Protein 8R5W (pdb70)

InterPro domains:
  IPR000020 Anaphylatoxin/fibulin [PF01821] (435-470)
  IPR000020 Anaphylatoxin/fibulin [PF01821] (511-543)
  IPR000020 Anaphylatoxin/fibulin [PS01177] (511-543)
  IPR000020 Anaphylatoxin/fibulin [PS01178] (435-470)
  IPR000020 Anaphylatoxin/fibulin [PS01178] (478-509)
  IPR000020 Anaphylatoxin/fibulin [PS01178] (511-543)
  IPR000020 Anaphylatoxin/fibulin [SM00104] (435-470)
  IPR000020 Anaphylatoxin/fibulin [SM00104] (478-509)
  IPR000020 Anaphylatoxin/fibulin [SM00104] (511-543)
  IPR000020 Anaphylatoxin/fibulin [cd00017] (420-479)
  IPR000020 Anaphylatoxin/fibulin [cd00017] (505-553)
  IPR000152 EGF-type aspartate/asparagine hydroxylation site [PS00010] (610-621)
  IPR000152 EGF-type aspartate/asparagine hydroxylation site [PS00010] (912-923)
  IPR000152 EGF-type aspartate/asparagine hydroxylation site [PS00010] (954-965)
  IPR000152 EGF-type aspartate/asparagine hydroxylation site [PS00010] (993-1004)
  IPR000742 EGF-like domain [PS01186] (619-634)
  IPR000742 EGF-like domain [PS01186] (921-936)
  IPR000742 EGF-like domain [PS01186] (963-978)
  IPR000742 EGF-like domain [PS01186] (1002-1017)
  IPR000742 EGF-like domain [PS50026] (594-635)

Structure (mmCIF, N/CA/C/O backbone):
data_8R5W
#
_entry.id   8R5W
#
_cell.length_a   103.680
_cell.length_b   34.510
_cell.length_c   106.890
_cell.angle_alpha   90.00
_cell.angle_beta   94.00
_cell.angle_gamma   90.00
#
_symmetry.space_group_name_H-M   'P 1 21 1'
#
loop_
_entity.id
_entity.type
_entity.pdbx_description
1 polymer Fibulin-2
2 water water
#
loop_
_atom_site.group_PDB
_atom_site.id
_atom_site.type_symbol
_atom_site.label_atom_id
_atom_site.label_alt_id
_atom_site.label_comp_id
_atom_site.label_asym_id
_atom_site.label_entity_id
_atom_site.label_seq_id
_atom_site.pdbx_PDB_ins_code
_atom_site.Cartn_x
_atom_site.Cartn_y
_atom_site.Cartn_z
_atom_site.occupancy
_atom_site.B_iso_or_equiv
_atom_site.auth_seq_id
_atom_site.auth_comp_id
_atom_site.auth_asym_id
_atom_site.auth_atom_id
_atom_site.pdbx_PDB_model_num
ATOM 1 N N . MET A 1 1 ? 69.905 -1.543 48.560 1.00 58.80 419 MET A N 1
ATOM 2 C CA . MET A 1 1 ? 68.485 -1.484 48.996 1.00 57.92 419 MET A CA 1
ATOM 3 C C . MET A 1 1 ? 67.802 -2.810 48.667 1.00 52.76 419 MET A C 1
ATOM 4 O O . MET A 1 1 ? 67.963 -3.379 47.593 1.00 48.38 419 MET A O 1
ATOM 9 N N . HIS A 1 2 ? 66.993 -3.276 49.605 1.00 53.05 420 HIS A N 1
ATOM 10 C CA . HIS A 1 2 ? 66.092 -4.381 49.353 1.00 54.04 420 HIS A CA 1
ATOM 11 C C . HIS A 1 2 ? 65.083 -3.928 48.313 1.00 54.00 420 HIS A C 1
ATOM 12 O O . HIS A 1 2 ? 64.669 -2.774 48.337 1.00 51.35 420 HIS A O 1
ATOM 19 N N . HIS A 1 3 ? 64.770 -4.839 47.386 1.00 54.36 421 HIS A N 1
ATOM 20 C CA . HIS A 1 3 ? 63.749 -4.639 46.376 1.00 57.20 421 HIS A CA 1
ATOM 21 C C . HIS A 1 3 ? 62.931 -5.919 46.296 1.00 57.29 421 HIS A C 1
ATOM 22 O O . HIS A 1 3 ? 63.460 -6.999 46.538 1.00 54.67 421 HIS A O 1
ATOM 29 N N . HIS A 1 4 ? 61.643 -5.777 45.991 1.00 61.32 422 HIS A N 1
ATOM 30 C CA . HIS A 1 4 ? 60.787 -6.910 45.666 1.00 69.36 422 HIS A CA 1
ATOM 31 C C . HIS A 1 4 ? 60.949 -7.261 44.183 1.00 64.37 422 HIS A C 1
ATOM 32 O O . HIS A 1 4 ? 60.669 -6.434 43.326 1.00 66.46 422 HIS A O 1
ATOM 39 N N . HIS A 1 5 ? 61.422 -8.477 43.893 1.00 64.89 423 HIS A N 1
ATOM 40 C CA . HIS A 1 5 ? 61.543 -8.987 42.532 1.00 73.41 423 HIS A CA 1
ATOM 41 C C . HIS A 1 5 ? 60.334 -9.860 42.184 1.00 69.27 423 HIS A C 1
ATOM 42 O O . HIS A 1 5 ? 59.845 -10.589 43.041 1.00 65.07 423 HIS A O 1
ATOM 49 N N . HIS A 1 6 ? 59.875 -9.832 40.925 1.00 73.21 424 HIS A N 1
ATOM 50 C CA . HIS A 1 6 ? 58.987 -10.886 40.462 1.00 73.95 424 HIS A CA 1
ATOM 51 C C . HIS A 1 6 ? 59.529 -11.456 39.158 1.00 64.23 424 HIS A C 1
ATOM 52 O O . HIS A 1 6 ? 60.335 -10.823 38.489 1.00 59.93 424 HIS A O 1
ATOM 59 N N . HIS A 1 7 ? 59.139 -12.694 38.863 1.00 63.51 425 HIS A N 1
ATOM 60 C CA . HIS A 1 7 ? 59.683 -13.426 37.732 1.00 61.37 425 HIS A CA 1
ATOM 61 C C . HIS A 1 7 ? 58.515 -14.004 36.941 1.00 60.60 425 HIS A C 1
ATOM 62 O O . HIS A 1 7 ? 58.232 -15.203 36.967 1.00 66.94 425 HIS A O 1
ATOM 69 N N . MET A 1 8 ? 57.794 -13.103 36.287 1.00 56.10 426 MET A N 1
ATOM 70 C CA . MET A 1 8 ? 56.682 -13.494 35.437 1.00 54.47 426 MET A CA 1
ATOM 71 C C . MET A 1 8 ? 57.209 -13.545 34.004 1.00 43.17 426 MET A C 1
ATOM 72 O O . MET A 1 8 ? 57.948 -12.661 33.587 1.00 37.36 426 MET A O 1
ATOM 77 N N . SER A 1 9 ? 56.830 -14.578 33.250 1.00 42.22 427 SER A N 1
ATOM 78 C CA . SER A 1 9 ? 57.135 -14.634 31.821 1.00 42.10 427 SER A CA 1
ATOM 79 C C . SER A 1 9 ? 56.606 -13.393 31.094 1.00 42.06 427 SER A C 1
ATOM 80 O O . SER A 1 9 ? 55.710 -12.685 31.590 1.00 36.28 427 SER A O 1
ATOM 83 N N . THR A 1 10 ? 57.183 -13.135 29.909 1.00 42.70 428 THR A N 1
ATOM 84 C CA . THR A 1 10 ? 56.758 -12.026 29.076 1.00 40.02 428 THR A CA 1
ATOM 85 C C . THR A 1 10 ? 55.327 -12.251 28.592 1.00 41.53 428 THR A C 1
ATOM 86 O O . THR A 1 10 ? 54.540 -11.308 28.547 1.00 39.25 428 THR A O 1
ATOM 90 N N . LYS A 1 11 ? 55.003 -13.506 28.251 1.00 40.55 429 LYS A N 1
ATOM 91 C CA . LYS A 1 11 ? 53.678 -13.845 27.756 1.00 46.55 429 LYS A CA 1
ATOM 92 C C . LYS A 1 11 ? 52.627 -13.534 28.821 1.00 44.12 429 LYS A C 1
ATOM 93 O O . LYS A 1 11 ? 51.601 -12.926 28.526 1.00 45.24 429 LYS A O 1
ATOM 99 N N . ASP A 1 12 ? 52.886 -13.959 30.062 1.00 43.21 430 ASP A N 1
ATOM 100 C CA . ASP A 1 12 ? 51.934 -13.780 31.142 1.00 42.22 430 ASP A CA 1
ATOM 101 C C . ASP A 1 12 ? 51.800 -12.302 31.484 1.00 40.81 430 ASP A C 1
ATOM 102 O O . ASP A 1 12 ? 50.722 -11.837 31.855 1.00 37.90 430 ASP A O 1
ATOM 107 N N . LEU A 1 13 ? 52.914 -11.580 31.396 1.00 38.59 431 LEU A N 1
ATOM 108 C CA . LEU A 1 13 ? 52.902 -10.188 31.758 1.00 41.14 431 LEU A CA 1
ATOM 109 C C . LEU A 1 13 ? 52.060 -9.397 30.761 1.00 42.16 431 LEU A C 1
ATOM 110 O O . LEU A 1 13 ? 51.323 -8.491 31.161 1.00 45.78 431 LEU A O 1
ATOM 115 N N . ILE A 1 14 ? 52.142 -9.801 29.485 1.00 38.45 432 ILE A N 1
ATOM 116 C CA . ILE A 1 14 ? 51.366 -9.197 28.419 1.00 39.70 432 ILE A CA 1
ATOM 117 C C . ILE A 1 14 ? 49.885 -9.402 28.698 1.00 40.48 432 ILE A C 1
ATOM 118 O O . ILE A 1 14 ? 49.127 -8.427 28.663 1.00 39.21 432 ILE A O 1
ATOM 123 N N . GLU A 1 15 ? 49.513 -10.661 28.999 1.00 38.02 433 GLU A N 1
ATOM 124 C CA A GLU A 1 15 ? 48.133 -11.018 29.295 0.47 39.64 433 GLU A CA 1
ATOM 125 C CA B GLU A 1 15 ? 48.133 -11.010 29.295 0.53 39.83 433 GLU A CA 1
ATOM 126 C C . GLU A 1 15 ? 47.627 -10.172 30.466 1.00 41.43 433 GLU A C 1
ATOM 127 O O . GLU A 1 15 ? 46.547 -9.573 30.378 1.00 46.24 433 GLU A O 1
ATOM 138 N N . THR A 1 16 ? 48.430 -10.126 31.540 1.00 41.51 434 THR A N 1
ATOM 139 C CA . THR A 1 16 ? 48.045 -9.466 32.778 1.00 43.94 434 THR A CA 1
ATOM 140 C C . THR A 1 16 ? 47.818 -7.980 32.516 1.00 42.07 434 THR A C 1
ATOM 141 O O . THR A 1 16 ? 46.786 -7.430 32.895 1.00 44.66 434 THR A O 1
ATOM 145 N N . CYS A 1 17 ? 48.822 -7.339 31.911 1.00 39.47 435 CYS A N 1
ATOM 146 C CA . CYS A 1 17 ? 48.801 -5.903 31.723 1.00 41.21 435 CYS A CA 1
ATOM 147 C C . CYS A 1 17 ? 47.772 -5.528 30.665 1.00 39.68 435 CYS A C 1
ATOM 148 O O . CYS A 1 17 ? 47.163 -4.468 30.765 1.00 39.94 435 CYS A O 1
ATOM 151 N N . CYS A 1 18 ? 47.554 -6.408 29.694 1.00 40.15 436 CYS A N 1
ATOM 152 C CA . CYS A 1 18 ? 46.487 -6.213 28.726 1.00 45.59 436 CYS A CA 1
ATOM 153 C C . CYS A 1 18 ? 45.130 -6.158 29.432 1.00 43.35 436 CYS A C 1
ATOM 154 O O . CYS A 1 18 ? 44.350 -5.229 29.189 1.00 36.71 436 CYS A O 1
ATOM 157 N N . ALA A 1 19 ? 44.865 -7.128 30.326 1.00 41.57 437 ALA A N 1
ATOM 158 C CA . ALA A 1 19 ? 43.593 -7.154 31.017 1.00 44.44 437 ALA A CA 1
ATOM 159 C C . ALA A 1 19 ? 43.411 -5.899 31.877 1.00 42.81 437 ALA A C 1
ATOM 160 O O . ALA A 1 19 ? 42.317 -5.329 31.905 1.00 41.62 437 ALA A O 1
ATOM 162 N N . ALA A 1 20 ? 44.498 -5.464 32.533 1.00 42.58 438 ALA A N 1
ATOM 163 C CA . ALA A 1 20 ? 44.457 -4.239 33.321 1.00 42.47 438 ALA A CA 1
ATOM 164 C C . ALA A 1 20 ? 44.076 -3.038 32.455 1.00 40.78 438 ALA A C 1
ATOM 165 O O . ALA A 1 20 ? 43.266 -2.206 32.848 1.00 40.99 438 ALA A O 1
ATOM 167 N N . GLY A 1 21 ? 44.694 -2.935 31.271 1.00 39.08 439 GLY A N 1
ATOM 168 C CA . GLY A 1 21 ? 44.451 -1.819 30.367 1.00 38.24 439 GLY A CA 1
ATOM 169 C C . GLY A 1 21 ? 42.980 -1.781 29.938 1.00 40.25 439 GLY A C 1
ATOM 170 O O . GLY A 1 21 ? 42.326 -0.732 29.993 1.00 37.25 439 GLY A O 1
ATOM 171 N N . GLN A 1 22 ? 42.465 -2.940 29.501 1.00 42.72 440 GLN A N 1
ATOM 172 C CA . GLN A 1 22 ? 41.077 -3.032 29.095 1.00 42.73 440 GLN A CA 1
ATOM 173 C C . GLN A 1 22 ? 40.178 -2.588 30.244 1.00 46.51 440 GLN A C 1
ATOM 174 O O . GLN A 1 22 ? 39.240 -1.810 30.028 1.00 42.46 440 GLN A O 1
ATOM 180 N N . GLN A 1 23 ? 40.498 -3.082 31.454 1.00 43.40 441 GLN A N 1
ATOM 181 C CA . GLN A 1 23 ? 39.709 -2.786 32.627 1.00 47.64 441 GLN A CA 1
ATOM 182 C C . GLN A 1 23 ? 39.728 -1.290 32.900 1.00 45.98 441 GLN A C 1
ATOM 183 O O . GLN A 1 23 ? 38.680 -0.705 33.192 1.00 50.30 441 GLN A O 1
ATOM 189 N N . TRP A 1 24 ? 40.902 -0.672 32.764 1.00 44.14 442 TRP A N 1
ATOM 190 C CA . TRP A 1 24 ? 41.013 0.763 32.959 1.00 47.89 442 TRP A CA 1
ATOM 191 C C . TRP A 1 24 ? 40.125 1.505 31.951 1.00 45.98 442 TRP A C 1
ATOM 192 O O . TRP A 1 24 ? 39.475 2.481 32.302 1.00 41.84 442 TRP A O 1
ATOM 203 N N . ALA A 1 25 ? 40.117 1.044 30.687 1.00 45.76 443 ALA A N 1
ATOM 204 C CA . ALA A 1 25 ? 39.336 1.696 29.661 1.00 45.45 443 ALA A CA 1
ATOM 205 C C . ALA A 1 25 ? 37.847 1.633 30.001 1.00 52.71 443 ALA A C 1
ATOM 206 O O . ALA A 1 25 ? 37.143 2.633 29.830 1.00 52.14 443 ALA A O 1
ATOM 208 N N . ILE A 1 26 ? 37.387 0.461 30.462 1.00 53.36 444 ILE A N 1
ATOM 209 C CA . ILE A 1 26 ? 35.997 0.258 30.834 1.00 59.95 444 ILE A CA 1
ATOM 210 C C . ILE A 1 26 ? 35.636 1.168 32.009 1.00 59.35 444 ILE A C 1
ATOM 211 O O . ILE A 1 26 ? 34.593 1.815 31.987 1.00 58.27 444 ILE A O 1
ATOM 216 N N . ASP A 1 27 ? 36.519 1.248 33.007 1.00 65.13 445 ASP A N 1
ATOM 217 C CA . ASP A 1 27 ? 36.240 1.992 34.233 1.00 70.55 445 ASP A CA 1
ATOM 218 C C . ASP A 1 27 ? 36.203 3.497 33.944 1.00 70.33 445 ASP A C 1
ATOM 219 O O . ASP A 1 27 ? 35.272 4.188 34.326 1.00 62.96 445 ASP A O 1
ATOM 224 N N . ASN A 1 28 ? 37.254 4.003 33.301 1.00 71.08 446 ASN A N 1
ATOM 225 C CA . ASN A 1 28 ? 37.435 5.405 32.970 1.00 76.92 446 ASN A CA 1
ATOM 226 C C . ASN A 1 28 ? 37.558 5.481 31.451 1.00 94.42 446 ASN A C 1
ATOM 227 O O . ASN A 1 28 ? 37.974 4.511 30.835 1.00 107.65 446 ASN A O 1
ATOM 232 N N . ASP A 1 29 ? 37.243 6.605 30.827 1.00 98.32 447 ASP A N 1
ATOM 233 C CA . ASP A 1 29 ? 37.284 6.618 29.374 1.00 94.74 447 ASP A CA 1
ATOM 234 C C . ASP A 1 29 ? 38.649 7.067 28.865 1.00 85.39 447 ASP A C 1
ATOM 235 O O . ASP A 1 29 ? 38.765 7.231 27.657 1.00 103.65 447 ASP A O 1
ATOM 240 N N . GLU A 1 30 ? 39.662 7.275 29.728 1.00 80.23 448 GLU A N 1
ATOM 241 C CA . GLU A 1 30 ? 40.970 7.709 29.249 1.00 81.11 448 GLU A CA 1
ATOM 242 C C . GLU A 1 30 ? 41.884 6.476 29.184 1.00 67.41 448 GLU A C 1
ATOM 243 O O . GLU A 1 30 ? 41.612 5.493 29.855 1.00 61.46 448 GLU A O 1
ATOM 249 N N . CYS A 1 31 ? 43.059 6.645 28.564 1.00 64.78 449 CYS A N 1
ATOM 250 C CA . CYS A 1 31 ? 44.200 5.763 28.745 1.00 68.63 449 CYS A CA 1
ATOM 251 C C . CYS A 1 31 ? 45.441 6.533 29.192 1.00 86.26 449 CYS A C 1
ATOM 252 O O . CYS A 1 31 ? 46.565 6.344 28.703 1.00 91.53 449 CYS A O 1
ATOM 255 N N . GLN A 1 32 ? 45.243 7.367 30.208 1.00 100.81 450 GLN A N 1
ATOM 256 C CA . GLN A 1 32 ? 46.333 8.078 30.866 1.00 107.56 450 GLN A CA 1
ATOM 257 C C . GLN A 1 32 ? 47.094 7.120 31.784 1.00 108.93 450 GLN A C 1
ATOM 258 O O . GLN A 1 32 ? 48.304 7.253 31.925 1.00 100.40 450 GLN A O 1
ATOM 264 N N . GLU A 1 33 ? 46.349 6.194 32.406 1.00 106.93 451 GLU A N 1
ATOM 265 C CA . GLU A 1 33 ? 46.819 5.267 33.422 1.00 98.26 451 GLU A CA 1
ATOM 266 C C . GLU A 1 33 ? 48.095 5.822 34.070 1.00 97.69 451 GLU A C 1
ATOM 267 O O . GLU A 1 33 ? 48.577 5.138 34.986 1.00 82.29 451 GLU A O 1
ATOM 273 N N . GLN A 1 40 ? 55.741 -1.224 35.684 1.00 67.79 458 GLN A N 1
ATOM 274 C CA . GLN A 1 40 ? 56.965 -0.380 35.545 1.00 65.53 458 GLN A CA 1
ATOM 275 C C . GLN A 1 40 ? 57.796 -0.802 34.330 1.00 52.67 458 GLN A C 1
ATOM 276 O O . GLN A 1 40 ? 58.402 0.062 33.710 1.00 59.16 458 GLN A O 1
ATOM 282 N N . SER A 1 41 ? 57.750 -2.077 33.924 1.00 47.06 459 SER A N 1
ATOM 283 C CA . SER A 1 41 ? 58.426 -2.534 32.718 1.00 43.11 459 SER A CA 1
ATOM 284 C C . SER A 1 41 ? 57.716 -2.046 31.444 1.00 43.32 459 SER A C 1
ATOM 285 O O . SER A 1 41 ? 56.492 -1.793 31.436 1.00 38.73 459 SER A O 1
ATOM 288 N N . ASP A 1 42 ? 58.535 -1.900 30.392 1.00 37.98 460 ASP A N 1
ATOM 289 C CA . ASP A 1 42 ? 58.056 -1.474 29.090 1.00 41.04 460 ASP A CA 1
ATOM 290 C C . ASP A 1 42 ? 57.024 -2.456 28.553 1.00 39.57 460 ASP A C 1
ATOM 291 O O . ASP A 1 42 ? 56.019 -2.006 28.015 1.00 36.85 460 ASP A O 1
ATOM 296 N N . ILE A 1 43 ? 57.262 -3.759 28.721 1.00 37.35 461 ILE A N 1
ATOM 297 C CA . ILE A 1 43 ? 56.354 -4.801 28.266 1.00 36.94 461 ILE A CA 1
ATOM 298 C C . ILE A 1 43 ? 54.951 -4.535 28.819 1.00 37.94 461 ILE A C 1
ATOM 299 O O . ILE A 1 43 ? 53.963 -4.576 28.073 1.00 39.02 461 ILE A O 1
ATOM 304 N N . CYS A 1 44 ? 54.881 -4.284 30.138 1.00 37.49 462 CYS A N 1
ATOM 305 C CA . CYS A 1 44 ? 53.616 -4.095 30.820 1.00 39.93 462 CYS A CA 1
ATOM 306 C C . CYS A 1 44 ? 52.965 -2.797 30.340 1.00 37.56 462 CYS A C 1
ATOM 307 O O . CYS A 1 44 ? 51.772 -2.787 30.041 1.00 40.60 462 CYS A O 1
ATOM 310 N N . ARG A 1 45 ? 53.748 -1.713 30.256 1.00 37.11 463 ARG A N 1
ATOM 311 C CA . ARG A 1 45 ? 53.198 -0.424 29.875 1.00 46.28 463 ARG A CA 1
ATOM 312 C C . ARG A 1 45 ? 52.645 -0.468 28.451 1.00 44.46 463 ARG A C 1
ATOM 313 O O . ARG A 1 45 ? 51.581 0.106 28.198 1.00 39.62 463 ARG A O 1
ATOM 321 N N . ILE A 1 46 ? 53.354 -1.164 27.539 1.00 36.37 464 ILE A N 1
ATOM 322 C CA . ILE A 1 46 ? 52.934 -1.262 26.154 1.00 36.41 464 ILE A CA 1
ATOM 323 C C . ILE A 1 46 ? 51.607 -2.017 26.097 1.00 35.32 464 ILE A C 1
ATOM 324 O O . ILE A 1 46 ? 50.688 -1.556 25.449 1.00 34.78 464 ILE A O 1
ATOM 329 N N . ALA A 1 47 ? 51.526 -3.174 26.765 1.00 33.84 465 ALA A N 1
ATOM 330 C CA . ALA A 1 47 ? 50.339 -4.008 26.705 1.00 33.78 465 ALA A CA 1
ATOM 331 C C . ALA A 1 47 ? 49.125 -3.305 27.316 1.00 35.16 465 ALA A C 1
ATOM 332 O O . ALA A 1 47 ? 47.997 -3.415 26.810 1.00 33.70 465 ALA A O 1
ATOM 334 N N . GLN A 1 48 ? 49.363 -2.595 28.423 1.00 37.44 466 GLN A N 1
ATOM 335 C CA . GLN A 1 48 ? 48.299 -1.863 29.095 1.00 41.85 466 GLN A CA 1
ATOM 336 C C . GLN A 1 48 ? 47.710 -0.810 28.163 1.00 38.67 466 GLN A C 1
ATOM 337 O O . GLN A 1 48 ? 46.491 -0.755 27.947 1.00 37.30 466 GLN A O 1
ATOM 343 N N . ARG A 1 49 ? 48.600 0.031 27.620 1.00 38.28 467 ARG A N 1
ATOM 344 C CA . ARG A 1 49 ? 48.209 1.134 26.781 1.00 40.24 467 ARG A CA 1
ATOM 345 C C . ARG A 1 49 ? 47.501 0.595 25.548 1.00 41.85 467 ARG A C 1
ATOM 346 O O . ARG A 1 49 ? 46.453 1.129 25.163 1.00 36.60 467 ARG A O 1
ATOM 354 N N . GLN A 1 50 ? 48.072 -0.451 24.911 1.00 36.77 468 GLN A N 1
ATOM 355 C CA . GLN A 1 50 ? 47.531 -0.926 23.656 1.00 38.64 468 GLN A CA 1
ATOM 356 C C . GLN A 1 50 ? 46.122 -1.479 23.865 1.00 37.06 468 GLN A C 1
ATOM 357 O O . GLN A 1 50 ? 45.252 -1.238 23.023 1.00 35.56 468 GLN A O 1
ATOM 363 N N . CYS A 1 51 ? 45.911 -2.244 24.951 1.00 37.67 469 CYS A N 1
ATOM 364 C CA . CYS A 1 51 ? 44.605 -2.839 25.199 1.00 40.01 469 CYS A CA 1
ATOM 365 C C . CYS A 1 51 ? 43.587 -1.765 25.620 1.00 37.69 469 CYS A C 1
ATOM 366 O O . CYS A 1 51 ? 42.393 -1.848 25.293 1.00 40.31 469 CYS A O 1
ATOM 369 N N . CYS A 1 52 ? 44.081 -0.746 26.319 1.00 40.33 470 CYS A N 1
ATOM 370 C CA . CYS A 1 52 ? 43.244 0.369 26.730 1.00 42.39 470 CYS A CA 1
ATOM 371 C C . CYS A 1 52 ? 42.738 1.125 25.496 1.00 42.33 470 CYS A C 1
ATOM 372 O O . CYS A 1 52 ? 41.531 1.338 25.324 1.00 41.50 470 CYS A O 1
ATOM 375 N N . ILE A 1 53 ? 43.675 1.483 24.613 1.00 44.14 471 ILE A N 1
ATOM 376 C CA . ILE A 1 53 ? 43.355 2.259 23.424 1.00 44.88 471 ILE A CA 1
ATOM 377 C C . ILE A 1 53 ? 42.490 1.451 22.471 1.00 43.71 471 ILE A C 1
ATOM 378 O O . ILE A 1 53 ? 41.552 2.017 21.925 1.00 41.51 471 ILE A O 1
ATOM 383 N N . SER A 1 54 ? 42.786 0.159 22.258 1.00 37.63 472 SER A N 1
ATOM 384 C CA . SER A 1 54 ? 41.965 -0.657 21.354 1.00 37.62 472 SER A CA 1
ATOM 385 C C . SER A 1 54 ? 40.508 -0.665 21.796 1.00 38.48 472 SER A C 1
ATOM 386 O O . SER A 1 54 ? 39.627 -0.658 20.954 1.00 39.54 472 SER A O 1
ATOM 389 N N . TYR A 1 55 ? 40.265 -0.763 23.112 1.00 36.02 473 TYR A N 1
ATOM 390 C CA . TYR A 1 55 ? 38.920 -0.833 23.609 1.00 40.10 473 TYR A CA 1
ATOM 391 C C . TYR A 1 55 ? 38.168 0.464 23.283 1.00 42.08 473 TYR A C 1
ATOM 392 O O . TYR A 1 55 ? 37.043 0.430 22.787 1.00 35.42 473 TYR A O 1
ATOM 401 N N . LEU A 1 56 ? 38.795 1.602 23.588 1.00 42.02 474 LEU A N 1
ATOM 402 C CA . LEU A 1 56 ? 38.206 2.906 23.312 1.00 42.07 474 LEU A CA 1
ATOM 403 C C . LEU A 1 56 ? 38.043 3.110 21.801 1.00 42.40 474 LEU A C 1
ATOM 404 O O . LEU A 1 56 ? 37.067 3.713 21.362 1.00 38.57 474 LEU A O 1
ATOM 409 N N . LYS A 1 57 ? 38.992 2.619 20.995 1.00 35.99 475 LYS A N 1
ATOM 410 C CA . LYS A 1 57 ? 38.910 2.754 19.555 1.00 40.18 475 LYS A CA 1
ATOM 411 C C . LYS A 1 57 ? 37.723 1.966 19.013 1.00 41.63 475 LYS A C 1
ATOM 412 O O . LYS A 1 57 ? 36.959 2.487 18.191 1.00 42.16 475 LYS A O 1
ATOM 418 N N . GLU A 1 58 ? 37.559 0.718 19.451 1.00 43.52 476 GLU A N 1
ATOM 419 C CA A GLU A 1 58 ? 36.502 -0.124 18.905 0.60 48.44 476 GLU A CA 1
ATOM 420 C CA B GLU A 1 58 ? 36.501 -0.121 18.909 0.40 46.16 476 GLU A CA 1
ATOM 421 C C . GLU A 1 58 ? 35.141 0.448 19.322 1.00 45.92 476 GLU A C 1
ATOM 422 O O . GLU A 1 58 ? 34.220 0.486 18.519 1.00 46.45 476 GLU A O 1
ATOM 433 N N . LYS A 1 59 ? 35.051 0.924 20.562 1.00 42.08 477 LYS A N 1
ATOM 434 C CA . LYS A 1 59 ? 33.830 1.510 21.083 1.00 47.47 477 LYS A CA 1
ATOM 435 C C . LYS A 1 59 ? 33.434 2.767 20.307 1.00 41.30 477 LYS A C 1
ATOM 436 O O . LYS A 1 59 ? 32.290 2.900 19.883 1.00 41.63 477 LYS A O 1
ATOM 442 N N . SER A 1 60 ? 34.372 3.692 20.145 1.00 37.13 478 SER A N 1
ATOM 443 C CA . SER A 1 60 ? 34.116 4.929 19.412 1.00 39.44 478 SER A CA 1
ATOM 444 C C . SER A 1 60 ? 33.795 4.632 17.948 1.00 38.80 478 SER A C 1
ATOM 445 O O . SER A 1 60 ? 32.907 5.249 17.375 1.00 36.56 478 SER A O 1
ATOM 448 N N . CYS A 1 61 ? 34.481 3.642 17.364 1.00 37.12 479 CYS A N 1
ATOM 449 C CA . CYS A 1 61 ? 34.181 3.222 16.002 1.00 38.26 479 CYS A CA 1
ATOM 450 C C . CYS A 1 61 ? 32.732 2.753 15.879 1.00 40.59 479 CYS A C 1
ATOM 451 O O . CYS A 1 61 ? 32.057 3.164 14.945 1.00 39.43 479 CYS A O 1
ATOM 454 N N . VAL A 1 62 ? 32.264 1.877 16.775 1.00 40.46 480 VAL A N 1
ATOM 455 C CA . VAL A 1 62 ? 30.914 1.335 16.695 1.00 41.90 480 VAL A CA 1
ATOM 456 C C . VAL A 1 62 ? 29.907 2.472 16.880 1.00 45.91 480 VAL A C 1
ATOM 457 O O . VAL A 1 62 ? 28.874 2.480 16.232 1.00 48.06 480 VAL A O 1
ATOM 461 N N . ALA A 1 63 ? 30.191 3.433 17.773 1.00 44.30 481 ALA A N 1
ATOM 462 C CA . ALA A 1 63 ? 29.347 4.615 17.946 1.00 42.13 481 ALA A CA 1
ATOM 463 C C . ALA A 1 63 ? 29.289 5.402 16.635 1.00 41.73 481 ALA A C 1
ATOM 464 O O . ALA A 1 63 ? 28.221 5.810 16.196 1.00 43.91 481 ALA A O 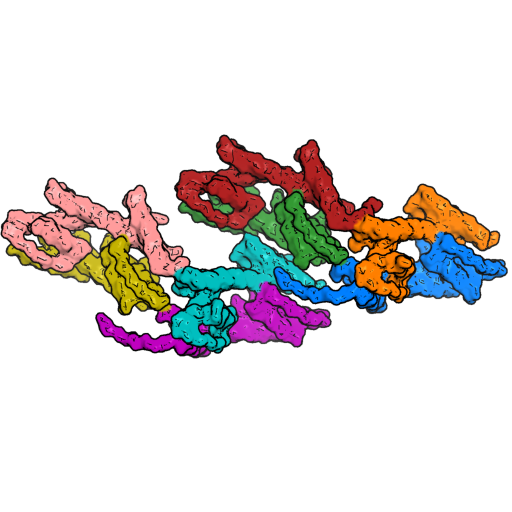1
ATOM 466 N N . GLY A 1 64 ? 30.442 5.571 15.997 1.00 36.83 482 GLY A N 1
ATOM 467 C CA . GLY A 1 64 ? 30.535 6.227 14.706 1.00 40.82 482 GLY A CA 1
ATOM 468 C C . GLY A 1 64 ? 29.661 5.573 13.625 1.00 39.52 482 GLY A C 1
ATOM 469 O O . GLY A 1 64 ? 28.948 6.260 12.903 1.00 37.86 482 GLY A O 1
ATOM 470 N N . VAL A 1 65 ? 29.717 4.248 13.520 1.00 37.19 483 VAL A N 1
ATOM 471 C CA . VAL A 1 65 ? 28.922 3.499 12.561 1.00 40.53 483 VAL A CA 1
ATOM 472 C C . VAL A 1 65 ? 27.432 3.751 12.816 1.00 41.72 483 VAL A C 1
ATOM 473 O O . VAL A 1 65 ? 26.657 4.006 11.881 1.00 43.76 483 VAL A O 1
ATOM 477 N N . MET A 1 66 ? 27.032 3.701 14.091 1.00 42.73 484 MET A N 1
ATOM 478 C CA . MET A 1 66 ? 25.632 3.870 14.447 1.00 45.02 484 MET A CA 1
ATOM 479 C C . MET A 1 66 ? 25.212 5.291 14.110 1.00 51.36 484 MET A C 1
ATOM 480 O O . MET A 1 66 ? 24.138 5.494 13.590 1.00 53.79 484 MET A O 1
ATOM 485 N N . GLY A 1 67 ? 26.083 6.262 14.390 1.00 51.33 485 GLY A N 1
ATOM 486 C CA . GLY A 1 67 ? 25.906 7.663 14.033 1.00 50.90 485 GLY A CA 1
ATOM 487 C C . GLY A 1 67 ? 25.572 7.844 12.555 1.00 49.12 485 GLY A C 1
ATOM 488 O O . GLY A 1 67 ? 24.624 8.520 12.224 1.00 47.54 485 GLY A O 1
ATOM 489 N N . ALA A 1 68 ? 26.344 7.212 11.673 1.00 48.15 486 ALA A N 1
ATOM 490 C CA . ALA A 1 68 ? 26.116 7.333 10.246 1.00 47.62 486 ALA A CA 1
ATOM 491 C C . ALA A 1 68 ? 24.748 6.752 9.881 1.00 48.27 486 ALA A C 1
ATOM 492 O O . ALA A 1 68 ? 24.009 7.361 9.122 1.00 48.19 486 ALA A O 1
ATOM 494 N N . LYS A 1 69 ? 24.403 5.601 10.455 1.00 51.80 487 LYS A N 1
ATOM 495 C CA . LYS A 1 69 ? 23.154 4.937 10.113 1.00 54.18 487 LYS A CA 1
ATOM 496 C C . LYS A 1 69 ? 21.953 5.752 10.609 1.00 58.87 487 LYS A C 1
ATOM 497 O O . LYS A 1 69 ? 20.871 5.622 10.072 1.00 66.38 487 LYS A O 1
ATOM 503 N N . GLU A 1 70 ? 22.150 6.557 11.655 1.00 60.23 488 GLU A N 1
ATOM 504 C CA . GLU A 1 70 ? 21.109 7.346 12.295 1.00 62.98 488 GLU A CA 1
ATOM 505 C C . GLU A 1 70 ? 20.997 8.721 11.646 1.00 67.36 488 GLU A C 1
ATOM 506 O O . GLU A 1 70 ? 20.083 9.461 11.997 1.00 66.51 488 GLU A O 1
ATOM 512 N N . GLY A 1 71 ? 21.895 9.055 10.691 1.00 68.11 489 GLY A N 1
ATOM 513 C CA . GLY A 1 71 ? 21.854 10.351 10.025 1.00 70.68 489 GLY A CA 1
ATOM 514 C C . GLY A 1 71 ? 22.616 11.471 10.760 1.00 66.64 489 GLY A C 1
ATOM 515 O O . GLY A 1 71 ? 22.486 12.637 10.432 1.00 69.66 489 GLY A O 1
ATOM 516 N N . GLU A 1 72 ? 23.445 11.107 11.725 1.00 69.54 490 GLU A N 1
ATOM 517 C CA . GLU A 1 72 ? 24.195 12.065 12.525 1.00 65.10 490 GLU A CA 1
ATOM 518 C C . GLU A 1 72 ? 25.388 12.566 11.716 1.00 65.09 490 GLU A C 1
ATOM 519 O O . GLU A 1 72 ? 25.873 11.887 10.814 1.00 64.01 490 GLU A O 1
ATOM 525 N N . THR A 1 73 ? 25.797 13.801 12.017 1.00 69.24 491 THR A N 1
ATOM 526 C CA . THR A 1 73 ? 26.963 14.432 11.431 1.00 72.42 491 THR A CA 1
ATOM 527 C C . THR A 1 73 ? 28.229 13.820 12.027 1.00 70.87 491 THR A C 1
ATOM 528 O O . THR A 1 73 ? 28.303 13.613 13.247 1.00 75.20 491 THR A O 1
ATOM 532 N N . CYS A 1 74 ? 29.209 13.555 11.170 1.00 62.87 492 CYS A N 1
ATOM 533 C CA . CYS A 1 74 ? 30.409 12.854 11.598 1.00 56.40 492 CYS A CA 1
ATOM 534 C C . CYS A 1 74 ? 31.408 13.806 12.262 1.00 58.29 492 CYS A C 1
ATOM 535 O O . CYS A 1 74 ? 32.258 13.352 13.020 1.00 54.67 492 CYS A O 1
ATOM 538 N N . GLY A 1 75 ? 31.279 15.122 12.019 1.00 63.65 493 GLY A N 1
ATOM 539 C CA . GLY A 1 75 ? 32.327 16.081 12.364 1.00 66.01 493 GLY A CA 1
ATOM 540 C C . GLY A 1 75 ? 33.071 16.622 11.137 1.00 69.74 493 GLY A C 1
ATOM 541 O O . GLY A 1 75 ? 32.971 16.062 10.057 1.00 77.61 493 GLY A O 1
ATOM 542 N N . ALA A 1 76 ? 33.905 17.648 11.329 1.00 79.75 494 ALA A N 1
ATOM 543 C CA . ALA A 1 76 ? 34.554 18.335 10.219 1.00 78.84 494 ALA A CA 1
ATOM 544 C C . ALA A 1 76 ? 36.067 18.124 10.236 1.00 78.48 494 ALA A C 1
ATOM 545 O O . ALA A 1 76 ? 36.590 17.570 11.188 1.00 81.21 494 ALA A O 1
ATOM 547 N N . GLU A 1 77 ? 36.739 18.544 9.153 1.00 81.11 495 GLU A N 1
ATOM 548 C CA . GLU A 1 77 ? 38.179 18.784 9.081 1.00 84.81 495 GLU A CA 1
ATOM 549 C C . GLU A 1 77 ? 38.958 17.656 9.787 1.00 91.25 495 GLU A C 1
ATOM 550 O O . GLU A 1 77 ? 40.211 17.773 9.838 1.00 93.41 495 GLU A O 1
ATOM 556 N N . VAL A 1 84 ? 42.458 9.454 19.904 1.00 84.91 502 VAL A N 1
ATOM 557 C CA . VAL A 1 84 ? 42.031 8.048 20.204 1.00 88.20 502 VAL A CA 1
ATOM 558 C C . VAL A 1 84 ? 40.750 7.705 19.421 1.00 81.77 502 VAL A C 1
ATOM 559 O O . VAL A 1 84 ? 40.596 6.624 18.843 1.00 87.89 502 VAL A O 1
ATOM 563 N N . SER A 1 85 ? 39.812 8.646 19.408 1.00 71.82 503 SER A N 1
ATOM 564 C CA . SER A 1 85 ? 38.447 8.358 18.982 1.00 62.39 503 SER A CA 1
ATOM 565 C C . SER A 1 85 ? 38.371 8.072 17.484 1.00 54.34 503 SER A C 1
ATOM 566 O O . SER A 1 85 ? 38.845 8.866 16.686 1.00 48.17 503 SER A O 1
ATOM 569 N N . LEU A 1 86 ? 37.723 6.962 17.091 1.00 55.20 504 LEU A N 1
ATOM 570 C CA . LEU A 1 86 ? 37.448 6.704 15.685 1.00 44.22 504 LEU A CA 1
ATOM 571 C C . LEU A 1 86 ? 36.014 7.070 15.321 1.00 42.70 504 LEU A C 1
ATOM 572 O O . LEU A 1 86 ? 35.447 6.515 14.375 1.00 38.95 504 LEU A O 1
ATOM 577 N N . TYR A 1 87 ? 35.373 7.923 16.118 1.00 37.48 505 TYR A N 1
ATOM 578 C CA . TYR A 1 87 ? 33.987 8.239 15.862 1.00 39.09 505 TYR A CA 1
ATOM 579 C C . TYR A 1 87 ? 33.874 8.785 14.428 1.00 42.65 505 TYR A C 1
ATOM 580 O O . TYR A 1 87 ? 33.096 8.250 13.622 1.00 47.60 505 TYR A O 1
ATOM 589 N N . LYS A 1 88 ? 34.665 9.825 14.139 1.00 39.16 506 LYS A N 1
ATOM 590 C CA . LYS A 1 88 ? 34.593 10.526 12.874 1.00 42.48 506 LYS A CA 1
ATOM 591 C C . LYS A 1 88 ? 34.960 9.612 11.704 1.00 41.08 506 LYS A C 1
ATOM 592 O O . LYS A 1 88 ? 34.260 9.536 10.687 1.00 41.32 506 LYS A O 1
ATOM 598 N N . GLN A 1 89 ? 36.078 8.908 11.866 1.00 40.84 507 GLN A N 1
ATOM 599 C CA . GLN A 1 89 ? 36.584 8.024 10.840 1.00 40.80 507 GLN A CA 1
ATOM 600 C C . GLN A 1 89 ? 35.526 6.988 10.487 1.00 39.79 507 GLN A C 1
ATOM 601 O O . GLN A 1 89 ? 35.230 6.795 9.319 1.00 40.88 507 GLN A O 1
ATOM 607 N N . CYS A 1 90 ? 34.962 6.314 11.494 1.00 39.40 508 CYS A N 1
ATOM 608 C CA . CYS A 1 90 ? 34.044 5.228 11.237 1.00 39.41 508 CYS A CA 1
ATOM 609 C C . CYS A 1 90 ? 32.709 5.761 10.714 1.00 40.01 508 CYS A C 1
ATOM 610 O O . CYS A 1 90 ? 32.093 5.142 9.862 1.00 36.96 508 CYS A O 1
ATOM 613 N N . CYS A 1 91 ? 32.306 6.942 11.168 1.00 39.88 509 CYS A N 1
ATOM 614 C CA . CYS A 1 91 ? 31.117 7.580 10.631 1.00 40.39 509 CYS A CA 1
ATOM 615 C C . CYS A 1 91 ? 31.301 7.905 9.137 1.00 42.72 509 CYS A C 1
ATOM 616 O O . CYS A 1 91 ? 30.451 7.559 8.300 1.00 42.18 509 CYS A O 1
ATOM 619 N N . ASP A 1 92 ? 32.434 8.526 8.793 1.00 41.14 510 ASP A N 1
ATOM 620 C CA . ASP A 1 92 ? 32.740 8.855 7.406 1.00 43.04 510 ASP A CA 1
ATOM 621 C C . ASP A 1 92 ? 32.799 7.584 6.536 1.00 41.96 510 ASP A C 1
ATOM 622 O O . ASP A 1 92 ? 32.256 7.551 5.441 1.00 42.90 510 ASP A O 1
ATOM 627 N N . CYS A 1 93 ? 33.515 6.559 7.004 1.00 40.09 511 CYS A N 1
ATOM 628 C CA . CYS A 1 93 ? 33.727 5.350 6.225 1.00 39.14 511 CYS A CA 1
ATOM 629 C C . CYS A 1 93 ? 32.427 4.570 6.054 1.00 40.24 511 CYS A C 1
ATOM 630 O O . CYS A 1 93 ? 32.194 3.960 5.023 1.00 42.83 511 CYS A O 1
ATOM 633 N N . CYS A 1 94 ? 31.599 4.554 7.096 1.00 40.71 512 CYS A N 1
ATOM 634 C CA . CYS A 1 94 ? 30.281 3.968 6.976 1.00 44.33 512 CYS A CA 1
ATOM 635 C C . CYS A 1 94 ? 29.510 4.716 5.899 1.00 45.21 512 CYS A C 1
ATOM 636 O O . CYS A 1 94 ? 28.903 4.085 5.040 1.00 47.49 512 CYS A O 1
ATOM 639 N N . GLY A 1 95 ? 29.578 6.058 5.938 1.00 46.16 513 GLY A N 1
ATOM 640 C CA . GLY A 1 95 ? 28.887 6.915 4.985 1.00 46.28 513 GLY A CA 1
ATOM 641 C C . GLY A 1 95 ? 29.258 6.598 3.531 1.00 50.82 513 GLY A C 1
ATOM 642 O O . GLY A 1 95 ? 28.409 6.640 2.651 1.00 48.54 513 GLY A O 1
ATOM 643 N N . LEU A 1 96 ? 30.522 6.239 3.288 1.00 48.34 514 LEU A N 1
ATOM 644 C CA . LEU A 1 96 ? 30.951 5.817 1.964 1.00 51.95 514 LEU A CA 1
ATOM 645 C C . LEU A 1 96 ? 30.125 4.613 1.507 1.00 52.84 514 LEU A C 1
ATOM 646 O O . LEU A 1 96 ? 29.667 4.577 0.380 1.00 51.06 514 LEU A O 1
ATOM 651 N N . GLY A 1 97 ? 30.030 3.597 2.363 1.00 47.96 515 GLY A N 1
ATOM 652 C CA . GLY A 1 97 ? 29.306 2.362 2.057 1.00 48.23 515 GLY A CA 1
ATOM 653 C C . GLY A 1 97 ? 27.828 2.625 1.829 1.00 50.63 515 GLY A C 1
ATOM 654 O O . GLY A 1 97 ? 27.220 2.050 0.925 1.00 50.18 515 GLY A O 1
ATOM 655 N N . LEU A 1 98 ? 27.253 3.502 2.654 1.00 55.64 516 LEU A N 1
ATOM 656 C CA . LEU A 1 98 ? 25.835 3.828 2.558 1.00 52.82 516 LEU A CA 1
ATOM 657 C C . LEU A 1 98 ? 25.558 4.472 1.191 1.00 52.51 516 LEU A C 1
ATOM 658 O O . LEU A 1 98 ? 24.558 4.164 0.554 1.00 52.38 516 LEU A O 1
ATOM 663 N N . ARG A 1 99 ? 26.441 5.375 0.758 1.00 57.39 517 ARG A N 1
ATOM 664 C CA . ARG A 1 99 ? 26.231 6.144 -0.458 1.00 63.93 517 ARG A CA 1
ATOM 665 C C . ARG A 1 99 ? 26.343 5.234 -1.674 1.00 67.10 517 ARG A C 1
ATOM 666 O O . ARG A 1 99 ? 25.581 5.404 -2.608 1.00 72.80 517 ARG A O 1
ATOM 674 N N . VAL A 1 100 ? 27.255 4.255 -1.638 1.00 64.86 518 VAL A N 1
ATOM 675 C CA . VAL A 1 100 ? 27.411 3.277 -2.705 1.00 63.44 518 VAL A CA 1
ATOM 676 C C . VAL A 1 100 ? 26.148 2.421 -2.790 1.00 67.51 518 VAL A C 1
ATOM 677 O O . VAL A 1 100 ? 25.629 2.178 -3.884 1.00 77.39 518 VAL A O 1
ATOM 681 N N . ARG A 1 101 ? 25.666 1.960 -1.628 1.00 64.34 519 ARG A N 1
ATOM 682 C CA . ARG A 1 101 ? 24.468 1.138 -1.561 1.00 66.94 519 ARG A CA 1
ATOM 683 C C . ARG A 1 101 ? 23.275 1.933 -2.093 1.00 71.47 519 ARG A C 1
ATOM 684 O O . ARG A 1 101 ? 22.458 1.397 -2.822 1.00 71.98 519 ARG A O 1
ATOM 692 N N . ALA A 1 102 ? 23.190 3.211 -1.707 1.00 76.41 520 ALA A N 1
ATOM 693 C CA . ALA A 1 102 ? 22.092 4.082 -2.095 1.00 82.60 520 ALA A CA 1
ATOM 694 C C . ALA A 1 102 ? 22.044 4.264 -3.613 1.00 87.43 520 ALA A C 1
ATOM 695 O O . ALA A 1 102 ? 20.973 4.518 -4.160 1.00 92.29 520 ALA A O 1
ATOM 697 N N . GLU A 1 103 ? 23.192 4.119 -4.289 1.00 89.10 521 GLU A N 1
ATOM 698 C CA . GLU A 1 103 ? 23.253 4.249 -5.734 1.00 92.20 521 GLU A CA 1
ATOM 699 C C . GLU A 1 103 ? 22.907 2.938 -6.434 1.00 98.66 521 GLU A C 1
ATOM 700 O O . GLU A 1 103 ? 22.925 2.883 -7.662 1.00 107.49 521 GLU A O 1
ATOM 706 N N . GLY A 1 104 ? 22.577 1.891 -5.665 1.00 94.17 522 GLY A N 1
ATOM 707 C CA . GLY A 1 104 ? 22.195 0.609 -6.232 1.00 93.24 522 GLY A CA 1
ATOM 708 C C . GLY A 1 104 ? 23.404 -0.200 -6.708 1.00 92.31 522 GLY A C 1
ATOM 709 O O . GLY A 1 104 ? 23.243 -1.191 -7.414 1.00 92.09 522 GLY A O 1
ATOM 710 N N . GLN A 1 105 ? 24.607 0.200 -6.282 1.00 91.52 523 GLN A N 1
ATOM 711 C CA . GLN A 1 105 ? 25.823 -0.456 -6.734 1.00 91.24 523 GLN A CA 1
ATOM 712 C C . GLN A 1 105 ? 26.284 -1.451 -5.673 1.00 83.69 523 GLN A C 1
ATOM 713 O O . GLN A 1 105 ? 25.957 -1.326 -4.484 1.00 89.74 523 GLN A O 1
ATOM 719 N N . SER A 1 106 ? 27.028 -2.455 -6.159 1.00 71.93 524 SER A N 1
ATOM 720 C CA . SER A 1 106 ? 27.557 -3.514 -5.331 1.00 71.32 524 SER A CA 1
ATOM 721 C C . SER A 1 106 ? 28.839 -3.037 -4.657 1.00 69.10 524 SER A C 1
ATOM 722 O O . SER A 1 106 ? 29.576 -2.185 -5.165 1.00 59.00 524 SER A O 1
ATOM 725 N N . CYS A 1 107 ? 29.081 -3.590 -3.470 1.00 71.65 525 CYS A N 1
ATOM 726 C CA . CYS A 1 107 ? 30.193 -3.166 -2.648 1.00 67.71 525 CYS A CA 1
ATOM 727 C C . CYS A 1 107 ? 31.456 -3.889 -3.078 1.00 66.89 525 CYS A C 1
ATOM 728 O O . CYS A 1 107 ? 31.406 -5.072 -3.399 1.00 67.37 525 CYS A O 1
ATOM 731 N N . GLU A 1 108 ? 32.563 -3.139 -3.154 1.00 67.55 526 GLU A N 1
ATOM 732 C CA . GLU A 1 108 ? 33.838 -3.689 -3.549 1.00 68.26 526 GLU A CA 1
ATOM 733 C C . GLU A 1 108 ? 34.823 -3.312 -2.448 1.00 66.95 526 GLU A C 1
ATOM 734 O O . GLU A 1 108 ? 34.934 -2.143 -2.035 1.00 69.36 526 GLU A O 1
ATOM 740 N N . SER A 1 109 ? 35.516 -4.333 -1.938 1.00 62.64 527 SER A N 1
ATOM 741 C CA . SER A 1 109 ? 36.594 -4.144 -0.987 1.00 65.80 527 SER A CA 1
ATOM 742 C C . SER A 1 109 ? 37.631 -3.192 -1.575 1.00 63.08 527 SER A C 1
ATOM 743 O O . SER A 1 109 ? 38.039 -3.354 -2.724 1.00 67.91 527 SER A O 1
ATOM 746 N N . ASN A 1 110 ? 38.036 -2.189 -0.781 1.00 56.92 528 ASN A N 1
ATOM 747 C CA . ASN A 1 110 ? 39.110 -1.291 -1.173 1.00 55.84 528 ASN A CA 1
ATOM 748 C C . ASN A 1 110 ? 40.108 -1.210 -0.021 1.00 48.71 528 ASN A C 1
ATOM 749 O O . ASN A 1 110 ? 40.020 -0.329 0.834 1.00 48.53 528 ASN A O 1
ATOM 754 N N . PRO A 1 111 ? 41.081 -2.139 0.033 1.00 51.90 529 PRO A N 1
ATOM 755 C CA . PRO A 1 111 ? 42.094 -2.158 1.086 1.00 51.43 529 PRO A CA 1
ATOM 756 C C . PRO A 1 111 ? 42.875 -0.859 1.259 1.00 47.79 529 PRO A C 1
ATOM 757 O O . PRO A 1 111 ? 43.436 -0.613 2.319 1.00 53.37 529 PRO A O 1
ATOM 761 N N . ASN A 1 112 ? 42.932 -0.022 0.222 1.00 49.35 530 ASN A N 1
ATOM 762 C CA . ASN A 1 112 ? 43.659 1.229 0.329 1.00 48.81 530 ASN A CA 1
ATOM 763 C C . ASN A 1 112 ? 43.026 2.150 1.370 1.00 47.28 530 ASN A C 1
ATOM 764 O O . ASN A 1 112 ? 43.699 3.030 1.891 1.00 44.48 530 ASN A O 1
ATOM 769 N N . LEU A 1 113 ? 41.726 1.964 1.654 1.00 44.64 531 LEU A N 1
ATOM 770 C CA . LEU A 1 113 ? 41.035 2.736 2.679 1.00 45.51 531 LEU A CA 1
ATOM 771 C C . LEU A 1 113 ? 41.591 2.422 4.068 1.00 42.06 531 LEU A C 1
ATOM 772 O O . LEU A 1 113 ? 41.375 3.209 4.980 1.00 39.29 531 LEU A O 1
ATOM 777 N N . GLY A 1 114 ? 42.254 1.269 4.224 1.00 42.26 532 GLY A N 1
ATOM 778 C CA . GLY A 1 114 ? 42.889 0.903 5.483 1.00 42.16 532 GLY A CA 1
ATOM 779 C C . GLY A 1 114 ? 41.916 0.273 6.478 1.00 42.81 532 GLY A C 1
ATOM 780 O O . GLY A 1 114 ? 40.788 -0.045 6.109 1.00 38.61 532 GLY A O 1
ATOM 781 N N . TYR A 1 115 ? 42.381 0.089 7.718 1.00 42.74 533 TYR A N 1
ATOM 782 C CA . TYR A 1 115 ? 41.613 -0.513 8.795 1.00 42.04 533 TYR A CA 1
ATOM 783 C C . TYR A 1 115 ? 41.334 0.550 9.863 1.00 39.58 533 TYR A C 1
ATOM 784 O O . TYR A 1 115 ? 42.253 1.268 10.265 1.00 39.16 533 TYR A O 1
ATOM 793 N N . PRO A 1 116 ? 40.093 0.674 10.376 1.00 36.10 534 PRO A N 1
ATOM 794 C CA . PRO A 1 116 ? 38.976 -0.195 9.996 1.00 40.16 534 PRO A CA 1
ATOM 795 C C . PRO A 1 116 ? 38.052 0.296 8.883 1.00 38.86 534 PRO A C 1
ATOM 796 O O . PRO A 1 116 ? 36.981 -0.259 8.655 1.00 42.52 534 PRO A O 1
ATOM 800 N N . CYS A 1 117 ? 38.500 1.317 8.147 1.00 41.03 535 CYS A N 1
ATOM 801 C CA . CYS A 1 117 ? 37.657 2.035 7.205 1.00 39.47 535 CYS A CA 1
ATOM 802 C C . CYS A 1 117 ? 37.070 1.078 6.172 1.00 41.72 535 CYS A C 1
ATOM 803 O O . CYS A 1 117 ? 35.878 1.101 5.933 1.00 35.61 535 CYS A O 1
ATOM 806 N N . ASN A 1 118 ? 37.902 0.224 5.575 1.00 42.50 536 ASN A N 1
ATOM 807 C CA . ASN A 1 118 ? 37.461 -0.679 4.527 1.00 45.58 536 ASN A CA 1
ATOM 808 C C . ASN A 1 118 ? 36.374 -1.604 5.057 1.00 47.19 536 ASN A C 1
ATOM 809 O O . ASN A 1 118 ? 35.287 -1.708 4.458 1.00 45.17 536 ASN A O 1
ATOM 814 N N . HIS A 1 119 ? 36.677 -2.276 6.172 1.00 45.45 537 HIS A N 1
ATOM 815 C CA . HIS A 1 119 ? 35.734 -3.182 6.801 1.00 48.57 537 HIS A CA 1
ATOM 816 C C . HIS A 1 119 ? 34.429 -2.449 7.118 1.00 48.12 537 HIS A C 1
ATOM 817 O O . HIS A 1 119 ? 33.345 -2.985 6.934 1.00 47.73 537 HIS A O 1
ATOM 824 N N . VAL A 1 120 ? 34.528 -1.216 7.624 1.00 44.23 538 VAL A N 1
ATOM 825 C CA . VAL A 1 120 ? 33.332 -0.497 8.028 1.00 45.65 538 VAL A CA 1
ATOM 826 C C . VAL A 1 120 ? 32.535 -0.092 6.791 1.00 45.41 538 VAL A C 1
ATOM 827 O O . VAL A 1 120 ? 31.325 -0.171 6.779 1.00 44.85 538 VAL A O 1
ATOM 831 N N . MET A 1 121 ? 33.223 0.350 5.751 1.00 43.16 539 MET A N 1
ATOM 832 C CA . MET A 1 121 ? 32.543 0.720 4.524 1.00 49.08 539 MET A CA 1
ATOM 833 C C . MET A 1 121 ? 31.769 -0.488 3.966 1.00 47.94 539 MET A C 1
ATOM 834 O O . MET A 1 121 ? 30.614 -0.352 3.592 1.00 42.50 539 MET A O 1
ATOM 839 N N . LEU A 1 122 ? 32.402 -1.665 3.907 1.00 45.88 540 LEU A N 1
ATOM 840 C CA . LEU A 1 122 ? 31.758 -2.863 3.382 1.00 47.32 540 LEU A CA 1
ATOM 841 C C . LEU A 1 122 ? 30.530 -3.218 4.210 1.00 49.95 540 LEU A C 1
ATOM 842 O O . LEU A 1 122 ? 29.471 -3.491 3.661 1.00 50.17 540 LEU A O 1
ATOM 847 N N . SER A 1 123 ? 30.703 -3.264 5.529 1.00 53.86 541 SER A N 1
ATOM 848 C CA . SER A 1 123 ? 29.622 -3.619 6.429 1.00 55.19 541 SER A CA 1
ATOM 849 C C . SER A 1 123 ? 28.427 -2.704 6.216 1.00 53.36 541 SER A C 1
ATOM 850 O O . SER A 1 123 ? 27.303 -3.175 6.132 1.00 63.38 541 SER A O 1
ATOM 853 N N . CYS A 1 124 ? 28.667 -1.397 6.103 1.00 51.75 542 CYS A N 1
ATOM 854 C CA . CYS A 1 124 ? 27.585 -0.446 5.906 1.00 56.18 542 CYS A CA 1
ATOM 855 C C . CYS A 1 124 ? 26.981 -0.533 4.510 1.00 58.74 542 CYS A C 1
ATOM 856 O O . CYS A 1 124 ? 25.822 -0.160 4.318 1.00 55.78 542 CYS A O 1
ATOM 859 N N . CYS A 1 125 ? 27.765 -1.029 3.551 1.00 58.72 543 CYS A N 1
ATOM 860 C CA . CYS A 1 125 ? 27.309 -1.147 2.181 1.00 62.40 543 CYS A CA 1
ATOM 861 C C . CYS A 1 125 ? 26.406 -2.377 2.009 1.00 63.96 543 CYS A C 1
ATOM 862 O O . CYS A 1 125 ? 25.484 -2.351 1.191 1.00 58.21 543 CYS A O 1
ATOM 865 N N . GLU A 1 126 ? 26.697 -3.451 2.749 1.00 65.81 544 GLU A N 1
ATOM 866 C CA . GLU A 1 126 ? 26.038 -4.725 2.548 1.00 72.64 544 GLU A CA 1
ATOM 867 C C . GLU A 1 126 ? 24.899 -4.884 3.541 1.00 76.20 544 GLU A C 1
ATOM 868 O O . GLU A 1 126 ? 24.175 -5.863 3.478 1.00 73.65 544 GLU A O 1
ATOM 874 N N . GLY A 1 127 ? 24.818 -3.982 4.524 1.00 77.93 545 GLY A N 1
ATOM 875 C CA . GLY A 1 127 ? 24.115 -4.291 5.757 1.00 81.49 545 GLY A CA 1
ATOM 876 C C . GLY A 1 127 ? 23.115 -3.215 6.118 1.00 85.30 545 GLY A C 1
ATOM 877 O O . GLY A 1 127 ? 21.913 -3.500 5.947 1.00 83.49 545 GLY A O 1
ATOM 878 N N . SER B 1 9 ? 30.261 7.635 -11.227 1.00 63.94 427 SER B N 1
ATOM 879 C CA . SER B 1 9 ? 29.684 6.827 -10.125 1.00 66.94 427 SER B CA 1
ATOM 880 C C . SER B 1 9 ? 30.413 7.121 -8.807 1.00 63.98 427 SER B C 1
ATOM 881 O O . SER B 1 9 ? 31.535 7.653 -8.787 1.00 56.89 427 SER B O 1
ATOM 884 N N . THR B 1 10 ? 29.741 6.772 -7.706 1.00 61.85 428 THR B N 1
ATOM 885 C CA . THR B 1 10 ? 30.297 6.952 -6.377 1.00 60.51 428 THR B CA 1
ATOM 886 C C . THR B 1 10 ? 31.509 6.040 -6.193 1.00 61.04 428 THR B C 1
ATOM 887 O O . THR B 1 10 ? 32.504 6.437 -5.590 1.00 55.48 428 THR B O 1
ATOM 891 N N . LYS B 1 11 ? 31.418 4.810 -6.714 1.00 65.02 429 LYS B N 1
ATOM 892 C CA . LYS B 1 11 ? 32.513 3.856 -6.590 1.00 67.55 429 LYS B CA 1
ATOM 893 C C . LYS B 1 11 ? 33.765 4.389 -7.284 1.00 65.54 429 LYS B C 1
ATOM 894 O O . LYS B 1 11 ? 34.843 4.327 -6.739 1.00 61.34 429 LYS B O 1
ATOM 900 N N . ASP B 1 12 ? 33.614 4.911 -8.501 1.00 69.55 430 ASP B N 1
ATOM 901 C CA . ASP B 1 12 ? 34.745 5.413 -9.270 1.00 65.36 430 ASP B CA 1
ATOM 902 C C . ASP B 1 12 ? 35.315 6.669 -8.620 1.00 59.29 430 ASP B C 1
ATOM 903 O O . ASP B 1 12 ? 36.527 6.893 -8.658 1.00 55.80 430 ASP B O 1
ATOM 908 N N . LEU B 1 13 ? 34.444 7.486 -8.026 1.00 53.61 431 LEU B N 1
ATOM 909 C CA . LEU B 1 13 ? 34.891 8.713 -7.392 1.00 50.38 431 LEU B CA 1
ATOM 910 C C . LEU B 1 13 ? 35.755 8.365 -6.177 1.00 49.59 431 LEU B C 1
ATOM 911 O O . LEU B 1 13 ? 36.764 9.028 -5.912 1.00 58.75 431 LEU B O 1
ATOM 916 N N . ILE B 1 14 ? 35.355 7.311 -5.451 1.00 46.37 432 ILE B N 1
ATOM 917 C CA . ILE B 1 14 ? 36.076 6.852 -4.280 1.00 46.43 432 ILE B CA 1
ATOM 918 C C . ILE B 1 14 ? 37.465 6.393 -4.716 1.00 46.13 432 ILE B C 1
ATOM 919 O O . ILE B 1 14 ? 38.447 6.788 -4.098 1.00 46.23 432 ILE B O 1
ATOM 924 N N . GLU B 1 15 ? 37.519 5.574 -5.781 1.00 44.61 433 GLU B N 1
ATOM 925 C CA A GLU B 1 15 ? 38.774 5.063 -6.305 0.48 44.18 433 GLU B CA 1
ATOM 926 C CA B GLU B 1 15 ? 38.776 5.061 -6.301 0.52 44.21 433 GLU B CA 1
ATOM 927 C C . GLU B 1 15 ? 39.669 6.228 -6.715 1.00 45.93 433 GLU B C 1
ATOM 928 O O . GLU B 1 15 ? 40.837 6.260 -6.348 1.00 41.38 433 GLU B O 1
ATOM 939 N N . THR B 1 16 ? 39.098 7.206 -7.441 1.00 43.33 434 THR B N 1
ATOM 940 C CA . THR B 1 16 ? 39.845 8.353 -7.933 1.00 46.76 434 THR B CA 1
ATOM 941 C C . THR B 1 16 ? 40.458 9.142 -6.772 1.00 43.19 434 THR B C 1
ATOM 942 O O . THR B 1 16 ? 41.663 9.418 -6.780 1.00 38.30 434 THR B O 1
ATOM 946 N N . CYS B 1 17 ? 39.600 9.506 -5.807 1.00 41.01 435 CYS B N 1
ATOM 947 C CA . CYS B 1 17 ? 40.027 10.333 -4.702 1.00 44.16 435 CYS B CA 1
ATOM 948 C C . CYS B 1 17 ? 40.972 9.567 -3.765 1.00 39.63 435 CYS B C 1
ATOM 949 O O . CYS B 1 17 ? 41.893 10.131 -3.187 1.00 39.61 435 CYS B O 1
ATOM 952 N N . CYS B 1 18 ? 40.733 8.264 -3.640 1.00 40.11 436 CYS B N 1
ATOM 953 C CA . CYS B 1 18 ? 41.638 7.396 -2.922 1.00 38.79 436 CYS B CA 1
ATOM 954 C C . CYS B 1 18 ? 43.042 7.423 -3.532 1.00 36.77 436 CYS B C 1
ATOM 955 O O . CYS B 1 18 ? 44.028 7.577 -2.814 1.00 37.28 436 CYS B O 1
ATOM 958 N N . ALA B 1 19 ? 43.146 7.283 -4.853 1.00 37.12 437 ALA B N 1
ATOM 959 C CA . ALA B 1 19 ? 44.446 7.275 -5.509 1.00 37.28 437 ALA B CA 1
ATOM 960 C C . ALA B 1 19 ? 45.130 8.626 -5.341 1.00 38.93 437 ALA B C 1
ATOM 961 O O . ALA B 1 19 ? 46.336 8.682 -5.130 1.00 38.76 437 ALA B O 1
ATOM 963 N N . ALA B 1 20 ? 44.370 9.724 -5.402 1.00 38.36 438 ALA B N 1
ATOM 964 C CA . ALA B 1 20 ? 44.935 11.041 -5.142 1.00 38.78 438 ALA B CA 1
ATOM 965 C C . ALA B 1 20 ? 45.547 11.107 -3.734 1.00 40.38 438 ALA B C 1
ATOM 966 O O . ALA B 1 20 ? 46.650 11.635 -3.536 1.00 37.17 438 ALA B O 1
ATOM 968 N N . GLY B 1 21 ? 44.802 10.591 -2.744 1.00 41.17 439 GLY B N 1
ATOM 969 C CA . GLY B 1 21 ? 45.266 10.589 -1.367 1.00 43.82 439 GLY B CA 1
ATOM 970 C C . GLY B 1 21 ? 46.587 9.807 -1.211 1.00 44.38 439 GLY B C 1
ATOM 971 O O . GLY B 1 21 ? 47.554 10.289 -0.612 1.00 44.74 439 GLY B O 1
ATOM 972 N N . GLN B 1 22 ? 46.614 8.594 -1.759 1.00 41.20 440 GLN B N 1
ATOM 973 C CA . GLN B 1 22 ? 47.824 7.782 -1.754 1.00 43.98 440 GLN B CA 1
ATOM 974 C C . GLN B 1 22 ? 48.981 8.541 -2.385 1.00 42.82 440 GLN B C 1
ATOM 975 O O . GLN B 1 22 ? 50.074 8.563 -1.852 1.00 48.80 440 GLN B O 1
ATOM 981 N N . GLN B 1 23 ? 48.719 9.180 -3.517 1.00 50.29 441 GLN B N 1
ATOM 982 C CA . GLN B 1 23 ? 49.745 9.896 -4.260 1.00 51.53 441 GLN B CA 1
ATOM 983 C C . GLN B 1 23 ? 50.255 11.055 -3.406 1.00 47.74 441 GLN B C 1
ATOM 984 O O . GLN B 1 23 ? 51.465 11.270 -3.327 1.00 50.42 441 GLN B O 1
ATOM 990 N N . TRP B 1 24 ? 49.347 11.745 -2.716 1.00 46.19 442 TRP B N 1
ATOM 991 C CA . TRP B 1 24 ? 49.772 12.816 -1.831 1.00 49.49 442 TRP B CA 1
ATOM 992 C C . TRP B 1 24 ? 50.664 12.275 -0.704 1.00 53.86 442 TRP B C 1
ATOM 993 O O . TRP B 1 24 ? 51.651 12.894 -0.320 1.00 54.52 442 TRP B O 1
ATOM 1004 N N . ALA B 1 25 ? 50.310 11.107 -0.160 1.00 49.20 443 ALA B N 1
ATOM 1005 C CA . ALA B 1 25 ? 51.090 10.503 0.903 1.00 47.10 443 ALA B CA 1
ATOM 1006 C C . ALA B 1 25 ? 52.500 10.177 0.419 1.00 50.18 443 ALA B C 1
ATOM 1007 O O . ALA B 1 25 ? 53.455 10.409 1.143 1.00 54.45 443 ALA B O 1
ATOM 1009 N N . ILE B 1 26 ? 52.619 9.627 -0.790 1.00 48.75 444 ILE B N 1
ATOM 1010 C CA . ILE B 1 26 ? 53.905 9.280 -1.375 1.00 52.49 444 ILE B CA 1
ATOM 1011 C C . ILE B 1 26 ? 54.732 10.556 -1.593 1.00 61.91 444 ILE B C 1
ATOM 1012 O O . ILE B 1 26 ? 55.914 10.587 -1.273 1.00 56.57 444 ILE B O 1
ATOM 1017 N N . ASP B 1 27 ? 54.095 11.618 -2.096 1.00 67.41 445 ASP B N 1
ATOM 1018 C CA . ASP B 1 27 ? 54.790 12.853 -2.443 1.00 75.62 445 ASP B CA 1
ATOM 1019 C C . ASP B 1 27 ? 55.287 13.561 -1.176 1.00 78.31 445 ASP B C 1
ATOM 1020 O O . ASP B 1 27 ? 56.451 13.931 -1.082 1.00 75.95 445 ASP B O 1
ATOM 1025 N N . ASN B 1 28 ? 54.382 13.766 -0.220 1.00 78.42 446 ASN B N 1
ATOM 1026 C CA . ASN B 1 28 ? 54.660 14.415 1.046 1.00 79.51 446 ASN B CA 1
ATOM 1027 C C . ASN B 1 28 ? 54.337 13.410 2.136 1.00 85.87 446 ASN B C 1
ATOM 1028 O O . ASN B 1 28 ? 53.480 12.559 1.953 1.00 89.49 446 ASN B O 1
ATOM 1033 N N . ASP B 1 29 ? 54.990 13.496 3.284 1.00 91.08 447 ASP B N 1
ATOM 1034 C CA . ASP B 1 29 ? 54.819 12.476 4.291 1.00 85.45 447 ASP B CA 1
ATOM 1035 C C . ASP B 1 29 ? 53.731 12.926 5.271 1.00 72.82 447 ASP B C 1
ATOM 1036 O O . ASP B 1 29 ? 53.887 12.714 6.485 1.00 74.80 447 ASP B O 1
ATOM 1041 N N . GLU B 1 30 ? 52.642 13.524 4.773 1.00 69.13 448 GLU B N 1
ATOM 1042 C CA . GLU B 1 30 ? 51.602 14.025 5.667 1.00 65.14 448 GLU B CA 1
ATOM 1043 C C . GLU B 1 30 ? 50.257 14.070 4.948 1.00 63.06 448 GLU B C 1
ATOM 1044 O O . GLU B 1 30 ? 50.216 13.986 3.735 1.00 73.00 448 GLU B O 1
ATOM 1050 N N . CYS B 1 31 ? 49.183 14.103 5.731 1.00 65.21 449 CYS B N 1
ATOM 1051 C CA . CYS B 1 31 ? 47.824 14.172 5.223 1.00 67.10 449 CYS B CA 1
ATOM 1052 C C . CYS B 1 31 ? 47.064 15.305 5.921 1.00 79.58 449 CYS B C 1
ATOM 1053 O O . CYS B 1 31 ? 45.832 15.290 5.903 1.00 91.00 449 CYS B O 1
ATOM 1056 N N . GLN B 1 32 ? 47.768 16.213 6.623 1.00 95.45 450 GLN B N 1
ATOM 1057 C CA . GLN B 1 32 ? 47.100 17.182 7.478 1.00 108.92 450 GLN B CA 1
ATOM 1058 C C . GLN B 1 32 ? 46.545 18.322 6.629 1.00 105.74 450 GLN B C 1
ATOM 1059 O O . GLN B 1 32 ? 45.498 18.877 6.937 1.00 107.38 450 GLN B O 1
ATOM 1065 N N . GLU B 1 33 ? 47.298 18.692 5.587 1.00 109.28 451 GLU B N 1
ATOM 1066 C CA . GLU B 1 33 ? 46.883 19.640 4.558 1.00 110.80 451 GLU B CA 1
ATOM 1067 C C . GLU B 1 33 ? 46.705 18.857 3.264 1.00 101.25 451 GLU B C 1
ATOM 1068 O O . GLU B 1 33 ? 47.525 18.900 2.338 1.00 95.39 451 GLU B O 1
ATOM 1074 N N . ILE B 1 34 ? 45.603 18.109 3.234 1.00 96.14 452 ILE B N 1
ATOM 1075 C CA . ILE B 1 34 ? 45.200 17.367 2.053 1.00 95.77 452 ILE B CA 1
ATOM 1076 C C . ILE B 1 34 ? 44.303 18.289 1.221 1.00 98.13 452 ILE B C 1
ATOM 1077 O O . ILE B 1 34 ? 43.245 18.715 1.693 1.00 87.46 452 ILE B O 1
ATOM 1082 N N . PRO B 1 35 ? 44.762 18.759 0.030 1.00 101.66 453 PRO B N 1
ATOM 1083 C CA . PRO B 1 35 ? 44.004 19.736 -0.756 1.00 95.59 453 PRO B CA 1
ATOM 1084 C C . PRO B 1 35 ? 43.142 19.105 -1.833 1.00 95.82 453 PRO B C 1
ATOM 1085 O O . PRO B 1 35 ? 42.006 19.593 -1.974 1.00 100.25 453 PRO B O 1
ATOM 1089 N N . GLN B 1 40 ? 34.555 20.401 -3.901 1.00 80.89 458 GLN B N 1
ATOM 1090 C CA . GLN B 1 40 ? 34.998 19.015 -3.589 1.00 83.02 458 GLN B CA 1
ATOM 1091 C C . GLN B 1 40 ? 33.948 18.335 -2.700 1.00 89.24 458 GLN B C 1
ATOM 1092 O O . GLN B 1 40 ? 33.487 18.864 -1.685 1.00 92.53 458 GLN B O 1
ATOM 1098 N N . SER B 1 41 ? 33.549 17.123 -3.095 1.00 88.68 459 SER B N 1
ATOM 1099 C CA . SER B 1 41 ? 32.495 16.401 -2.387 1.00 89.14 459 SER B CA 1
ATOM 1100 C C . SER B 1 41 ? 33.024 15.741 -1.113 1.00 89.31 459 SER B C 1
ATOM 1101 O O . SER B 1 41 ? 34.211 15.496 -0.987 1.00 91.19 459 SER B O 1
ATOM 1104 N N . ASP B 1 42 ? 32.123 15.491 -0.158 1.00 89.79 460 ASP B N 1
ATOM 1105 C CA . ASP B 1 42 ? 32.415 14.799 1.089 1.00 85.20 460 ASP B CA 1
ATOM 1106 C C . ASP B 1 42 ? 33.019 13.421 0.798 1.00 77.44 460 ASP B C 1
ATOM 1107 O O . ASP B 1 42 ? 34.013 13.032 1.420 1.00 83.45 460 ASP B O 1
ATOM 1112 N N . ILE B 1 43 ? 32.397 12.704 -0.151 1.00 69.46 461 ILE B N 1
ATOM 1113 C CA . ILE B 1 43 ? 32.826 11.370 -0.533 1.00 74.01 461 ILE B CA 1
ATOM 1114 C C . ILE B 1 43 ? 34.298 11.395 -0.930 1.00 72.89 461 ILE B C 1
ATOM 1115 O O . ILE B 1 43 ? 35.070 10.551 -0.497 1.00 73.67 461 ILE B O 1
ATOM 1120 N N . CYS B 1 44 ? 34.656 12.366 -1.775 1.00 71.17 462 CYS B N 1
ATOM 1121 C CA . CYS B 1 44 ? 36.005 12.518 -2.270 1.00 68.58 462 CYS B CA 1
ATOM 1122 C C . CYS B 1 44 ? 36.969 12.865 -1.138 1.00 61.23 462 CYS B C 1
ATOM 1123 O O . CYS B 1 44 ? 38.040 12.279 -1.045 1.00 55.67 462 CYS B O 1
ATOM 1126 N N . ARG B 1 45 ? 36.592 13.820 -0.290 1.00 62.94 463 ARG B N 1
ATOM 1127 C CA . ARG B 1 45 ? 37.481 14.270 0.776 1.00 68.92 463 ARG B CA 1
ATOM 1128 C C . ARG B 1 45 ? 37.753 13.131 1.767 1.00 55.42 463 ARG B C 1
ATOM 1129 O O . ARG B 1 45 ? 38.886 12.970 2.234 1.00 56.64 463 ARG B O 1
ATOM 1137 N N . ILE B 1 46 ? 36.714 12.335 2.059 1.00 56.36 464 ILE B N 1
ATOM 1138 C CA . ILE B 1 46 ? 36.848 11.222 2.989 1.00 54.35 464 ILE B CA 1
ATOM 1139 C C . ILE B 1 46 ? 37.816 10.195 2.396 1.00 53.85 464 ILE B C 1
ATOM 1140 O O . ILE B 1 46 ? 38.721 9.753 3.088 1.00 57.17 464 ILE B O 1
ATOM 1145 N N . ALA B 1 47 ? 37.605 9.812 1.126 1.00 47.98 465 ALA B N 1
ATOM 1146 C CA . ALA B 1 47 ? 38.426 8.802 0.483 1.00 48.51 465 ALA B CA 1
ATOM 1147 C C . ALA B 1 47 ? 39.886 9.251 0.367 1.00 46.37 465 ALA B C 1
ATOM 1148 O O . ALA B 1 47 ? 40.795 8.450 0.546 1.00 51.65 465 ALA B O 1
ATOM 1150 N N . GLN B 1 48 ? 40.097 10.528 0.056 1.00 43.27 466 GLN B N 1
ATOM 1151 C CA . GLN B 1 48 ? 41.436 11.080 -0.068 1.00 45.21 466 GLN B CA 1
ATOM 1152 C C . GLN B 1 48 ? 42.183 10.945 1.261 1.00 46.56 466 GLN B C 1
ATOM 1153 O O . GLN B 1 48 ? 43.297 10.397 1.323 1.00 43.76 466 GLN B O 1
ATOM 1159 N N . ARG B 1 49 ? 41.549 11.471 2.316 1.00 47.36 467 ARG B N 1
ATOM 1160 C CA A ARG B 1 49 ? 42.148 11.496 3.635 0.57 49.78 467 ARG B CA 1
ATOM 1161 C CA B ARG B 1 49 ? 42.153 11.495 3.632 0.43 48.05 467 ARG B CA 1
ATOM 1162 C C . ARG B 1 49 ? 42.427 10.068 4.107 1.00 44.13 467 ARG B C 1
ATOM 1163 O O . ARG B 1 49 ? 43.506 9.779 4.611 1.00 42.45 467 ARG B O 1
ATOM 1178 N N . GLN B 1 50 ? 41.434 9.181 3.944 1.00 42.20 468 GLN B N 1
ATOM 1179 C CA . GLN B 1 50 ? 41.553 7.842 4.480 1.00 47.23 468 GLN B CA 1
ATOM 1180 C C . GLN B 1 50 ? 42.676 7.082 3.776 1.00 47.52 468 GLN B C 1
ATOM 1181 O O . GLN B 1 50 ? 43.402 6.334 4.422 1.00 43.53 468 GLN B O 1
ATOM 1187 N N . CYS B 1 51 ? 42.790 7.226 2.450 1.00 48.16 469 CYS B N 1
ATOM 1188 C CA . CYS B 1 51 ? 43.813 6.503 1.708 1.00 44.00 469 CYS B CA 1
ATOM 1189 C C . CYS B 1 51 ? 45.190 7.115 1.964 1.00 43.66 469 CYS B C 1
ATOM 1190 O O . CYS B 1 51 ? 46.193 6.400 1.959 1.00 36.36 469 CYS B O 1
ATOM 1193 N N . CYS B 1 52 ? 45.232 8.426 2.219 1.00 44.28 470 CYS B N 1
ATOM 1194 C CA . CYS B 1 52 ? 46.472 9.090 2.571 1.00 45.27 470 CYS B CA 1
ATOM 1195 C C . CYS B 1 52 ? 46.983 8.534 3.899 1.00 46.56 470 CYS B C 1
ATOM 1196 O O . CYS B 1 52 ? 48.138 8.119 3.993 1.00 39.02 470 CYS B O 1
ATOM 1199 N N . ILE B 1 53 ? 46.096 8.513 4.907 1.00 42.51 471 ILE B N 1
ATOM 1200 C CA . ILE B 1 53 ? 46.436 8.072 6.249 1.00 44.12 471 ILE B CA 1
ATOM 1201 C C . ILE B 1 53 ? 46.842 6.603 6.241 1.00 42.42 471 ILE B C 1
ATOM 1202 O O . ILE B 1 53 ? 47.838 6.251 6.873 1.00 43.92 471 ILE B O 1
ATOM 1207 N N . SER B 1 54 ? 46.065 5.746 5.560 1.00 38.52 472 SER B N 1
ATOM 1208 C CA . SER B 1 54 ? 46.367 4.323 5.524 1.00 41.34 472 SER B CA 1
ATOM 1209 C C . SER B 1 54 ? 47.764 4.072 4.977 1.00 44.26 472 SER B C 1
ATOM 1210 O O . SER B 1 54 ? 48.451 3.197 5.472 1.00 47.31 472 SER B O 1
ATOM 1213 N N . TYR B 1 55 ? 48.147 4.798 3.922 1.00 39.64 473 TYR B N 1
ATOM 1214 C CA . TYR B 1 55 ? 49.430 4.594 3.282 1.00 40.15 473 TYR B CA 1
ATOM 1215 C C . TYR B 1 55 ? 50.546 4.923 4.275 1.00 38.36 473 TYR B C 1
ATOM 1216 O O . TYR B 1 55 ? 51.484 4.158 4.417 1.00 34.73 473 TYR B O 1
ATOM 1225 N N . LEU B 1 56 ? 50.456 6.084 4.929 1.00 39.59 474 LEU B N 1
ATOM 1226 C CA . LEU B 1 56 ? 51.448 6.501 5.903 1.00 40.04 474 LEU B CA 1
ATOM 1227 C C . LEU B 1 56 ? 51.459 5.568 7.101 1.00 37.61 474 LEU B C 1
ATOM 1228 O O . LEU B 1 56 ? 52.536 5.293 7.631 1.00 39.46 474 LEU B O 1
ATOM 1233 N N . LYS B 1 57 ? 50.298 5.074 7.515 1.00 34.67 475 LYS B N 1
ATOM 1234 C CA . LYS B 1 57 ? 50.232 4.163 8.653 1.00 38.63 475 LYS B CA 1
ATOM 1235 C C . LYS B 1 57 ? 50.933 2.852 8.311 1.00 41.13 475 LYS B C 1
ATOM 1236 O O . LYS B 1 57 ? 51.731 2.371 9.112 1.00 47.80 475 LYS B O 1
ATOM 1242 N N . GLU B 1 58 ? 50.646 2.285 7.133 1.00 40.31 476 GLU B N 1
ATOM 1243 C CA . GLU B 1 58 ? 51.193 0.987 6.779 1.00 37.11 476 GLU B CA 1
ATOM 1244 C C . GLU B 1 58 ? 52.705 1.109 6.621 1.00 38.53 476 GLU B C 1
ATOM 1245 O O . GLU B 1 58 ? 53.446 0.247 7.071 1.00 35.89 476 GLU B O 1
ATOM 1251 N N . LYS B 1 59 ? 53.155 2.216 6.027 1.00 40.73 477 LYS B N 1
ATOM 1252 C CA . LYS B 1 59 ? 54.558 2.445 5.760 1.00 42.68 477 LYS B CA 1
ATOM 1253 C C . LYS B 1 59 ? 55.319 2.579 7.075 1.00 40.44 477 LYS B C 1
ATOM 1254 O O . LYS B 1 59 ? 56.342 1.923 7.256 1.00 43.39 477 LYS B O 1
ATOM 1260 N N . SER B 1 60 ? 54.835 3.448 7.968 1.00 35.71 478 SER B N 1
ATOM 1261 C CA . SER B 1 60 ? 55.476 3.656 9.250 1.00 38.64 478 SER B CA 1
ATOM 1262 C C . SER B 1 60 ? 55.443 2.370 10.071 1.00 37.05 478 SER B C 1
ATOM 1263 O O . SER B 1 60 ? 56.440 2.042 10.728 1.00 32.83 478 SER B O 1
ATOM 1266 N N . CYS B 1 61 ? 54.332 1.628 10.012 1.00 32.31 479 CYS B N 1
ATOM 1267 C CA . CYS B 1 61 ? 54.258 0.342 10.691 1.00 34.95 479 CYS B CA 1
ATOM 1268 C C . CYS B 1 61 ? 55.354 -0.610 10.229 1.00 34.50 479 CYS B C 1
ATOM 1269 O O . CYS B 1 61 ? 56.028 -1.185 11.080 1.00 38.53 479 CYS B O 1
ATOM 1272 N N . VAL B 1 62 ? 55.522 -0.777 8.910 1.00 35.08 480 VAL B N 1
ATOM 1273 C CA . VAL B 1 62 ? 56.504 -1.723 8.373 1.00 36.64 480 VAL B CA 1
ATOM 1274 C C . VAL B 1 62 ? 57.921 -1.278 8.760 1.00 36.86 480 VAL B C 1
ATOM 1275 O O . VAL B 1 62 ? 58.765 -2.111 9.078 1.00 35.77 480 VAL B O 1
ATOM 1279 N N . ALA B 1 63 ? 58.182 0.040 8.746 1.00 34.47 481 ALA B N 1
ATOM 1280 C CA . ALA B 1 63 ? 59.469 0.568 9.174 1.00 36.91 481 ALA B CA 1
ATOM 1281 C C . ALA B 1 63 ? 59.698 0.237 10.647 1.00 39.72 481 ALA B C 1
ATOM 1282 O O . ALA B 1 63 ? 60.789 -0.186 11.041 1.00 43.92 481 ALA B O 1
ATOM 1284 N N . GLY B 1 64 ? 58.639 0.417 11.455 1.00 39.74 482 GLY B N 1
ATOM 1285 C CA . GLY B 1 64 ? 58.670 0.102 12.883 1.00 37.99 482 GLY B CA 1
ATOM 1286 C C . GLY B 1 64 ? 59.061 -1.340 13.148 1.00 35.83 482 GLY B C 1
ATOM 1287 O O . GLY B 1 64 ? 59.913 -1.596 14.008 1.00 36.07 482 GLY B O 1
ATOM 1288 N N . VAL B 1 65 ? 58.411 -2.267 12.429 1.00 34.06 483 VAL B N 1
ATOM 1289 C CA . VAL B 1 65 ? 58.678 -3.688 12.569 1.00 36.82 483 VAL B CA 1
ATOM 1290 C C . VAL B 1 65 ? 60.146 -3.970 12.261 1.00 38.01 483 VAL B C 1
ATOM 1291 O O . VAL B 1 65 ? 60.796 -4.694 12.999 1.00 39.54 483 VAL B O 1
ATOM 1295 N N . MET B 1 66 ? 60.661 -3.390 11.183 1.00 38.74 484 MET B N 1
ATOM 1296 C CA . MET B 1 66 ? 62.035 -3.632 10.775 1.00 42.91 484 MET B CA 1
ATOM 1297 C C . MET B 1 66 ? 62.990 -3.099 11.842 1.00 43.64 484 MET B C 1
ATOM 1298 O O . MET B 1 66 ? 63.965 -3.770 12.179 1.00 43.00 484 MET B O 1
ATOM 1303 N N . GLY B 1 67 ? 62.677 -1.909 12.370 1.00 43.71 485 GLY B N 1
ATOM 1304 C CA . GLY B 1 67 ? 63.418 -1.320 13.474 1.00 43.69 485 GLY B CA 1
ATOM 1305 C C . GLY B 1 67 ? 63.566 -2.270 14.671 1.00 38.00 485 GLY B C 1
ATOM 1306 O O . GLY B 1 67 ? 64.659 -2.476 15.216 1.00 40.03 485 GLY B O 1
ATOM 1307 N N . ALA B 1 68 ? 62.450 -2.856 15.096 1.00 34.92 486 ALA B N 1
ATOM 1308 C CA . ALA B 1 68 ? 62.471 -3.775 16.221 1.00 34.60 486 ALA B CA 1
ATOM 1309 C C . ALA B 1 68 ? 63.343 -4.983 15.896 1.00 38.39 486 ALA B C 1
ATOM 1310 O O . ALA B 1 68 ? 64.098 -5.426 16.731 1.00 44.91 486 ALA B O 1
ATOM 1312 N N . LYS B 1 69 ? 63.227 -5.534 14.686 1.00 40.64 487 LYS B N 1
ATOM 1313 C CA . LYS B 1 69 ? 63.966 -6.740 14.338 1.00 40.37 487 LYS B CA 1
ATOM 1314 C C . LYS B 1 69 ? 65.467 -6.459 14.259 1.00 41.60 487 LYS B C 1
ATOM 1315 O O . LYS B 1 69 ? 66.251 -7.364 14.369 1.00 44.76 487 LYS B O 1
ATOM 1321 N N . GLU B 1 70 ? 65.845 -5.203 14.002 1.00 47.20 488 GLU B N 1
ATOM 1322 C CA . GLU B 1 70 ? 67.229 -4.765 13.894 1.00 50.75 488 GLU B CA 1
ATOM 1323 C C . GLU B 1 70 ? 67.779 -4.321 15.266 1.00 50.01 488 GLU B C 1
ATOM 1324 O O . GLU B 1 70 ? 68.865 -3.787 15.373 1.00 61.66 488 GLU B O 1
ATOM 1330 N N . GLY B 1 71 ? 66.995 -4.430 16.312 1.00 47.25 489 GLY B N 1
ATOM 1331 C CA . GLY B 1 71 ? 67.478 -4.271 17.672 1.00 49.20 489 GLY B CA 1
ATOM 1332 C C . GLY B 1 71 ? 67.126 -2.918 18.260 1.00 49.76 489 GLY B C 1
ATOM 1333 O O . GLY B 1 71 ? 67.600 -2.621 19.361 1.00 49.61 489 GLY B O 1
ATOM 1334 N N . GLU B 1 72 ? 66.252 -2.122 17.631 1.00 50.63 490 GLU B N 1
ATOM 1335 C CA . GLU B 1 72 ? 65.776 -0.894 18.266 1.00 46.33 490 GLU B CA 1
ATOM 1336 C C . GLU B 1 72 ? 64.755 -1.214 19.348 1.00 44.79 490 GLU B C 1
ATOM 1337 O O . GLU B 1 72 ? 64.097 -2.226 19.288 1.00 46.38 490 GLU B O 1
ATOM 1343 N N . THR B 1 73 ? 64.717 -0.386 20.409 1.00 47.75 491 THR B N 1
ATOM 1344 C CA . THR B 1 73 ? 63.967 -0.630 21.637 1.00 47.19 491 THR B CA 1
ATOM 1345 C C . THR B 1 73 ? 63.097 0.609 21.798 1.00 49.18 491 THR B C 1
ATOM 1346 O O . THR B 1 73 ? 63.608 1.643 22.214 1.00 50.91 491 THR B O 1
ATOM 1350 N N . CYS B 1 74 ? 61.843 0.548 21.343 1.00 46.35 492 CYS B N 1
ATOM 1351 C CA . CYS B 1 74 ? 61.060 1.757 21.146 1.00 48.89 492 CYS B CA 1
ATOM 1352 C C . CYS B 1 74 ? 60.386 2.220 22.438 1.00 53.19 492 CYS B C 1
ATOM 1353 O O . CYS B 1 74 ? 59.916 3.350 22.491 1.00 49.26 492 CYS B O 1
ATOM 1356 N N . GLY B 1 75 ? 60.353 1.394 23.487 1.00 53.76 493 GLY B N 1
ATOM 1357 C CA . GLY B 1 75 ? 59.509 1.671 24.648 1.00 62.85 493 GLY B CA 1
ATOM 1358 C C . GLY B 1 75 ? 60.087 2.690 25.633 1.00 63.11 493 GLY B C 1
ATOM 1359 O O . GLY B 1 75 ? 60.752 3.652 25.174 1.00 62.32 493 GLY B O 1
ATOM 1360 N N . CYS B 1 82 ? 49.200 12.690 18.183 1.00 76.96 500 CYS B N 1
ATOM 1361 C CA . CYS B 1 82 ? 48.709 13.805 17.328 1.00 83.45 500 CYS B CA 1
ATOM 1362 C C . CYS B 1 82 ? 49.374 13.743 15.942 1.00 85.63 500 CYS B C 1
ATOM 1363 O O . CYS B 1 82 ? 49.356 14.734 15.215 1.00 91.82 500 CYS B O 1
ATOM 1366 N N . GLY B 1 83 ? 49.957 12.590 15.567 1.00 75.82 501 GLY B N 1
ATOM 1367 C CA . GLY B 1 83 ? 50.277 12.285 14.174 1.00 72.05 501 GLY B CA 1
ATOM 1368 C C . GLY B 1 83 ? 49.489 11.069 13.684 1.00 62.23 501 GLY B C 1
ATOM 1369 O O . GLY B 1 83 ? 48.507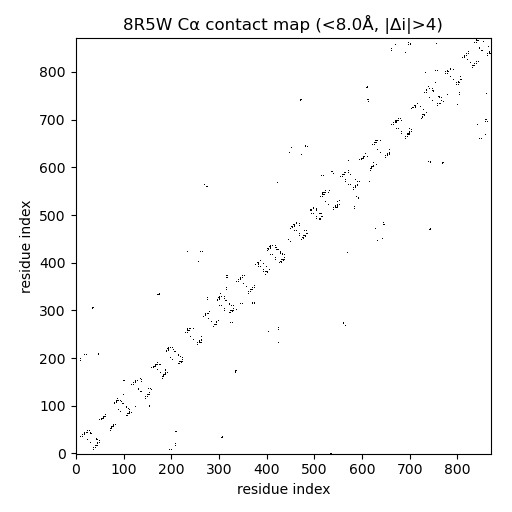 10.685 14.328 1.00 71.53 501 GLY B O 1
ATOM 1370 N N . VAL B 1 84 ? 49.973 10.412 12.609 1.00 55.60 502 VAL B N 1
ATOM 1371 C CA . VAL B 1 84 ? 49.442 9.107 12.229 1.00 54.12 502 VAL B CA 1
ATOM 1372 C C . VAL B 1 84 ? 50.520 8.026 12.179 1.00 49.83 502 VAL B C 1
ATOM 1373 O O . VAL B 1 84 ? 50.203 6.900 11.828 1.00 56.63 502 VAL B O 1
ATOM 1377 N N . SER B 1 85 ? 51.760 8.322 12.590 1.00 39.94 503 SER B N 1
ATOM 1378 C CA . SER B 1 85 ? 52.832 7.345 12.502 1.00 42.00 503 SER B CA 1
ATOM 1379 C C . SER B 1 85 ? 52.594 6.148 13.426 1.00 35.49 503 SER B C 1
ATOM 1380 O O . SER B 1 85 ? 52.358 6.337 14.601 1.00 36.59 503 SER B O 1
ATOM 1383 N N . LEU B 1 86 ? 52.693 4.916 12.898 1.00 33.84 504 LEU B N 1
ATOM 1384 C CA . LEU B 1 86 ? 52.668 3.725 13.721 1.00 33.40 504 LEU B CA 1
ATOM 1385 C C . LEU B 1 86 ? 54.068 3.181 13.945 1.00 32.66 504 LEU B C 1
ATOM 1386 O O . LEU B 1 86 ? 54.220 1.989 14.208 1.00 33.83 504 LEU B O 1
ATOM 1391 N N . TYR B 1 87 ? 55.089 4.008 13.800 1.00 31.67 505 TYR B N 1
ATOM 1392 C CA . TYR B 1 87 ? 56.449 3.509 13.906 1.00 33.10 505 TYR B CA 1
ATOM 1393 C C . TYR B 1 87 ? 56.620 2.883 15.279 1.00 31.84 505 TYR B C 1
ATOM 1394 O O . TYR B 1 87 ? 56.966 1.710 15.412 1.00 29.54 505 TYR B O 1
ATOM 1403 N N . LYS B 1 88 ? 56.348 3.694 16.302 1.00 34.75 506 LYS B N 1
ATOM 1404 C CA . LYS B 1 88 ? 56.553 3.319 17.690 1.00 39.29 506 LYS B CA 1
ATOM 1405 C C . LYS B 1 88 ? 55.638 2.158 18.074 1.00 33.67 506 LYS B C 1
ATOM 1406 O O . LYS B 1 88 ? 56.080 1.196 18.679 1.00 32.10 506 LYS B O 1
ATOM 1412 N N . GLN B 1 89 ? 54.366 2.259 17.730 1.00 34.35 507 GLN B N 1
ATOM 1413 C CA . GLN B 1 89 ? 53.403 1.221 18.053 1.00 34.92 507 GLN B CA 1
ATOM 1414 C C . GLN B 1 89 ? 53.847 -0.128 17.484 1.00 33.60 507 GLN B C 1
ATOM 1415 O O . GLN B 1 89 ? 53.889 -1.107 18.211 1.00 32.98 507 GLN B O 1
ATOM 1421 N N . CYS B 1 90 ? 54.193 -0.164 16.194 1.00 32.05 508 CYS B N 1
ATOM 1422 C CA . CYS B 1 90 ? 54.541 -1.420 15.547 1.00 34.86 508 CYS B CA 1
ATOM 1423 C C . CYS B 1 90 ? 55.909 -1.918 16.039 1.00 33.44 508 CYS B C 1
ATOM 1424 O O . CYS B 1 90 ? 56.094 -3.110 16.216 1.00 31.18 508 CYS B O 1
ATOM 1427 N N . CYS B 1 91 ? 56.838 -1.003 16.328 1.00 34.84 509 CYS B N 1
ATOM 1428 C CA . CYS B 1 91 ? 58.106 -1.374 16.939 1.00 35.98 509 CYS B CA 1
ATOM 1429 C C . CYS B 1 91 ? 57.875 -2.023 18.315 1.00 38.95 509 CYS B C 1
ATOM 1430 O O . CYS B 1 91 ? 58.386 -3.112 18.595 1.00 36.15 509 CYS B O 1
ATOM 1433 N N . ASP B 1 92 ? 57.062 -1.386 19.169 1.00 35.92 510 ASP B N 1
ATOM 1434 C CA . ASP B 1 92 ? 56.779 -1.907 20.501 1.00 35.46 510 ASP B CA 1
ATOM 1435 C C . ASP B 1 92 ? 56.076 -3.261 20.422 1.00 33.94 510 ASP B C 1
ATOM 1436 O O . ASP B 1 92 ? 56.422 -4.181 21.151 1.00 33.10 510 ASP B O 1
ATOM 1441 N N . CYS B 1 93 ? 55.064 -3.378 19.557 1.00 37.41 511 CYS B N 1
ATOM 1442 C CA . CYS B 1 93 ? 54.271 -4.601 19.457 1.00 37.70 511 CYS B CA 1
ATOM 1443 C C . CYS B 1 93 ? 55.124 -5.745 18.893 1.00 34.97 511 CYS B C 1
ATOM 1444 O O . CYS B 1 93 ? 54.984 -6.888 19.297 1.00 29.17 511 CYS B O 1
ATOM 1447 N N . CYS B 1 94 ? 55.964 -5.439 17.914 1.00 35.96 512 CYS B N 1
ATOM 1448 C CA . CYS B 1 94 ? 56.905 -6.421 17.414 1.00 38.38 512 CYS B CA 1
ATOM 1449 C C . CYS B 1 94 ? 57.809 -6.867 18.567 1.00 39.45 512 CYS B C 1
ATOM 1450 O O . CYS B 1 94 ? 58.030 -8.049 18.738 1.00 37.14 512 CYS B O 1
ATOM 1453 N N . GLY B 1 95 ? 58.290 -5.906 19.364 1.00 41.21 513 GLY B N 1
ATOM 1454 C CA . GLY B 1 95 ? 59.177 -6.167 20.498 1.00 42.09 513 GLY B CA 1
ATOM 1455 C C . GLY B 1 95 ? 58.572 -7.148 21.506 1.00 38.30 513 GLY B C 1
ATOM 1456 O O . GLY B 1 95 ? 59.272 -7.989 22.052 1.00 35.53 513 GLY B O 1
ATOM 1457 N N . LEU B 1 96 ? 57.252 -7.067 21.704 1.00 39.06 514 LEU B N 1
ATOM 1458 C CA . LEU B 1 96 ? 56.554 -8.023 22.552 1.00 39.16 514 LEU B CA 1
ATOM 1459 C C . LEU B 1 96 ? 56.766 -9.437 22.027 1.00 39.06 514 LEU B C 1
ATOM 1460 O O . LEU B 1 96 ? 57.081 -10.330 22.801 1.00 37.48 514 LEU B O 1
ATOM 1465 N N . GLY B 1 97 ? 56.506 -9.629 20.731 1.00 38.94 515 GLY B N 1
ATOM 1466 C CA . GLY B 1 97 ? 56.606 -10.928 20.089 1.00 39.18 515 GLY B CA 1
ATOM 1467 C C . GLY B 1 97 ? 58.033 -11.461 20.135 1.00 41.37 515 GLY B C 1
ATOM 1468 O O . GLY B 1 97 ? 58.242 -12.647 20.371 1.00 41.08 515 GLY B O 1
ATOM 1469 N N . LEU B 1 98 ? 59.010 -10.573 19.911 1.00 39.62 516 LEU B N 1
ATOM 1470 C CA . LEU B 1 98 ? 60.406 -10.963 19.917 1.00 39.26 516 LEU B CA 1
ATOM 1471 C C . LEU B 1 98 ? 60.801 -11.486 21.285 1.00 41.76 516 LEU B C 1
ATOM 1472 O O . LEU B 1 98 ? 61.515 -12.477 21.378 1.00 43.80 516 LEU B O 1
ATOM 1477 N N . ARG B 1 99 ? 60.347 -10.801 22.343 1.00 48.10 517 ARG B N 1
ATOM 1478 C CA . ARG B 1 99 ? 60.765 -11.122 23.702 1.00 47.80 517 ARG B CA 1
ATOM 1479 C C . ARG B 1 99 ? 60.175 -12.471 24.111 1.00 47.67 517 ARG B C 1
ATOM 1480 O O . ARG B 1 99 ? 60.848 -13.243 24.773 1.00 46.38 517 ARG B O 1
ATOM 1488 N N . VAL B 1 100 ? 58.935 -12.751 23.685 1.00 44.95 518 VAL B N 1
ATOM 1489 C CA . VAL B 1 100 ? 58.275 -14.021 23.955 1.00 48.16 518 VAL B CA 1
ATOM 1490 C C . VAL B 1 100 ? 59.034 -15.143 23.236 1.00 51.18 518 VAL B C 1
ATOM 1491 O O . VAL B 1 100 ? 59.282 -16.197 23.812 1.00 47.55 518 VAL B O 1
ATOM 1495 N N . ARG B 1 101 ? 59.368 -14.911 21.962 1.00 48.63 519 ARG B N 1
ATOM 1496 C CA . ARG B 1 101 ? 60.085 -15.886 21.168 1.00 57.69 519 ARG B CA 1
ATOM 1497 C C . ARG B 1 101 ? 61.462 -16.146 21.780 1.00 61.85 519 ARG B C 1
ATOM 1498 O O . ARG B 1 101 ? 61.897 -17.289 21.858 1.00 66.81 519 ARG B O 1
ATOM 1506 N N . ALA B 1 102 ? 62.120 -15.082 22.249 1.00 58.02 520 ALA B N 1
ATOM 1507 C CA . ALA B 1 102 ? 63.444 -15.174 22.852 1.00 56.98 520 ALA B CA 1
ATOM 1508 C C . ALA B 1 102 ? 63.418 -16.027 24.119 1.00 53.86 520 ALA B C 1
ATOM 1509 O O . ALA B 1 102 ? 64.429 -16.605 24.480 1.00 59.75 520 ALA B O 1
ATOM 1511 N N . GLU B 1 103 ? 62.265 -16.115 24.782 1.00 55.09 521 GLU B N 1
ATOM 1512 C CA . GLU B 1 103 ? 62.115 -16.923 25.986 1.00 57.63 521 GLU B CA 1
ATOM 1513 C C . GLU B 1 103 ? 61.793 -18.378 25.649 1.00 58.72 521 GLU B C 1
ATOM 1514 O O . GLU B 1 103 ? 61.611 -19.189 26.553 1.00 66.18 521 GLU B O 1
ATOM 1520 N N . GLY B 1 104 ? 61.719 -18.715 24.357 1.00 61.10 522 GLY B N 1
ATOM 1521 C CA . GLY B 1 104 ? 61.459 -20.083 23.933 1.00 62.06 522 GLY B CA 1
ATOM 1522 C C . GLY B 1 104 ? 59.971 -20.435 24.012 1.00 71.01 522 GLY B C 1
ATOM 1523 O O . GLY B 1 104 ? 59.616 -21.605 23.898 1.00 80.70 522 GLY B O 1
ATOM 1524 N N . GLN B 1 105 ? 59.098 -19.434 24.200 1.00 71.69 523 GLN B N 1
ATOM 1525 C CA . GLN B 1 105 ? 57.684 -19.690 24.397 1.00 69.54 523 GLN B CA 1
ATOM 1526 C C . GLN B 1 105 ? 56.924 -19.482 23.091 1.00 67.02 523 GLN B C 1
ATOM 1527 O O . GLN B 1 105 ? 57.370 -18.765 22.208 1.00 65.35 523 GLN B O 1
ATOM 1533 N N . SER B 1 106 ? 55.766 -20.138 23.013 1.00 70.87 524 SER B N 1
ATOM 1534 C CA . SER B 1 106 ? 54.888 -20.072 21.862 1.00 72.10 524 SER B CA 1
ATOM 1535 C C . SER B 1 106 ? 54.018 -18.822 21.946 1.00 70.48 524 SER B C 1
ATOM 1536 O O . SER B 1 106 ? 53.694 -18.319 23.013 1.00 68.39 524 SER B O 1
ATOM 1539 N N . CYS B 1 107 ? 53.649 -18.318 20.782 1.00 73.10 525 CYS B N 1
ATOM 1540 C CA . CYS B 1 107 ? 52.910 -17.080 20.670 1.00 80.63 525 CYS B CA 1
ATOM 1541 C C . CYS B 1 107 ? 51.420 -17.339 20.834 1.00 85.78 525 CYS B C 1
ATOM 1542 O O . CYS B 1 107 ? 50.928 -18.362 20.345 1.00 102.63 525 CYS B O 1
ATOM 1545 N N . GLU B 1 108 ? 50.726 -16.441 21.546 1.00 77.51 526 GLU B N 1
ATOM 1546 C CA . GLU B 1 108 ? 49.281 -16.537 21.676 1.00 76.69 526 GLU B CA 1
ATOM 1547 C C . GLU B 1 108 ? 48.642 -15.254 21.152 1.00 70.80 526 GLU B C 1
ATOM 1548 O O . GLU B 1 108 ? 49.018 -14.170 21.553 1.00 72.42 526 GLU B O 1
ATOM 1554 N N . SER B 1 109 ? 47.697 -15.399 20.225 1.00 66.00 527 SER B N 1
ATOM 1555 C CA . SER B 1 109 ? 46.904 -14.287 19.724 1.00 60.60 527 SER B CA 1
ATOM 1556 C C . SER B 1 109 ? 46.206 -13.594 20.890 1.00 60.46 527 SER B C 1
ATOM 1557 O O . SER B 1 109 ? 45.606 -14.263 21.724 1.00 57.02 527 SER B O 1
ATOM 1560 N N . ASN B 1 110 ? 46.316 -12.256 20.952 1.00 55.32 528 ASN B N 1
ATOM 1561 C CA . ASN B 1 110 ? 45.562 -11.476 21.922 1.00 53.21 528 ASN B CA 1
ATOM 1562 C C . ASN B 1 110 ? 44.880 -10.329 21.181 1.00 53.36 528 ASN B C 1
ATOM 1563 O O . ASN B 1 110 ? 45.427 -9.229 21.070 1.00 44.73 528 ASN B O 1
ATOM 1568 N N . PRO B 1 111 ? 43.657 -10.560 20.647 1.00 50.90 529 PRO B N 1
ATOM 1569 C CA . PRO B 1 111 ? 42.932 -9.523 19.912 1.00 47.67 529 PRO B CA 1
ATOM 1570 C C . PRO B 1 111 ? 42.702 -8.217 20.678 1.00 42.99 529 PRO B C 1
ATOM 1571 O O . PRO B 1 111 ? 42.466 -7.178 20.092 1.00 42.57 529 PRO B O 1
ATOM 1575 N N . ASN B 1 112 ? 42.747 -8.265 22.000 1.00 43.85 530 ASN B N 1
ATOM 1576 C CA . ASN B 1 112 ? 42.554 -7.062 22.793 1.00 49.37 530 ASN B CA 1
ATOM 1577 C C . ASN B 1 112 ? 43.669 -6.039 22.539 1.00 44.55 530 ASN B C 1
ATOM 1578 O O . ASN B 1 112 ? 43.460 -4.859 22.793 1.00 44.69 530 ASN B O 1
ATOM 1583 N N . LEU B 1 113 ? 44.832 -6.488 22.056 1.00 36.46 531 LEU B N 1
ATOM 1584 C CA . LEU B 1 113 ? 45.924 -5.593 21.688 1.00 38.66 531 LEU B CA 1
ATOM 1585 C C . LEU B 1 113 ? 45.537 -4.693 20.519 1.00 39.36 531 LEU B C 1
ATOM 1586 O O . LEU B 1 113 ? 46.202 -3.697 20.267 1.00 37.43 531 LEU B O 1
ATOM 1591 N N . GLY B 1 114 ? 44.519 -5.109 19.752 1.00 42.96 532 GLY B N 1
ATOM 1592 C CA . GLY B 1 114 ? 44.014 -4.326 18.642 1.00 43.03 532 GLY B CA 1
ATOM 1593 C C . GLY B 1 114 ? 44.800 -4.626 17.366 1.00 45.52 532 GLY B C 1
ATOM 1594 O O . GLY B 1 114 ? 45.666 -5.504 17.341 1.00 41.53 532 GLY B O 1
ATOM 1595 N N . TYR B 1 115 ? 44.461 -3.877 16.313 1.00 46.20 533 TYR B N 1
ATOM 1596 C CA . TYR B 1 115 ? 45.095 -3.983 15.007 1.00 48.26 533 TYR B CA 1
ATOM 1597 C C . TYR B 1 115 ? 45.847 -2.690 14.734 1.00 49.02 533 TYR B C 1
ATOM 1598 O O . TYR B 1 115 ? 45.279 -1.607 14.902 1.00 54.81 533 TYR B O 1
ATOM 1607 N N . PRO B 1 116 ? 47.114 -2.727 14.274 1.00 44.67 534 PRO B N 1
ATOM 1608 C CA . PRO B 1 116 ? 47.805 -3.967 13.932 1.00 40.51 534 PRO B CA 1
ATOM 1609 C C . PRO B 1 116 ? 48.675 -4.605 15.003 1.00 42.76 534 PRO B C 1
ATOM 1610 O O . PRO B 1 116 ? 49.391 -5.546 14.678 1.00 43.83 534 PRO B O 1
ATOM 1614 N N . CYS B 1 117 ? 48.548 -4.170 16.265 1.00 40.44 535 CYS B N 1
ATOM 1615 C CA . CYS B 1 117 ? 49.473 -4.606 17.313 1.00 39.92 535 CYS B CA 1
ATOM 1616 C C . CYS B 1 117 ? 49.497 -6.140 17.414 1.00 35.67 535 CYS B C 1
ATOM 1617 O O . CYS B 1 117 ? 50.560 -6.742 17.408 1.00 35.49 535 CYS B O 1
ATOM 1620 N N . ASN B 1 118 ? 48.327 -6.758 17.487 1.00 34.58 536 ASN B N 1
ATOM 1621 C CA . ASN B 1 118 ? 48.233 -8.201 17.669 1.00 43.45 536 ASN B CA 1
ATOM 1622 C C . ASN B 1 118 ? 48.921 -8.931 16.508 1.00 44.37 536 ASN B C 1
ATOM 1623 O O . ASN B 1 118 ? 49.786 -9.783 16.725 1.00 38.16 536 ASN B O 1
ATOM 1628 N N . HIS B 1 119 ? 48.517 -8.572 15.286 1.00 41.48 537 HIS B N 1
ATOM 1629 C CA . HIS B 1 119 ? 49.075 -9.159 14.085 1.00 45.81 537 HIS B CA 1
ATOM 1630 C C . HIS B 1 119 ? 50.595 -8.983 14.067 1.00 46.20 537 HIS B C 1
ATOM 1631 O O . HIS B 1 119 ? 51.336 -9.884 13.695 1.00 46.40 537 HIS B O 1
ATOM 1638 N N . VAL B 1 120 ? 51.072 -7.800 14.450 1.00 43.17 538 VAL B N 1
ATOM 1639 C CA . VAL B 1 120 ? 52.495 -7.519 14.380 1.00 40.51 538 VAL B CA 1
ATOM 1640 C C . VAL B 1 120 ? 53.227 -8.328 15.443 1.00 38.74 538 VAL B C 1
ATOM 1641 O O . VAL B 1 120 ? 54.300 -8.869 15.181 1.00 34.96 538 VAL B O 1
ATOM 1645 N N . MET B 1 121 ? 52.649 -8.401 16.642 1.00 40.35 539 MET B N 1
ATOM 1646 C CA . MET B 1 121 ? 53.262 -9.184 17.693 1.00 42.63 539 MET B CA 1
ATOM 1647 C C . MET B 1 121 ? 53.418 -10.640 17.252 1.00 39.64 539 MET B C 1
ATOM 1648 O O . MET B 1 121 ? 54.481 -11.220 17.438 1.00 35.62 539 MET B O 1
ATOM 1653 N N . LEU B 1 122 ? 52.358 -11.225 16.687 1.00 38.54 540 LEU B N 1
ATOM 1654 C CA . LEU B 1 122 ? 52.379 -12.621 16.274 1.00 44.96 540 LEU B CA 1
ATOM 1655 C C . LEU B 1 122 ? 53.433 -12.840 15.203 1.00 44.47 540 LEU B C 1
ATOM 1656 O O . LEU B 1 122 ? 54.198 -13.789 15.280 1.00 48.05 540 LEU B O 1
ATOM 1661 N N . SER B 1 123 ? 53.427 -11.983 14.180 1.00 43.49 541 SER B N 1
ATOM 1662 C CA . SER B 1 123 ? 54.357 -12.104 13.080 1.00 46.41 541 SER B CA 1
ATOM 1663 C C . SER B 1 123 ? 55.796 -12.101 13.601 1.00 49.52 541 SER B C 1
ATOM 1664 O O . SER B 1 123 ? 56.602 -12.945 13.196 1.00 43.30 541 SER B O 1
ATOM 1667 N N . CYS B 1 124 ? 56.112 -11.184 14.523 1.00 44.92 542 CYS B N 1
ATOM 1668 C CA . CYS B 1 124 ? 57.462 -11.098 15.064 1.00 44.48 542 CYS B CA 1
ATOM 1669 C C . CYS B 1 124 ? 57.781 -12.258 15.998 1.00 46.57 542 CYS B C 1
ATOM 1670 O O . CYS B 1 124 ? 58.947 -12.589 16.192 1.00 44.91 542 CYS B O 1
ATOM 1673 N N . CYS B 1 125 ? 56.742 -12.865 16.579 1.00 44.99 543 CYS B N 1
ATOM 1674 C CA . CYS B 1 125 ? 56.928 -13.974 17.486 1.00 50.68 543 CYS B CA 1
ATOM 1675 C C . CYS B 1 125 ? 57.205 -15.280 16.726 1.00 55.50 543 CYS B C 1
ATOM 1676 O O . CYS B 1 125 ? 57.913 -16.142 17.227 1.00 63.02 543 CYS B O 1
ATOM 1679 N N . GLU B 1 126 ? 56.623 -15.436 15.540 1.00 60.63 544 GLU B N 1
ATOM 1680 C CA . GLU B 1 126 ? 56.620 -16.717 14.839 1.00 72.28 544 GLU B CA 1
ATOM 1681 C C . GLU B 1 126 ? 57.795 -16.784 13.873 1.00 74.86 544 GLU B C 1
ATOM 1682 O O . GLU B 1 126 ? 58.215 -15.760 13.361 1.00 72.64 544 GLU B O 1
ATOM 1688 N N . GLY B 1 127 ? 58.323 -17.986 13.641 1.00 84.98 545 GLY B N 1
ATOM 1689 C CA . GLY B 1 127 ? 59.513 -18.143 12.816 1.00 92.34 545 GLY B CA 1
ATOM 1690 C C . GLY B 1 127 ? 59.735 -19.589 12.412 1.00 103.82 545 GLY B C 1
ATOM 1691 O O . GLY B 1 127 ? 58.911 -20.079 11.614 1.00 122.61 545 GLY B O 1
ATOM 1692 N N . SER C 1 9 ? 94.786 22.441 65.162 1.00 77.22 427 SER C N 1
ATOM 1693 C CA . SER C 1 9 ? 95.356 21.646 64.043 1.00 86.00 427 SER C CA 1
ATOM 1694 C C . SER C 1 9 ? 94.654 22.001 62.729 1.00 94.08 427 SER C C 1
ATOM 1695 O O . SER C 1 9 ? 93.548 22.560 62.703 1.00 100.91 427 SER C O 1
ATOM 1698 N N . THR C 1 10 ? 95.331 21.674 61.622 1.00 94.43 428 THR C N 1
ATOM 1699 C CA . THR C 1 10 ? 94.787 21.916 60.296 1.00 88.25 428 THR C CA 1
ATOM 1700 C C . THR C 1 10 ? 93.576 21.014 60.060 1.00 84.27 428 THR C C 1
ATOM 1701 O O . THR C 1 10 ? 92.602 21.441 59.447 1.00 76.48 428 THR C O 1
ATOM 1705 N N . LYS C 1 11 ? 93.631 19.779 60.554 1.00 81.72 429 LYS C N 1
ATOM 1706 C CA . LYS C 1 11 ? 92.525 18.843 60.400 1.00 84.23 429 LYS C CA 1
ATOM 1707 C C . LYS C 1 11 ? 91.267 19.394 61.074 1.00 87.03 429 LYS C C 1
ATOM 1708 O O . LYS C 1 11 ? 90.188 19.371 60.501 1.00 79.11 429 LYS C O 1
ATOM 1714 N N . ASP C 1 12 ? 91.404 19.886 62.307 1.00 86.59 430 ASP C N 1
ATOM 1715 C CA . ASP C 1 12 ? 90.269 20.393 63.064 1.00 84.27 430 ASP C CA 1
ATOM 1716 C C . ASP C 1 12 ? 89.749 21.686 62.433 1.00 76.26 430 ASP C C 1
ATOM 1717 O O . ASP C 1 12 ? 88.554 21.966 62.466 1.00 66.83 430 ASP C O 1
ATOM 1722 N N . LEU C 1 13 ? 90.657 22.490 61.878 1.00 66.66 431 LEU C N 1
ATOM 1723 C CA . LEU C 1 13 ? 90.265 23.747 61.266 1.00 59.95 431 LEU C CA 1
ATOM 1724 C C . LEU C 1 13 ? 89.403 23.456 60.033 1.00 58.52 431 LEU C C 1
ATOM 1725 O O . LEU C 1 13 ? 88.425 24.154 59.753 1.00 56.69 431 LEU C O 1
ATOM 1730 N N . ILE C 1 14 ? 89.786 22.409 59.292 1.00 60.19 432 ILE C N 1
ATOM 1731 C CA . ILE C 1 14 ? 89.065 21.998 58.097 1.00 56.79 432 ILE C CA 1
ATOM 1732 C C . ILE C 1 14 ? 87.667 21.561 58.503 1.00 53.02 432 ILE C C 1
ATOM 1733 O O . ILE C 1 14 ? 86.718 21.998 57.875 1.00 47.63 432 ILE C O 1
ATOM 1738 N N . GLU C 1 15 ? 87.560 20.722 59.541 1.00 58.89 433 GLU C N 1
ATOM 1739 C CA . GLU C 1 15 ? 86.283 20.251 60.053 1.00 55.19 433 GLU C CA 1
ATOM 1740 C C . GLU C 1 15 ? 85.417 21.445 60.456 1.00 52.92 433 GLU C C 1
ATOM 1741 O O . GLU C 1 15 ? 84.243 21.512 60.074 1.00 48.63 433 GLU C O 1
ATOM 1747 N N . THR C 1 16 ? 86.000 22.391 61.199 1.00 45.05 434 THR C N 1
ATOM 1748 C CA . THR C 1 16 ? 85.285 23.555 61.695 1.00 50.67 434 THR C CA 1
ATOM 1749 C C . THR C 1 16 ? 84.736 24.381 60.529 1.00 49.38 434 THR C C 1
ATOM 1750 O O . THR C 1 16 ? 83.565 24.735 60.500 1.00 52.45 434 THR C O 1
ATOM 1754 N N . CYS C 1 17 ? 85.614 24.725 59.593 1.00 50.81 435 CYS C N 1
ATOM 1755 C CA . CYS C 1 17 ? 85.252 25.597 58.485 1.00 52.24 435 CYS C CA 1
ATOM 1756 C C . CYS C 1 17 ? 84.332 24.874 57.500 1.00 46.57 435 CYS C C 1
ATOM 1757 O O . CYS C 1 17 ? 83.455 25.474 56.892 1.00 41.81 435 CYS C O 1
ATOM 1760 N N . CYS C 1 18 ? 84.515 23.562 57.383 1.00 39.72 436 CYS C N 1
ATOM 1761 C CA . CYS C 1 18 ? 83.591 22.745 56.631 1.00 41.21 436 CYS C CA 1
ATOM 1762 C C . CYS C 1 18 ? 82.164 22.830 57.211 1.00 42.69 436 CYS C C 1
ATOM 1763 O O . CYS C 1 18 ? 81.207 23.028 56.476 1.00 38.57 436 CYS C O 1
ATOM 1766 N N . ALA C 1 19 ? 82.021 22.696 58.532 1.00 39.21 437 ALA C N 1
ATOM 1767 C CA . ALA C 1 19 ? 80.712 22.767 59.163 1.00 37.65 437 ALA C CA 1
ATOM 1768 C C . ALA C 1 19 ? 80.102 24.152 58.981 1.00 39.78 437 ALA C C 1
ATOM 1769 O O . ALA C 1 19 ? 78.903 24.283 58.754 1.00 35.84 437 ALA C O 1
ATOM 1771 N N . ALA C 1 20 ? 80.926 25.206 59.054 1.00 39.35 438 ALA C N 1
ATOM 1772 C CA . ALA C 1 20 ? 80.446 26.550 58.778 1.00 39.97 438 ALA C CA 1
ATOM 1773 C C . ALA C 1 20 ? 79.875 26.648 57.355 1.00 39.12 438 ALA C C 1
ATOM 1774 O O . ALA C 1 20 ? 78.829 27.249 57.120 1.00 41.10 438 ALA C O 1
ATOM 1776 N N . GLY C 1 21 ? 80.594 26.077 56.385 1.00 36.51 439 GLY C N 1
ATOM 1777 C CA . GLY C 1 21 ? 80.161 26.102 55.003 1.00 31.98 439 GLY C CA 1
ATOM 1778 C C . GLY C 1 21 ? 78.823 25.390 54.807 1.00 34.15 439 GLY C C 1
ATOM 1779 O O . GLY C 1 21 ? 77.918 25.919 54.169 1.00 29.33 439 GLY C O 1
ATOM 1780 N N . GLN C 1 22 ? 78.700 24.188 55.370 1.00 34.54 440 GLN C N 1
ATOM 1781 C CA . GLN C 1 22 ? 77.448 23.450 55.339 1.00 39.10 440 GLN C CA 1
ATOM 1782 C C . GLN C 1 22 ? 76.320 24.298 55.921 1.00 38.48 440 GLN C C 1
ATOM 1783 O O . GLN C 1 22 ? 75.238 24.398 55.336 1.00 45.44 440 GLN C O 1
ATOM 1789 N N . GLN C 1 23 ? 76.602 24.932 57.061 1.00 38.48 441 GLN C N 1
ATOM 1790 C CA . GLN C 1 23 ? 75.616 25.747 57.739 1.00 42.18 441 GLN C CA 1
ATOM 1791 C C . GLN C 1 23 ? 75.215 26.926 56.852 1.00 42.51 441 GLN C C 1
ATOM 1792 O O . GLN C 1 23 ? 74.039 27.247 56.736 1.00 44.77 441 GLN C O 1
ATOM 1798 N N . TRP C 1 24 ? 76.188 27.538 56.184 1.00 39.56 442 TRP C N 1
ATOM 1799 C CA . TRP C 1 24 ? 75.875 28.621 55.276 1.00 43.11 442 TRP C CA 1
ATOM 1800 C C . TRP C 1 24 ? 74.984 28.143 54.118 1.00 45.36 442 TRP C C 1
ATOM 1801 O O . TRP C 1 24 ? 74.072 28.842 53.675 1.00 39.37 442 TRP C O 1
ATOM 1812 N N . ALA C 1 25 ? 75.245 26.926 53.620 1.00 39.16 443 ALA C N 1
ATOM 1813 C CA . ALA C 1 25 ? 74.454 26.369 52.540 1.00 39.51 443 ALA C CA 1
ATOM 1814 C C . ALA C 1 25 ? 73.006 26.194 52.981 1.00 38.29 443 ALA C C 1
ATOM 1815 O O . ALA C 1 25 ? 72.102 26.505 52.217 1.00 40.89 443 ALA C O 1
ATOM 1817 N N . ILE C 1 26 ? 72.806 25.679 54.195 1.00 40.56 444 ILE C N 1
ATOM 1818 C CA . ILE C 1 26 ? 71.475 25.482 54.755 1.00 42.66 444 ILE C CA 1
ATOM 1819 C C . ILE C 1 26 ? 70.771 26.835 54.917 1.00 46.72 444 ILE C C 1
ATOM 1820 O O . ILE C 1 26 ? 69.609 26.977 54.548 1.00 47.37 444 ILE C O 1
ATOM 1825 N N . ASP C 1 27 ? 71.493 27.842 55.422 1.00 48.83 445 ASP C N 1
ATOM 1826 C CA . ASP C 1 27 ? 70.915 29.141 55.728 1.00 54.41 445 ASP C CA 1
ATOM 1827 C C . ASP C 1 27 ? 70.507 29.873 54.441 1.00 54.39 445 ASP C C 1
ATOM 1828 O O . ASP C 1 27 ? 69.384 30.376 54.400 1.00 55.97 445 ASP C O 1
ATOM 1833 N N . ASN C 1 28 ? 71.431 29.965 53.464 1.00 52.62 446 ASN C N 1
ATOM 1834 C CA . ASN C 1 28 ? 71.180 30.754 52.269 1.00 58.41 446 ASN C CA 1
ATOM 1835 C C . ASN C 1 28 ? 70.965 30.075 50.921 1.00 59.58 446 ASN C C 1
ATOM 1836 O O . ASN C 1 28 ? 70.658 30.770 49.943 1.00 50.61 446 ASN C O 1
ATOM 1841 N N . ASP C 1 29 ? 71.268 28.786 50.766 1.00 59.87 447 ASP C N 1
ATOM 1842 C CA . ASP C 1 29 ? 71.063 28.135 49.485 1.00 54.48 447 ASP C CA 1
ATOM 1843 C C . ASP C 1 29 ? 72.027 28.660 48.412 1.00 53.03 447 ASP C C 1
ATOM 1844 O O . ASP C 1 29 ? 71.788 28.465 47.243 1.00 52.40 447 ASP C O 1
ATOM 1849 N N . GLU C 1 30 ? 73.141 29.271 48.821 1.00 52.45 448 GLU C N 1
ATOM 1850 C CA . GLU C 1 30 ? 74.158 29.755 47.904 1.00 54.61 448 GLU C CA 1
ATOM 1851 C C . GLU C 1 30 ? 75.485 29.841 48.648 1.00 49.86 448 GLU C C 1
ATOM 1852 O O . GLU C 1 30 ? 75.504 29.776 49.875 1.00 45.88 448 GLU C O 1
ATOM 1858 N N . CYS C 1 31 ? 76.597 29.950 47.912 1.00 51.29 449 CYS C N 1
ATOM 1859 C CA . CYS C 1 31 ? 77.928 29.973 48.510 1.00 57.89 449 CYS C CA 1
ATOM 1860 C C . CYS C 1 31 ? 78.725 31.198 48.057 1.00 59.03 449 CYS C C 1
ATOM 1861 O O . CYS C 1 31 ? 79.917 31.193 48.262 1.00 60.82 449 CYS C O 1
ATOM 1864 N N . GLN C 1 32 ? 78.066 32.191 47.446 1.00 71.54 450 GLN C N 1
ATOM 1865 C CA . GLN C 1 32 ? 78.747 33.215 46.678 1.00 81.32 450 GLN C CA 1
ATOM 1866 C C . GLN C 1 32 ? 79.313 34.263 47.628 1.00 83.49 450 GLN C C 1
ATOM 1867 O O . GLN C 1 32 ? 80.390 34.805 47.339 1.00 96.27 450 GLN C O 1
ATOM 1873 N N . GLU C 1 33 ? 78.556 34.574 48.704 1.00 87.42 451 GLU C N 1
ATOM 1874 C CA . GLU C 1 33 ? 78.966 35.585 49.668 1.00 90.64 451 GLU C CA 1
ATOM 1875 C C . GLU C 1 33 ? 79.255 34.922 51.003 1.00 88.89 451 GLU C C 1
ATOM 1876 O O . GLU C 1 33 ? 78.591 35.201 51.997 1.00 101.91 451 GLU C O 1
ATOM 1882 N N . ILE C 1 34 ? 80.275 34.064 51.011 1.00 81.81 452 ILE C N 1
ATOM 1883 C CA . ILE C 1 34 ? 80.591 33.293 52.196 1.00 97.04 452 ILE C CA 1
ATOM 1884 C C . ILE C 1 34 ? 81.614 34.059 53.038 1.00 105.11 452 ILE C C 1
ATOM 1885 O O . ILE C 1 34 ? 82.679 34.418 52.540 1.00 102.47 452 ILE C O 1
ATOM 1890 N N . PRO C 1 35 ? 81.259 34.277 54.314 1.00 104.52 453 PRO C N 1
ATOM 1891 C CA . PRO C 1 35 ? 82.220 34.595 55.362 1.00 97.40 453 PRO C CA 1
ATOM 1892 C C . PRO C 1 35 ? 81.699 34.117 56.729 1.00 90.75 453 PRO C C 1
ATOM 1893 O O . PRO C 1 35 ? 82.481 33.500 57.515 1.00 68.40 453 PRO C O 1
ATOM 1895 N N . SER C 1 41 ? 91.941 32.477 57.163 1.00 65.61 459 SER C N 1
ATOM 1896 C CA . SER C 1 41 ? 92.999 31.690 56.484 1.00 68.71 459 SER C CA 1
ATOM 1897 C C . SER C 1 41 ? 92.446 31.032 55.219 1.00 69.41 459 SER C C 1
ATOM 1898 O O . SER C 1 41 ? 91.238 30.801 55.085 1.00 64.06 459 SER C O 1
ATOM 1901 N N . ASP C 1 42 ? 93.363 30.783 54.274 1.00 64.70 460 ASP C N 1
ATOM 1902 C CA . ASP C 1 42 ? 93.061 30.132 53.013 1.00 64.99 460 ASP C CA 1
ATOM 1903 C C . ASP C 1 42 ? 92.446 28.756 53.263 1.00 56.89 460 ASP C C 1
ATOM 1904 O O . ASP C 1 42 ? 91.468 28.392 52.615 1.00 55.45 460 ASP C O 1
ATOM 1909 N N . ILE C 1 43 ? 93.028 28.014 54.209 1.00 53.44 461 ILE C N 1
ATOM 1910 C CA . ILE C 1 43 ? 92.587 26.669 54.543 1.00 55.63 461 ILE C CA 1
ATOM 1911 C C . ILE C 1 43 ? 91.101 26.696 54.910 1.00 54.36 461 ILE C C 1
ATOM 1912 O O . ILE C 1 43 ? 90.325 25.875 54.433 1.00 53.06 461 ILE C O 1
ATOM 1917 N N . CYS C 1 44 ? 90.735 27.646 55.766 1.00 52.35 462 CYS C N 1
ATOM 1918 C CA . CYS C 1 44 ? 89.374 27.805 56.231 1.00 50.51 462 CYS C CA 1
ATOM 1919 C C . CYS C 1 44 ? 88.446 28.200 55.088 1.00 52.55 462 CYS C C 1
ATOM 1920 O O . CYS C 1 44 ? 87.374 27.617 54.940 1.00 53.19 462 CYS C O 1
ATOM 1923 N N . ARG C 1 45 ? 88.857 29.176 54.281 1.00 52.23 463 ARG C N 1
ATOM 1924 C CA . ARG C 1 45 ? 88.006 29.660 53.203 1.00 54.77 463 ARG C CA 1
ATOM 1925 C C . ARG C 1 45 ? 87.757 28.558 52.166 1.00 46.66 463 ARG C C 1
ATOM 1926 O O . ARG C 1 45 ? 86.649 28.420 51.646 1.00 45.26 463 ARG C O 1
ATOM 1934 N N . ILE C 1 46 ? 88.789 27.756 51.885 1.00 41.81 464 ILE C N 1
ATOM 1935 C CA . ILE C 1 46 ? 88.668 26.669 50.924 1.00 44.16 464 ILE C CA 1
ATOM 1936 C C . ILE C 1 46 ? 87.680 25.632 51.447 1.00 40.87 464 ILE C C 1
ATOM 1937 O O . ILE C 1 46 ? 86.791 25.227 50.715 1.00 39.65 464 ILE C O 1
ATOM 1942 N N . ALA C 1 47 ? 87.849 25.214 52.702 1.00 43.35 465 ALA C N 1
ATOM 1943 C CA . ALA C 1 47 ? 86.992 24.189 53.299 1.00 40.04 465 ALA C CA 1
ATOM 1944 C C . ALA C 1 47 ? 85.543 24.661 53.383 1.00 39.35 465 ALA C C 1
ATOM 1945 O O . ALA C 1 47 ? 84.631 23.873 53.162 1.00 38.29 465 ALA C O 1
ATOM 1947 N N . GLN C 1 48 ? 85.344 25.934 53.732 1.00 37.63 466 GLN C N 1
ATOM 1948 C CA . GLN C 1 48 ? 84.019 26.512 53.831 1.00 41.34 466 GLN C CA 1
ATOM 1949 C C . GLN C 1 48 ? 83.309 26.425 52.478 1.00 41.56 466 GLN C C 1
ATOM 1950 O O . GLN C 1 48 ? 82.192 25.905 52.377 1.00 34.38 466 GLN C O 1
ATOM 1956 N N . ARG C 1 49 ? 83.976 26.958 51.445 1.00 40.53 467 ARG C N 1
ATOM 1957 C CA . ARG C 1 4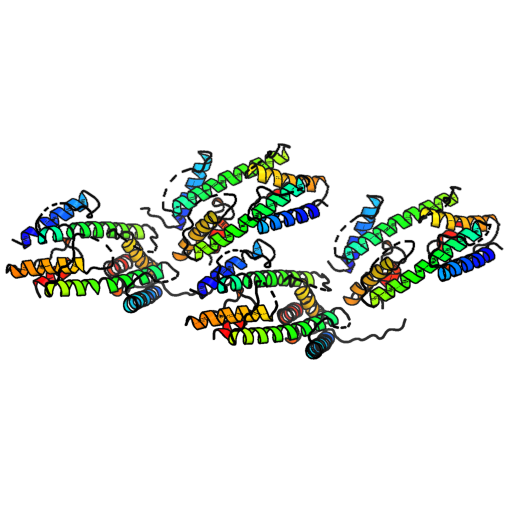9 ? 83.407 27.032 50.117 1.00 42.93 467 ARG C CA 1
ATOM 1958 C C . ARG C 1 49 ? 83.114 25.618 49.606 1.00 38.82 467 ARG C C 1
ATOM 1959 O O . ARG C 1 49 ? 82.043 25.340 49.053 1.00 34.51 467 ARG C O 1
ATOM 1967 N N . GLN C 1 50 ? 84.084 24.717 49.781 1.00 37.87 468 GLN C N 1
ATOM 1968 C CA . GLN C 1 50 ? 83.962 23.393 49.188 1.00 36.82 468 GLN C CA 1
ATOM 1969 C C . GLN C 1 50 ? 82.825 22.626 49.857 1.00 37.38 468 GLN C C 1
ATOM 1970 O O . GLN C 1 50 ? 82.102 21.922 49.173 1.00 36.27 468 GLN C O 1
ATOM 1976 N N . CYS C 1 51 ? 82.683 22.736 51.187 1.00 37.65 469 CYS C N 1
ATOM 1977 C CA . CYS C 1 51 ? 81.620 22.036 51.892 1.00 37.18 469 CYS C CA 1
ATOM 1978 C C . CYS C 1 51 ? 80.269 22.700 51.621 1.00 35.70 469 CYS C C 1
ATOM 1979 O O . CYS C 1 51 ? 79.267 22.039 51.626 1.00 41.00 469 CYS C O 1
ATOM 1982 N N . CYS C 1 52 ? 80.246 24.004 51.378 1.00 34.20 470 CYS C N 1
ATOM 1983 C CA . CYS C 1 52 ? 79.032 24.713 51.007 1.00 33.68 470 CYS C CA 1
ATOM 1984 C C . CYS C 1 52 ? 78.532 24.195 49.665 1.00 37.86 470 CYS C C 1
ATOM 1985 O O . CYS C 1 52 ? 77.374 23.803 49.554 1.00 41.64 470 CYS C O 1
ATOM 1988 N N . ILE C 1 53 ? 79.433 24.145 48.674 1.00 37.99 471 ILE C N 1
ATOM 1989 C CA . ILE C 1 53 ? 79.088 23.709 47.332 1.00 40.75 471 ILE C CA 1
ATOM 1990 C C . ILE C 1 53 ? 78.663 22.233 47.336 1.00 38.58 471 ILE C C 1
ATOM 1991 O O . ILE C 1 53 ? 77.666 21.873 46.704 1.00 36.85 471 ILE C O 1
ATOM 1996 N N . SER C 1 54 ? 79.438 21.372 48.022 1.00 37.61 472 SER C N 1
ATOM 1997 C CA . SER C 1 54 ? 79.126 19.948 48.068 1.00 42.89 472 SER C CA 1
ATOM 1998 C C . SER C 1 54 ? 77.724 19.707 48.632 1.00 43.90 472 SER C C 1
ATOM 1999 O O . SER C 1 54 ? 77.044 18.823 48.165 1.00 40.30 472 SER C O 1
ATOM 2002 N N . TYR C 1 55 ? 77.332 20.468 49.663 1.00 39.71 473 TYR C N 1
ATOM 2003 C CA . TYR C 1 55 ? 76.044 20.292 50.301 1.00 39.33 473 TYR C CA 1
ATOM 2004 C C . TYR C 1 55 ? 74.946 20.604 49.294 1.00 37.73 473 TYR C C 1
ATOM 2005 O O . TYR C 1 55 ? 74.008 19.832 49.171 1.00 40.81 473 TYR C O 1
ATOM 2014 N N . LEU C 1 56 ? 75.047 21.745 48.606 1.00 38.57 474 LEU C N 1
ATOM 2015 C CA . LEU C 1 56 ? 74.057 22.150 47.627 1.00 37.97 474 LEU C CA 1
ATOM 2016 C C . LEU C 1 56 ? 74.034 21.165 46.456 1.00 40.65 474 LEU C C 1
ATOM 2017 O O . LEU C 1 56 ? 72.959 20.865 45.926 1.00 33.69 474 LEU C O 1
ATOM 2022 N N . LYS C 1 57 ? 75.213 20.656 46.057 1.00 40.40 475 LYS C N 1
ATOM 2023 C CA . LYS C 1 57 ? 75.273 19.709 44.958 1.00 43.77 475 LYS C CA 1
ATOM 2024 C C . LYS C 1 57 ? 74.558 18.406 45.339 1.00 44.11 475 LYS C C 1
ATOM 2025 O O . LYS C 1 57 ? 73.762 17.873 44.562 1.00 40.16 475 LYS C O 1
ATOM 2031 N N . GLU C 1 58 ? 74.836 17.882 46.536 1.00 42.74 476 GLU C N 1
ATOM 2032 C CA . GLU C 1 58 ? 74.286 16.590 46.902 1.00 51.43 476 GLU C CA 1
ATOM 2033 C C . GLU C 1 58 ? 72.778 16.709 47.108 1.00 45.86 476 GLU C C 1
ATOM 2034 O O . GLU C 1 58 ? 72.036 15.832 46.686 1.00 39.21 476 GLU C O 1
ATOM 2040 N N . LYS C 1 59 ? 72.341 17.834 47.655 1.00 44.35 477 LYS C N 1
ATOM 2041 C CA . LYS C 1 59 ? 70.924 18.095 47.887 1.00 49.46 477 LYS C CA 1
ATOM 2042 C C . LYS C 1 59 ? 70.159 18.163 46.567 1.00 46.45 477 LYS C C 1
ATOM 2043 O O . LYS C 1 59 ? 69.129 17.495 46.408 1.00 37.84 477 LYS C O 1
ATOM 2049 N N . SER C 1 60 ? 70.667 18.986 45.633 1.00 37.62 478 SER C N 1
ATOM 2050 C CA . SER C 1 60 ? 70.024 19.136 44.344 1.00 39.69 478 SER C CA 1
ATOM 2051 C C . SER C 1 60 ? 70.056 17.807 43.575 1.00 37.48 478 SER C C 1
ATOM 2052 O O . SER C 1 60 ? 69.073 17.449 42.921 1.00 36.22 478 SER C O 1
ATOM 2055 N N . CYS C 1 61 ? 71.158 17.067 43.681 1.00 32.79 479 CYS C N 1
ATOM 2056 C CA . CYS C 1 61 ? 71.248 15.757 43.048 1.00 37.51 479 CYS C CA 1
ATOM 2057 C C . CYS C 1 61 ? 70.156 14.812 43.552 1.00 40.25 479 CYS C C 1
ATOM 2058 O O . CYS C 1 61 ? 69.501 14.183 42.720 1.00 39.86 479 CYS C O 1
ATOM 2061 N N . VAL C 1 62 ? 69.975 14.713 44.884 1.00 38.70 480 VAL C N 1
ATOM 2062 C CA . VAL C 1 62 ? 68.980 13.804 45.458 1.00 40.02 480 VAL C CA 1
ATOM 2063 C C . VAL C 1 62 ? 67.574 14.220 45.008 1.00 36.73 480 VAL C C 1
ATOM 2064 O O . VAL C 1 62 ? 66.741 13.358 44.706 1.00 35.87 480 VAL C O 1
ATOM 2068 N N . ALA C 1 63 ? 67.314 15.538 44.949 1.00 34.39 481 ALA C N 1
ATOM 2069 C CA . ALA C 1 63 ? 66.034 16.039 44.478 1.00 34.53 481 ALA C CA 1
ATOM 2070 C C . ALA C 1 63 ? 65.833 15.629 43.013 1.00 37.27 481 ALA C C 1
ATOM 2071 O O . ALA C 1 63 ? 64.757 15.194 42.612 1.00 41.96 481 ALA C O 1
ATOM 2073 N N . GLY C 1 64 ? 66.896 15.776 42.208 1.00 33.99 482 GLY C N 1
ATOM 2074 C CA . GLY C 1 64 ? 66.880 15.390 40.803 1.00 31.04 482 GLY C CA 1
ATOM 2075 C C . GLY C 1 64 ? 66.513 13.913 40.606 1.00 31.33 482 GLY C C 1
ATOM 2076 O O . GLY C 1 64 ? 65.694 13.589 39.754 1.00 35.65 482 GLY C O 1
ATOM 2077 N N . VAL C 1 65 ? 67.129 13.024 41.390 1.00 30.30 483 VAL C N 1
ATOM 2078 C CA . VAL C 1 65 ? 66.860 11.598 41.315 1.00 31.78 483 VAL C CA 1
ATOM 2079 C C . VAL C 1 65 ? 65.371 11.334 41.606 1.00 33.64 483 VAL C C 1
ATOM 2080 O O . VAL C 1 65 ? 64.706 10.560 40.904 1.00 30.00 483 VAL C O 1
ATOM 2084 N N . MET C 1 66 ? 64.843 11.987 42.637 1.00 35.39 484 MET C N 1
ATOM 2085 C CA . MET C 1 66 ? 63.461 11.791 43.030 1.00 39.83 484 MET C CA 1
ATOM 2086 C C . MET C 1 66 ? 62.538 12.281 41.919 1.00 40.87 484 MET C C 1
ATOM 2087 O O . MET C 1 66 ? 61.570 11.603 41.588 1.00 43.06 484 MET C O 1
ATOM 2092 N N . GLY C 1 67 ? 62.887 13.433 41.328 1.00 40.01 485 GLY C N 1
ATOM 2093 C CA . GLY C 1 67 ? 62.180 13.986 40.189 1.00 40.55 485 GLY C CA 1
ATOM 2094 C C . GLY C 1 67 ? 62.049 12.999 39.039 1.00 42.45 485 GLY C C 1
ATOM 2095 O O . GLY C 1 67 ? 60.951 12.819 38.507 1.00 40.24 485 GLY C O 1
ATOM 2096 N N . ALA C 1 68 ? 63.149 12.335 38.682 1.00 35.93 486 ALA C N 1
ATOM 2097 C CA . ALA C 1 68 ? 63.122 11.380 37.592 1.00 35.72 486 ALA C CA 1
ATOM 2098 C C . ALA C 1 68 ? 62.190 10.229 37.932 1.00 39.51 486 ALA C C 1
ATOM 2099 O O . ALA C 1 68 ? 61.422 9.801 37.091 1.00 45.70 486 ALA C O 1
ATOM 2101 N N . LYS C 1 69 ? 62.266 9.731 39.168 1.00 39.96 487 LYS C N 1
ATOM 2102 C CA . LYS C 1 69 ? 61.472 8.568 39.546 1.00 42.37 487 LYS C CA 1
ATOM 2103 C C . LYS C 1 69 ? 59.984 8.907 39.580 1.00 41.32 487 LYS C C 1
ATOM 2104 O O . LYS C 1 69 ? 59.171 8.017 39.453 1.00 44.87 487 LYS C O 1
ATOM 2110 N N . GLU C 1 70 ? 59.657 10.184 39.783 1.00 44.12 488 GLU C N 1
ATOM 2111 C CA . GLU C 1 70 ? 58.287 10.666 39.897 1.00 52.06 488 GLU C CA 1
ATOM 2112 C C . GLU C 1 70 ? 57.734 11.061 38.522 1.00 55.35 488 GLU C C 1
ATOM 2113 O O . GLU C 1 70 ? 56.577 11.445 38.429 1.00 60.25 488 GLU C O 1
ATOM 2119 N N . GLY C 1 71 ? 58.546 10.968 37.462 1.00 58.15 489 GLY C N 1
ATOM 2120 C CA . GLY C 1 71 ? 58.092 11.250 36.107 1.00 59.50 489 GLY C CA 1
ATOM 2121 C C . GLY C 1 71 ? 58.228 12.727 35.710 1.00 64.42 489 GLY C C 1
ATOM 2122 O O . GLY C 1 71 ? 57.581 13.173 34.765 1.00 72.07 489 GLY C O 1
ATOM 2123 N N . GLU C 1 72 ? 59.037 13.495 36.444 1.00 61.52 490 GLU C N 1
ATOM 2124 C CA . GLU C 1 72 ? 59.200 14.912 36.160 1.00 66.04 490 GLU C CA 1
ATOM 2125 C C . GLU C 1 72 ? 60.093 15.086 34.935 1.00 64.33 490 GLU C C 1
ATOM 2126 O O . GLU C 1 72 ? 60.935 14.237 34.661 1.00 68.73 490 GLU C O 1
ATOM 2132 N N . THR C 1 73 ? 59.883 16.169 34.182 1.00 74.59 491 THR C N 1
ATOM 2133 C CA . THR C 1 73 ? 60.800 16.553 33.117 1.00 80.96 491 THR C CA 1
ATOM 2134 C C . THR C 1 73 ? 62.011 17.224 33.758 1.00 75.04 491 THR C C 1
ATOM 2135 O O . THR C 1 73 ? 61.862 18.043 34.666 1.00 78.51 491 THR C O 1
ATOM 2139 N N . CYS C 1 74 ? 63.206 16.863 33.293 1.00 64.96 492 CYS C N 1
ATOM 2140 C CA . CYS C 1 74 ? 64.428 17.279 33.957 1.00 60.21 492 CYS C CA 1
ATOM 2141 C C . CYS C 1 74 ? 64.848 18.682 33.497 1.00 68.00 492 CYS C C 1
ATOM 2142 O O . CYS C 1 74 ? 65.641 19.335 34.186 1.00 63.81 492 CYS C O 1
ATOM 2145 N N . GLY C 1 75 ? 64.307 19.162 32.359 1.00 71.48 493 GLY C N 1
ATOM 2146 C CA . GLY C 1 75 ? 64.752 20.404 31.757 1.00 79.88 493 GLY C CA 1
ATOM 2147 C C . GLY C 1 75 ? 65.282 20.139 30.363 1.00 82.87 493 GLY C C 1
ATOM 2148 O O . GLY C 1 75 ? 65.261 21.088 29.552 1.00 84.34 493 GLY C O 1
ATOM 2149 N N . GLY C 1 83 ? 75.934 29.079 39.499 1.00 84.09 501 GLY C N 1
ATOM 2150 C CA . GLY C 1 83 ? 75.087 28.072 40.166 1.00 81.23 501 GLY C CA 1
ATOM 2151 C C . GLY C 1 83 ? 75.815 26.733 40.283 1.00 79.86 501 GLY C C 1
ATOM 2152 O O . GLY C 1 83 ? 76.833 26.520 39.629 1.00 75.30 501 GLY C O 1
ATOM 2153 N N . VAL C 1 84 ? 75.306 25.854 41.151 1.00 72.44 502 VAL C N 1
ATOM 2154 C CA . VAL C 1 84 ? 75.938 24.572 41.423 1.00 72.63 502 VAL C CA 1
ATOM 2155 C C . VAL C 1 84 ? 74.948 23.413 41.288 1.00 73.44 502 VAL C C 1
ATOM 2156 O O . VAL C 1 84 ? 75.317 22.284 41.610 1.00 81.56 502 VAL C O 1
ATOM 2160 N N . SER C 1 85 ? 73.716 23.656 40.820 1.00 50.84 503 SER C N 1
ATOM 2161 C CA . SER C 1 85 ? 72.655 22.677 40.963 1.00 45.16 503 SER C CA 1
ATOM 2162 C C . SER C 1 85 ? 72.898 21.453 40.085 1.00 40.38 503 SER C C 1
ATOM 2163 O O . SER C 1 85 ? 73.117 21.594 38.899 1.00 44.07 503 SER C O 1
ATOM 2166 N N . LEU C 1 86 ? 72.810 20.242 40.661 1.00 35.86 504 LEU C N 1
ATOM 2167 C CA . LEU C 1 86 ? 72.843 19.019 39.888 1.00 34.60 504 LEU C CA 1
ATOM 2168 C C . LEU C 1 86 ? 71.448 18.461 39.682 1.00 37.58 504 LEU C C 1
ATOM 2169 O O . LEU C 1 86 ? 71.301 17.263 39.464 1.00 34.30 504 LEU C O 1
ATOM 2174 N N . TYR C 1 87 ? 70.417 19.288 39.792 1.00 36.70 505 TYR C N 1
ATOM 2175 C CA . TYR C 1 87 ? 69.065 18.781 39.683 1.00 40.52 505 TYR C CA 1
ATOM 2176 C C . TYR C 1 87 ? 68.922 18.112 38.324 1.00 37.83 505 TYR C C 1
ATOM 2177 O O . TYR C 1 87 ? 68.568 16.934 38.231 1.00 35.01 505 TYR C O 1
ATOM 2186 N N . LYS C 1 88 ? 69.208 18.887 37.270 1.00 37.45 506 LYS C N 1
ATOM 2187 C CA . LYS C 1 88 ? 68.987 18.453 35.898 1.00 40.71 506 LYS C CA 1
ATOM 2188 C C . LYS C 1 88 ? 69.909 17.282 35.568 1.00 40.33 506 LYS C C 1
ATOM 2189 O O . LYS C 1 88 ? 69.466 16.282 34.991 1.00 37.88 506 LYS C O 1
ATOM 2195 N N . GLN C 1 89 ? 71.193 17.404 35.934 1.00 39.39 507 GLN C N 1
ATOM 2196 C CA . GLN C 1 89 ? 72.156 16.352 35.657 1.00 37.83 507 GLN C CA 1
ATOM 2197 C C . GLN C 1 89 ? 71.700 15.035 36.264 1.00 36.21 507 GLN C C 1
ATOM 2198 O O . GLN C 1 89 ? 71.661 14.023 35.577 1.00 39.67 507 GLN C O 1
ATOM 2204 N N . CYS C 1 90 ? 71.348 15.044 37.555 1.00 36.09 508 CYS C N 1
ATOM 2205 C CA . CYS C 1 90 ? 70.997 13.826 38.254 1.00 34.64 508 CYS C CA 1
ATOM 2206 C C . CYS C 1 90 ? 69.653 13.294 37.758 1.00 33.35 508 CYS C C 1
ATOM 2207 O O . CYS C 1 90 ? 69.478 12.085 37.652 1.00 32.09 508 CYS C O 1
ATOM 2210 N N . CYS C 1 91 ? 68.725 14.186 37.414 1.00 31.84 509 CYS C N 1
ATOM 2211 C CA . CYS C 1 91 ? 67.458 13.773 36.824 1.00 33.73 509 CYS C CA 1
ATOM 2212 C C . CYS C 1 91 ? 67.692 13.061 35.483 1.00 36.32 509 CYS C C 1
ATOM 2213 O O . CYS C 1 91 ? 67.200 11.943 35.271 1.00 32.29 509 CYS C O 1
ATOM 2216 N N . ASP C 1 92 ? 68.495 13.672 34.600 1.00 36.74 510 ASP C N 1
ATOM 2217 C CA . ASP C 1 92 ? 68.819 13.081 33.309 1.00 38.33 510 ASP C CA 1
ATOM 2218 C C . ASP C 1 92 ? 69.492 11.720 33.468 1.00 37.66 510 ASP C C 1
ATOM 2219 O O . ASP C 1 92 ? 69.107 10.763 32.787 1.00 37.36 510 ASP C O 1
ATOM 2224 N N . CYS C 1 93 ? 70.507 11.654 34.349 1.00 34.69 511 CYS C N 1
ATOM 2225 C CA . CYS C 1 93 ? 71.298 10.445 34.491 1.00 33.02 511 CYS C CA 1
ATOM 2226 C C . CYS C 1 93 ? 70.464 9.328 35.116 1.00 36.33 511 CYS C C 1
ATOM 2227 O O . CYS C 1 93 ? 70.616 8.164 34.765 1.00 40.25 511 CYS C O 1
ATOM 2230 N N . CYS C 1 94 ? 69.614 9.678 36.084 1.00 35.59 512 CYS C N 1
ATOM 2231 C CA . CYS C 1 94 ? 68.694 8.712 36.641 1.00 36.36 512 CYS C CA 1
ATOM 2232 C C . CYS C 1 94 ? 67.798 8.185 35.525 1.00 33.58 512 CYS C C 1
ATOM 2233 O O . CYS C 1 94 ? 67.629 6.976 35.406 1.00 38.83 512 CYS C O 1
ATOM 2236 N N . GLY C 1 95 ? 67.286 9.096 34.696 1.00 36.06 513 GLY C N 1
ATOM 2237 C CA . GLY C 1 95 ? 66.378 8.749 33.607 1.00 37.80 513 GLY C CA 1
ATOM 2238 C C . GLY C 1 95 ? 66.990 7.739 32.628 1.00 40.69 513 GLY C C 1
ATOM 2239 O O . GLY C 1 95 ? 66.286 6.845 32.158 1.00 34.52 513 GLY C O 1
ATOM 2240 N N . LEU C 1 96 ? 68.314 7.850 32.390 1.00 39.43 514 LEU C N 1
ATOM 2241 C CA . LEU C 1 96 ? 69.006 6.886 31.556 1.00 41.18 514 LEU C CA 1
ATOM 2242 C C . LEU C 1 96 ? 68.839 5.481 32.136 1.00 42.32 514 LEU C C 1
ATOM 2243 O O . LEU C 1 96 ? 68.499 4.534 31.393 1.00 38.40 514 LEU C O 1
ATOM 2248 N N . GLY C 1 97 ? 69.145 5.355 33.439 1.00 40.00 515 GLY C N 1
ATOM 2249 C CA . GLY C 1 97 ? 69.103 4.081 34.134 1.00 39.43 515 GLY C CA 1
ATOM 2250 C C . GLY C 1 97 ? 67.685 3.509 34.143 1.00 39.53 515 GLY C C 1
ATOM 2251 O O . GLY C 1 97 ? 67.495 2.314 33.950 1.00 46.29 515 GLY C O 1
ATOM 2252 N N . LEU C 1 98 ? 66.695 4.377 34.386 1.00 38.89 516 LEU C N 1
ATOM 2253 C CA . LEU C 1 98 ? 65.307 3.948 34.464 1.00 39.78 516 LEU C CA 1
ATOM 2254 C C . LEU C 1 98 ? 64.867 3.364 33.131 1.00 41.64 516 LEU C C 1
ATOM 2255 O O . LEU C 1 98 ? 64.176 2.339 33.125 1.00 38.86 516 LEU C O 1
ATOM 2260 N N . ARG C 1 99 ? 65.263 4.022 32.022 1.00 44.66 517 ARG C N 1
ATOM 2261 C CA . ARG C 1 99 ? 64.776 3.638 30.706 1.00 46.16 517 ARG C CA 1
ATOM 2262 C C . ARG C 1 99 ? 65.346 2.273 30.324 1.00 46.61 517 ARG C C 1
ATOM 2263 O O . ARG C 1 99 ? 64.631 1.450 29.752 1.00 45.05 517 ARG C O 1
ATOM 2271 N N . VAL C 1 100 ? 66.620 2.043 30.687 1.00 40.66 518 VAL C N 1
ATOM 2272 C CA . VAL C 1 100 ? 67.289 0.786 30.412 1.00 38.95 518 VAL C CA 1
ATOM 2273 C C . VAL C 1 100 ? 66.622 -0.320 31.232 1.00 39.34 518 VAL C C 1
ATOM 2274 O O . VAL C 1 100 ? 66.374 -1.412 30.720 1.00 36.87 518 VAL C O 1
ATOM 2278 N N . ARG C 1 101 ? 66.370 -0.045 32.513 1.00 38.07 519 ARG C N 1
ATOM 2279 C CA . ARG C 1 101 ? 65.745 -1.001 33.410 1.00 39.75 519 ARG C CA 1
ATOM 2280 C C . ARG C 1 101 ? 64.344 -1.338 32.903 1.00 39.24 519 ARG C C 1
ATOM 2281 O O . ARG C 1 101 ? 63.952 -2.498 32.909 1.00 44.47 519 ARG C O 1
ATOM 2289 N N . ALA C 1 102 ? 63.617 -0.322 32.436 1.00 36.77 520 ALA C N 1
ATOM 2290 C CA . ALA C 1 102 ? 62.254 -0.490 31.943 1.00 41.86 520 ALA C CA 1
ATOM 2291 C C . ALA C 1 102 ? 62.221 -1.409 30.719 1.00 41.80 520 ALA C C 1
ATOM 2292 O O . ALA C 1 102 ? 61.215 -2.042 30.468 1.00 42.98 520 ALA C O 1
ATOM 2294 N N . GLU C 1 103 ? 63.329 -1.480 29.973 1.00 43.33 521 GLU C N 1
ATOM 2295 C CA . GLU C 1 103 ? 63.427 -2.337 28.798 1.00 45.35 521 GLU C CA 1
ATOM 2296 C C . GLU C 1 103 ? 63.822 -3.767 29.183 1.00 45.57 521 GLU C C 1
ATOM 2297 O O . GLU C 1 103 ? 63.963 -4.608 28.316 1.00 51.30 521 GLU C O 1
ATOM 2303 N N . GLY C 1 104 ? 64.008 -4.038 30.473 1.00 46.62 522 GLY C N 1
ATOM 2304 C CA . GLY C 1 104 ? 64.360 -5.368 30.939 1.00 51.27 522 GLY C CA 1
ATOM 2305 C C . GLY C 1 104 ? 65.852 -5.669 30.770 1.00 56.20 522 GLY C C 1
ATOM 2306 O O . GLY C 1 104 ? 66.263 -6.818 30.897 1.00 60.45 522 GLY C O 1
ATOM 2307 N N . GLN C 1 105 ? 66.668 -4.646 30.486 1.00 57.78 523 GLN C N 1
ATOM 2308 C CA . GLN C 1 105 ? 68.088 -4.855 30.222 1.00 63.30 523 GLN C CA 1
ATOM 2309 C C . GLN C 1 105 ? 68.906 -4.538 31.471 1.00 59.19 523 GLN C C 1
ATOM 2310 O O . GLN C 1 105 ? 68.462 -3.814 32.338 1.00 59.61 523 GLN C O 1
ATOM 2316 N N . SER C 1 106 ? 70.121 -5.054 31.565 1.00 61.47 524 SER C N 1
ATOM 2317 C CA . SER C 1 106 ? 71.027 -4.694 32.654 1.00 59.50 524 SER C CA 1
ATOM 2318 C C . SER C 1 106 ? 71.792 -3.432 32.260 1.00 58.33 524 SER C C 1
ATOM 2319 O O . SER C 1 106 ? 72.109 -3.251 31.090 1.00 57.18 524 SER C O 1
ATOM 2322 N N . CYS C 1 107 ? 72.116 -2.592 33.234 1.00 57.94 525 CYS C N 1
ATOM 2323 C CA . CYS C 1 107 ? 72.966 -1.456 32.949 1.00 62.78 525 CYS C CA 1
ATOM 2324 C C . CYS C 1 107 ? 74.419 -1.875 33.091 1.00 67.67 525 CYS C C 1
ATOM 2325 O O . CYS C 1 107 ? 74.761 -2.727 33.904 1.00 66.06 525 CYS C O 1
ATOM 2328 N N . GLU C 1 108 ? 75.270 -1.150 32.365 1.00 68.20 526 GLU C N 1
ATOM 2329 C CA . GLU C 1 108 ? 76.715 -1.277 32.495 1.00 69.83 526 GLU C CA 1
ATOM 2330 C C . GLU C 1 108 ? 77.320 0.068 32.919 1.00 58.52 526 GLU C C 1
ATOM 2331 O O . GLU C 1 108 ? 76.938 1.120 32.437 1.00 62.29 526 GLU C O 1
ATOM 2337 N N . SER C 1 109 ? 78.221 0.000 33.890 1.00 55.57 527 SER C N 1
ATOM 2338 C CA . SER C 1 109 ? 78.998 1.133 34.356 1.00 56.37 527 SER C CA 1
ATOM 2339 C C . SER C 1 109 ? 79.689 1.821 33.183 1.00 59.03 527 SER C C 1
ATOM 2340 O O . SER C 1 109 ? 80.323 1.162 32.360 1.00 62.78 527 SER C O 1
ATOM 2343 N N . ASN C 1 110 ? 79.526 3.145 33.100 1.00 52.46 528 ASN C N 1
ATOM 2344 C CA . ASN C 1 110 ? 80.215 3.939 32.102 1.00 52.13 528 ASN C CA 1
ATOM 2345 C C . ASN C 1 110 ? 80.862 5.126 32.807 1.00 53.78 528 ASN C C 1
ATOM 2346 O O . ASN C 1 110 ? 80.276 6.190 32.906 1.00 46.92 528 ASN C O 1
ATOM 2351 N N . PRO C 1 111 ? 82.102 4.966 33.322 1.00 56.97 529 PRO C N 1
ATOM 2352 C CA . PRO C 1 111 ? 82.801 6.059 34.006 1.00 54.01 529 PRO C CA 1
ATOM 2353 C C . PRO C 1 111 ? 82.967 7.341 33.186 1.00 46.70 529 PRO C C 1
ATOM 2354 O O . PRO C 1 111 ? 83.139 8.407 33.753 1.00 46.96 529 PRO C O 1
ATOM 2358 N N . ASN C 1 112 ? 82.890 7.257 31.868 1.00 47.77 530 ASN C N 1
ATOM 2359 C CA . ASN C 1 112 ? 82.977 8.457 31.045 1.00 51.39 530 ASN C CA 1
ATOM 2360 C C . ASN C 1 112 ? 81.821 9.427 31.323 1.00 48.95 530 ASN C C 1
ATOM 2361 O O . ASN C 1 112 ? 81.963 10.616 31.070 1.00 44.69 530 ASN C O 1
ATOM 2366 N N . LEU C 1 113 ? 80.682 8.915 31.826 1.00 48.32 531 LEU C N 1
ATOM 2367 C CA . LEU C 1 113 ? 79.551 9.755 32.200 1.00 48.26 531 LEU C CA 1
ATOM 2368 C C . LEU C 1 113 ? 79.917 10.687 33.360 1.00 54.11 531 LEU C C 1
ATOM 2369 O O . LEU C 1 113 ? 79.216 11.667 33.597 1.00 52.01 531 LEU C O 1
ATOM 2374 N N . GLY C 1 114 ? 80.971 10.342 34.113 1.00 50.41 532 GLY C N 1
ATOM 2375 C CA . GLY C 1 114 ? 81.461 11.199 35.171 1.00 48.16 532 GLY C CA 1
ATOM 2376 C C . GLY C 1 114 ? 80.743 10.902 36.483 1.00 47.15 532 GLY C C 1
ATOM 2377 O O . GLY C 1 114 ? 79.943 9.970 36.578 1.00 45.13 532 GLY C O 1
ATOM 2378 N N . TYR C 1 115 ? 81.064 11.720 37.491 1.00 47.41 533 TYR C N 1
ATOM 2379 C CA . TYR C 1 115 ? 80.489 11.642 38.821 1.00 46.89 533 TYR C CA 1
ATOM 2380 C C . TYR C 1 115 ? 79.650 12.894 39.056 1.00 47.78 533 TYR C C 1
ATOM 2381 O O . TYR C 1 115 ? 80.113 14.003 38.795 1.00 48.71 533 TYR C O 1
ATOM 2390 N N . PRO C 1 116 ? 78.408 12.783 39.579 1.00 45.38 534 PRO C N 1
ATOM 2391 C CA . PRO C 1 116 ? 77.831 11.506 40.002 1.00 45.97 534 PRO C CA 1
ATOM 2392 C C . PRO C 1 116 ? 76.966 10.767 38.977 1.00 42.42 534 PRO C C 1
ATOM 2393 O O . PRO C 1 116 ? 76.293 9.810 39.342 1.00 42.72 534 PRO C O 1
ATOM 2397 N N . CYS C 1 117 ? 77.015 11.177 37.708 1.00 42.20 535 CYS C N 1
ATOM 2398 C CA . CYS C 1 117 ? 76.089 10.697 36.694 1.00 43.20 535 CYS C CA 1
ATOM 2399 C C . CYS C 1 117 ? 76.136 9.165 36.608 1.00 43.13 535 CYS C C 1
ATOM 2400 O O . CYS C 1 117 ? 75.092 8.520 36.627 1.00 36.80 535 CYS C O 1
ATOM 2403 N N . ASN C 1 118 ? 77.335 8.587 36.527 1.00 37.18 536 ASN C N 1
ATOM 2404 C CA . ASN C 1 118 ? 77.476 7.153 36.370 1.00 39.73 536 ASN C CA 1
ATOM 2405 C C . ASN C 1 118 ? 76.812 6.408 37.532 1.00 41.81 536 ASN C C 1
ATOM 2406 O O . ASN C 1 118 ? 75.970 5.520 37.337 1.00 38.00 536 ASN C O 1
ATOM 2411 N N . HIS C 1 119 ? 77.215 6.798 38.742 1.00 40.52 537 HIS C N 1
ATOM 2412 C CA . HIS C 1 119 ? 76.685 6.216 39.959 1.00 44.38 537 HIS C CA 1
ATOM 2413 C C . HIS C 1 119 ? 75.162 6.373 40.000 1.00 42.08 537 HIS C C 1
ATOM 2414 O O . HIS C 1 119 ? 74.458 5.475 40.415 1.00 46.38 537 HIS C O 1
ATOM 2421 N N . VAL C 1 120 ? 74.650 7.525 39.593 1.00 35.91 538 VAL C N 1
ATOM 2422 C CA . VAL C 1 120 ? 73.222 7.781 39.679 1.00 38.86 538 VAL C CA 1
ATOM 2423 C C . VAL C 1 120 ? 72.494 6.930 38.644 1.00 36.03 538 VAL C C 1
ATOM 2424 O O . VAL C 1 120 ? 71.443 6.373 38.939 1.00 37.12 538 VAL C O 1
ATOM 2428 N N . MET C 1 121 ? 73.055 6.827 37.443 1.00 38.88 539 MET C N 1
ATOM 2429 C CA . MET C 1 121 ? 72.458 5.995 36.422 1.00 36.77 539 MET C CA 1
ATOM 2430 C C . MET C 1 121 ? 72.345 4.556 36.918 1.00 39.60 539 MET C C 1
ATOM 2431 O O . MET C 1 121 ? 71.299 3.943 36.775 1.00 37.19 539 MET C O 1
ATOM 2436 N N . LEU C 1 122 ? 73.414 4.023 37.487 1.00 40.91 540 LEU C N 1
ATOM 2437 C CA . LEU C 1 122 ? 73.446 2.635 37.938 1.00 47.11 540 LEU C CA 1
ATOM 2438 C C . LEU C 1 122 ? 72.418 2.428 39.048 1.00 46.87 540 LEU C C 1
ATOM 2439 O O . LEU C 1 122 ? 71.680 1.464 39.026 1.00 44.55 540 LEU C O 1
ATOM 2444 N N . SER C 1 123 ? 72.413 3.307 40.037 1.00 47.24 541 SER C N 1
ATOM 2445 C CA . SER C 1 123 ? 71.487 3.210 41.148 1.00 48.39 541 SER C CA 1
ATOM 2446 C C . SER C 1 123 ? 70.041 3.171 40.642 1.00 46.66 541 SER C C 1
ATOM 2447 O O . SER C 1 123 ? 69.249 2.354 41.092 1.00 50.11 541 SER C O 1
ATOM 2450 N N . CYS C 1 124 ? 69.697 4.043 39.696 1.00 41.75 542 CYS C N 1
ATOM 2451 C CA . CYS C 1 124 ? 68.344 4.078 39.148 1.00 39.00 542 CYS C CA 1
ATOM 2452 C C . CYS C 1 124 ? 68.053 2.872 38.256 1.00 41.09 542 CYS C C 1
ATOM 2453 O O . CYS C 1 124 ? 66.905 2.493 38.076 1.00 46.13 542 CYS C O 1
ATOM 2456 N N . CYS C 1 125 ? 69.096 2.263 37.711 1.00 40.80 543 CYS C N 1
ATOM 2457 C CA . CYS C 1 125 ? 68.948 1.119 36.837 1.00 45.24 543 CYS C CA 1
ATOM 2458 C C . CYS C 1 125 ? 68.754 -0.164 37.635 1.00 52.27 543 CYS C C 1
ATOM 2459 O O . CYS C 1 125 ? 68.122 -1.083 37.176 1.00 64.64 543 CYS C O 1
ATOM 2462 N N . GLU C 1 126 ? 69.317 -0.249 38.836 1.00 56.51 544 GLU C N 1
ATOM 2463 C CA . GLU C 1 126 ? 69.333 -1.466 39.633 1.00 74.46 544 GLU C CA 1
ATOM 2464 C C . GLU C 1 126 ? 68.380 -1.185 40.777 1.00 71.18 544 GLU C C 1
ATOM 2465 O O . GLU C 1 126 ? 68.845 -0.907 41.884 1.00 80.54 544 GLU C O 1
ATOM 2471 N N . GLY C 1 127 ? 67.065 -1.194 40.544 1.00 67.73 545 GLY C N 1
ATOM 2472 C CA . GLY C 1 127 ? 66.192 -0.351 41.355 1.00 72.01 545 GLY C CA 1
ATOM 2473 C C . GLY C 1 127 ? 66.679 1.096 41.276 1.00 67.93 545 GLY C C 1
ATOM 2474 O O . GLY C 1 127 ? 66.140 1.987 41.984 1.00 75.49 545 GLY C O 1
ATOM 2475 N N . HIS D 1 5 ? 64.764 7.557 12.317 1.00 81.68 423 HIS D N 1
ATOM 2476 C CA . HIS D 1 5 ? 65.005 6.938 13.651 1.00 76.75 423 HIS D CA 1
ATOM 2477 C C . HIS D 1 5 ? 66.445 6.435 13.728 1.00 77.77 423 HIS D C 1
ATOM 2478 O O . HIS D 1 5 ? 67.319 6.775 12.940 1.00 75.57 423 HIS D O 1
ATOM 2485 N N . HIS D 1 6 ? 66.693 5.583 14.706 1.00 82.31 424 HIS D N 1
ATOM 2486 C CA . HIS D 1 6 ? 67.956 4.878 14.814 1.00 88.64 424 HIS D CA 1
ATOM 2487 C C . HIS D 1 6 ? 67.623 3.411 15.057 1.00 89.43 424 HIS D C 1
ATOM 2488 O O . HIS D 1 6 ? 66.497 3.073 15.430 1.00 99.63 424 HIS D O 1
ATOM 2495 N N . HIS D 1 7 ? 68.593 2.525 14.820 1.00 86.05 425 HIS D N 1
ATOM 2496 C CA . HIS D 1 7 ? 68.327 1.097 14.896 1.00 83.83 425 HIS D CA 1
ATOM 2497 C C . HIS D 1 7 ? 69.261 0.494 15.936 1.00 83.30 425 HIS D C 1
ATOM 2498 O O . HIS D 1 7 ? 70.190 -0.238 15.614 1.00 92.87 425 HIS D O 1
ATOM 2505 N N . MET D 1 8 ? 68.984 0.838 17.193 1.00 76.44 426 MET D N 1
ATOM 2506 C CA . MET D 1 8 ? 69.954 0.620 18.252 1.00 76.71 426 MET D CA 1
ATOM 2507 C C . MET D 1 8 ? 69.207 0.668 19.587 1.00 70.37 426 MET D C 1
ATOM 2508 O O . MET D 1 8 ? 68.344 1.521 19.797 1.00 72.51 426 MET D O 1
ATOM 2513 N N . SER D 1 9 ? 69.496 -0.293 20.470 1.00 60.99 427 SER D N 1
ATOM 2514 C CA . SER D 1 9 ? 68.968 -0.277 21.832 1.00 56.53 427 SER D CA 1
ATOM 2515 C C . SER D 1 9 ? 69.295 1.040 22.543 1.00 52.16 427 SER D C 1
ATOM 2516 O O . SER D 1 9 ? 70.145 1.787 22.101 1.00 50.02 427 SER D O 1
ATOM 2519 N N . THR D 1 10 ? 68.614 1.324 23.651 1.00 48.58 428 THR D N 1
ATOM 2520 C CA . THR D 1 10 ? 68.881 2.507 24.455 1.00 47.65 428 THR D CA 1
ATOM 2521 C C . THR D 1 10 ? 70.281 2.420 25.081 1.00 45.59 428 THR D C 1
ATOM 2522 O O . THR D 1 10 ? 70.995 3.432 25.158 1.00 38.90 428 THR D O 1
ATOM 2526 N N . LYS D 1 11 ? 70.674 1.220 25.512 1.00 42.51 429 LYS D N 1
ATOM 2527 C CA . LYS D 1 11 ? 71.985 1.039 26.124 1.00 49.68 429 LYS D CA 1
ATOM 2528 C C . LYS D 1 11 ? 73.088 1.362 25.111 1.00 48.71 429 LYS D C 1
ATOM 2529 O O . LYS D 1 11 ? 74.040 2.071 25.423 1.00 48.90 429 LYS D O 1
ATOM 2535 N N . ASP D 1 12 ? 72.954 0.844 23.889 1.00 52.84 430 ASP D N 1
ATOM 2536 C CA . ASP D 1 12 ? 73.947 1.055 22.847 1.00 49.45 430 ASP D CA 1
ATOM 2537 C C . ASP D 1 12 ? 73.962 2.516 22.422 1.00 45.06 430 ASP D C 1
ATOM 2538 O O . ASP D 1 12 ? 74.998 3.056 22.069 1.00 45.55 430 ASP D O 1
ATOM 2543 N N . LEU D 1 13 ? 72.798 3.155 22.415 1.00 43.30 431 LEU D N 1
ATOM 2544 C CA . LEU D 1 13 ? 72.707 4.533 21.989 1.00 46.49 431 LEU D CA 1
ATOM 2545 C C . LEU D 1 13 ? 73.444 5.412 22.991 1.00 48.25 431 LEU D C 1
ATOM 2546 O O . LEU D 1 13 ? 74.109 6.357 22.595 1.00 46.34 431 LEU D O 1
ATOM 2551 N N . ILE D 1 14 ? 73.338 5.071 24.280 1.00 47.77 432 ILE D N 1
ATOM 2552 C CA . ILE D 1 14 ? 74.010 5.803 25.336 1.00 48.25 432 ILE D CA 1
ATOM 2553 C C . ILE D 1 14 ? 75.518 5.689 25.147 1.00 49.19 432 ILE D C 1
ATOM 2554 O O . ILE D 1 14 ? 76.197 6.714 25.177 1.00 44.96 432 ILE D O 1
ATOM 2559 N N . GLU D 1 15 ? 75.995 4.454 24.923 1.00 51.12 433 GLU D N 1
ATOM 2560 C CA . GLU D 1 15 ? 77.407 4.194 24.685 1.00 50.22 433 GLU D CA 1
ATOM 2561 C C . GLU D 1 15 ? 77.896 5.021 23.491 1.00 44.49 433 GLU D C 1
ATOM 2562 O O . GLU D 1 15 ? 78.914 5.714 23.570 1.00 50.04 433 GLU D O 1
ATOM 2568 N N . THR D 1 16 ? 77.136 4.969 22.392 1.00 44.85 434 THR D N 1
ATOM 2569 C CA . THR D 1 16 ? 77.497 5.613 21.140 1.00 46.90 434 THR D CA 1
ATOM 2570 C C . THR D 1 16 ? 77.583 7.116 21.352 1.00 44.24 434 THR D C 1
ATOM 2571 O O . THR D 1 16 ? 78.565 7.730 20.981 1.00 42.08 434 THR D O 1
ATOM 2575 N N . CYS D 1 17 ? 76.526 7.698 21.909 1.00 43.14 435 CYS D N 1
ATOM 2576 C CA . CYS D 1 17 ? 76.430 9.143 22.067 1.00 47.43 435 CYS D CA 1
ATOM 2577 C C . CYS D 1 17 ? 77.413 9.633 23.119 1.00 46.74 435 CYS D C 1
ATOM 2578 O O . CYS D 1 17 ? 77.951 10.728 22.993 1.00 48.83 435 CYS D O 1
ATOM 2581 N N . CYS D 1 18 ? 77.670 8.807 24.133 1.00 49.01 436 CYS D N 1
ATOM 2582 C CA . CYS D 1 18 ? 78.716 9.103 25.090 1.00 49.74 436 CYS D CA 1
ATOM 2583 C C . CYS D 1 18 ? 80.079 9.245 24.393 1.00 49.94 436 CYS D C 1
ATOM 2584 O O . CYS D 1 18 ? 80.794 10.238 24.610 1.00 47.96 436 CYS D O 1
ATOM 2587 N N . ALA D 1 19 ? 80.427 8.267 23.545 1.00 47.26 437 ALA D N 1
ATOM 2588 C CA . ALA D 1 19 ? 81.713 8.311 22.872 1.00 45.97 437 ALA D CA 1
ATOM 2589 C C . ALA D 1 19 ? 81.801 9.534 21.950 1.00 44.15 437 ALA D C 1
ATOM 2590 O O . ALA D 1 19 ? 82.835 10.185 21.866 1.00 46.50 437 ALA D O 1
ATOM 2592 N N . ALA D 1 20 ? 80.703 9.859 21.270 1.00 48.71 438 ALA D N 1
ATOM 2593 C CA . ALA D 1 20 ? 80.648 11.043 20.418 1.00 48.24 438 ALA D CA 1
ATOM 2594 C C . ALA D 1 20 ? 80.917 12.300 21.229 1.00 52.00 438 ALA D C 1
ATOM 2595 O O . ALA D 1 20 ? 81.658 13.177 20.794 1.00 59.32 438 ALA D O 1
ATOM 2597 N N . GLY D 1 21 ? 80.289 12.411 22.412 1.00 51.66 439 GLY D N 1
ATOM 2598 C CA . GLY D 1 21 ? 80.469 13.581 23.260 1.00 49.50 439 GLY D CA 1
ATOM 2599 C C . GLY D 1 21 ? 81.919 13.733 23.688 1.00 47.65 439 GLY D C 1
ATOM 2600 O O . GLY D 1 21 ? 82.480 14.831 23.596 1.00 49.68 439 GLY D O 1
ATOM 2601 N N . GLN D 1 22 ? 82.517 12.634 24.169 1.00 46.29 440 GLN D N 1
ATOM 2602 C CA . GLN D 1 22 ? 83.920 12.664 24.554 1.00 51.89 440 GLN D CA 1
ATOM 2603 C C . GLN D 1 22 ? 84.771 13.142 23.380 1.00 51.36 440 GLN D C 1
ATOM 2604 O O . GLN D 1 22 ? 85.650 13.995 23.544 1.00 51.62 440 GLN D O 1
ATOM 2610 N N . GLN D 1 23 ? 84.480 12.587 22.194 1.00 52.66 441 GLN D N 1
ATOM 2611 C CA . GLN D 1 23 ? 85.242 12.900 21.006 1.00 58.31 441 GLN D CA 1
ATOM 2612 C C . GLN D 1 23 ? 85.083 14.380 20.676 1.00 57.15 441 GLN D C 1
ATOM 2613 O O . GLN D 1 23 ? 86.058 15.039 20.349 1.00 54.28 441 GLN D O 1
ATOM 2619 N N . TRP D 1 24 ? 83.863 14.918 20.805 1.00 61.80 442 TRP D N 1
ATOM 2620 C CA . TRP D 1 24 ? 83.649 16.332 20.571 1.00 68.50 442 TRP D CA 1
ATOM 2621 C C . TRP D 1 24 ? 84.471 17.172 21.552 1.00 73.73 442 TRP D C 1
ATOM 2622 O O . TRP D 1 24 ? 85.022 18.198 21.166 1.00 79.09 442 TRP D O 1
ATOM 2633 N N . ALA D 1 25 ? 84.546 16.746 22.821 1.00 70.21 443 ALA D N 1
ATOM 2634 C CA . ALA D 1 25 ? 85.308 17.483 23.814 1.00 62.30 443 ALA D CA 1
ATOM 2635 C C . ALA D 1 25 ? 86.782 17.533 23.425 1.00 60.25 443 ALA D C 1
ATOM 2636 O O . ALA D 1 25 ? 87.415 18.572 23.561 1.00 59.55 443 ALA D O 1
ATOM 2638 N N . ILE D 1 26 ? 87.322 16.391 22.985 1.00 65.48 444 ILE D N 1
ATOM 2639 C CA . ILE D 1 26 ? 88.719 16.294 22.581 1.00 68.53 444 ILE D CA 1
ATOM 2640 C C . ILE D 1 26 ? 88.968 17.188 21.359 1.00 63.73 444 ILE D C 1
ATOM 2641 O O . ILE D 1 26 ? 89.953 17.913 21.310 1.00 63.44 444 ILE D O 1
ATOM 2646 N N . ASP D 1 27 ? 88.051 17.162 20.390 1.00 67.48 445 ASP D N 1
ATOM 2647 C CA . ASP D 1 27 ? 88.212 17.880 19.130 1.00 80.46 445 ASP D CA 1
ATOM 2648 C C . ASP D 1 27 ? 88.145 19.390 19.359 1.00 86.90 445 ASP D C 1
ATOM 2649 O O . ASP D 1 27 ? 89.006 20.134 18.916 1.00 95.63 445 ASP D O 1
ATOM 2654 N N . ASN D 1 28 ? 87.089 19.836 20.040 1.00 83.13 446 ASN D N 1
ATOM 2655 C CA . ASN D 1 28 ? 86.832 21.232 20.353 1.00 88.46 446 ASN D CA 1
ATOM 2656 C C . ASN D 1 28 ? 86.805 21.337 21.868 1.00 90.00 446 ASN D C 1
ATOM 2657 O O . ASN D 1 28 ? 86.450 20.365 22.521 1.00 105.22 446 ASN D O 1
ATOM 2662 N N . ASP D 1 29 ? 87.131 22.496 22.420 1.00 91.06 447 ASP D N 1
ATOM 2663 C CA . ASP D 1 29 ? 87.303 22.525 23.878 1.00 86.23 447 ASP D CA 1
ATOM 2664 C C . ASP D 1 29 ? 86.000 22.996 24.529 1.00 79.80 447 ASP D C 1
ATOM 2665 O O . ASP D 1 29 ? 85.996 23.810 25.448 1.00 83.91 447 ASP D O 1
ATOM 2670 N N . GLU D 1 30 ? 84.866 22.504 24.030 1.00 75.81 448 GLU D N 1
ATOM 2671 C CA . GLU D 1 30 ? 83.548 22.991 24.415 1.00 82.88 448 GLU D CA 1
ATOM 2672 C C . GLU D 1 30 ? 82.520 21.889 24.169 1.00 79.19 448 GLU D C 1
ATOM 2673 O O . GLU D 1 30 ? 82.810 20.903 23.492 1.00 73.53 448 GLU D O 1
ATOM 2679 N N . CYS D 1 31 ? 81.326 22.081 24.735 1.00 79.47 449 CYS D N 1
ATOM 2680 C CA . CYS D 1 31 ? 80.269 21.078 24.705 1.00 86.15 449 CYS D CA 1
ATOM 2681 C C . CYS D 1 31 ? 78.953 21.626 24.158 1.00 102.15 449 CYS D C 1
ATOM 2682 O O . CYS D 1 31 ? 77.874 21.364 24.695 1.00 108.39 449 CYS D O 1
ATOM 2685 N N . GLN D 1 32 ? 79.057 22.293 23.006 1.00 105.92 450 GLN D N 1
ATOM 2686 C CA . GLN D 1 32 ? 77.906 22.802 22.271 1.00 106.39 450 GLN D CA 1
ATOM 2687 C C . GLN D 1 32 ? 77.150 21.634 21.609 1.00 96.92 450 GLN D C 1
ATOM 2688 O O . GLN D 1 32 ? 75.905 21.716 21.535 1.00 89.92 450 GLN D O 1
ATOM 2694 N N . SER D 1 41 ? 66.480 10.341 21.203 1.00 78.95 459 SER D N 1
ATOM 2695 C CA . SER D 1 41 ? 67.136 11.584 20.714 1.00 81.00 459 SER D CA 1
ATOM 2696 C C . SER D 1 41 ? 67.530 12.505 21.867 1.00 77.59 459 SER D C 1
ATOM 2697 O O . SER D 1 41 ? 68.691 12.896 21.939 1.00 66.22 459 SER D O 1
ATOM 2700 N N . ASP D 1 42 ? 66.625 12.738 22.827 1.00 78.05 460 ASP D N 1
ATOM 2701 C CA . ASP D 1 42 ? 66.978 13.306 24.128 1.00 74.08 460 ASP D CA 1
ATOM 2702 C C . ASP D 1 42 ? 68.023 12.418 24.818 1.00 62.55 460 ASP D C 1
ATOM 2703 O O . ASP D 1 42 ? 68.980 12.927 25.395 1.00 58.12 460 ASP D O 1
ATOM 2708 N N . ILE D 1 43 ? 67.829 11.098 24.744 1.00 55.18 461 ILE D N 1
ATOM 2709 C CA . ILE D 1 43 ? 68.733 10.131 25.348 1.00 57.43 461 ILE D CA 1
ATOM 2710 C C . ILE D 1 43 ? 70.157 10.369 24.845 1.00 55.38 461 ILE D C 1
ATOM 2711 O O . ILE D 1 43 ? 71.112 10.387 25.615 1.00 52.07 461 ILE D O 1
ATOM 2716 N N . CYS D 1 44 ? 70.289 10.516 23.529 1.00 65.58 462 CYS D N 1
ATOM 2717 C CA . CYS D 1 44 ? 71.559 10.729 22.867 1.00 58.26 462 CYS D CA 1
ATOM 2718 C C . CYS D 1 44 ? 72.155 12.069 23.284 1.00 58.28 462 CYS D C 1
ATOM 2719 O O . CYS D 1 44 ? 73.334 12.133 23.609 1.00 51.84 462 CYS D O 1
ATOM 2722 N N . ARG D 1 45 ? 71.354 13.135 23.267 1.00 61.89 463 ARG D N 1
ATOM 2723 C CA . ARG D 1 45 ? 71.857 14.459 23.597 1.00 67.85 463 ARG D CA 1
ATOM 2724 C C . ARG D 1 45 ? 72.325 14.508 25.053 1.00 66.47 463 ARG D C 1
ATOM 2725 O O . ARG D 1 45 ? 73.321 15.147 25.346 1.00 61.85 463 ARG D O 1
ATOM 2733 N N . ILE D 1 46 ? 71.611 13.843 25.962 1.00 56.22 464 ILE D N 1
ATOM 2734 C CA . ILE D 1 46 ? 71.992 13.813 27.370 1.00 57.75 464 ILE D CA 1
ATOM 2735 C C . ILE D 1 46 ? 73.344 13.111 27.517 1.00 49.01 464 ILE D C 1
ATOM 2736 O O . ILE D 1 46 ? 74.232 13.639 28.173 1.00 51.29 464 ILE D O 1
ATOM 2741 N N . ALA D 1 47 ? 73.480 11.923 26.913 1.00 47.23 465 ALA D N 1
ATOM 2742 C CA . ALA D 1 47 ? 74.705 11.140 27.038 1.00 48.08 465 ALA D CA 1
ATOM 2743 C C . ALA D 1 47 ? 75.907 11.880 26.426 1.00 50.84 465 ALA D C 1
ATOM 2744 O O . ALA D 1 47 ? 77.019 11.838 26.956 1.00 54.52 465 ALA D O 1
ATOM 2746 N N . GLN D 1 48 ? 75.664 12.536 25.285 1.00 50.56 466 GLN D N 1
ATOM 2747 C CA . GLN D 1 48 ? 76.690 13.302 24.603 1.00 53.53 466 GLN D CA 1
ATOM 2748 C C . GLN D 1 48 ? 77.211 14.410 25.508 1.00 47.00 466 GLN D C 1
ATOM 2749 O O . GLN D 1 48 ? 78.399 14.545 25.730 1.00 44.59 466 GLN D O 1
ATOM 2755 N N . ARG D 1 49 ? 76.292 15.230 26.005 1.00 50.19 467 ARG D N 1
ATOM 2756 C CA . ARG D 1 49 ? 76.624 16.388 26.814 1.00 49.66 467 ARG D CA 1
ATOM 2757 C C . ARG D 1 49 ? 77.328 15.926 28.083 1.00 49.35 467 ARG D C 1
ATOM 2758 O O . ARG D 1 49 ? 78.343 16.507 28.463 1.00 47.77 467 ARG D O 1
ATOM 2766 N N . GLN D 1 50 ? 76.796 14.883 28.743 1.00 47.45 468 GLN D N 1
ATOM 2767 C CA . GLN D 1 50 ? 77.364 14.445 30.007 1.00 44.15 468 GLN D CA 1
ATOM 2768 C C . GLN D 1 50 ? 78.805 13.957 29.831 1.00 42.21 468 GLN D C 1
ATOM 2769 O O . GLN D 1 50 ? 79.666 14.249 30.655 1.00 42.54 468 GLN D O 1
ATOM 2775 N N . CYS D 1 51 ? 79.053 13.177 28.771 1.00 42.95 469 CYS D N 1
ATOM 2776 C CA . CYS D 1 51 ? 80.390 12.638 28.532 1.00 42.69 469 CYS D CA 1
ATOM 2777 C C . CYS D 1 51 ? 81.347 13.735 28.054 1.00 39.55 469 CYS D C 1
ATOM 2778 O O . CYS D 1 51 ? 82.540 13.712 28.342 1.00 42.51 469 CYS D O 1
ATOM 2781 N N . CYS D 1 52 ? 80.807 14.719 27.341 1.00 44.61 470 CYS D N 1
ATOM 2782 C CA . CYS D 1 52 ? 81.580 15.868 26.890 1.00 46.19 470 CYS D CA 1
ATOM 2783 C C . CYS D 1 52 ? 82.064 16.666 28.099 1.00 45.86 470 CYS D C 1
ATOM 2784 O O . CYS D 1 52 ? 83.244 16.942 28.240 1.00 44.80 470 CYS D O 1
ATOM 2787 N N . ILE D 1 53 ? 81.129 16.989 28.994 1.00 50.56 471 ILE D N 1
ATOM 2788 C CA . ILE D 1 53 ? 81.404 17.800 30.171 1.00 51.98 471 ILE D CA 1
ATOM 2789 C C . ILE D 1 53 ? 82.350 17.059 31.109 1.00 47.38 471 ILE D C 1
ATOM 2790 O O . ILE D 1 53 ? 83.273 17.677 31.636 1.00 46.72 471 ILE D O 1
ATOM 2795 N N . SER D 1 54 ? 82.111 15.761 31.353 1.00 45.14 472 SER D N 1
ATOM 2796 C CA . SER D 1 54 ? 82.981 14.994 32.238 1.00 48.61 472 SER D CA 1
ATOM 2797 C C . SER D 1 54 ? 84.429 15.036 31.769 1.00 46.89 472 SER D C 1
ATOM 2798 O O . SER D 1 54 ? 85.323 15.114 32.594 1.00 48.21 472 SER D O 1
ATOM 2801 N N . TYR D 1 55 ? 84.649 14.915 30.457 1.00 49.50 473 TYR D N 1
ATOM 2802 C CA . TYR D 1 55 ? 85.994 14.912 29.915 1.00 51.87 473 TYR D CA 1
ATOM 2803 C C . TYR D 1 55 ? 86.684 16.247 30.216 1.00 43.75 473 TYR D C 1
ATOM 2804 O O . TYR D 1 55 ? 87.821 16.270 30.671 1.00 43.77 473 TYR D O 1
ATOM 2813 N N . LEU D 1 56 ? 85.999 17.355 29.915 1.00 42.64 474 LEU D N 1
ATOM 2814 C CA . LEU D 1 56 ? 86.540 18.688 30.141 1.00 47.71 474 LEU D CA 1
ATOM 2815 C C . LEU D 1 56 ? 86.755 18.931 31.647 1.00 49.71 474 LEU D C 1
ATOM 2816 O O . LEU D 1 56 ? 87.720 19.564 32.050 1.00 48.14 474 LEU D O 1
ATOM 2821 N N . LYS D 1 57 ? 85.846 18.412 32.481 1.00 46.97 475 LYS D N 1
ATOM 2822 C CA . LYS D 1 57 ? 85.964 18.584 33.923 1.00 47.58 475 LYS D CA 1
ATOM 2823 C C . LYS D 1 57 ? 87.186 17.839 34.450 1.00 46.45 475 LYS D C 1
ATOM 2824 O O . LYS D 1 57 ? 87.946 18.378 35.264 1.00 49.98 475 LYS D O 1
ATOM 2830 N N . GLU D 1 58 ? 87.368 16.594 34.022 1.00 46.16 476 GLU D N 1
ATOM 2831 C CA . GLU D 1 58 ? 88.464 15.782 34.543 1.00 55.31 476 GLU D CA 1
ATOM 2832 C C . GLU D 1 58 ? 89.794 16.394 34.094 1.00 49.23 476 GLU D C 1
ATOM 2833 O O . GLU D 1 58 ? 90.736 16.459 34.869 1.00 45.26 476 GLU D O 1
ATOM 2839 N N . LYS D 1 59 ? 89.840 16.879 32.851 1.00 52.37 477 LYS D N 1
ATOM 2840 C CA . LYS D 1 59 ? 91.033 17.491 32.294 1.00 55.53 477 LYS D CA 1
ATOM 2841 C C . LYS D 1 59 ? 91.411 18.764 33.061 1.00 51.23 477 LYS D C 1
ATOM 2842 O O . LYS D 1 59 ? 92.557 18.918 33.454 1.00 46.96 477 LYS D O 1
ATOM 2848 N N . SER D 1 60 ? 90.448 19.672 33.253 1.00 46.26 478 SER D N 1
ATOM 2849 C CA . SER D 1 60 ? 90.675 20.901 34.000 1.00 41.66 478 SER D CA 1
ATOM 2850 C C . SER D 1 60 ? 91.090 20.591 35.450 1.00 45.88 478 SER D C 1
ATOM 2851 O O . SER D 1 60 ? 91.991 21.231 36.006 1.00 47.08 478 SER D O 1
ATOM 2854 N N . CYS D 1 61 ? 90.454 19.569 36.052 1.00 41.97 479 CYS D N 1
ATOM 2855 C CA . CYS D 1 61 ? 90.819 19.163 37.398 1.00 42.91 479 CYS D CA 1
ATOM 2856 C C . CYS D 1 61 ? 92.284 18.727 37.464 1.00 45.00 479 CYS D C 1
ATOM 2857 O O . CYS D 1 61 ? 93.003 19.155 38.365 1.00 51.47 479 CYS D O 1
ATOM 2860 N N . VAL D 1 62 ? 92.721 17.858 36.550 1.00 46.60 480 VAL D N 1
ATOM 2861 C CA . VAL D 1 62 ? 94.085 17.345 36.559 1.00 48.48 480 VAL D CA 1
ATOM 2862 C C . VAL D 1 62 ? 95.075 18.490 36.336 1.00 43.91 480 VAL D C 1
ATOM 2863 O O . VAL D 1 62 ? 96.134 18.506 36.941 1.00 44.79 480 VAL D O 1
ATOM 2867 N N . ALA D 1 63 ? 94.734 19.449 35.468 1.00 45.85 481 ALA D N 1
ATOM 2868 C CA . ALA D 1 63 ? 95.561 20.634 35.250 1.00 43.29 481 ALA D CA 1
ATOM 2869 C C . ALA D 1 63 ? 95.673 21.423 36.552 1.00 43.27 481 ALA D C 1
ATOM 2870 O O . ALA D 1 63 ? 96.773 21.838 36.937 1.00 43.53 481 ALA D O 1
ATOM 2872 N N . GLY D 1 64 ? 94.534 21.577 37.248 1.00 39.36 482 GLY D N 1
ATOM 2873 C CA . GLY D 1 64 ? 94.494 22.253 38.533 1.00 36.81 482 GLY D CA 1
ATOM 2874 C C . GLY D 1 64 ? 95.440 21.623 39.556 1.00 38.82 482 GLY D C 1
ATOM 2875 O O . GLY D 1 64 ? 96.175 22.330 40.242 1.00 37.75 482 GLY D O 1
ATOM 2876 N N . VAL D 1 65 ? 95.389 20.291 39.684 1.00 43.21 483 VAL D N 1
ATOM 2877 C CA . VAL D 1 65 ? 96.234 19.560 40.615 1.00 45.30 483 VAL D CA 1
ATOM 2878 C C . VAL D 1 65 ? 97.708 19.827 40.295 1.00 51.84 483 VAL D C 1
ATOM 2879 O O . VAL D 1 65 ? 98.516 20.089 41.185 1.00 50.78 483 VAL D O 1
ATOM 2883 N N . MET D 1 66 ? 98.057 19.769 39.008 1.00 59.94 484 MET D N 1
ATOM 2884 C CA . MET D 1 66 ? 99.447 19.941 38.594 1.00 62.66 484 MET D CA 1
ATOM 2885 C C . MET D 1 66 ? 99.885 21.362 38.899 1.00 58.88 484 MET D C 1
ATOM 2886 O O . MET D 1 66 ? 100.981 21.556 39.392 1.00 51.62 484 MET D O 1
ATOM 2891 N N . GLY D 1 67 ? 98.993 22.328 38.642 1.00 57.68 485 GLY D N 1
ATOM 2892 C CA . GLY D 1 67 ? 99.191 23.733 38.984 1.00 54.84 485 GLY D CA 1
ATOM 2893 C C . GLY D 1 67 ? 99.587 23.917 40.445 1.00 55.87 485 GLY D C 1
ATOM 2894 O O . GLY D 1 67 ? 100.572 24.582 40.744 1.00 50.00 485 GLY D O 1
ATOM 2895 N N . ALA D 1 68 ? 98.826 23.297 41.353 1.00 52.36 486 ALA D N 1
ATOM 2896 C CA . ALA D 1 68 ? 99.103 23.431 42.774 1.00 54.53 486 ALA D CA 1
ATOM 2897 C C . ALA D 1 68 ? 100.479 22.854 43.101 1.00 56.20 486 ALA D C 1
ATOM 2898 O O . ALA D 1 68 ? 101.238 23.470 43.840 1.00 58.71 486 ALA D O 1
ATOM 2900 N N . LYS D 1 69 ? 100.797 21.689 42.536 1.00 59.17 487 LYS D N 1
ATOM 2901 C CA . LYS D 1 69 ? 102.052 21.023 42.861 1.00 66.35 487 LYS D CA 1
ATOM 2902 C C . LYS D 1 69 ? 103.249 21.814 42.328 1.00 66.77 487 LYS D C 1
ATOM 2903 O O . LYS D 1 69 ? 104.336 21.679 42.859 1.00 66.89 487 LYS D O 1
ATOM 2909 N N . GLU D 1 70 ? 103.035 22.616 41.277 1.00 70.35 488 GLU D N 1
ATOM 2910 C CA . GLU D 1 70 ? 104.073 23.397 40.619 1.00 72.22 488 GLU D CA 1
ATOM 2911 C C . GLU D 1 70 ? 104.204 24.778 41.258 1.00 75.00 488 GLU D C 1
ATOM 2912 O O . GLU D 1 70 ? 105.083 25.537 40.857 1.00 91.11 488 GLU D O 1
ATOM 2918 N N . GLY D 1 71 ? 103.352 25.113 42.243 1.00 73.67 489 GLY D N 1
ATOM 2919 C CA . GLY D 1 71 ? 103.427 26.400 42.925 1.00 75.23 489 GLY D CA 1
ATOM 2920 C C . GLY D 1 71 ? 102.592 27.515 42.270 1.00 74.19 489 GLY D C 1
ATOM 2921 O O . GLY D 1 71 ? 102.681 28.676 42.635 1.00 71.21 489 GLY D O 1
ATOM 2922 N N . GLU D 1 72 ? 101.768 27.165 41.274 1.00 72.47 490 GLU D N 1
ATOM 2923 C CA . GLU D 1 72 ? 100.996 28.128 40.519 1.00 74.29 490 GLU D CA 1
ATOM 2924 C C . GLU D 1 72 ? 99.786 28.572 41.333 1.00 67.19 490 GLU D C 1
ATOM 2925 O O . GLU D 1 72 ? 99.325 27.852 42.202 1.00 64.51 490 GLU D O 1
ATOM 2931 N N . THR D 1 73 ? 99.326 29.774 41.024 1.00 65.12 491 THR D N 1
ATOM 2932 C CA . THR D 1 73 ? 98.152 30.380 41.631 1.00 65.93 491 THR D CA 1
ATOM 2933 C C . THR D 1 73 ? 96.883 29.709 41.104 1.00 62.30 491 THR D C 1
ATOM 2934 O O . THR D 1 73 ? 96.744 29.460 39.905 1.00 57.77 491 THR D O 1
ATOM 2938 N N . CYS D 1 74 ? 95.950 29.456 42.020 1.00 61.61 492 CYS D N 1
ATOM 2939 C CA . CYS D 1 74 ? 94.685 28.830 41.673 1.00 59.56 492 CYS D CA 1
ATOM 2940 C C . CYS D 1 74 ? 93.706 29.828 41.049 1.00 63.27 492 CYS D C 1
ATOM 2941 O O . CYS D 1 74 ? 92.760 29.402 40.384 1.00 62.58 492 CYS D O 1
ATOM 2944 N N . GLY D 1 75 ? 93.961 31.141 41.223 1.00 59.51 493 GLY D N 1
ATOM 2945 C CA . GLY D 1 75 ? 93.060 32.192 40.775 1.00 65.83 493 GLY D CA 1
ATOM 2946 C C . GLY D 1 75 ? 92.413 32.922 41.952 1.00 74.18 493 GLY D C 1
ATOM 2947 O O . GLY D 1 75 ? 92.490 32.459 43.086 1.00 87.45 493 GLY D O 1
ATOM 2948 N N . ALA D 1 76 ? 91.716 34.034 41.665 1.00 87.77 494 ALA D N 1
ATOM 2949 C CA . ALA D 1 76 ? 91.112 34.872 42.695 1.00 85.56 494 ALA D CA 1
ATOM 2950 C C . ALA D 1 76 ? 91.775 34.602 44.050 1.00 84.41 494 ALA D C 1
ATOM 2951 O O . ALA D 1 76 ? 91.311 35.186 45.048 1.00 86.28 494 ALA D O 1
ATOM 2953 N N . SER D 1 85 ? 84.823 26.780 38.772 1.00 55.93 503 SER D N 1
ATOM 2954 C CA . SER D 1 85 ? 85.958 26.293 37.940 1.00 55.91 503 SER D CA 1
ATOM 2955 C C . SER D 1 85 ? 86.542 25.020 38.545 1.00 46.36 503 SER D C 1
ATOM 2956 O O . SER D 1 85 ? 86.872 25.013 39.731 1.00 47.70 503 SER D O 1
ATOM 2959 N N . LEU D 1 86 ? 86.728 23.975 37.733 1.00 44.62 504 LEU D N 1
ATOM 2960 C CA . LEU D 1 86 ? 87.372 22.770 38.236 1.00 41.55 504 LEU D CA 1
ATOM 2961 C C . LEU D 1 86 ? 88.895 22.923 38.268 1.00 41.19 504 LEU D C 1
ATOM 2962 O O . LEU D 1 86 ? 89.530 22.367 39.153 1.00 48.84 504 LEU D O 1
ATOM 2967 N N . TYR D 1 87 ? 89.452 23.820 37.449 1.00 39.02 505 TYR D N 1
ATOM 2968 C CA . TYR D 1 87 ? 90.862 24.130 37.612 1.00 39.43 505 TYR D CA 1
ATOM 2969 C C . TYR D 1 87 ? 91.064 24.659 39.030 1.00 40.66 505 TYR D C 1
ATOM 2970 O O . TYR D 1 87 ? 91.890 24.136 39.784 1.00 38.25 505 TYR D O 1
ATOM 2979 N N . LYS D 1 88 ? 90.282 25.693 39.382 1.00 41.56 506 LYS D N 1
ATOM 2980 C CA . LYS D 1 88 ? 90.466 26.388 40.644 1.00 43.17 506 LYS D CA 1
ATOM 2981 C C . LYS D 1 88 ? 90.123 25.465 41.812 1.00 41.05 506 LYS D C 1
ATOM 2982 O O . LYS D 1 88 ? 90.854 25.387 42.790 1.00 38.51 506 LYS D O 1
ATOM 2988 N N . GLN D 1 89 ? 89.002 24.757 41.703 1.00 38.91 507 GLN D N 1
ATOM 2989 C CA . GLN D 1 89 ? 88.573 23.848 42.744 1.00 39.31 507 GLN D CA 1
ATOM 2990 C C . GLN D 1 89 ? 89.658 22.812 43.039 1.00 37.14 507 GLN D C 1
ATOM 2991 O O . GLN D 1 89 ? 90.023 22.620 44.184 1.00 36.65 507 GLN D O 1
ATOM 2997 N N . CYS D 1 90 ? 90.172 22.153 42.006 1.00 36.57 508 CYS D N 1
ATOM 2998 C CA . CYS D 1 90 ? 91.141 21.090 42.201 1.00 38.17 508 CYS D CA 1
ATOM 2999 C C . CYS D 1 90 ? 92.491 21.655 42.658 1.00 40.01 508 CYS D C 1
ATOM 3000 O O . CYS D 1 90 ? 93.173 21.049 43.482 1.00 42.84 508 CYS D O 1
ATOM 3003 N N . CYS D 1 91 ? 92.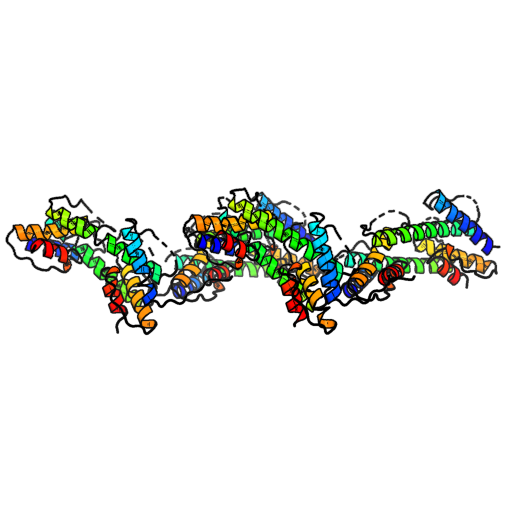849 22.843 42.170 1.00 36.89 509 CYS D N 1
ATOM 3004 C CA . CYS D 1 91 ? 94.046 23.522 42.647 1.00 38.79 509 CYS D CA 1
ATOM 3005 C C . CYS D 1 91 ? 93.934 23.837 44.150 1.00 40.90 509 CYS D C 1
ATOM 3006 O O . CYS D 1 91 ? 94.832 23.525 44.942 1.00 39.11 509 CYS D O 1
ATOM 3009 N N . ASP D 1 92 ? 92.805 24.427 44.560 1.00 39.90 510 ASP D N 1
ATOM 3010 C CA . ASP D 1 92 ? 92.574 24.766 45.960 1.00 41.48 510 ASP D CA 1
ATOM 3011 C C . ASP D 1 92 ? 92.569 23.513 46.836 1.00 39.78 510 ASP D C 1
ATOM 3012 O O . ASP D 1 92 ? 93.164 23.518 47.903 1.00 39.26 510 ASP D O 1
ATOM 3017 N N . CYS D 1 93 ? 91.865 22.460 46.408 1.00 37.77 511 CYS D N 1
ATOM 3018 C CA . CYS D 1 93 ? 91.732 21.252 47.203 1.00 38.77 511 CYS D CA 1
ATOM 3019 C C . CYS D 1 93 ? 93.075 20.532 47.316 1.00 39.11 511 CYS D C 1
ATOM 3020 O O . CYS D 1 93 ? 93.385 19.952 48.344 1.00 39.31 511 CYS D O 1
ATOM 3023 N N . CYS D 1 94 ? 93.845 20.512 46.236 1.00 44.03 512 CYS D N 1
ATOM 3024 C CA . CYS D 1 94 ? 95.197 19.979 46.298 1.00 47.53 512 CYS D CA 1
ATOM 3025 C C . CYS D 1 94 ? 95.990 20.779 47.331 1.00 50.90 512 CYS D C 1
ATOM 3026 O O . CYS D 1 94 ? 96.654 20.188 48.172 1.00 59.45 512 CYS D O 1
ATOM 3029 N N . GLY D 1 95 ? 95.866 22.113 47.287 1.00 49.45 513 GLY D N 1
ATOM 3030 C CA . GLY D 1 95 ? 96.569 23.001 48.195 1.00 48.38 513 GLY D CA 1
ATOM 3031 C C . GLY D 1 95 ? 96.266 22.708 49.666 1.00 54.89 513 GLY D C 1
ATOM 3032 O O . GLY D 1 95 ? 97.139 22.815 50.513 1.00 54.31 513 GLY D O 1
ATOM 3033 N N . LEU D 1 96 ? 95.035 22.305 49.977 1.00 55.15 514 LEU D N 1
ATOM 3034 C CA . LEU D 1 96 ? 94.682 21.897 51.329 1.00 59.05 514 LEU D CA 1
ATOM 3035 C C . LEU D 1 96 ? 95.569 20.734 51.760 1.00 60.82 514 LEU D C 1
ATOM 3036 O O . LEU D 1 96 ? 96.081 20.746 52.861 1.00 63.18 514 LEU D O 1
ATOM 3041 N N . GLY D 1 97 ? 95.658 19.705 50.913 1.00 57.17 515 GLY D N 1
ATOM 3042 C CA . GLY D 1 97 ? 96.428 18.512 51.196 1.00 63.44 515 GLY D CA 1
ATOM 3043 C C . GLY D 1 97 ? 97.913 18.832 51.352 1.00 63.22 515 GLY D C 1
ATOM 3044 O O . GLY D 1 97 ? 98.568 18.297 52.242 1.00 63.36 515 GLY D O 1
ATOM 3045 N N . LEU D 1 98 ? 98.421 19.720 50.493 1.00 62.79 516 LEU D N 1
ATOM 3046 C CA . LEU D 1 98 ? 99.821 20.104 50.520 1.00 63.44 516 LEU D CA 1
ATOM 3047 C C . LEU D 1 98 ? 100.144 20.768 51.861 1.00 70.75 516 LEU D C 1
ATOM 3048 O O . LEU D 1 98 ? 101.184 20.483 52.454 1.00 82.76 516 LEU D O 1
ATOM 3053 N N . ARG D 1 99 ? 99.253 21.652 52.322 1.00 78.76 517 ARG D N 1
ATOM 3054 C CA . ARG D 1 99 ? 99.503 22.461 53.505 1.00 83.79 517 ARG D CA 1
ATOM 3055 C C . ARG D 1 99 ? 99.494 21.562 54.740 1.00 84.08 517 ARG D C 1
ATOM 3056 O O . ARG D 1 99 ? 100.313 21.765 55.632 1.00 103.69 517 ARG D O 1
ATOM 3064 N N . VAL D 1 100 ? 98.599 20.566 54.765 1.00 80.88 518 VAL D N 1
ATOM 3065 C CA . VAL D 1 100 ? 98.515 19.610 55.861 1.00 80.04 518 VAL D CA 1
ATOM 3066 C C . VAL D 1 100 ? 99.791 18.777 55.900 1.00 82.07 518 VAL D C 1
ATOM 3067 O O . VAL D 1 100 ? 100.358 18.569 56.974 1.00 91.54 518 VAL D O 1
ATOM 3071 N N . ARG D 1 101 ? 100.217 18.295 54.726 1.00 83.67 519 ARG D N 1
ATOM 3072 C CA . ARG D 1 101 ? 101.414 17.478 54.616 1.00 89.12 519 ARG D CA 1
ATOM 3073 C C . ARG D 1 101 ? 102.629 18.290 55.058 1.00 88.72 519 ARG D C 1
ATOM 3074 O O . ARG D 1 101 ? 103.481 17.770 55.776 1.00 85.47 519 ARG D O 1
ATOM 3082 N N . ALA D 1 102 ? 102.677 19.570 54.650 1.00 85.14 520 ALA D N 1
ATOM 3083 C CA . ALA D 1 102 ? 103.787 20.454 54.963 1.00 84.92 520 ALA D CA 1
ATOM 3084 C C . ALA D 1 102 ? 103.923 20.645 56.470 1.00 88.57 520 ALA D C 1
ATOM 3085 O O . ALA D 1 102 ? 105.013 20.919 56.962 1.00 98.18 520 ALA D O 1
ATOM 3087 N N . GLU D 1 103 ? 102.809 20.520 57.205 1.00 92.58 521 GLU D N 1
ATOM 3088 C CA . GLU D 1 103 ? 102.808 20.696 58.653 1.00 94.52 521 GLU D CA 1
ATOM 3089 C C . GLU D 1 103 ? 103.178 19.399 59.369 1.00 93.73 521 GLU D C 1
ATOM 3090 O O . GLU D 1 103 ? 103.196 19.374 60.595 1.00 91.83 521 GLU D O 1
ATOM 3096 N N . GLY D 1 104 ? 103.460 18.332 58.614 1.00 94.59 522 GLY D N 1
ATOM 3097 C CA . GLY D 1 104 ? 103.865 17.061 59.195 1.00 97.71 522 GLY D CA 1
ATOM 3098 C C . GLY D 1 104 ? 102.686 16.264 59.753 1.00 92.29 522 GLY D C 1
ATOM 3099 O O . GLY D 1 104 ? 102.878 15.297 60.483 1.00 85.88 522 GLY D O 1
ATOM 3100 N N . GLN D 1 105 ? 101.464 16.646 59.371 1.00 94.04 523 GLN D N 1
ATOM 3101 C CA . GLN D 1 105 ? 100.267 15.995 59.883 1.00 89.11 523 GLN D CA 1
ATOM 3102 C C . GLN D 1 105 ? 99.763 14.972 58.868 1.00 86.62 523 GLN D C 1
ATOM 3103 O O . GLN D 1 105 ? 100.051 15.070 57.670 1.00 92.85 523 GLN D O 1
ATOM 3109 N N . SER D 1 106 ? 99.018 13.991 59.388 1.00 87.13 524 SER D N 1
ATOM 3110 C CA . SER D 1 106 ? 98.479 12.910 58.592 1.00 90.64 524 SER D CA 1
ATOM 3111 C C . SER D 1 106 ? 97.178 13.354 57.940 1.00 91.57 524 SER D C 1
ATOM 3112 O O . SER D 1 106 ? 96.437 14.189 58.462 1.00 82.15 524 SER D O 1
ATOM 3115 N N . CYS D 1 107 ? 96.908 12.777 56.773 1.00 92.06 525 CYS D N 1
ATOM 3116 C CA . CYS D 1 107 ? 95.733 13.140 56.004 1.00 94.69 525 CYS D CA 1
ATOM 3117 C C . CYS D 1 107 ? 94.535 12.340 56.496 1.00 90.96 525 CYS D C 1
ATOM 3118 O O . CYS D 1 107 ? 94.691 11.157 56.789 1.00 93.46 525 CYS D O 1
ATOM 3121 N N . GLU D 1 108 ? 93.377 13.002 56.606 1.00 88.62 526 GLU D N 1
ATOM 3122 C CA . GLU D 1 108 ? 92.149 12.323 56.983 1.00 89.09 526 GLU D CA 1
ATOM 3123 C C . GLU D 1 108 ? 91.111 12.634 55.910 1.00 79.08 526 GLU D C 1
ATOM 3124 O O . GLU D 1 108 ? 90.913 13.793 55.544 1.00 72.04 526 GLU D O 1
ATOM 3130 N N . SER D 1 109 ? 90.471 11.578 55.393 1.00 72.52 527 SER D N 1
ATOM 3131 C CA . SER D 1 109 ? 89.362 11.713 54.469 1.00 72.67 527 SER D CA 1
ATOM 3132 C C . SER D 1 109 ? 88.275 12.590 55.084 1.00 66.20 527 SER D C 1
ATOM 3133 O O . SER D 1 109 ? 87.899 12.393 56.235 1.00 63.98 527 SER D O 1
ATOM 3136 N N . ASN D 1 110 ? 87.802 13.578 54.317 1.00 56.96 528 ASN D N 1
ATOM 3137 C CA . ASN D 1 110 ? 86.688 14.411 54.736 1.00 56.78 528 ASN D CA 1
ATOM 3138 C C . ASN D 1 110 ? 85.669 14.457 53.595 1.00 54.83 528 ASN D C 1
ATOM 3139 O O . ASN D 1 110 ? 85.701 15.350 52.748 1.00 51.57 528 ASN D O 1
ATOM 3144 N N . PRO D 1 111 ? 84.741 13.482 53.544 1.00 54.83 529 PRO D N 1
ATOM 3145 C CA . PRO D 1 111 ? 83.717 13.429 52.502 1.00 56.14 529 PRO D CA 1
ATOM 3146 C C . PRO D 1 111 ? 82.862 14.687 52.361 1.00 50.73 529 PRO D C 1
ATOM 3147 O O . PRO D 1 111 ? 82.282 14.928 51.311 1.00 54.78 529 PRO D O 1
ATOM 3151 N N . ASN D 1 112 ? 82.779 15.502 53.409 1.00 49.89 530 ASN D N 1
ATOM 3152 C CA . ASN D 1 112 ? 82.006 16.727 53.333 1.00 50.97 530 ASN D CA 1
ATOM 3153 C C . ASN D 1 112 ? 82.577 17.692 52.291 1.00 48.76 530 ASN D C 1
ATOM 3154 O O . ASN D 1 112 ? 81.839 18.539 51.781 1.00 48.80 530 ASN D O 1
ATOM 3159 N N . LEU D 1 113 ? 83.877 17.574 51.991 1.00 49.02 531 LEU D N 1
ATOM 3160 C CA . LEU D 1 113 ? 84.519 18.394 50.967 1.00 47.82 531 LEU D CA 1
ATOM 3161 C C . LEU D 1 113 ? 83.951 18.085 49.578 1.00 45.67 531 LEU D C 1
ATOM 3162 O O . LEU D 1 113 ? 84.140 18.874 48.659 1.00 42.12 531 LEU D O 1
ATOM 3167 N N . GLY D 1 114 ? 83.348 16.903 49.422 1.00 47.23 532 GLY D N 1
ATOM 3168 C CA . GLY D 1 114 ? 82.705 16.534 48.175 1.00 50.45 532 GLY D CA 1
ATOM 3169 C C . GLY D 1 114 ? 83.692 15.903 47.200 1.00 47.25 532 GLY D C 1
ATOM 3170 O O . GLY D 1 114 ? 84.836 15.632 47.547 1.00 45.83 532 GLY D O 1
ATOM 3171 N N . TYR D 1 115 ? 83.20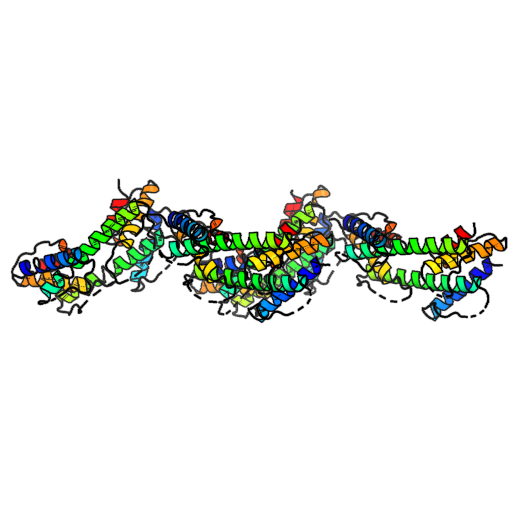5 15.690 45.979 1.00 48.18 533 TYR D N 1
ATOM 3172 C CA . TYR D 1 115 ? 83.966 15.114 44.886 1.00 50.30 533 TYR D CA 1
ATOM 3173 C C . TYR D 1 115 ? 84.146 16.173 43.808 1.00 47.30 533 TYR D C 1
ATOM 3174 O O . TYR D 1 115 ? 83.180 16.829 43.426 1.00 44.01 533 TYR D O 1
ATOM 3183 N N . PRO D 1 116 ? 85.366 16.365 43.249 1.00 44.21 534 PRO D N 1
ATOM 3184 C CA . PRO D 1 116 ? 86.541 15.561 43.590 1.00 43.83 534 PRO D CA 1
ATOM 3185 C C . PRO D 1 116 ? 87.473 16.090 44.680 1.00 40.94 534 PRO D C 1
ATOM 3186 O O . PRO D 1 116 ? 88.564 15.559 44.878 1.00 43.54 534 PRO D O 1
ATOM 3190 N N . CYS D 1 117 ? 87.005 17.100 45.429 1.00 41.50 535 CYS D N 1
ATOM 3191 C CA . CYS D 1 117 ? 87.846 17.825 46.355 1.00 42.56 535 CYS D CA 1
ATOM 3192 C C . CYS D 1 117 ? 88.513 16.888 47.354 1.00 42.45 535 CYS D C 1
ATOM 3193 O O . CYS D 1 117 ? 89.717 16.950 47.546 1.00 39.12 535 CYS D O 1
ATOM 3196 N N . ASN D 1 118 ? 87.729 16.007 47.976 1.00 47.35 536 ASN D N 1
ATOM 3197 C CA . ASN D 1 118 ? 88.247 15.121 49.007 1.00 51.10 536 ASN D CA 1
ATOM 3198 C C . ASN D 1 118 ? 89.360 14.235 48.443 1.00 52.00 536 ASN D C 1
ATOM 3199 O O . ASN D 1 118 ? 90.465 14.183 48.998 1.00 48.92 536 ASN D O 1
ATOM 3204 N N . HIS D 1 119 ? 89.047 13.553 47.331 1.00 48.83 537 HIS D N 1
ATOM 3205 C CA . HIS D 1 119 ? 90.001 12.677 46.676 1.00 51.96 537 HIS D CA 1
ATOM 3206 C C . HIS D 1 119 ? 91.266 13.452 46.314 1.00 54.28 537 HIS D C 1
ATOM 3207 O O . HIS D 1 119 ? 92.386 12.947 46.463 1.00 59.22 537 HIS D O 1
ATOM 3214 N N . VAL D 1 120 ? 91.096 14.684 45.822 1.00 46.77 538 VAL D N 1
ATOM 3215 C CA . VAL D 1 120 ? 92.243 15.441 45.368 1.00 45.98 538 VAL D CA 1
ATOM 3216 C C . VAL D 1 120 ? 93.085 15.870 46.566 1.00 47.66 538 VAL D C 1
ATOM 3217 O O . VAL D 1 120 ? 94.318 15.832 46.519 1.00 50.67 538 VAL D O 1
ATOM 3221 N N . MET D 1 121 ? 92.411 16.301 47.633 1.00 48.23 539 MET D N 1
ATOM 3222 C CA . MET D 1 121 ? 93.123 16.704 48.830 1.00 48.43 539 MET D CA 1
ATOM 3223 C C . MET D 1 121 ? 93.967 15.534 49.352 1.00 49.73 539 MET D C 1
ATOM 3224 O O . MET D 1 121 ? 95.131 15.728 49.679 1.00 47.00 539 MET D O 1
ATOM 3229 N N . LEU D 1 122 ? 93.379 14.337 49.443 1.00 49.40 540 LEU D N 1
ATOM 3230 C CA . LEU D 1 122 ? 94.077 13.177 49.971 1.00 54.90 540 LEU D CA 1
ATOM 3231 C C . LEU D 1 122 ? 95.294 12.850 49.108 1.00 60.10 540 LEU D C 1
ATOM 3232 O O . LEU D 1 122 ? 96.381 12.624 49.639 1.00 62.41 540 LEU D O 1
ATOM 3237 N N . SER D 1 123 ? 95.080 12.784 47.784 1.00 55.78 541 SER D N 1
ATOM 3238 C CA . SER D 1 123 ? 96.153 12.457 46.870 1.00 59.84 541 SER D CA 1
ATOM 3239 C C . SER D 1 123 ? 97.334 13.416 47.048 1.00 64.01 541 SER D C 1
ATOM 3240 O O . SER D 1 123 ? 98.484 12.974 47.137 1.00 67.72 541 SER D O 1
ATOM 3243 N N . CYS D 1 124 ? 97.045 14.722 47.145 1.00 58.97 542 CYS D N 1
ATOM 3244 C CA . CYS D 1 124 ? 98.104 15.703 47.301 1.00 61.22 542 CYS D CA 1
ATOM 3245 C C . CYS D 1 124 ? 98.737 15.664 48.690 1.00 70.71 542 CYS D C 1
ATOM 3246 O O . CYS D 1 124 ? 99.873 16.100 48.867 1.00 77.04 542 CYS D O 1
ATOM 3249 N N . CYS D 1 125 ? 97.994 15.156 49.673 1.00 70.50 543 CYS D N 1
ATOM 3250 C CA . CYS D 1 125 ? 98.487 15.076 51.032 1.00 76.78 543 CYS D CA 1
ATOM 3251 C C . CYS D 1 125 ? 99.430 13.887 51.218 1.00 81.11 543 CYS D C 1
ATOM 3252 O O . CYS D 1 125 ? 100.350 13.960 52.030 1.00 74.46 543 CYS D O 1
ATOM 3255 N N . GLU D 1 126 ? 99.198 12.797 50.479 1.00 85.63 544 GLU D N 1
ATOM 3256 C CA . GLU D 1 126 ? 99.900 11.545 50.720 1.00 91.25 544 GLU D CA 1
ATOM 3257 C C . GLU D 1 126 ? 101.181 11.473 49.871 1.00 86.69 544 GLU D C 1
ATOM 3258 O O . GLU D 1 126 ? 101.167 12.023 48.761 1.00 85.18 544 GLU D O 1
ATOM 3264 N N . MET E 1 1 ? 92.561 -2.698 101.606 1.00 64.33 419 MET E N 1
ATOM 3265 C CA . MET E 1 1 ? 91.153 -2.583 102.073 1.00 61.10 419 MET E CA 1
ATOM 3266 C C . MET E 1 1 ? 90.364 -3.834 101.716 1.00 52.07 419 MET E C 1
ATOM 3267 O O . MET E 1 1 ? 90.438 -4.322 100.595 1.00 49.42 419 MET E O 1
ATOM 3272 N N . HIS E 1 2 ? 89.569 -4.304 102.674 1.00 51.55 420 HIS E N 1
ATOM 3273 C CA . HIS E 1 2 ? 88.615 -5.359 102.399 1.00 51.84 420 HIS E CA 1
ATOM 3274 C C . HIS E 1 2 ? 87.590 -4.814 101.417 1.00 53.49 420 HIS E C 1
ATOM 3275 O O . HIS E 1 2 ? 87.232 -3.637 101.498 1.00 50.43 420 HIS E O 1
ATOM 3282 N N . HIS E 1 3 ? 87.187 -5.682 100.479 1.00 53.56 421 HIS E N 1
ATOM 3283 C CA . HIS E 1 3 ? 86.075 -5.438 99.581 1.00 56.85 421 HIS E CA 1
ATOM 3284 C C . HIS E 1 3 ? 85.215 -6.693 99.545 1.00 61.94 421 HIS E C 1
ATOM 3285 O O . HIS E 1 3 ? 85.703 -7.780 99.833 1.00 64.04 421 HIS E O 1
ATOM 3292 N N . HIS E 1 4 ? 83.939 -6.533 99.185 1.00 68.46 422 HIS E N 1
ATOM 3293 C CA . HIS E 1 4 ? 83.073 -7.665 98.907 1.00 72.13 422 HIS E CA 1
ATOM 3294 C C . HIS E 1 4 ? 83.259 -8.100 97.455 1.00 71.82 422 HIS E C 1
ATOM 3295 O O . HIS E 1 4 ? 83.022 -7.310 96.548 1.00 74.22 422 HIS E O 1
ATOM 3302 N N . HIS E 1 5 ? 83.728 -9.344 97.256 1.00 71.25 423 HIS E N 1
ATOM 3303 C CA . HIS E 1 5 ? 83.887 -9.924 95.929 1.00 75.61 423 HIS E CA 1
ATOM 3304 C C . HIS E 1 5 ? 82.689 -10.804 95.598 1.00 75.43 423 HIS E C 1
ATOM 3305 O O . HIS E 1 5 ? 82.166 -11.499 96.461 1.00 65.87 423 HIS E O 1
ATOM 3312 N N . HIS E 1 6 ? 82.250 -10.785 94.337 1.00 86.57 424 HIS E N 1
ATOM 3313 C CA . HIS E 1 6 ? 81.296 -11.787 93.898 1.00 86.62 424 HIS E CA 1
ATOM 3314 C C . HIS E 1 6 ? 81.835 -12.483 92.659 1.00 75.47 424 HIS E C 1
ATOM 3315 O O . HIS E 1 6 ? 82.695 -11.959 91.961 1.00 68.85 424 HIS E O 1
ATOM 3322 N N . HIS E 1 7 ? 81.361 -13.712 92.466 1.00 73.31 425 HIS E N 1
ATOM 3323 C CA . HIS E 1 7 ? 81.880 -14.576 91.428 1.00 72.06 425 HIS E CA 1
ATOM 3324 C C . HIS E 1 7 ? 80.700 -15.096 90.613 1.00 69.71 425 HIS E C 1
ATOM 3325 O O . HIS E 1 7 ? 80.596 -16.291 90.315 1.00 64.29 425 HIS E O 1
ATOM 3332 N N . MET E 1 8 ? 79.804 -14.169 90.266 1.00 59.11 426 MET E N 1
ATOM 3333 C CA . MET E 1 8 ? 78.630 -14.492 89.474 1.00 58.95 426 MET E CA 1
ATOM 3334 C C . MET E 1 8 ? 79.087 -14.596 88.020 1.00 48.22 426 MET E C 1
ATOM 3335 O O . MET E 1 8 ? 79.888 -13.779 87.558 1.00 45.99 426 MET E O 1
ATOM 3340 N N . SER E 1 9 ? 78.597 -15.610 87.301 1.00 45.97 427 SER E N 1
ATOM 3341 C CA . SER E 1 9 ? 78.887 -15.724 85.872 1.00 46.98 427 SER E CA 1
ATOM 3342 C C . SER E 1 9 ? 78.423 -14.471 85.132 1.00 45.92 427 SER E C 1
ATOM 3343 O O . SER E 1 9 ? 77.589 -13.701 85.641 1.00 48.01 427 SER E O 1
ATOM 3346 N N . THR E 1 10 ? 78.983 -14.261 83.930 1.00 45.18 428 THR E N 1
ATOM 3347 C CA . THR E 1 10 ? 78.597 -13.143 83.091 1.00 47.97 428 THR E CA 1
ATOM 3348 C C . THR E 1 10 ? 77.143 -13.303 82.637 1.00 45.66 428 THR E C 1
ATOM 3349 O O . THR E 1 10 ? 76.413 -12.311 82.588 1.00 42.92 428 THR E O 1
ATOM 3353 N N . LYS E 1 11 ? 76.740 -14.546 82.334 1.00 43.15 429 LYS E N 1
ATOM 3354 C CA . LYS E 1 11 ? 75.383 -14.801 81.878 1.00 50.43 429 LYS E CA 1
ATOM 3355 C C . LYS E 1 11 ? 74.378 -14.391 82.968 1.00 49.81 429 LYS E C 1
ATOM 3356 O O . LYS E 1 11 ? 73.397 -13.691 82.685 1.00 47.41 429 LYS E O 1
ATOM 3362 N N . ASP E 1 12 ? 74.644 -14.815 84.218 1.00 45.51 430 ASP E N 1
ATOM 3363 C CA . ASP E 1 12 ? 73.744 -14.554 85.312 1.00 45.05 430 ASP E CA 1
ATOM 3364 C C . ASP E 1 12 ? 73.719 -13.054 85.627 1.00 45.01 430 ASP E C 1
ATOM 3365 O O . ASP E 1 12 ? 72.684 -12.514 86.019 1.00 43.23 430 ASP E O 1
ATOM 3370 N N . LEU E 1 13 ? 74.874 -12.407 85.492 1.00 39.99 431 LEU E N 1
ATOM 3371 C CA . LEU E 1 13 ? 74.971 -11.004 85.818 1.00 44.78 431 LEU E CA 1
ATOM 3372 C C . LEU E 1 13 ? 74.131 -10.186 84.840 1.00 43.98 431 LEU E C 1
ATOM 3373 O O . LEU E 1 13 ? 73.464 -9.225 85.250 1.00 46.26 431 LEU E O 1
ATOM 3378 N N . ILE E 1 14 ? 74.157 -10.609 83.568 1.00 39.74 432 ILE E N 1
ATOM 3379 C CA . ILE E 1 14 ? 73.396 -9.951 82.523 1.00 39.72 432 ILE E CA 1
ATOM 3380 C C . ILE E 1 14 ? 71.902 -10.067 82.841 1.00 41.28 432 ILE E C 1
ATOM 3381 O O . ILE E 1 14 ? 71.204 -9.048 82.823 1.00 33.90 432 ILE E O 1
ATOM 3386 N N . GLU E 1 15 ? 71.463 -11.304 83.166 1.00 39.63 433 GLU E N 1
ATOM 3387 C CA . GLU E 1 15 ? 70.078 -11.563 83.512 1.00 50.31 433 GLU E CA 1
ATOM 3388 C C . GLU E 1 15 ? 69.656 -10.678 84.690 1.00 48.24 433 GLU E C 1
ATOM 3389 O O . GLU E 1 15 ? 68.605 -10.020 84.629 1.00 49.60 433 GLU E O 1
ATOM 3395 N N . THR E 1 16 ? 70.499 -10.655 85.742 1.00 44.47 434 THR E N 1
ATOM 3396 C CA . THR E 1 16 ? 70.194 -9.947 86.970 1.00 44.14 434 THR E CA 1
ATOM 3397 C C . THR E 1 16 ? 70.043 -8.459 86.684 1.00 41.61 434 THR E C 1
ATOM 3398 O O . THR E 1 16 ? 69.037 -7.862 87.084 1.00 40.59 434 THR E O 1
ATOM 3402 N N . CYS E 1 17 ? 71.061 -7.884 86.028 1.00 36.87 435 CYS E N 1
ATOM 3403 C CA . CYS E 1 17 ? 71.109 -6.452 85.792 1.00 37.28 435 CYS E CA 1
ATOM 3404 C C . CYS E 1 17 ? 70.046 -6.049 84.779 1.00 38.35 435 CYS E C 1
ATOM 3405 O O . CYS E 1 17 ? 69.490 -4.951 84.868 1.00 40.63 435 CYS E O 1
ATOM 3408 N N . CYS E 1 18 ? 69.748 -6.937 83.839 1.00 38.28 436 CYS E N 1
ATOM 3409 C CA . CYS E 1 18 ? 68.651 -6.714 82.912 1.00 43.47 436 CYS E CA 1
ATOM 3410 C C . CYS E 1 18 ? 67.325 -6.565 83.663 1.00 40.92 436 CYS E C 1
ATOM 3411 O O . CYS E 1 18 ? 66.579 -5.606 83.431 1.00 40.19 436 CYS E O 1
ATOM 3414 N N . ALA E 1 19 ? 67.044 -7.495 84.580 1.00 43.20 437 ALA E N 1
ATOM 3415 C CA . ALA E 1 19 ? 65.794 -7.444 85.328 1.00 41.46 437 ALA E CA 1
ATOM 3416 C C . ALA E 1 19 ? 65.714 -6.169 86.175 1.00 43.95 437 ALA E C 1
ATOM 3417 O O . ALA E 1 19 ? 64.652 -5.528 86.249 1.00 44.66 437 ALA E O 1
ATOM 3419 N N . ALA E 1 20 ? 66.856 -5.775 86.773 1.00 42.34 438 ALA E N 1
ATOM 3420 C CA . ALA E 1 20 ? 66.911 -4.538 87.528 1.00 39.89 438 ALA E CA 1
ATOM 3421 C C . ALA E 1 20 ? 66.552 -3.337 86.658 1.00 41.88 438 ALA E C 1
ATOM 3422 O O . ALA E 1 20 ? 65.797 -2.459 87.075 1.00 46.16 438 ALA E O 1
ATOM 3424 N N . GLY E 1 21 ? 67.125 -3.290 85.446 1.00 41.20 439 GLY E N 1
ATOM 3425 C CA . GLY E 1 21 ? 66.899 -2.189 84.523 1.00 43.05 439 GLY E CA 1
ATOM 3426 C C . GLY E 1 21 ? 65.424 -2.079 84.155 1.00 42.47 439 GLY E C 1
ATOM 3427 O O . GLY E 1 21 ? 64.832 -0.992 84.199 1.00 44.56 439 GLY E O 1
ATOM 3428 N N . GLN E 1 22 ? 64.835 -3.216 83.777 1.00 49.31 440 GLN E N 1
ATOM 3429 C CA . GLN E 1 22 ? 63.418 -3.248 83.434 1.00 48.50 440 GLN E CA 1
ATOM 3430 C C . GLN E 1 22 ? 62.595 -2.717 84.607 1.00 52.67 440 GLN E C 1
ATOM 3431 O O . GLN E 1 22 ? 61.691 -1.896 84.430 1.00 57.23 440 GLN E O 1
ATOM 3437 N N . GLN E 1 23 ? 62.940 -3.196 85.805 1.00 57.95 441 GLN E N 1
ATOM 3438 C CA . GLN E 1 23 ? 62.204 -2.825 86.999 1.00 65.15 441 GLN E CA 1
ATOM 3439 C C . GLN E 1 23 ? 62.344 -1.328 87.249 1.00 66.41 441 GLN E C 1
ATOM 3440 O O . GLN E 1 23 ? 61.361 -0.665 87.572 1.00 72.01 441 GLN E O 1
ATOM 3446 N N . TRP E 1 24 ? 63.542 -0.787 87.042 1.00 65.65 442 TRP E N 1
ATOM 3447 C CA . TRP E 1 24 ? 63.743 0.648 87.174 1.00 71.53 442 TRP E CA 1
ATOM 3448 C C . TRP E 1 24 ? 62.857 1.420 86.186 1.00 70.14 442 TRP E C 1
ATOM 3449 O O . TRP E 1 24 ? 62.279 2.452 86.537 1.00 69.16 442 TRP E O 1
ATOM 3460 N N . ALA E 1 25 ? 62.758 0.920 84.947 1.00 62.65 443 ALA E N 1
ATOM 3461 C CA . ALA E 1 25 ? 61.951 1.581 83.941 1.00 64.90 443 ALA E CA 1
ATOM 3462 C C . ALA E 1 25 ? 60.485 1.617 84.365 1.00 71.44 443 ALA E C 1
ATOM 3463 O O . ALA E 1 25 ? 59.821 2.635 84.187 1.00 67.63 443 ALA E O 1
ATOM 3465 N N . ILE E 1 26 ? 59.988 0.492 84.892 1.00 73.85 444 ILE E N 1
ATOM 3466 C CA . ILE E 1 26 ? 58.609 0.384 85.339 1.00 78.27 444 ILE E CA 1
ATOM 3467 C C . ILE E 1 26 ? 58.365 1.342 86.507 1.00 85.87 444 ILE E C 1
ATOM 3468 O O . ILE E 1 26 ? 57.360 2.044 86.524 1.00 92.45 444 ILE E O 1
ATOM 3473 N N . ASP E 1 27 ? 59.307 1.399 87.456 1.00 92.47 445 ASP E N 1
ATOM 3474 C CA . ASP E 1 27 ? 59.145 2.193 88.669 1.00 92.84 445 ASP E CA 1
ATOM 3475 C C . ASP E 1 27 ? 59.167 3.687 88.339 1.00 95.66 445 ASP E C 1
ATOM 3476 O O . ASP E 1 27 ? 58.280 4.434 88.738 1.00 113.42 445 ASP E O 1
ATOM 3481 N N . ASN E 1 28 ? 60.204 4.116 87.616 1.00 97.00 446 ASN E N 1
ATOM 3482 C CA . ASN E 1 28 ? 60.408 5.497 87.212 1.00 108.56 446 ASN E CA 1
ATOM 3483 C C . ASN E 1 28 ? 60.440 5.511 85.690 1.00 116.54 446 ASN E C 1
ATOM 3484 O O . ASN E 1 28 ? 60.791 4.500 85.094 1.00 139.48 446 ASN E O 1
ATOM 3489 N N . ASP E 1 29 ? 60.111 6.621 85.045 1.00 108.42 447 ASP E N 1
ATOM 3490 C CA . ASP E 1 29 ? 60.034 6.566 83.597 1.00 92.96 447 ASP E CA 1
ATOM 3491 C C . ASP E 1 29 ? 61.376 6.899 82.958 1.00 89.68 447 ASP E C 1
ATOM 3492 O O . ASP E 1 29 ? 61.404 7.007 81.744 1.00 99.51 447 ASP E O 1
ATOM 3497 N N . GLU E 1 30 ? 62.461 7.108 83.737 1.00 92.75 448 GLU E N 1
ATOM 3498 C CA . GLU E 1 30 ? 63.744 7.439 83.154 1.00 94.59 448 GLU E CA 1
ATOM 3499 C C . GLU E 1 30 ? 64.626 6.183 83.149 1.00 83.62 448 GLU E C 1
ATOM 3500 O O . GLU E 1 30 ? 64.403 5.259 83.919 1.00 78.77 448 GLU E O 1
ATOM 3506 N N . CYS E 1 31 ? 65.752 6.290 82.428 1.00 81.84 449 CYS E N 1
ATOM 3507 C CA . CYS E 1 31 ? 66.903 5.419 82.603 1.00 85.15 449 CYS E CA 1
ATOM 3508 C C . CYS E 1 31 ? 68.159 6.244 82.895 1.00 103.76 449 CYS E C 1
ATOM 3509 O O . CYS E 1 31 ? 69.255 6.002 82.379 1.00 114.25 449 CYS E O 1
ATOM 3512 N N . GLN E 1 32 ? 68.028 7.139 83.883 1.00 115.28 450 GLN E N 1
ATOM 3513 C CA . GLN E 1 32 ? 69.158 7.800 84.526 1.00 115.38 450 GLN E CA 1
ATOM 3514 C C . GLN E 1 32 ? 69.898 6.816 85.431 1.00 112.35 450 GLN E C 1
ATOM 3515 O O . GLN E 1 32 ? 71.117 6.882 85.535 1.00 114.45 450 GLN E O 1
ATOM 3521 N N . GLU E 1 33 ? 69.131 5.911 86.074 1.00 111.73 451 GLU E N 1
ATOM 3522 C CA . GLU E 1 33 ? 69.615 4.810 86.894 1.00 111.32 451 GLU E CA 1
ATOM 3523 C C . GLU E 1 33 ? 71.056 5.076 87.353 1.00 105.04 451 GLU E C 1
ATOM 3524 O O . GLU E 1 33 ? 71.404 4.488 88.386 1.00 94.06 451 GLU E O 1
ATOM 3530 N N . SER E 1 41 ? 80.323 -2.868 87.368 1.00 48.70 459 SER E N 1
ATOM 3531 C CA . SER E 1 41 ? 80.933 -3.468 86.155 1.00 50.77 459 SER E CA 1
ATOM 3532 C C . SER E 1 41 ? 80.166 -2.997 84.919 1.00 49.55 459 SER E C 1
ATOM 3533 O O . SER E 1 41 ? 78.955 -2.705 84.966 1.00 49.03 459 SER E O 1
ATOM 3536 N N . ASP E 1 42 ? 80.928 -2.924 83.819 1.00 50.84 460 ASP E N 1
ATOM 3537 C CA . ASP E 1 42 ? 80.397 -2.516 82.524 1.00 52.40 460 ASP E CA 1
ATOM 3538 C C . ASP E 1 42 ? 79.301 -3.477 82.092 1.00 49.18 460 ASP E C 1
ATOM 3539 O O . ASP E 1 42 ? 78.293 -3.015 81.588 1.00 48.97 460 ASP E O 1
ATOM 3544 N N . ILE E 1 43 ? 79.496 -4.778 82.297 1.00 41.63 461 ILE E N 1
ATOM 3545 C CA . ILE E 1 43 ? 78.534 -5.799 81.937 1.00 42.87 461 ILE E CA 1
ATOM 3546 C C . ILE E 1 43 ? 77.165 -5.470 82.533 1.00 46.35 461 ILE E C 1
ATOM 3547 O O . ILE E 1 43 ? 76.146 -5.480 81.816 1.00 43.42 461 ILE E O 1
ATOM 3552 N N . CYS E 1 44 ? 77.168 -5.175 83.842 1.00 44.90 462 CYS E N 1
ATOM 3553 C CA . CYS E 1 44 ? 75.949 -4.897 84.566 1.00 48.61 462 CYS E CA 1
ATOM 3554 C C . CYS E 1 44 ? 75.336 -3.587 84.075 1.00 47.60 462 CYS E C 1
ATOM 3555 O O . CYS E 1 44 ? 74.125 -3.533 83.822 1.00 48.52 462 CYS E O 1
ATOM 3558 N N . ARG E 1 45 ? 76.167 -2.544 83.924 1.00 41.39 463 ARG E N 1
ATOM 3559 C CA . ARG E 1 45 ? 75.646 -1.242 83.538 1.00 47.46 463 ARG E CA 1
ATOM 3560 C C . ARG E 1 45 ? 75.023 -1.310 82.138 1.00 47.02 463 ARG E C 1
ATOM 3561 O O . ARG E 1 45 ? 73.988 -0.698 81.906 1.00 48.01 463 ARG E O 1
ATOM 3569 N N . ILE E 1 46 ? 75.652 -2.059 81.218 1.00 42.69 464 ILE E N 1
ATOM 3570 C CA . ILE E 1 46 ? 75.159 -2.170 79.853 1.00 44.59 464 ILE E CA 1
ATOM 3571 C C . ILE E 1 46 ? 73.804 -2.870 79.870 1.00 40.81 464 ILE E C 1
ATOM 3572 O O . ILE E 1 46 ? 72.871 -2.371 79.263 1.00 35.88 464 ILE E O 1
ATOM 3577 N N . ALA E 1 47 ? 73.711 -4.014 80.570 1.00 37.99 465 ALA E N 1
ATOM 3578 C CA . ALA E 1 47 ? 72.481 -4.784 80.601 1.00 38.12 465 ALA E CA 1
ATOM 3579 C C . ALA E 1 47 ? 71.333 -4.003 81.249 1.00 42.52 465 ALA E C 1
ATOM 3580 O O . ALA E 1 47 ? 70.189 -4.070 80.784 1.00 41.64 465 ALA E O 1
ATOM 3582 N N . GLN E 1 48 ? 71.656 -3.279 82.330 1.00 40.26 466 GLN E N 1
ATOM 3583 C CA . GLN E 1 48 ? 70.666 -2.483 83.028 1.00 46.37 466 GLN E CA 1
ATOM 3584 C C . GLN E 1 48 ? 70.082 -1.424 82.106 1.00 45.59 466 GLN E C 1
ATOM 3585 O O . GLN E 1 48 ? 68.866 -1.314 81.947 1.00 41.96 466 GLN E O 1
ATOM 3591 N N . ARG E 1 49 ? 70.980 -0.643 81.503 1.00 43.46 467 ARG E N 1
ATOM 3592 C CA . ARG E 1 49 ? 70.593 0.470 80.658 1.00 45.83 467 ARG E CA 1
ATOM 3593 C C . ARG E 1 49 ? 69.818 -0.062 79.462 1.00 48.86 467 ARG E C 1
ATOM 3594 O O . ARG E 1 49 ? 68.791 0.501 79.117 1.00 44.21 467 ARG E O 1
ATOM 3602 N N . GLN E 1 50 ? 70.305 -1.138 78.823 1.00 44.46 468 GLN E N 1
ATOM 3603 C CA . GLN E 1 50 ? 69.678 -1.619 77.605 1.00 42.95 468 GLN E CA 1
ATOM 3604 C C . GLN E 1 50 ? 68.267 -2.125 77.898 1.00 41.15 468 GLN E C 1
ATOM 3605 O O . GLN E 1 50 ? 67.375 -1.886 77.095 1.00 36.47 468 GLN E O 1
ATOM 3611 N N . CYS E 1 51 ? 68.070 -2.843 79.010 1.00 40.94 469 CYS E N 1
ATOM 3612 C CA . CYS E 1 51 ? 66.758 -3.375 79.349 1.00 41.74 469 CYS E CA 1
ATOM 3613 C C . CYS E 1 51 ? 65.816 -2.251 79.795 1.00 44.00 469 CYS E C 1
ATOM 3614 O O . CYS E 1 51 ? 64.595 -2.289 79.530 1.00 45.49 469 CYS E O 1
ATOM 3617 N N . CYS E 1 52 ? 66.396 -1.228 80.433 1.00 44.81 470 CYS E N 1
ATOM 3618 C CA . CYS E 1 52 ? 65.635 -0.061 80.847 1.00 49.84 470 CYS E CA 1
ATOM 3619 C C . CYS E 1 52 ? 65.094 0.667 79.614 1.00 46.34 470 CYS E C 1
ATOM 3620 O O . CYS E 1 52 ? 63.904 0.936 79.494 1.00 43.10 470 CYS E O 1
ATOM 3623 N N . ILE E 1 53 ? 65.998 0.952 78.681 1.00 47.18 471 ILE E N 1
ATOM 3624 C CA . ILE E 1 53 ? 65.705 1.698 77.468 1.00 53.45 471 ILE E CA 1
ATOM 3625 C C . ILE E 1 53 ? 64.746 0.906 76.594 1.00 51.96 471 ILE E C 1
ATOM 3626 O O . ILE E 1 53 ? 63.829 1.506 76.075 1.00 47.85 471 ILE E O 1
ATOM 3631 N N . SER E 1 54 ? 64.954 -0.401 76.401 1.00 49.12 472 SER E N 1
ATOM 3632 C CA . SER E 1 54 ? 64.050 -1.204 75.578 1.00 47.68 472 SER E CA 1
ATOM 3633 C C . SER E 1 54 ? 62.618 -1.112 76.078 1.00 45.91 472 SER E C 1
ATOM 3634 O O . SER E 1 54 ? 61.709 -1.051 75.265 1.00 40.04 472 SER E O 1
ATOM 3637 N N . TYR E 1 55 ? 62.427 -1.163 77.403 1.00 45.83 473 TYR E N 1
ATOM 3638 C CA . TYR E 1 55 ? 61.088 -1.121 77.955 1.00 47.28 473 TYR E CA 1
ATOM 3639 C C . TYR E 1 55 ? 60.418 0.212 77.609 1.00 45.73 473 TYR E C 1
ATOM 3640 O O . TYR E 1 55 ? 59.275 0.252 77.170 1.00 45.02 473 TYR E O 1
ATOM 3649 N N . LEU E 1 56 ? 61.135 1.314 77.842 1.00 47.30 474 LEU E N 1
ATOM 3650 C CA . LEU E 1 56 ? 60.615 2.648 77.557 1.00 47.60 474 LEU E CA 1
ATOM 3651 C C . LEU E 1 56 ? 60.409 2.838 76.056 1.00 44.69 474 LEU E C 1
ATOM 3652 O O . LEU E 1 56 ? 59.462 3.481 75.642 1.00 41.09 474 LEU E O 1
ATOM 3657 N N . LYS E 1 57 ? 61.289 2.268 75.230 1.00 46.74 475 LYS E N 1
ATOM 3658 C CA . LYS E 1 57 ? 61.158 2.376 73.781 1.00 47.21 475 LYS E CA 1
ATOM 3659 C C . LYS E 1 57 ? 59.919 1.638 73.314 1.00 48.62 475 LYS E C 1
ATOM 3660 O O . LYS E 1 57 ? 59.178 2.170 72.500 1.00 53.83 475 LYS E O 1
ATOM 3666 N N . GLU E 1 58 ? 59.687 0.413 73.802 1.00 48.92 476 GLU E N 1
ATOM 3667 C CA . GLU E 1 58 ? 58.565 -0.376 73.325 1.00 49.18 476 GLU E CA 1
ATOM 3668 C C . GLU E 1 58 ? 57.263 0.301 73.760 1.00 48.88 476 GLU E C 1
ATOM 3669 O O . GLU E 1 58 ? 56.314 0.375 72.989 1.00 48.67 476 GLU E O 1
ATOM 3675 N N . LYS E 1 59 ? 57.244 0.837 74.979 1.00 48.76 477 LYS E N 1
ATOM 3676 C CA . LYS E 1 59 ? 56.077 1.502 75.522 1.00 48.92 477 LYS E CA 1
ATOM 3677 C C . LYS E 1 59 ? 55.744 2.761 74.714 1.00 44.98 477 LYS E C 1
ATOM 3678 O O . LYS E 1 59 ? 54.598 2.949 74.325 1.00 42.93 477 LYS E O 1
ATOM 3684 N N . SER E 1 60 ? 56.734 3.620 74.485 1.00 40.78 478 SER E N 1
ATOM 3685 C CA . SER E 1 60 ? 56.553 4.829 73.701 1.00 44.99 478 SER E CA 1
ATOM 3686 C C . SER E 1 60 ? 56.139 4.490 72.268 1.00 44.76 478 SER E C 1
ATOM 3687 O O . SER E 1 60 ? 55.272 5.150 71.692 1.00 39.48 478 SER E O 1
ATOM 3690 N N . CYS E 1 61 ? 56.728 3.432 71.698 1.00 43.75 479 CYS E N 1
ATOM 3691 C CA . CYS E 1 61 ? 56.362 2.990 70.367 1.00 42.97 479 CYS E CA 1
ATOM 3692 C C . CYS E 1 61 ? 54.881 2.617 70.301 1.00 41.72 479 CYS E C 1
ATOM 3693 O O . CYS E 1 61 ? 54.194 3.055 69.379 1.00 37.35 479 CYS E O 1
ATOM 3696 N N . VAL E 1 62 ? 54.402 1.801 71.243 1.00 44.58 480 VAL E N 1
ATOM 3697 C CA . VAL E 1 62 ? 53.009 1.360 71.251 1.00 44.64 480 VAL E CA 1
ATOM 3698 C C . VAL E 1 62 ? 52.079 2.560 71.440 1.00 46.98 480 VAL E C 1
ATOM 3699 O O . VAL E 1 62 ? 51.013 2.618 70.855 1.00 47.53 480 VAL E O 1
ATOM 3703 N N . ALA E 1 63 ? 52.469 3.531 72.272 1.00 46.79 481 ALA E N 1
ATOM 3704 C CA . ALA E 1 63 ? 51.703 4.762 72.456 1.00 48.12 481 ALA E CA 1
ATOM 3705 C C . ALA E 1 63 ? 51.630 5.522 71.136 1.00 46.40 481 ALA E C 1
ATOM 3706 O O . ALA E 1 63 ? 50.564 5.992 70.736 1.00 43.31 481 ALA E O 1
ATOM 3708 N N . GLY E 1 64 ? 52.768 5.592 70.440 1.00 44.65 482 GLY E N 1
ATOM 3709 C CA . GLY E 1 64 ? 52.840 6.223 69.133 1.00 42.82 482 GLY E CA 1
ATOM 3710 C C . GLY E 1 64 ? 51.874 5.599 68.128 1.00 41.15 482 GLY E C 1
ATOM 3711 O O . GLY E 1 64 ? 51.175 6.311 67.408 1.00 42.27 482 GLY E O 1
ATOM 3712 N N . VAL E 1 65 ? 51.852 4.264 68.052 1.00 38.91 483 VAL E N 1
ATOM 3713 C CA . VAL E 1 65 ? 50.961 3.544 67.148 1.00 38.37 483 VAL E CA 1
ATOM 3714 C C . VAL E 1 65 ? 49.500 3.906 67.462 1.00 41.83 483 VAL E C 1
ATOM 3715 O O . VAL E 1 65 ? 48.713 4.165 66.574 1.00 40.86 483 VAL E O 1
ATOM 3719 N N . MET E 1 66 ? 49.146 3.933 68.751 1.00 44.87 484 MET E N 1
ATOM 3720 C CA . MET E 1 66 ? 47.780 4.209 69.157 1.00 47.32 484 MET E CA 1
ATOM 3721 C C . MET E 1 66 ? 47.425 5.638 68.777 1.00 47.46 484 MET E C 1
ATOM 3722 O O . MET E 1 66 ? 46.328 5.876 68.278 1.00 49.52 484 MET E O 1
ATOM 3727 N N . GLY E 1 67 ? 48.379 6.559 68.984 1.00 45.22 485 GLY E N 1
ATOM 3728 C CA . GLY E 1 67 ? 48.260 7.958 68.582 1.00 48.25 485 GLY E CA 1
ATOM 3729 C C . GLY E 1 67 ? 47.859 8.098 67.109 1.00 52.93 485 GLY E C 1
ATOM 3730 O O . GLY E 1 67 ? 46.895 8.797 66.774 1.00 49.78 485 GLY E O 1
ATOM 3731 N N . ALA E 1 68 ? 48.588 7.389 66.235 1.00 48.99 486 ALA E N 1
ATOM 3732 C CA . ALA E 1 68 ? 48.322 7.461 64.815 1.00 47.41 486 ALA E CA 1
ATOM 3733 C C . ALA E 1 68 ? 46.925 6.938 64.520 1.00 51.25 486 ALA E C 1
ATOM 3734 O O . ALA E 1 68 ? 46.213 7.542 63.723 1.00 51.99 486 ALA E O 1
ATOM 3736 N N . LYS E 1 69 ? 46.539 5.817 65.138 1.00 53.68 487 LYS E N 1
ATOM 3737 C CA . LYS E 1 69 ? 45.256 5.199 64.829 1.00 62.92 487 LYS E CA 1
ATOM 3738 C C . LYS E 1 69 ? 44.101 6.082 65.298 1.00 67.52 487 LYS E C 1
ATOM 3739 O O . LYS E 1 69 ? 43.008 5.978 64.747 1.00 78.52 487 LYS E O 1
ATOM 3745 N N . GLU E 1 70 ? 44.352 6.931 66.304 1.00 70.84 488 GLU E N 1
ATOM 3746 C CA . GLU E 1 70 ? 43.341 7.801 66.880 1.00 72.10 488 GLU E CA 1
ATOM 3747 C C . GLU E 1 70 ? 43.272 9.140 66.146 1.00 72.52 488 GLU E C 1
ATOM 3748 O O . GLU E 1 70 ? 42.375 9.926 66.414 1.00 76.35 488 GLU E O 1
ATOM 3754 N N . GLY E 1 71 ? 44.176 9.383 65.185 1.00 69.51 489 GLY E N 1
ATOM 3755 C CA . GLY E 1 71 ? 44.190 10.632 64.432 1.00 64.10 489 GLY E CA 1
ATOM 3756 C C . GLY E 1 71 ? 44.999 11.750 65.108 1.00 62.57 489 GLY E C 1
ATOM 3757 O O . GLY E 1 71 ? 44.905 12.911 64.735 1.00 66.76 489 GLY E O 1
ATOM 3758 N N . GLU E 1 72 ? 45.816 11.403 66.114 1.00 61.66 490 GLU E N 1
ATOM 3759 C CA . GLU E 1 72 ? 46.648 12.374 66.799 1.00 64.14 490 GLU E CA 1
ATOM 3760 C C . GLU E 1 72 ? 47.837 12.744 65.921 1.00 62.02 490 GLU E C 1
ATOM 3761 O O . GLU E 1 72 ? 48.261 11.961 65.082 1.00 64.77 490 GLU E O 1
ATOM 3767 N N . THR E 1 73 ? 48.334 13.961 66.139 1.00 69.19 491 THR E N 1
ATOM 3768 C CA . THR E 1 73 ? 49.537 14.463 65.502 1.00 72.90 491 THR E CA 1
ATOM 3769 C C . THR E 1 73 ? 50.760 13.796 66.125 1.00 69.27 491 THR E C 1
ATOM 3770 O O . THR E 1 73 ? 50.850 13.652 67.348 1.00 68.50 491 THR E O 1
ATOM 3774 N N . CYS E 1 74 ? 51.706 13.432 65.261 1.00 67.72 492 CYS E N 1
ATOM 3775 C CA . CYS E 1 74 ? 52.907 12.744 65.698 1.00 63.80 492 CYS E CA 1
ATOM 3776 C C . CYS E 1 74 ? 53.942 13.717 66.267 1.00 64.35 492 CYS E C 1
ATOM 3777 O O . CYS E 1 74 ? 54.843 13.291 66.980 1.00 67.65 492 CYS E O 1
ATOM 3780 N N . GLY E 1 75 ? 53.788 15.024 66.023 1.00 71.60 493 GLY E N 1
ATOM 3781 C CA . GLY E 1 75 ? 54.826 16.009 66.290 1.00 76.50 493 GLY E CA 1
ATOM 3782 C C . GLY E 1 75 ? 55.341 16.621 64.985 1.00 85.42 493 GLY E C 1
ATOM 3783 O O . GLY E 1 75 ? 54.953 16.193 63.898 1.00 95.79 493 GLY E O 1
ATOM 3784 N N . ALA E 1 76 ? 56.244 17.606 65.089 1.00 90.20 494 ALA E N 1
ATOM 3785 C CA . ALA E 1 76 ? 56.739 18.321 63.920 1.00 88.44 494 ALA E CA 1
ATOM 3786 C C . ALA E 1 76 ? 58.208 17.987 63.655 1.00 91.81 494 ALA E C 1
ATOM 3787 O O . ALA E 1 76 ? 58.887 17.442 64.515 1.00 91.81 494 ALA E O 1
ATOM 3789 N N . GLU E 1 77 ? 58.695 18.311 62.449 1.00 93.09 495 GLU E N 1
ATOM 3790 C CA . GLU E 1 77 ? 60.117 18.224 62.126 1.00 95.71 495 GLU E CA 1
ATOM 3791 C C . GLU E 1 77 ? 60.895 17.391 63.179 1.00 96.44 495 GLU E C 1
ATOM 3792 O O . GLU E 1 77 ? 62.062 17.745 63.538 1.00 93.40 495 GLU E O 1
ATOM 3798 N N . SER E 1 85 ? 62.649 10.320 68.897 1.00 63.54 503 SER E N 1
ATOM 3799 C CA . SER E 1 85 ? 61.497 9.902 69.739 1.00 65.32 503 SER E CA 1
ATOM 3800 C C . SER E 1 85 ? 60.860 8.642 69.147 1.00 56.96 503 SER E C 1
ATOM 3801 O O . SER E 1 85 ? 60.545 8.622 67.949 1.00 49.48 503 SER E O 1
ATOM 3804 N N . LEU E 1 86 ? 60.620 7.622 69.989 1.00 49.65 504 LEU E N 1
ATOM 3805 C CA . LEU E 1 86 ? 59.924 6.446 69.495 1.00 50.13 504 LEU E CA 1
ATOM 3806 C C . LEU E 1 86 ? 58.408 6.666 69.451 1.00 49.55 504 LEU E C 1
ATOM 3807 O O . LEU E 1 86 ? 57.750 6.122 68.570 1.00 47.29 504 LEU E O 1
ATOM 3812 N N . TYR E 1 87 ? 57.891 7.612 70.232 1.00 48.54 505 TYR E N 1
ATOM 3813 C CA . TYR E 1 87 ? 56.499 7.989 70.055 1.00 49.53 505 TYR E CA 1
ATOM 3814 C C . TYR E 1 87 ? 56.333 8.491 68.618 1.00 46.27 505 TYR E C 1
ATOM 3815 O O . TYR E 1 87 ? 55.490 7.992 67.878 1.00 38.48 505 TYR E O 1
ATOM 3824 N N . LYS E 1 88 ? 57.170 9.468 68.237 1.00 46.55 506 LYS E N 1
ATOM 3825 C CA . LYS E 1 88 ? 57.030 10.137 66.954 1.00 46.23 506 LYS E CA 1
ATOM 3826 C C . LYS E 1 88 ? 57.337 9.163 65.818 1.00 45.25 506 LYS E C 1
ATOM 3827 O O . LYS E 1 88 ? 56.603 9.088 64.836 1.00 45.70 506 LYS E O 1
ATOM 3833 N N . GLN E 1 89 ? 58.423 8.413 65.962 1.00 41.28 507 GLN E N 1
ATOM 3834 C CA . GLN E 1 89 ? 58.821 7.452 64.948 1.00 39.62 507 GLN E CA 1
ATOM 3835 C C . GLN E 1 89 ? 57.694 6.460 64.675 1.00 39.47 507 GLN E C 1
ATOM 3836 O O . GLN E 1 89 ? 57.330 6.222 63.528 1.00 36.67 507 GLN E O 1
ATOM 3842 N N . CYS E 1 90 ? 57.143 5.862 65.727 1.00 40.00 508 CYS E N 1
ATOM 3843 C CA . CYS E 1 90 ? 56.146 4.823 65.555 1.00 40.68 508 CYS E CA 1
ATOM 3844 C C . CYS E 1 90 ? 54.826 5.422 65.093 1.00 42.96 508 CYS E C 1
ATOM 3845 O O . CYS E 1 90 ? 54.132 4.807 64.291 1.00 39.90 508 CYS E O 1
ATOM 3848 N N . CYS E 1 91 ? 54.519 6.641 65.519 1.00 44.14 509 CYS E N 1
ATOM 3849 C CA . CYS E 1 91 ? 53.351 7.360 65.012 1.00 46.84 509 CYS E CA 1
ATOM 3850 C C . CYS E 1 91 ? 53.484 7.599 63.507 1.00 44.46 509 CYS E C 1
ATOM 3851 O O . CYS E 1 91 ? 52.582 7.282 62.739 1.00 46.52 509 CYS E O 1
ATOM 3854 N N . ASP E 1 92 ? 54.631 8.119 63.074 1.00 42.76 510 ASP E N 1
ATOM 3855 C CA . ASP E 1 92 ? 54.891 8.378 61.663 1.00 43.31 510 ASP E CA 1
ATOM 3856 C C . ASP E 1 92 ? 54.838 7.080 60.841 1.00 44.75 510 ASP E C 1
ATOM 3857 O O . ASP E 1 92 ? 54.223 7.059 59.783 1.00 42.63 510 ASP E O 1
ATOM 3862 N N . CYS E 1 93 ? 55.500 6.021 61.311 1.00 39.73 511 CYS E N 1
ATOM 3863 C CA . CYS E 1 93 ? 55.584 4.773 60.568 1.00 40.86 511 CYS E CA 1
ATOM 3864 C C . CYS E 1 93 ? 54.215 4.096 60.484 1.00 42.56 511 CYS E C 1
ATOM 3865 O O . CYS E 1 93 ? 53.863 3.488 59.478 1.00 39.99 511 CYS E O 1
ATOM 3868 N N . CYS E 1 94 ? 53.457 4.157 61.577 1.00 43.20 512 CYS E N 1
ATOM 3869 C CA . CYS E 1 94 ? 52.094 3.676 61.564 1.00 46.11 512 CYS E CA 1
ATOM 3870 C C . CYS E 1 94 ? 51.309 4.455 60.525 1.00 45.01 512 CYS E C 1
ATOM 3871 O O . CYS E 1 94 ? 50.599 3.858 59.735 1.00 44.50 512 CYS E O 1
ATOM 3874 N N . GLY E 1 95 ? 51.478 5.776 60.515 1.00 48.46 513 GLY E N 1
ATOM 3875 C CA . GLY E 1 95 ? 50.780 6.673 59.601 1.00 49.84 513 GLY E CA 1
ATOM 3876 C C . GLY E 1 95 ? 51.039 6.326 58.143 1.00 48.09 513 GLY E C 1
ATOM 3877 O O . GLY E 1 95 ? 50.133 6.442 57.337 1.00 44.69 513 GLY E O 1
ATOM 3878 N N . LEU E 1 96 ? 52.247 5.853 57.809 1.00 50.37 514 LEU E N 1
ATOM 3879 C CA . LEU E 1 96 ? 52.529 5.383 56.464 1.00 52.05 514 LEU E CA 1
ATOM 3880 C C . LEU E 1 96 ? 51.570 4.252 56.099 1.00 50.73 514 LEU E C 1
ATOM 3881 O O . LEU E 1 96 ? 50.995 4.267 55.017 1.00 52.62 514 LEU E O 1
ATOM 3886 N N . GLY E 1 97 ? 51.469 3.253 56.979 1.00 52.81 515 GLY E N 1
ATOM 3887 C CA . GLY E 1 97 ? 50.627 2.084 56.758 1.00 55.36 515 GLY E CA 1
ATOM 3888 C C . GLY E 1 97 ? 49.152 2.477 56.656 1.00 59.25 515 GLY E C 1
ATOM 3889 O O . GLY E 1 97 ? 48.423 1.950 55.831 1.00 61.76 515 GLY E O 1
ATOM 3890 N N . LEU E 1 98 ? 48.721 3.404 57.505 1.00 59.39 516 LEU E N 1
ATOM 3891 C CA . LEU E 1 98 ? 47.338 3.843 57.522 1.00 64.92 516 LEU E CA 1
ATOM 3892 C C . LEU E 1 98 ? 46.985 4.504 56.199 1.00 70.21 516 LEU E C 1
ATOM 3893 O O . LEU E 1 98 ? 45.901 4.272 55.677 1.00 68.75 516 LEU E O 1
ATOM 3898 N N . ARG E 1 99 ? 47.898 5.327 55.670 1.00 74.56 517 ARG E N 1
ATOM 3899 C CA . ARG E 1 99 ? 47.630 6.109 54.470 1.00 74.14 517 ARG E CA 1
ATOM 3900 C C . ARG E 1 99 ? 47.535 5.182 53.270 1.00 72.56 517 ARG E C 1
ATOM 3901 O O . ARG E 1 99 ? 46.683 5.400 52.423 1.00 81.70 517 ARG E O 1
ATOM 3909 N N . VAL E 1 100 ? 48.376 4.141 53.237 1.00 72.20 518 VAL E N 1
ATOM 3910 C CA . VAL E 1 100 ? 48.350 3.141 52.177 1.00 77.20 518 VAL E CA 1
ATOM 3911 C C . VAL E 1 100 ? 47.020 2.385 52.233 1.00 85.54 518 VAL E C 1
ATOM 3912 O O . VAL E 1 100 ? 46.377 2.168 51.209 1.00 91.86 518 VAL E O 1
ATOM 3916 N N . ARG E 1 101 ? 46.628 1.966 53.441 1.00 82.16 519 ARG E N 1
ATOM 3917 C CA . ARG E 1 101 ? 45.393 1.232 53.640 1.00 88.08 519 ARG E CA 1
ATOM 3918 C C . ARG E 1 101 ? 44.203 2.099 53.236 1.00 88.07 519 ARG E C 1
ATOM 3919 O O . ARG E 1 101 ? 43.284 1.614 52.598 1.00 97.35 519 ARG E O 1
ATOM 3927 N N . ALA E 1 102 ? 44.248 3.387 53.595 1.00 88.28 520 ALA E N 1
ATOM 3928 C CA . ALA E 1 102 ? 43.178 4.332 53.304 1.00 92.93 520 ALA E CA 1
ATOM 3929 C C . ALA E 1 102 ? 42.987 4.492 51.796 1.00 106.43 520 ALA E C 1
ATOM 3930 O O . ALA E 1 102 ? 41.886 4.813 51.354 1.00 106.30 520 ALA E O 1
ATOM 3932 N N . GLU E 1 103 ? 44.049 4.258 51.011 1.00 109.89 521 GLU E N 1
ATOM 3933 C CA . GLU E 1 103 ? 43.977 4.370 49.562 1.00 104.41 521 GLU E CA 1
ATOM 3934 C C . GLU E 1 103 ? 43.468 3.076 48.928 1.00 100.50 521 GLU E C 1
ATOM 3935 O O . GLU E 1 103 ? 43.362 3.006 47.707 1.00 107.21 521 GLU E O 1
ATOM 3941 N N . GLY E 1 104 ? 43.155 2.061 49.745 1.00 98.44 522 GLY E N 1
ATOM 3942 C CA . GLY E 1 104 ? 42.643 0.797 49.239 1.00 101.52 522 GLY E CA 1
ATOM 3943 C C . GLY E 1 104 ? 43.745 -0.091 48.656 1.00 100.63 522 GLY E C 1
ATOM 3944 O O . GLY E 1 104 ? 43.459 -1.071 47.975 1.00 97.66 522 GLY E O 1
ATOM 3945 N N . GLN E 1 105 ? 45.011 0.237 48.952 1.00 98.79 523 GLN E N 1
ATOM 3946 C CA . GLN E 1 105 ? 46.138 -0.498 48.403 1.00 96.43 523 GLN E CA 1
ATOM 3947 C C . GLN E 1 105 ? 46.638 -1.514 49.425 1.00 89.75 523 GLN E C 1
ATOM 3948 O O . GLN E 1 105 ? 46.427 -1.359 50.631 1.00 86.46 523 GLN E O 1
ATOM 3954 N N . SER E 1 106 ? 47.302 -2.547 48.901 1.00 88.44 524 SER E N 1
ATOM 3955 C CA . SER E 1 106 ? 47.837 -3.626 49.699 1.00 91.64 524 SER E CA 1
ATOM 3956 C C . SER E 1 106 ? 49.189 -3.222 50.266 1.00 88.71 524 SER E C 1
ATOM 3957 O O . SER E 1 106 ? 49.936 -2.450 49.666 1.00 87.37 524 SER E O 1
ATOM 3960 N N . CYS E 1 107 ? 49.498 -3.772 51.437 1.00 88.67 525 CYS E N 1
ATOM 3961 C CA . CYS E 1 107 ? 50.723 -3.431 52.130 1.00 82.33 525 CYS E CA 1
ATOM 3962 C C . CYS E 1 107 ? 51.860 -4.288 51.607 1.00 76.73 525 CYS E C 1
ATOM 3963 O O . CYS E 1 107 ? 51.656 -5.472 51.341 1.00 75.75 525 CYS E O 1
ATOM 3966 N N . GLU E 1 108 ? 53.032 -3.659 51.415 1.00 75.24 526 GLU E N 1
ATOM 3967 C CA . GLU E 1 108 ? 54.230 -4.382 51.043 1.00 77.16 526 GLU E CA 1
ATOM 3968 C C . GLU E 1 108 ? 55.293 -4.090 52.103 1.00 68.87 526 GLU E C 1
ATOM 3969 O O . GLU E 1 108 ? 55.547 -2.940 52.455 1.00 68.56 526 GLU E O 1
ATOM 3975 N N . SER E 1 109 ? 55.905 -5.157 52.615 1.00 65.97 527 SER E N 1
ATOM 3976 C CA . SER E 1 109 ? 57.054 -5.060 53.499 1.00 60.56 527 SER E CA 1
ATOM 3977 C C . SER E 1 109 ? 58.148 -4.237 52.828 1.00 61.32 527 SER E C 1
ATOM 3978 O O . SER E 1 109 ? 58.468 -4.467 51.659 1.00 66.57 527 SER E O 1
ATOM 3981 N N . ASN E 1 110 ? 58.711 -3.281 53.570 1.00 56.82 528 ASN E N 1
ATOM 3982 C CA . ASN E 1 110 ? 59.858 -2.527 53.095 1.00 51.28 528 ASN E CA 1
ATOM 3983 C C . ASN E 1 110 ? 60.928 -2.522 54.186 1.00 51.73 528 ASN E C 1
ATOM 3984 O O . ASN E 1 110 ? 60.994 -1.608 55.011 1.00 50.50 528 ASN E O 1
ATOM 3989 N N . PRO E 1 111 ? 61.797 -3.555 54.210 1.00 51.42 529 PRO E N 1
ATOM 3990 C CA . PRO E 1 111 ? 62.857 -3.659 55.211 1.00 50.78 529 PRO E CA 1
ATOM 3991 C C . PRO E 1 111 ? 63.793 -2.453 55.297 1.00 51.24 529 PRO E C 1
ATOM 3992 O O . PRO E 1 111 ? 64.444 -2.241 56.316 1.00 53.72 529 PRO E O 1
ATOM 3996 N N . ASN E 1 112 ? 63.873 -1.657 54.228 1.00 49.51 530 ASN E N 1
ATOM 3997 C CA . ASN E 1 112 ? 64.755 -0.501 54.245 1.00 51.05 530 ASN E CA 1
ATOM 3998 C C . ASN E 1 112 ? 64.305 0.518 55.294 1.00 49.80 530 ASN E C 1
ATOM 3999 O O . ASN E 1 112 ? 65.102 1.337 55.732 1.00 43.67 530 ASN E O 1
ATOM 4004 N N . LEU E 1 113 ? 63.013 0.489 55.667 1.00 47.19 531 LEU E N 1
ATOM 4005 C CA . LEU E 1 113 ? 62.472 1.381 56.684 1.00 45.21 531 LEU E CA 1
ATOM 4006 C C . LEU E 1 113 ? 63.082 1.061 58.049 1.00 46.25 531 LEU E C 1
ATOM 4007 O O . LEU E 1 113 ? 63.011 1.902 58.953 1.00 50.43 531 LEU E O 1
ATOM 4012 N N . GLY E 1 114 ? 63.603 -0.158 58.213 1.00 44.21 532 GLY E N 1
ATOM 4013 C CA . GLY E 1 114 ? 64.296 -0.538 59.434 1.00 44.86 532 GLY E CA 1
ATOM 4014 C C . GLY E 1 114 ? 63.336 -1.036 60.503 1.00 47.05 532 GLY E C 1
ATOM 4015 O O . GLY E 1 114 ? 62.159 -1.259 60.215 1.00 45.36 532 GLY E O 1
ATOM 4016 N N . TYR E 1 115 ? 63.870 -1.185 61.723 1.00 53.44 533 TYR E N 1
ATOM 4017 C CA . TYR E 1 115 ? 63.117 -1.671 62.870 1.00 56.16 533 TYR E CA 1
ATOM 4018 C C . TYR E 1 115 ? 62.996 -0.553 63.898 1.00 54.60 533 TYR E C 1
ATOM 4019 O O . TYR E 1 115 ? 63.993 0.078 64.212 1.00 56.94 533 TYR E O 1
ATOM 4028 N N . PRO E 1 116 ? 61.804 -0.287 64.475 1.00 54.14 534 PRO E N 1
ATOM 4029 C CA . PRO E 1 116 ? 60.591 -1.063 64.207 1.00 52.31 534 PRO E CA 1
ATOM 4030 C C . PRO E 1 116 ? 59.653 -0.551 63.121 1.00 46.85 534 PRO E C 1
ATOM 4031 O O . PRO E 1 116 ? 58.526 -1.029 62.983 1.00 56.08 534 PRO E O 1
ATOM 4035 N N . CYS E 1 117 ? 60.144 0.395 62.312 1.00 42.28 535 CYS E N 1
ATOM 4036 C CA . CYS E 1 117 ? 59.311 1.149 61.397 1.00 43.31 535 CYS E CA 1
ATOM 4037 C C . CYS E 1 117 ? 58.564 0.216 60.452 1.00 45.33 535 CYS E C 1
ATOM 4038 O O . CYS E 1 117 ? 57.360 0.333 60.300 1.00 42.00 535 CYS E O 1
ATOM 4041 N N . ASN E 1 118 ? 59.284 -0.722 59.829 1.00 52.41 536 ASN E N 1
ATOM 4042 C CA . ASN E 1 118 ? 58.684 -1.624 58.858 1.00 51.25 536 ASN E CA 1
ATOM 4043 C C . ASN E 1 118 ? 57.547 -2.426 59.494 1.00 50.69 536 ASN E C 1
ATOM 4044 O O . ASN E 1 118 ? 56.413 -2.456 58.971 1.00 47.83 536 ASN E O 1
ATOM 4049 N N . HIS E 1 119 ? 57.873 -3.080 60.609 1.00 49.64 537 HIS E N 1
ATOM 4050 C CA . HIS E 1 119 ? 56.896 -3.877 61.332 1.00 56.91 537 HIS E CA 1
ATOM 4051 C C . HIS E 1 119 ? 55.677 -3.040 61.705 1.00 51.47 537 HIS E C 1
ATOM 4052 O O . HIS E 1 119 ? 54.530 -3.491 61.600 1.00 50.36 537 HIS E O 1
ATOM 4059 N N . VAL E 1 120 ? 55.924 -1.807 62.148 1.00 48.00 538 VAL E N 1
ATOM 4060 C CA . VAL E 1 120 ? 54.833 -0.962 62.596 1.00 44.38 538 VAL E CA 1
ATOM 4061 C C . VAL E 1 120 ? 53.981 -0.533 61.410 1.00 43.76 538 VAL E C 1
ATOM 4062 O O . VAL E 1 120 ? 52.752 -0.519 61.490 1.00 43.69 538 VAL E O 1
ATOM 4066 N N . MET E 1 121 ? 54.636 -0.186 60.308 1.00 44.20 539 MET E N 1
ATOM 4067 C CA . MET E 1 121 ? 53.912 0.211 59.117 1.00 44.30 539 MET E CA 1
ATOM 4068 C C . MET E 1 121 ? 52.985 -0.927 58.663 1.00 45.24 539 MET E C 1
ATOM 4069 O O . MET E 1 121 ? 51.817 -0.686 58.361 1.00 38.90 539 MET E O 1
ATOM 4074 N N . LEU E 1 122 ? 53.506 -2.157 58.604 1.00 48.70 540 LEU E N 1
ATOM 4075 C CA . LEU E 1 122 ? 52.726 -3.292 58.146 1.00 54.28 540 LEU E CA 1
ATOM 4076 C C . LEU E 1 122 ? 51.534 -3.533 59.053 1.00 59.13 540 LEU E C 1
ATOM 4077 O O . LEU E 1 122 ? 50.420 -3.722 58.570 1.00 56.05 540 LEU E O 1
ATOM 4082 N N . SER E 1 123 ? 51.794 -3.563 60.364 1.00 61.54 541 SER E N 1
ATOM 4083 C CA . SER E 1 123 ? 50.748 -3.828 61.333 1.00 61.22 541 SER E CA 1
ATOM 4084 C C . SER E 1 123 ? 49.616 -2.815 61.169 1.00 59.80 541 SER E C 1
ATOM 4085 O O . SER E 1 123 ? 48.445 -3.201 61.147 1.00 62.18 541 SER E O 1
ATOM 4088 N N . CYS E 1 124 ? 49.963 -1.526 61.016 1.00 54.27 542 CYS E N 1
ATOM 4089 C CA . CYS E 1 124 ? 48.952 -0.497 60.868 1.00 56.39 542 CYS E CA 1
ATOM 4090 C C . CYS E 1 124 ? 48.255 -0.550 59.517 1.00 60.36 542 CYS E C 1
ATOM 4091 O O . CYS E 1 124 ? 47.119 -0.092 59.400 1.00 54.39 542 CYS E O 1
ATOM 4094 N N . CYS E 1 125 ? 48.933 -1.116 58.513 1.00 65.50 543 CYS E N 1
ATOM 4095 C CA . CYS E 1 125 ? 48.371 -1.221 57.185 1.00 65.40 543 CYS E CA 1
ATOM 4096 C C . CYS E 1 125 ? 47.364 -2.376 57.093 1.00 69.45 543 CYS E C 1
ATOM 4097 O O . CYS E 1 125 ? 46.386 -2.278 56.340 1.00 73.95 543 CYS E O 1
ATOM 4100 N N . GLU E 1 126 ? 47.647 -3.481 57.797 1.00 71.63 544 GLU E N 1
ATOM 4101 C CA . GLU E 1 126 ? 46.925 -4.727 57.587 1.00 77.20 544 GLU E CA 1
ATOM 4102 C C . GLU E 1 126 ? 45.840 -4.860 58.667 1.00 79.71 544 GLU E C 1
ATOM 4103 O O . GLU E 1 126 ? 45.006 -3.929 58.737 1.00 85.95 544 GLU E O 1
ATOM 4109 N N . SER F 1 9 ? 51.994 6.122 42.764 1.00 66.92 427 SER F N 1
ATOM 4110 C CA . SER F 1 9 ? 51.397 5.366 43.890 1.00 69.00 427 SER F CA 1
ATOM 4111 C C . SER F 1 9 ? 52.141 5.668 45.195 1.00 73.61 427 SER F C 1
ATOM 4112 O O . SER F 1 9 ? 53.270 6.165 45.199 1.00 63.88 427 SER F O 1
ATOM 4115 N N . THR F 1 10 ? 51.470 5.370 46.314 1.00 75.34 428 THR F N 1
ATOM 4116 C CA . THR F 1 10 ? 52.041 5.550 47.637 1.00 75.01 428 THR F CA 1
ATOM 4117 C C . THR F 1 10 ? 53.225 4.601 47.831 1.00 69.65 428 THR F C 1
ATOM 4118 O O . THR F 1 10 ? 54.232 4.981 48.424 1.00 66.99 428 THR F O 1
ATOM 4122 N N . LYS F 1 11 ? 53.102 3.367 47.328 1.00 70.39 429 LYS F N 1
ATOM 4123 C CA . LYS F 1 11 ? 54.161 2.380 47.468 1.00 71.09 429 LYS F CA 1
ATOM 4124 C C . LYS F 1 11 ? 55.428 2.867 46.755 1.00 73.52 429 LYS F C 1
ATOM 4125 O O . LYS F 1 11 ? 56.511 2.792 47.313 1.00 65.57 429 LYS F O 1
ATOM 4131 N N . ASP F 1 12 ? 55.278 3.369 45.525 1.00 68.50 430 ASP F N 1
ATOM 4132 C CA . ASP F 1 12 ? 56.414 3.825 44.741 1.00 65.54 430 ASP F CA 1
ATOM 4133 C C . ASP F 1 12 ? 57.019 5.078 45.365 1.00 56.64 430 ASP F C 1
ATOM 4134 O O . ASP F 1 12 ? 58.223 5.287 45.301 1.00 52.21 430 ASP F O 1
ATOM 4139 N N . LEU F 1 13 ? 56.176 5.926 45.944 1.00 55.38 431 LEU F N 1
ATOM 4140 C CA . LEU F 1 13 ? 56.646 7.165 46.539 1.00 56.65 431 LEU F CA 1
ATOM 4141 C C . LEU F 1 13 ? 57.521 6.839 47.745 1.00 56.97 431 LEU F C 1
ATOM 4142 O O . LEU F 1 13 ? 58.547 7.482 47.974 1.00 56.15 431 LEU F O 1
ATOM 4147 N N . ILE F 1 14 ? 57.111 5.814 48.497 1.00 54.21 432 ILE F N 1
ATOM 4148 C CA . ILE F 1 14 ? 57.841 5.370 49.669 1.00 51.79 432 ILE F CA 1
ATOM 4149 C C . ILE F 1 14 ? 59.201 4.859 49.234 1.00 51.05 432 ILE F C 1
ATOM 4150 O O . ILE F 1 14 ? 60.195 5.249 49.832 1.00 45.90 432 ILE F O 1
ATOM 4155 N N . GLU F 1 15 ? 59.228 4.008 48.204 1.00 54.38 433 GLU F N 1
ATOM 4156 C CA . GLU F 1 15 ? 60.469 3.465 47.656 1.00 54.78 433 GLU F CA 1
ATOM 4157 C C . GLU F 1 15 ? 61.387 4.609 47.217 1.00 46.89 433 GLU F C 1
ATOM 4158 O O . GLU F 1 15 ? 62.564 4.623 47.554 1.00 45.07 433 GLU F O 1
ATOM 4164 N N . THR F 1 16 ? 60.833 5.580 46.486 1.00 42.61 434 THR F N 1
ATOM 4165 C CA . THR F 1 16 ? 61.592 6.691 45.934 1.00 42.06 434 THR F CA 1
ATOM 4166 C C . THR F 1 16 ? 62.209 7.513 47.067 1.00 40.59 434 THR F C 1
ATOM 4167 O O . THR F 1 16 ? 63.402 7.796 47.049 1.00 39.26 434 THR F O 1
ATOM 4171 N N . CYS F 1 17 ? 61.376 7.915 48.027 1.00 40.67 435 CYS F N 1
ATOM 4172 C CA . CYS F 1 17 ? 61.810 8.773 49.112 1.00 38.80 435 CYS F CA 1
ATOM 4173 C C . CYS F 1 17 ? 62.726 8.024 50.066 1.00 37.66 435 CYS F C 1
ATOM 4174 O O . CYS F 1 17 ? 63.642 8.600 50.632 1.00 37.04 435 CYS F O 1
ATOM 4177 N N . CYS F 1 18 ? 62.495 6.721 50.212 1.00 37.16 436 CYS F N 1
ATOM 4178 C CA . CYS F 1 18 ? 63.392 5.872 50.951 1.00 36.41 436 CYS F CA 1
ATOM 4179 C C . CYS F 1 18 ? 64.783 5.882 50.337 1.00 39.45 436 CYS F C 1
ATOM 4180 O O . CYS F 1 18 ? 65.765 6.051 51.053 1.00 40.27 436 CYS F O 1
ATOM 4183 N N . ALA F 1 19 ? 64.885 5.714 49.015 1.00 42.15 437 ALA F N 1
ATOM 4184 C CA . ALA F 1 19 ? 66.186 5.695 48.359 1.00 39.10 437 ALA F CA 1
ATOM 4185 C C . ALA F 1 19 ? 66.858 7.052 48.500 1.00 37.86 437 ALA F C 1
ATOM 4186 O O . ALA F 1 19 ? 68.056 7.118 48.703 1.00 39.60 437 ALA F O 1
ATOM 4188 N N . ALA F 1 20 ? 66.101 8.142 48.403 1.00 37.96 438 ALA F N 1
ATOM 4189 C CA . ALA F 1 20 ? 66.653 9.474 48.637 1.00 39.84 438 ALA F CA 1
ATOM 4190 C C . ALA F 1 20 ? 67.252 9.584 50.047 1.00 40.36 438 ALA F C 1
ATOM 4191 O O . ALA F 1 20 ? 68.334 10.120 50.238 1.00 38.90 438 ALA F O 1
ATOM 4193 N N . GLY F 1 21 ? 66.525 9.081 51.049 1.00 40.93 439 GLY F N 1
ATOM 4194 C CA . GLY F 1 21 ? 67.014 9.096 52.417 1.00 42.15 439 GLY F CA 1
ATOM 4195 C C . GLY F 1 21 ? 68.316 8.327 52.589 1.00 41.67 439 GLY F C 1
ATOM 4196 O O . GLY F 1 21 ? 69.259 8.812 53.186 1.00 41.14 439 GLY F O 1
ATOM 4197 N N . GLN F 1 22 ? 68.358 7.110 52.067 1.00 43.66 440 GLN F N 1
ATOM 4198 C CA . GLN F 1 22 ? 69.572 6.300 52.100 1.00 48.61 440 GLN F CA 1
ATOM 4199 C C . GLN F 1 22 ? 70.712 7.060 51.432 1.00 43.65 440 GLN F C 1
ATOM 4200 O O . GLN F 1 22 ? 71.811 7.104 51.961 1.00 52.54 440 GLN F O 1
ATOM 4206 N N . GLN F 1 23 ? 70.431 7.680 50.295 1.00 42.71 441 GLN F N 1
ATOM 4207 C CA A GLN F 1 23 ? 71.437 8.412 49.556 0.50 46.99 441 GLN F CA 1
ATOM 4208 C CA B GLN F 1 23 ? 71.428 8.429 49.531 0.50 44.96 441 GLN F CA 1
ATOM 4209 C C . GLN F 1 23 ? 71.935 9.591 50.383 1.00 45.16 441 GLN F C 1
ATOM 4210 O O . GLN F 1 23 ? 73.131 9.827 50.458 1.00 50.35 441 GLN F O 1
ATOM 4221 N N . TRP F 1 24 ? 71.025 10.276 51.060 1.00 44.74 442 TRP F N 1
ATOM 4222 C CA . TRP F 1 24 ? 71.421 11.358 51.951 1.00 46.64 442 TRP F CA 1
ATOM 4223 C C . TRP F 1 24 ? 72.323 10.846 53.080 1.00 45.66 442 TRP F C 1
ATOM 4224 O O . TRP F 1 24 ? 73.300 11.496 53.442 1.00 42.35 442 TRP F O 1
ATOM 4235 N N . ALA F 1 25 ? 72.003 9.675 53.625 1.00 44.98 443 ALA F N 1
ATOM 4236 C CA . ALA F 1 25 ? 72.795 9.084 54.694 1.00 45.65 443 ALA F CA 1
ATOM 4237 C C . ALA F 1 25 ? 74.212 8.814 54.215 1.00 46.20 443 ALA F C 1
ATOM 4238 O O . ALA F 1 25 ? 75.149 9.083 54.940 1.00 46.85 443 ALA F O 1
ATOM 4240 N N . ILE F 1 26 ? 74.341 8.249 53.009 1.00 50.44 444 ILE F N 1
ATOM 4241 C CA . ILE F 1 26 ? 75.635 7.936 52.424 1.00 50.51 444 ILE F CA 1
ATOM 4242 C C . ILE F 1 26 ? 76.423 9.229 52.201 1.00 52.67 444 ILE F C 1
ATOM 4243 O O . ILE F 1 26 ? 77.602 9.300 52.529 1.00 54.47 444 ILE F O 1
ATOM 4248 N N . ASP F 1 27 ? 75.757 10.264 51.670 1.00 56.62 445 ASP F N 1
ATOM 4249 C CA . ASP F 1 27 ? 76.423 11.497 51.276 1.00 64.68 445 ASP F CA 1
ATOM 4250 C C . ASP F 1 27 ? 76.902 12.264 52.513 1.00 67.81 445 ASP F C 1
ATOM 4251 O O . ASP F 1 27 ? 78.049 12.668 52.575 1.00 68.08 445 ASP F O 1
ATOM 4256 N N . ASN F 1 28 ? 75.998 12.465 53.479 1.00 75.89 446 ASN F N 1
ATOM 4257 C CA . ASN F 1 28 ? 76.280 13.129 54.731 1.00 81.36 446 ASN F CA 1
ATOM 4258 C C . ASN F 1 28 ? 76.010 12.128 55.839 1.00 83.03 446 ASN F C 1
ATOM 4259 O O . ASN F 1 28 ? 75.167 11.257 55.672 1.00 103.23 446 ASN F O 1
ATOM 4264 N N . ASP F 1 29 ? 76.667 12.275 56.979 1.00 77.89 447 ASP F N 1
ATOM 4265 C CA . ASP F 1 29 ? 76.575 11.222 57.967 1.00 75.14 447 ASP F CA 1
ATOM 4266 C C . ASP F 1 29 ? 75.471 11.548 58.969 1.00 67.20 447 ASP F C 1
ATOM 4267 O O . ASP F 1 29 ? 75.632 11.250 60.156 1.00 79.26 447 ASP F O 1
ATOM 4272 N N . GLU F 1 30 ? 74.356 12.124 58.509 1.00 55.18 448 GLU F N 1
ATOM 4273 C CA . GLU F 1 30 ? 73.308 12.576 59.419 1.00 58.70 448 GLU F CA 1
ATOM 4274 C C . GLU F 1 30 ? 71.964 12.627 58.694 1.00 54.49 448 GLU F C 1
ATOM 4275 O O . GLU F 1 30 ? 71.924 12.552 57.481 1.00 56.80 448 GLU F O 1
ATOM 4281 N N . CYS F 1 31 ? 70.880 12.675 59.463 1.00 54.09 449 CYS F N 1
ATOM 4282 C CA . CYS F 1 31 ? 69.529 12.728 58.932 1.00 55.14 449 CYS F CA 1
ATOM 4283 C C . CYS F 1 31 ? 68.750 13.901 59.536 1.00 70.04 449 CYS F C 1
ATOM 4284 O O . CYS F 1 31 ? 67.531 13.918 59.371 1.00 74.82 449 CYS F O 1
ATOM 4287 N N . GLN F 1 32 ? 69.428 14.809 60.262 1.00 75.09 450 GLN F N 1
ATOM 4288 C CA . GLN F 1 32 ? 68.733 15.772 61.099 1.00 83.61 450 GLN F CA 1
ATOM 4289 C C . GLN F 1 32 ? 68.231 16.926 60.227 1.00 86.93 450 GLN F C 1
ATOM 4290 O O . GLN F 1 32 ? 67.157 17.478 60.470 1.00 98.77 450 GLN F O 1
ATOM 4296 N N . GLU F 1 33 ? 69.049 17.299 59.235 1.00 82.77 451 GLU F N 1
ATOM 4297 C CA . GLU F 1 33 ? 68.726 18.318 58.247 1.00 87.58 451 GLU F CA 1
ATOM 4298 C C . GLU F 1 33 ? 68.654 17.603 56.907 1.00 80.78 451 GLU F C 1
ATOM 4299 O O . GLU F 1 33 ? 69.524 17.712 56.043 1.00 86.32 451 GLU F O 1
ATOM 4305 N N . ILE F 1 34 ? 67.575 16.845 56.756 1.00 85.23 452 ILE F N 1
ATOM 4306 C CA . ILE F 1 34 ? 67.243 16.204 55.499 1.00 90.53 452 ILE F CA 1
ATOM 4307 C C . ILE F 1 34 ? 66.379 17.188 54.706 1.00 92.81 452 ILE F C 1
ATOM 4308 O O . ILE F 1 34 ? 65.303 17.568 55.160 1.00 90.71 452 ILE F O 1
ATOM 4313 N N . PRO F 1 35 ? 66.863 17.737 53.562 1.00 97.28 453 PRO F N 1
ATOM 4314 C CA . PRO F 1 35 ? 66.055 18.616 52.715 1.00 97.37 453 PRO F CA 1
ATOM 4315 C C . PRO F 1 35 ? 65.280 17.876 51.628 1.00 101.17 453 PRO F C 1
ATOM 4316 O O . PRO F 1 35 ? 64.125 18.298 51.427 1.00 117.60 453 PRO F O 1
ATOM 4320 N N . ALA F 1 39 ? 57.575 21.813 50.274 1.00 87.18 457 ALA F N 1
ATOM 4321 C CA . ALA F 1 39 ? 56.785 21.474 49.065 1.00 87.92 457 ALA F CA 1
ATOM 4322 C C . ALA F 1 39 ? 56.661 19.958 48.924 1.00 84.43 457 ALA F C 1
ATOM 4323 O O . ALA F 1 39 ? 56.384 19.459 47.837 1.00 82.06 457 ALA F O 1
ATOM 4325 N N . GLN F 1 40 ? 56.835 19.242 50.041 1.00 79.18 458 GLN F N 1
ATOM 4326 C CA . GLN F 1 40 ? 57.075 17.810 50.039 1.00 74.30 458 GLN F CA 1
ATOM 4327 C C . GLN F 1 40 ? 56.046 17.123 50.949 1.00 67.18 458 GLN F C 1
ATOM 4328 O O . GLN F 1 40 ? 55.704 17.651 52.006 1.00 60.42 458 GLN F O 1
ATOM 4334 N N . SER F 1 41 ? 55.559 15.938 50.546 1.00 60.66 459 SER F N 1
ATOM 4335 C CA . SER F 1 41 ? 54.517 15.246 51.289 1.00 63.03 459 SER F CA 1
ATOM 4336 C C . SER F 1 41 ? 55.056 14.583 52.553 1.00 59.79 459 SER F C 1
ATOM 4337 O O . SER F 1 41 ? 56.233 14.290 52.662 1.00 59.71 459 SER F O 1
ATOM 4340 N N . ASP F 1 42 ? 54.175 14.414 53.538 1.00 61.54 460 ASP F N 1
ATOM 4341 C CA . ASP F 1 42 ? 54.499 13.781 54.807 1.00 61.81 460 ASP F CA 1
ATOM 4342 C C . ASP F 1 42 ? 54.985 12.350 54.563 1.00 57.88 460 ASP F C 1
ATOM 4343 O O . ASP F 1 42 ? 55.952 11.927 55.183 1.00 54.09 460 ASP F O 1
ATOM 4348 N N . ILE F 1 43 ? 54.311 11.628 53.655 1.00 57.00 461 ILE F N 1
ATOM 4349 C CA . ILE F 1 43 ? 54.669 10.254 53.326 1.00 58.52 461 ILE F CA 1
ATOM 4350 C C . ILE F 1 43 ? 56.141 10.192 52.904 1.00 53.29 461 ILE F C 1
ATOM 4351 O O . ILE F 1 43 ? 56.885 9.329 53.353 1.00 42.75 461 ILE F O 1
ATOM 4356 N N . CYS F 1 44 ? 56.527 11.110 52.017 1.00 48.47 462 CYS F N 1
ATOM 4357 C CA . CYS F 1 44 ? 57.876 11.191 51.500 1.00 50.58 462 CYS F CA 1
ATOM 4358 C C . CYS F 1 44 ? 58.865 11.546 52.605 1.00 47.03 462 CYS F C 1
ATOM 4359 O O . CYS F 1 44 ? 59.901 10.915 52.715 1.00 46.64 462 CYS F O 1
ATOM 4362 N N . ARG F 1 45 ? 58.542 12.547 53.418 1.00 51.65 463 ARG F N 1
ATOM 4363 C CA . ARG F 1 45 ? 59.452 13.007 54.463 1.00 53.25 463 ARG F CA 1
ATOM 4364 C C . ARG F 1 45 ? 59.685 11.895 55.490 1.00 45.52 463 ARG F C 1
ATOM 4365 O O . ARG F 1 45 ? 60.801 11.708 55.982 1.00 36.65 463 ARG F O 1
ATOM 4373 N N . ILE F 1 46 ? 58.622 11.140 55.815 1.00 43.37 464 ILE F N 1
ATOM 4374 C CA . ILE F 1 46 ? 58.724 10.059 56.781 1.00 42.57 464 ILE F CA 1
ATOM 4375 C C . ILE F 1 46 ? 59.643 8.975 56.224 1.00 43.78 464 ILE F C 1
ATOM 4376 O O . ILE F 1 46 ? 60.531 8.521 56.928 1.00 38.52 464 ILE F O 1
ATOM 4381 N N . ALA F 1 47 ? 59.406 8.555 54.979 1.00 43.33 465 ALA F N 1
ATOM 4382 C CA . ALA F 1 47 ? 60.176 7.486 54.364 1.00 44.03 465 ALA F CA 1
ATOM 4383 C C . ALA F 1 47 ? 61.644 7.882 54.218 1.00 44.08 465 ALA F C 1
ATOM 4384 O O . ALA F 1 47 ? 62.537 7.048 54.405 1.00 38.72 465 ALA F O 1
ATOM 4386 N N . GLN F 1 48 ? 61.892 9.142 53.853 1.00 42.84 466 GLN F N 1
ATOM 4387 C CA . GLN F 1 48 ? 63.241 9.659 53.718 1.00 43.04 466 GLN F CA 1
ATOM 4388 C C . GLN F 1 48 ? 63.996 9.534 55.040 1.00 43.96 466 GLN F C 1
ATOM 4389 O O . GLN F 1 48 ? 65.073 8.949 55.111 1.00 38.42 466 GLN F O 1
ATOM 4395 N N . ARG F 1 49 ? 63.405 10.111 56.087 1.00 44.57 467 ARG F N 1
ATOM 4396 C CA A ARG F 1 49 ? 64.019 10.153 57.401 0.50 41.38 467 ARG F CA 1
ATOM 4397 C CA B ARG F 1 49 ? 64.030 10.148 57.394 0.50 43.00 467 ARG F CA 1
ATOM 4398 C C . ARG F 1 49 ? 64.232 8.727 57.914 1.00 36.93 467 ARG F C 1
ATOM 4399 O O . ARG F 1 49 ? 65.287 8.390 58.429 1.00 35.29 467 ARG F O 1
ATOM 4414 N N . GLN F 1 50 ? 63.223 7.882 57.769 1.00 35.54 468 GLN F N 1
ATOM 4415 C CA . GLN F 1 50 ? 63.283 6.552 58.367 1.00 35.83 468 GLN F CA 1
ATOM 4416 C C . GLN F 1 50 ? 64.348 5.707 57.677 1.00 37.66 468 GLN F C 1
ATOM 4417 O O . GLN F 1 50 ? 65.062 4.960 58.348 1.00 34.56 468 GLN F O 1
ATOM 4423 N N . CYS F 1 51 ? 64.455 5.809 56.344 1.00 39.39 469 CYS F N 1
ATOM 4424 C CA . CYS F 1 51 ? 65.458 5.053 55.615 1.00 39.76 469 CYS F CA 1
ATOM 4425 C C . CYS F 1 51 ? 66.842 5.634 55.838 1.00 40.83 469 CYS F C 1
ATOM 4426 O O . CYS F 1 51 ? 67.803 4.894 55.834 1.00 39.61 469 CYS F O 1
ATOM 4429 N N . CYS F 1 52 ? 66.934 6.952 56.044 1.00 41.89 470 CYS F N 1
ATOM 4430 C CA . CYS F 1 52 ? 68.200 7.590 56.375 1.00 39.07 470 CYS F CA 1
ATOM 4431 C C . CYS F 1 52 ? 68.707 7.051 57.714 1.00 39.08 470 CYS F C 1
ATOM 4432 O O . CYS F 1 52 ? 69.832 6.610 57.788 1.00 37.95 470 CYS F O 1
ATOM 4435 N N . ILE F 1 53 ? 67.840 7.064 58.737 1.00 40.16 471 ILE F N 1
ATOM 4436 C CA . ILE F 1 53 ? 68.192 6.633 60.079 1.00 44.12 471 ILE F CA 1
ATOM 4437 C C . ILE F 1 53 ? 68.550 5.145 60.082 1.00 40.02 471 ILE F C 1
ATOM 4438 O O . ILE F 1 53 ? 69.545 4.764 60.687 1.00 39.65 471 ILE F O 1
ATOM 4443 N N . SER F 1 54 ? 67.730 4.305 59.435 1.00 37.09 472 SER F N 1
ATOM 4444 C CA . SER F 1 54 ? 67.990 2.868 59.417 1.00 37.33 472 SER F CA 1
ATOM 4445 C C . SER F 1 54 ? 69.366 2.559 58.835 1.00 38.60 472 SER F C 1
ATOM 4446 O O . SER F 1 54 ? 70.039 1.663 59.332 1.00 42.09 472 SER F O 1
ATOM 4449 N N . TYR F 1 55 ? 69.736 3.268 57.751 1.00 39.31 473 TYR F N 1
ATOM 4450 C CA . TYR F 1 55 ? 70.999 3.038 57.072 1.00 41.67 473 TYR F CA 1
ATOM 4451 C C . TYR F 1 55 ? 72.136 3.346 58.042 1.00 40.98 473 TYR F C 1
ATOM 4452 O O . TYR F 1 55 ? 73.054 2.545 58.167 1.00 37.75 473 TYR F O 1
ATOM 4461 N N . LEU F 1 56 ? 72.093 4.531 58.685 1.00 39.77 474 LEU F N 1
ATOM 4462 C CA . LEU F 1 56 ? 73.133 4.941 59.609 1.00 41.47 474 LEU F CA 1
ATOM 4463 C C . LEU F 1 56 ? 73.172 4.017 60.805 1.00 40.37 474 LEU F C 1
ATOM 4464 O O . LEU F 1 56 ? 74.268 3.724 61.280 1.00 42.47 474 LEU F O 1
ATOM 4469 N N . LYS F 1 57 ? 72.006 3.561 61.279 1.00 40.73 475 LYS F N 1
ATOM 4470 C CA . LYS F 1 57 ? 71.973 2.667 62.430 1.00 40.04 475 LYS F CA 1
ATOM 4471 C C . LYS F 1 57 ? 72.645 1.340 62.089 1.00 38.66 475 LYS F C 1
ATOM 4472 O O . LYS F 1 57 ? 73.470 0.870 62.858 1.00 41.14 475 LYS F O 1
ATOM 4478 N N . GLU F 1 58 ? 72.302 0.760 60.935 1.00 35.80 476 GLU F N 1
ATOM 4479 C CA . GLU F 1 58 ? 72.801 -0.561 60.587 1.00 37.90 476 GLU F CA 1
ATOM 4480 C C . GLU F 1 58 ? 74.309 -0.489 60.357 1.00 40.57 476 GLU F C 1
ATOM 4481 O O . GLU F 1 58 ? 75.044 -1.360 60.809 1.00 29.71 476 GLU F O 1
ATOM 4487 N N . LYS F 1 59 ? 74.753 0.599 59.705 1.00 45.17 477 LYS F N 1
ATOM 4488 C CA . LYS F 1 59 ? 76.157 0.798 59.396 1.00 45.60 477 LYS F CA 1
ATOM 4489 C C . LYS F 1 59 ? 76.975 0.929 60.676 1.00 43.96 477 LYS F C 1
ATOM 4490 O O . LYS F 1 59 ? 77.990 0.255 60.841 1.00 44.24 477 LYS F O 1
ATOM 4496 N N . SER F 1 60 ? 76.543 1.828 61.567 1.00 46.40 478 SER F N 1
ATOM 4497 C CA . SER F 1 60 ? 77.253 2.068 62.811 1.00 45.26 478 SER F CA 1
ATOM 4498 C C . SER F 1 60 ? 77.219 0.805 63.674 1.00 39.59 478 SER F C 1
ATOM 4499 O O . SER F 1 60 ? 78.218 0.466 64.308 1.00 39.43 478 SER F O 1
ATOM 4502 N N . CYS F 1 61 ? 76.090 0.089 63.674 1.00 37.25 479 CYS F N 1
ATOM 4503 C CA . CYS F 1 61 ? 76.006 -1.175 64.389 1.00 37.50 479 CYS F CA 1
ATOM 4504 C C . CYS F 1 61 ? 77.066 -2.174 63.914 1.00 43.69 479 CYS F C 1
ATOM 4505 O O . CYS F 1 61 ? 77.746 -2.745 64.762 1.00 40.47 479 CYS F O 1
ATOM 4508 N N . VAL F 1 62 ? 77.183 -2.391 62.589 1.00 43.08 480 VAL F N 1
ATOM 4509 C CA . VAL F 1 62 ? 78.129 -3.357 62.044 1.00 40.36 480 VAL F CA 1
ATOM 4510 C C . VAL F 1 62 ? 79.569 -2.936 62.394 1.00 40.01 480 VAL F C 1
ATOM 4511 O O . VAL F 1 62 ? 80.423 -3.785 62.712 1.00 38.87 480 VAL F O 1
ATOM 4515 N N . ALA F 1 63 ? 79.853 -1.623 62.334 1.00 40.42 481 ALA F N 1
ATOM 4516 C CA . ALA F 1 63 ? 81.168 -1.110 62.707 1.00 36.35 481 ALA F CA 1
ATOM 4517 C C . ALA F 1 63 ? 81.436 -1.407 64.191 1.00 39.28 481 ALA F C 1
ATOM 4518 O O . ALA F 1 63 ? 82.522 -1.854 64.576 1.00 40.20 481 ALA F O 1
ATOM 4520 N N . GLY F 1 64 ? 80.406 -1.176 65.022 1.00 37.78 482 GLY F N 1
ATOM 4521 C CA . GLY F 1 64 ? 80.479 -1.444 66.451 1.00 35.96 482 GLY F CA 1
ATOM 4522 C C . GLY F 1 64 ? 80.805 -2.898 66.757 1.00 35.07 482 GLY F C 1
ATOM 4523 O O . GLY F 1 64 ? 81.653 -3.159 67.611 1.00 36.59 482 GLY F O 1
ATOM 4524 N N . VAL F 1 65 ? 80.140 -3.840 66.066 1.00 35.31 483 VAL F N 1
ATOM 4525 C CA . VAL F 1 65 ? 80.382 -5.258 66.250 1.00 35.67 483 VAL F CA 1
ATOM 4526 C C . VAL F 1 65 ? 81.840 -5.570 65.936 1.00 41.50 483 VAL F C 1
ATOM 4527 O O . VAL F 1 65 ? 82.484 -6.296 66.671 1.00 45.47 483 VAL F O 1
ATOM 4531 N N . MET F 1 66 ? 82.357 -5.028 64.830 1.00 43.82 484 MET F N 1
ATOM 4532 C CA . MET F 1 66 ? 83.719 -5.308 64.412 1.00 44.11 484 MET F CA 1
ATOM 4533 C C . MET F 1 66 ? 84.695 -4.768 65.464 1.00 44.22 484 MET F C 1
ATOM 4534 O O . MET F 1 66 ? 85.656 -5.466 65.821 1.00 35.99 484 MET F O 1
ATOM 4539 N N . GLY F 1 67 ? 84.398 -3.550 65.968 1.00 43.74 485 GLY F N 1
ATOM 4540 C CA . GLY F 1 67 ? 85.158 -2.939 67.047 1.00 41.74 485 GLY F CA 1
ATOM 4541 C C . GLY F 1 67 ? 85.312 -3.866 68.258 1.00 38.33 485 GLY F C 1
ATOM 4542 O O . GLY F 1 67 ? 86.419 -4.090 68.789 1.00 45.52 485 GLY F O 1
ATOM 4543 N N . ALA F 1 68 ? 84.191 -4.416 68.709 1.00 38.40 486 ALA F N 1
ATOM 4544 C CA . ALA F 1 68 ? 84.197 -5.306 69.859 1.00 40.25 486 ALA F CA 1
ATOM 4545 C C . ALA F 1 68 ? 85.036 -6.540 69.567 1.00 39.98 486 ALA F C 1
ATOM 4546 O O . ALA F 1 68 ? 85.783 -6.970 70.415 1.00 46.94 486 ALA F O 1
ATOM 4548 N N . LYS F 1 69 ? 84.903 -7.128 68.373 1.00 41.86 487 LYS F N 1
ATOM 4549 C CA . LYS F 1 69 ? 85.606 -8.368 68.066 1.00 41.49 487 LYS F CA 1
ATOM 4550 C C . LYS F 1 69 ? 87.114 -8.126 67.980 1.00 41.69 487 LYS F C 1
ATOM 4551 O O . LYS F 1 69 ? 87.872 -9.066 68.166 1.00 39.24 487 LYS F O 1
ATOM 4557 N N . GLU F 1 70 ? 87.516 -6.881 67.675 1.00 42.15 488 GLU F N 1
ATOM 4558 C CA . GLU F 1 70 ? 88.915 -6.500 67.540 1.00 48.17 488 GLU F CA 1
ATOM 4559 C C . GLU F 1 70 ? 89.494 -6.021 68.887 1.00 50.86 488 GLU F C 1
ATOM 4560 O O . GLU F 1 70 ? 90.608 -5.541 68.952 1.00 59.11 488 GLU F O 1
ATOM 4566 N N . GLY F 1 71 ? 88.710 -6.058 69.952 1.00 49.92 489 GLY F N 1
ATOM 4567 C CA . GLY F 1 71 ? 89.187 -5.824 71.300 1.00 47.24 489 GLY F CA 1
ATOM 4568 C C . GLY F 1 71 ? 88.994 -4.386 71.757 1.00 51.02 489 GLY F C 1
ATOM 4569 O O . GLY F 1 71 ? 89.579 -3.993 72.772 1.00 54.28 489 GLY F O 1
ATOM 4570 N N . GLU F 1 72 ? 88.153 -3.602 71.073 1.00 55.77 490 GLU F N 1
ATOM 4571 C CA . GLU F 1 72 ? 87.849 -2.253 71.551 1.00 56.84 490 GLU F CA 1
ATOM 4572 C C . GLU F 1 72 ? 86.879 -2.325 72.721 1.00 54.30 490 GLU F C 1
ATOM 4573 O O . GLU F 1 72 ? 86.121 -3.279 72.823 1.00 52.80 490 GLU F O 1
ATOM 4579 N N . THR F 1 73 ? 86.959 -1.345 73.646 1.00 55.07 491 THR F N 1
ATOM 4580 C CA . THR F 1 73 ? 86.249 -1.399 74.932 1.00 57.47 491 THR F CA 1
ATOM 4581 C C . THR F 1 73 ? 85.283 -0.223 75.029 1.00 58.96 491 THR F C 1
ATOM 4582 O O . THR F 1 73 ? 85.638 0.861 75.488 1.00 61.70 491 THR F O 1
ATOM 4586 N N . CYS F 1 74 ? 84.039 -0.444 74.605 1.00 56.09 492 CYS F N 1
ATOM 4587 C CA . CYS F 1 74 ? 83.054 0.615 74.517 1.00 61.03 492 CYS F CA 1
ATOM 4588 C C . CYS F 1 74 ? 82.379 0.678 75.891 1.00 68.89 492 CYS F C 1
ATOM 4589 O O . CYS F 1 74 ? 81.919 -0.349 76.391 1.00 87.57 492 CYS F O 1
ATOM 4592 N N . GLY F 1 75 ? 82.357 1.846 76.521 1.00 70.69 493 GLY F N 1
ATOM 4593 C CA . GLY F 1 75 ? 81.970 1.929 77.927 1.00 68.41 493 GLY F CA 1
ATOM 4594 C C . GLY F 1 75 ? 82.721 3.039 78.584 1.00 64.15 493 GLY F C 1
ATOM 4595 O O . GLY F 1 75 ? 82.535 4.171 78.100 1.00 71.18 493 GLY F O 1
ATOM 4596 N N . CYS F 1 82 ? 71.880 13.672 70.515 1.00 68.49 500 CYS F N 1
ATOM 4597 C CA . CYS F 1 82 ? 70.948 13.992 69.399 1.00 71.80 500 CYS F CA 1
ATOM 4598 C C . CYS F 1 82 ? 71.390 13.268 68.110 1.00 68.58 500 CYS F C 1
ATOM 4599 O O . CYS F 1 82 ? 71.071 13.736 67.012 1.00 69.37 500 CYS F O 1
ATOM 4602 N N . GLY F 1 83 ? 72.064 12.112 68.251 1.00 59.75 501 GLY F N 1
ATOM 4603 C CA . GLY F 1 83 ? 72.517 11.327 67.112 1.00 60.84 501 GLY F CA 1
ATOM 4604 C C . GLY F 1 83 ? 71.782 9.990 67.003 1.00 56.82 501 GLY F C 1
ATOM 4605 O O . GLY F 1 83 ? 70.902 9.712 67.806 1.00 61.83 501 GLY F O 1
ATOM 4606 N N . VAL F 1 84 ? 72.150 9.179 66.007 1.00 57.16 502 VAL F N 1
ATOM 4607 C CA . VAL F 1 84 ? 71.531 7.877 65.800 1.00 59.32 502 VAL F CA 1
ATOM 4608 C C . VAL F 1 84 ? 72.559 6.744 65.737 1.00 54.14 502 VAL F C 1
ATOM 4609 O O . VAL F 1 84 ? 72.188 5.620 65.431 1.00 63.73 502 VAL F O 1
ATOM 4613 N N . SER F 1 85 ? 73.830 6.999 66.067 1.00 48.10 503 SER F N 1
ATOM 4614 C CA . SER F 1 85 ? 74.862 5.981 65.982 1.00 43.37 503 SER F CA 1
ATOM 4615 C C . SER F 1 85 ? 74.625 4.839 66.972 1.00 41.15 503 SER F C 1
ATOM 4616 O O . SER F 1 85 ? 74.448 5.084 68.148 1.00 44.71 503 SER F O 1
ATOM 4619 N N . LEU F 1 86 ? 74.654 3.577 66.501 1.00 37.91 504 LEU F N 1
ATOM 4620 C CA . LEU F 1 86 ? 74.630 2.425 67.376 1.00 36.39 504 LEU F CA 1
ATOM 4621 C C . LEU F 1 86 ? 76.020 1.831 67.539 1.00 39.15 504 LEU F C 1
ATOM 4622 O O . LEU F 1 86 ? 76.158 0.638 67.828 1.00 36.78 504 LEU F O 1
ATOM 4627 N N . TYR F 1 87 ? 77.055 2.622 67.332 1.00 39.15 505 TYR F N 1
ATOM 4628 C CA . TYR F 1 87 ? 78.404 2.086 67.420 1.00 43.34 505 TYR F CA 1
ATOM 4629 C C . TYR F 1 87 ? 78.597 1.506 68.815 1.00 40.97 505 TYR F C 1
ATOM 4630 O O . TYR F 1 87 ? 78.913 0.322 68.973 1.00 34.46 505 TYR F O 1
ATOM 4639 N N . LYS F 1 88 ? 78.366 2.367 69.815 1.00 38.51 506 LYS F N 1
ATOM 4640 C CA . LYS F 1 88 ? 78.596 2.026 71.206 1.00 43.94 506 LYS F CA 1
ATOM 4641 C C . LYS F 1 88 ? 77.661 0.903 71.652 1.00 43.37 506 LYS F C 1
ATOM 4642 O O . LYS F 1 88 ? 78.096 -0.055 72.275 1.00 44.56 506 LYS F O 1
ATOM 4648 N N . GLN F 1 89 ? 76.380 1.033 71.326 1.00 41.76 507 GLN F N 1
ATOM 4649 C CA . GLN F 1 89 ? 75.398 0.036 71.714 1.00 41.60 507 GLN F CA 1
ATOM 4650 C C . GLN F 1 89 ? 75.797 -1.344 71.186 1.00 37.04 507 GLN F C 1
ATOM 4651 O O . GLN F 1 89 ? 75.826 -2.318 71.932 1.00 37.78 507 GLN F O 1
ATOM 4657 N N . CYS F 1 90 ? 76.096 -1.435 69.897 1.00 35.17 508 CYS F N 1
ATOM 4658 C CA . CYS F 1 90 ? 76.387 -2.719 69.281 1.00 33.71 508 CYS F CA 1
ATOM 4659 C C . CYS F 1 90 ? 77.750 -3.246 69.744 1.00 33.72 508 CYS F C 1
ATOM 4660 O O . CYS F 1 90 ? 77.911 -4.448 69.941 1.00 30.84 508 CYS F O 1
ATOM 4663 N N . CYS F 1 91 ? 78.708 -2.349 69.983 1.00 36.84 509 CYS F N 1
ATOM 4664 C CA . CYS F 1 91 ? 79.983 -2.742 70.566 1.00 38.11 509 CYS F CA 1
ATOM 4665 C C . CYS F 1 91 ? 79.774 -3.351 71.963 1.00 41.83 509 CYS F C 1
ATOM 4666 O O . CYS F 1 91 ? 80.250 -4.450 72.259 1.00 35.94 509 CYS F O 1
ATOM 4669 N N . ASP F 1 92 ? 78.996 -2.663 72.817 1.00 38.46 510 ASP F N 1
ATOM 4670 C CA . ASP F 1 92 ? 78.732 -3.136 74.169 1.00 39.75 510 ASP F CA 1
ATOM 4671 C C . ASP F 1 92 ? 78.010 -4.476 74.147 1.00 40.48 510 ASP F C 1
ATOM 4672 O O . ASP F 1 92 ? 78.377 -5.382 74.888 1.00 42.41 510 ASP F O 1
ATOM 4677 N N . CYS F 1 93 ? 76.959 -4.586 73.313 1.00 38.35 511 CYS F N 1
ATOM 4678 C CA . CYS F 1 93 ? 76.133 -5.781 73.283 1.00 42.75 511 CYS F CA 1
ATOM 4679 C C . CYS F 1 93 ? 76.931 -6.959 72.718 1.00 39.22 511 CYS F C 1
ATOM 4680 O O . CYS F 1 93 ? 76.756 -8.088 73.150 1.00 38.01 511 CYS F O 1
ATOM 4683 N N . CYS F 1 94 ? 77.747 -6.714 71.703 1.00 37.09 512 CYS F N 1
ATOM 4684 C CA . CYS F 1 94 ? 78.634 -7.747 71.193 1.00 42.05 512 CYS F CA 1
ATOM 4685 C C . CYS F 1 94 ? 79.562 -8.191 72.316 1.00 40.74 512 CYS F C 1
ATOM 4686 O O . CYS F 1 94 ? 79.719 -9.383 72.521 1.00 44.13 512 CYS F O 1
ATOM 4689 N N . GLY F 1 95 ? 80.111 -7.231 73.063 1.00 41.22 513 GLY F N 1
ATOM 4690 C CA . GLY F 1 95 ? 81.020 -7.505 74.175 1.00 42.16 513 GLY F CA 1
ATOM 4691 C C . GLY F 1 95 ? 80.408 -8.418 75.231 1.00 44.16 513 GLY F C 1
ATOM 4692 O O . GLY F 1 95 ? 81.102 -9.262 75.781 1.00 44.26 513 GLY F O 1
ATOM 4693 N N . LEU F 1 96 ? 79.098 -8.284 75.476 1.00 42.46 514 LEU F N 1
ATOM 4694 C CA . LEU F 1 96 ? 78.404 -9.177 76.391 1.00 44.35 514 LEU F CA 1
ATOM 4695 C C . LEU F 1 96 ? 78.552 -10.617 75.906 1.00 45.46 514 LEU F C 1
ATOM 4696 O O . LEU F 1 96 ? 78.876 -11.508 76.704 1.00 42.33 514 LEU F O 1
ATOM 4701 N N . GLY F 1 97 ? 78.241 -10.839 74.620 1.00 42.45 515 GLY F N 1
ATOM 4702 C CA . GLY F 1 97 ? 78.272 -12.163 74.025 1.00 41.58 515 GLY F CA 1
ATOM 4703 C C . GLY F 1 97 ? 79.683 -12.735 74.030 1.00 43.88 515 GLY F C 1
ATOM 4704 O O . GLY F 1 97 ? 79.866 -13.920 74.292 1.00 49.00 515 GLY F O 1
ATOM 4705 N N . LEU F 1 98 ? 80.671 -11.891 73.733 1.00 41.24 516 LEU F N 1
ATOM 4706 C CA . LEU F 1 98 ? 82.055 -12.322 73.697 1.00 45.37 516 LEU F CA 1
ATOM 4707 C C . LEU F 1 98 ? 82.499 -12.814 75.065 1.00 50.89 516 LEU F C 1
ATOM 4708 O O . LEU F 1 98 ? 83.189 -13.825 75.154 1.00 46.59 516 LEU F O 1
ATOM 4713 N N . ARG F 1 99 ? 82.110 -12.084 76.121 1.00 49.93 517 ARG F N 1
ATOM 4714 C CA A ARG F 1 99 ? 82.578 -12.382 77.466 0.50 51.89 517 ARG F CA 1
ATOM 4715 C CA B ARG F 1 99 ? 82.582 -12.386 77.464 0.50 50.70 517 ARG F CA 1
ATOM 4716 C C . ARG F 1 99 ? 81.969 -13.701 77.937 1.00 51.15 517 ARG F C 1
ATOM 4717 O O . ARG F 1 99 ? 82.643 -14.486 78.586 1.00 53.21 517 ARG F O 1
ATOM 4732 N N . VAL F 1 100 ? 80.703 -13.950 77.574 1.00 50.76 518 VAL F N 1
ATOM 4733 C CA . VAL F 1 100 ? 80.019 -15.191 77.910 1.00 51.07 518 VAL F CA 1
ATOM 4734 C C . VAL F 1 100 ? 80.700 -16.350 77.184 1.00 52.39 518 VAL F C 1
ATOM 4735 O O . VAL F 1 100 ? 80.930 -17.397 77.775 1.00 53.47 518 VAL F O 1
ATOM 4739 N N . ARG F 1 101 ? 80.975 -16.167 75.894 1.00 54.67 519 ARG F N 1
ATOM 4740 C CA . ARG F 1 101 ? 81.648 -17.166 75.078 1.00 58.11 519 ARG F CA 1
ATOM 4741 C C . ARG F 1 101 ? 83.023 -17.473 75.649 1.00 60.71 519 ARG F C 1
ATOM 4742 O O . ARG F 1 101 ? 83.417 -18.630 75.724 1.00 64.79 519 ARG F O 1
ATOM 4750 N N . ALA F 1 102 ? 83.741 -16.425 76.066 1.00 56.54 520 ALA F N 1
ATOM 4751 C CA . ALA F 1 102 ? 85.088 -16.553 76.602 1.00 53.72 520 ALA F CA 1
ATOM 4752 C C . ALA F 1 102 ? 85.084 -17.394 77.881 1.00 59.26 520 ALA F C 1
ATOM 4753 O O . ALA F 1 102 ? 86.087 -18.017 78.210 1.00 66.72 520 ALA F O 1
ATOM 4755 N N . GLU F 1 103 ? 83.959 -17.413 78.604 1.00 58.83 521 GLU F N 1
ATOM 4756 C CA . GLU F 1 103 ? 83.828 -18.186 79.832 1.00 61.62 521 GLU F CA 1
ATOM 4757 C C . GLU F 1 103 ? 83.413 -19.631 79.539 1.00 61.85 521 GLU F C 1
ATOM 4758 O O . GLU F 1 103 ? 83.187 -20.409 80.456 1.00 62.18 521 GLU F O 1
ATOM 4764 N N . GLY F 1 104 ? 83.278 -19.987 78.263 1.00 64.12 522 GLY F N 1
ATOM 4765 C CA . GLY F 1 104 ? 82.969 -21.353 77.863 1.00 65.69 522 GLY F CA 1
ATOM 4766 C C . GLY F 1 104 ? 81.475 -21.643 77.946 1.00 69.81 522 GLY F C 1
ATOM 4767 O O . GLY F 1 104 ? 81.086 -22.802 77.825 1.00 72.36 522 GLY F O 1
ATOM 4768 N N . GLN F 1 105 ? 80.633 -20.617 78.155 1.00 64.22 523 GLN F N 1
ATOM 4769 C CA . GLN F 1 105 ? 79.213 -20.838 78.368 1.00 64.03 523 GLN F CA 1
ATOM 4770 C C . GLN F 1 105 ? 78.438 -20.578 77.082 1.00 56.99 523 GLN F C 1
ATOM 4771 O O . GLN F 1 105 ? 78.884 -19.868 76.217 1.00 53.87 523 GLN F O 1
ATOM 4777 N N . SER F 1 106 ? 77.248 -21.147 76.962 1.00 57.19 524 SER F N 1
ATOM 4778 C CA . SER F 1 106 ? 76.365 -20.817 75.840 1.00 56.45 524 SER F CA 1
ATOM 4779 C C . SER F 1 106 ? 75.538 -19.589 76.212 1.00 55.30 524 SER F C 1
ATOM 4780 O O . SER F 1 106 ? 75.223 -19.379 77.378 1.00 53.25 524 SER F O 1
ATOM 4783 N N . CYS F 1 107 ? 75.162 -18.811 75.206 1.00 55.90 525 CYS F N 1
ATOM 4784 C CA . CYS F 1 107 ? 74.287 -17.688 75.453 1.00 63.94 525 CYS F CA 1
ATOM 4785 C C . CYS F 1 107 ? 72.837 -18.144 75.400 1.00 67.12 525 CYS F C 1
ATOM 4786 O O . CYS F 1 107 ? 72.488 -19.040 74.656 1.00 77.73 525 CYS F O 1
ATOM 4789 N N . GLU F 1 108 ? 71.997 -17.382 76.090 1.00 65.75 526 GLU F N 1
ATOM 4790 C CA . GLU F 1 108 ? 70.553 -17.484 75.958 1.00 66.95 526 GLU F CA 1
ATOM 4791 C C . GLU F 1 108 ? 69.977 -16.141 75.494 1.00 61.17 526 GLU F C 1
ATOM 4792 O O . GLU F 1 108 ? 70.403 -15.069 75.910 1.00 70.16 526 GLU F O 1
ATOM 4798 N N . SER F 1 109 ? 69.029 -16.237 74.565 1.00 60.74 527 SER F N 1
ATOM 4799 C CA . SER F 1 109 ? 68.280 -15.104 74.061 1.00 56.85 527 SER F CA 1
ATOM 4800 C C . SER F 1 109 ? 67.647 -14.340 75.217 1.00 59.80 527 SER F C 1
ATOM 4801 O O . SER F 1 109 ? 67.025 -14.937 76.090 1.00 57.61 527 SER F O 1
ATOM 4804 N N . ASN F 1 110 ? 67.842 -13.015 75.225 1.00 56.25 528 ASN F N 1
ATOM 4805 C CA . ASN F 1 110 ? 67.190 -12.150 76.192 1.00 53.65 528 ASN F CA 1
ATOM 4806 C C . ASN F 1 110 ? 66.547 -10.993 75.434 1.00 48.93 528 ASN F C 1
ATOM 4807 O O . ASN F 1 110 ? 67.149 -9.944 75.264 1.00 41.93 528 ASN F O 1
ATOM 4812 N N . PRO F 1 111 ? 65.292 -11.165 74.956 1.00 44.19 529 PRO F N 1
ATOM 4813 C CA . PRO F 1 111 ? 64.598 -10.105 74.230 1.00 40.27 529 PRO F CA 1
ATOM 4814 C C . PRO F 1 111 ? 64.470 -8.770 74.971 1.00 36.92 529 PRO F C 1
ATOM 4815 O O . PRO F 1 111 ? 64.301 -7.732 74.345 1.00 37.85 529 PRO F O 1
ATOM 4819 N N . ASN F 1 112 ? 64.574 -8.781 76.292 1.00 40.10 530 ASN F N 1
ATOM 4820 C CA . ASN F 1 112 ? 64.511 -7.543 77.050 1.00 45.35 530 ASN F CA 1
ATOM 4821 C C . ASN F 1 112 ? 65.666 -6.603 76.708 1.00 41.20 530 ASN F C 1
ATOM 4822 O O . ASN F 1 112 ? 65.537 -5.399 76.909 1.00 41.69 530 ASN F O 1
ATOM 4827 N N . LEU F 1 113 ? 66.786 -7.150 76.210 1.00 41.83 531 LEU F N 1
ATOM 4828 C CA . LEU F 1 113 ? 67.918 -6.338 75.773 1.00 43.34 531 LEU F CA 1
ATOM 4829 C C . LEU F 1 113 ? 67.534 -5.446 74.589 1.00 45.70 531 LEU F C 1
ATOM 4830 O O . LEU F 1 113 ? 68.222 -4.477 74.282 1.00 40.35 531 LEU F O 1
ATOM 4835 N N . GLY F 1 114 ? 66.458 -5.818 73.878 1.00 48.38 532 GLY F N 1
ATOM 4836 C CA . GLY F 1 114 ? 65.961 -5.024 72.773 1.00 44.63 532 GLY F CA 1
ATOM 4837 C C . GLY F 1 114 ? 66.647 -5.456 71.488 1.00 46.53 532 GLY F C 1
ATOM 4838 O O . GLY F 1 114 ? 67.459 -6.392 71.452 1.00 40.20 532 GLY F O 1
ATOM 4839 N N . TYR F 1 115 ? 66.288 -4.738 70.419 1.00 47.70 533 TYR F N 1
ATOM 4840 C CA . TYR F 1 115 ? 66.854 -4.921 69.093 1.00 44.00 533 TYR F CA 1
ATOM 4841 C C . TYR F 1 115 ? 67.654 -3.670 68.752 1.00 43.97 533 TYR F C 1
ATOM 4842 O O . TYR F 1 115 ? 67.145 -2.563 68.935 1.00 38.76 533 TYR F O 1
ATOM 4851 N N . PRO F 1 116 ? 68.890 -3.791 68.220 1.00 43.49 534 PRO F N 1
ATOM 4852 C CA . PRO F 1 116 ? 69.500 -5.077 67.887 1.00 44.79 534 PRO F CA 1
ATOM 4853 C C . PRO F 1 116 ? 70.397 -5.737 68.941 1.00 45.55 534 PRO F C 1
ATOM 4854 O O . PRO F 1 116 ? 71.059 -6.725 68.630 1.00 40.86 534 PRO F O 1
ATOM 4858 N N . CYS F 1 117 ? 70.350 -5.248 70.184 1.00 40.56 535 CYS F N 1
ATOM 4859 C CA . CYS F 1 117 ? 71.293 -5.676 71.209 1.00 42.82 535 CYS F CA 1
ATOM 4860 C C . CYS F 1 117 ? 71.254 -7.200 71.390 1.00 38.68 535 CYS F C 1
ATOM 4861 O O . CYS F 1 117 ? 72.282 -7.849 71.387 1.00 35.94 535 CYS F O 1
ATOM 4864 N N . ASN F 1 118 ? 70.062 -7.769 71.530 1.00 38.71 536 ASN F N 1
ATOM 4865 C CA . ASN F 1 118 ? 69.905 -9.198 71.766 1.00 40.93 536 ASN F CA 1
ATOM 4866 C C . ASN F 1 118 ? 70.539 -9.999 70.631 1.00 45.84 536 ASN F C 1
ATOM 4867 O O . ASN F 1 118 ? 71.373 -10.880 70.868 1.00 45.86 536 ASN F O 1
ATOM 4872 N N . HIS F 1 119 ? 70.115 -9.681 69.396 1.00 44.96 537 HIS F N 1
ATOM 4873 C CA . HIS F 1 119 ? 70.612 -10.346 68.211 1.00 44.37 537 HIS F CA 1
ATOM 4874 C C . HIS F 1 119 ? 72.131 -10.222 68.148 1.00 39.20 537 HIS F C 1
ATOM 4875 O O . HIS F 1 119 ? 72.816 -11.169 67.793 1.00 40.93 537 HIS F O 1
ATOM 4882 N N . VAL F 1 120 ? 72.664 -9.050 68.468 1.00 41.51 538 VAL F N 1
ATOM 4883 C CA . VAL F 1 120 ? 74.095 -8.831 68.338 1.00 40.83 538 VAL F CA 1
ATOM 4884 C C . VAL F 1 120 ? 74.825 -9.617 69.419 1.00 40.99 538 VAL F C 1
ATOM 4885 O O . VAL F 1 120 ? 75.858 -10.206 69.155 1.00 38.91 538 VAL F O 1
ATOM 4889 N N . MET F 1 121 ? 74.288 -9.617 70.642 1.00 40.96 539 MET F N 1
ATOM 4890 C CA . MET F 1 121 ? 74.901 -10.382 71.703 1.00 42.91 539 MET F CA 1
ATOM 4891 C C . MET F 1 121 ? 74.982 -11.868 71.313 1.00 40.62 539 MET F C 1
ATOM 4892 O O . MET F 1 121 ? 76.028 -12.484 71.476 1.00 36.20 539 MET F O 1
ATOM 4897 N N . LEU F 1 122 ? 73.876 -12.432 70.815 1.00 37.57 540 LEU F N 1
ATOM 4898 C CA . LEU F 1 122 ? 73.832 -13.844 70.453 1.00 44.74 540 LEU F CA 1
ATOM 4899 C C . LEU F 1 122 ? 74.847 -14.136 69.350 1.00 42.62 540 LEU F C 1
ATOM 4900 O O . LEU F 1 122 ? 75.579 -15.112 69.432 1.00 44.61 540 LEU F O 1
ATOM 4905 N N . SER F 1 123 ? 74.840 -13.317 68.295 1.00 44.00 541 SER F N 1
ATOM 4906 C CA . SER F 1 123 ? 75.732 -13.511 67.165 1.00 47.07 541 SER F CA 1
ATOM 4907 C C . SER F 1 123 ? 77.182 -13.538 67.637 1.00 49.37 541 SER F C 1
ATOM 4908 O O . SER F 1 123 ? 77.943 -14.407 67.237 1.00 46.78 541 SER F O 1
ATOM 4911 N N . CYS F 1 124 ? 77.562 -12.604 68.520 1.00 48.98 542 CYS F N 1
ATOM 4912 C CA . CYS F 1 124 ? 78.935 -12.547 69.010 1.00 46.44 542 CYS F CA 1
ATOM 4913 C C . CYS F 1 124 ? 79.242 -13.683 69.973 1.00 45.52 542 CYS F C 1
ATOM 4914 O O . CYS F 1 124 ? 80.389 -14.042 70.149 1.00 46.06 542 CYS F O 1
ATOM 4917 N N . CYS F 1 125 ? 78.206 -14.238 70.597 1.00 52.14 543 CYS F N 1
ATOM 4918 C CA . CYS F 1 125 ? 78.373 -15.325 71.543 1.00 56.96 543 CYS F CA 1
ATOM 4919 C C . CYS F 1 125 ? 78.569 -16.663 70.833 1.00 55.19 543 CYS F C 1
ATOM 4920 O O . CYS F 1 125 ? 79.254 -17.528 71.357 1.00 54.52 543 CYS F O 1
ATOM 4923 N N . GLU F 1 126 ? 77.960 -16.830 69.660 1.00 63.09 544 GLU F N 1
ATOM 4924 C CA . GLU F 1 126 ? 77.966 -18.094 68.935 1.00 70.55 544 GLU F CA 1
ATOM 4925 C C . GLU F 1 126 ? 79.202 -18.228 68.039 1.00 79.95 544 GLU F C 1
ATOM 4926 O O . GLU F 1 126 ? 79.751 -19.321 67.925 1.00 85.27 544 GLU F O 1
ATOM 4932 N N . GLY F 1 127 ? 79.664 -17.115 67.448 1.00 83.78 545 GLY F N 1
ATOM 4933 C CA . GLY F 1 127 ? 80.827 -17.148 66.574 1.00 87.24 545 GLY F CA 1
ATOM 4934 C C . GLY F 1 127 ? 80.919 -15.921 65.678 1.00 88.36 545 GLY F C 1
ATOM 4935 O O . GLY F 1 127 ? 80.999 -14.780 66.218 1.00 80.90 545 GLY F O 1
ATOM 4936 N N . SER G 1 9 ? 117.706 21.555 117.453 1.00 66.81 427 SER G N 1
ATOM 4937 C CA . SER G 1 9 ? 118.254 20.806 116.299 1.00 68.64 427 SER G CA 1
ATOM 4938 C C . SER G 1 9 ? 117.500 21.170 115.017 1.00 69.99 427 SER G C 1
ATOM 4939 O O . SER G 1 9 ? 116.380 21.693 115.032 1.00 63.45 427 SER G O 1
ATOM 4942 N N . THR G 1 10 ? 118.162 20.908 113.885 1.00 67.59 428 THR G N 1
ATOM 4943 C CA . THR G 1 10 ? 117.582 21.180 112.579 1.00 62.14 428 THR G CA 1
ATOM 4944 C C . THR G 1 10 ? 116.406 20.239 112.334 1.00 62.20 428 THR G C 1
ATOM 4945 O O . THR G 1 10 ? 115.406 20.643 111.748 1.00 60.54 428 THR G O 1
ATOM 4949 N N . LYS G 1 11 ? 116.517 18.990 112.786 1.00 62.98 429 LYS G N 1
ATOM 4950 C CA . LYS G 1 11 ? 115.440 18.025 112.621 1.00 60.26 429 LYS G CA 1
ATOM 4951 C C . LYS G 1 11 ? 114.174 18.501 113.344 1.00 55.23 429 LYS G C 1
ATOM 4952 O O . LYS G 1 11 ? 113.092 18.457 112.780 1.00 48.72 429 LYS G O 1
ATOM 4958 N N . ASP G 1 12 ? 114.317 18.961 114.585 1.00 57.73 430 ASP G N 1
ATOM 4959 C CA . ASP G 1 12 ? 113.186 19.414 115.377 1.00 58.24 430 ASP G CA 1
ATOM 4960 C C . ASP G 1 12 ? 112.613 20.701 114.795 1.00 54.33 430 ASP G C 1
ATOM 4961 O O . ASP G 1 12 ? 111.412 20.935 114.863 1.00 45.72 430 ASP G O 1
ATOM 4966 N N . LEU G 1 13 ? 113.482 21.554 114.252 1.00 49.89 431 LEU G N 1
ATOM 4967 C CA . LEU G 1 13 ? 113.035 22.816 113.694 1.00 49.89 431 LEU G CA 1
ATOM 4968 C C . LEU G 1 13 ? 112.161 22.533 112.466 1.00 52.70 431 LEU G C 1
ATOM 4969 O O . LEU G 1 13 ? 111.156 23.210 112.232 1.00 57.91 431 LEU G O 1
ATOM 4974 N N . ILE G 1 14 ? 112.555 21.525 111.685 1.00 47.57 432 ILE G N 1
ATOM 4975 C CA . ILE G 1 14 ? 111.823 21.135 110.495 1.00 46.94 432 ILE G CA 1
ATOM 4976 C C . ILE G 1 14 ? 110.447 20.633 110.910 1.00 41.87 432 ILE G C 1
ATOM 4977 O O . ILE G 1 14 ? 109.469 21.063 110.323 1.00 37.35 432 ILE G O 1
ATOM 4982 N N . GLU G 1 15 ? 110.395 19.758 111.913 1.00 41.42 433 GLU G N 1
ATOM 4983 C CA . GLU G 1 15 ? 109.143 19.237 112.447 1.00 50.10 433 GLU G CA 1
ATOM 4984 C C . GLU G 1 15 ? 108.252 20.388 112.925 1.00 44.61 433 GLU G C 1
ATOM 4985 O O . GLU G 1 15 ? 107.075 20.434 112.583 1.00 42.06 433 GLU G O 1
ATOM 4991 N N . THR G 1 16 ? 108.821 21.329 113.675 1.00 37.22 434 THR G N 1
ATOM 4992 C CA . THR G 1 16 ? 108.090 22.453 114.240 1.00 38.24 434 THR G CA 1
ATOM 4993 C C . THR G 1 16 ? 107.494 23.307 113.121 1.00 38.05 434 THR G C 1
ATOM 4994 O O . THR G 1 16 ? 106.314 23.633 113.137 1.00 40.95 434 THR G O 1
ATOM 4998 N N . CYS G 1 17 ? 108.335 23.704 112.174 1.00 36.35 435 CYS G N 1
ATOM 4999 C CA . CYS G 1 17 ? 107.921 24.598 111.104 1.00 36.25 435 CYS G CA 1
ATOM 5000 C C . CYS G 1 17 ? 106.998 23.879 110.122 1.00 34.21 435 CYS G C 1
ATOM 5001 O O . CYS G 1 17 ? 106.100 24.461 109.548 1.00 32.20 435 CYS G O 1
ATOM 5004 N N . CYS G 1 18 ? 107.203 22.585 109.967 1.00 34.66 436 CYS G N 1
ATOM 5005 C CA . CYS G 1 18 ? 106.283 21.757 109.220 1.00 36.84 436 CYS G CA 1
ATOM 5006 C C . CYS G 1 18 ? 104.882 21.781 109.836 1.00 32.13 436 CYS G C 1
ATOM 5007 O O . CYS G 1 18 ? 103.909 21.967 109.132 1.00 31.70 436 CYS G O 1
ATOM 5010 N N . ALA G 1 19 ? 104.773 21.600 111.146 1.00 33.31 437 ALA G N 1
ATOM 5011 C CA . ALA G 1 19 ? 103.476 21.622 111.811 1.00 33.43 437 ALA G CA 1
ATOM 5012 C C . ALA G 1 19 ? 102.836 23.006 111.679 1.00 35.94 437 ALA G C 1
ATOM 5013 O O . ALA G 1 19 ? 101.638 23.118 111.484 1.00 38.37 437 ALA G O 1
ATOM 5015 N N . ALA G 1 20 ? 103.626 24.075 111.767 1.00 34.65 438 ALA G N 1
ATOM 5016 C CA . ALA G 1 20 ? 103.113 25.418 111.528 1.00 33.99 438 ALA G CA 1
ATOM 5017 C C . ALA G 1 20 ? 102.526 25.544 110.115 1.00 34.36 438 ALA G C 1
ATOM 5018 O O . ALA G 1 20 ? 101.478 26.123 109.896 1.00 31.22 438 ALA G O 1
ATOM 5020 N N . GLY G 1 21 ? 103.225 25.012 109.121 1.00 35.54 439 GLY G N 1
ATOM 5021 C CA . GLY G 1 21 ? 102.745 25.066 107.753 1.00 35.14 439 GLY G CA 1
ATOM 5022 C C . GLY G 1 21 ? 101.443 24.296 107.563 1.00 35.26 439 GLY G C 1
ATOM 5023 O O . GLY G 1 21 ? 100.524 24.808 106.956 1.00 36.36 439 GLY G O 1
ATOM 5024 N N . GLN G 1 22 ? 101.351 23.098 108.111 1.00 31.79 440 GLN G N 1
ATOM 5025 C CA . GLN G 1 22 ? 100.115 22.334 108.109 1.00 34.72 440 GLN G CA 1
ATOM 5026 C C . GLN G 1 22 ? 98.993 23.143 108.737 1.00 36.54 440 GLN G C 1
ATOM 5027 O O . GLN G 1 22 ? 97.897 23.229 108.186 1.00 34.16 440 GLN G O 1
ATOM 5033 N N . GLN G 1 23 ? 99.292 23.765 109.866 1.00 36.43 441 GLN G N 1
ATOM 5034 C CA . GLN G 1 23 ? 98.317 24.555 110.596 1.00 39.80 441 GLN G CA 1
ATOM 5035 C C . GLN G 1 23 ? 97.869 25.728 109.730 1.00 37.22 441 GLN G C 1
ATOM 5036 O O . GLN G 1 23 ? 96.689 26.034 109.648 1.00 37.65 441 GLN G O 1
ATOM 5042 N N . TRP G 1 24 ? 98.804 26.360 109.047 1.00 38.07 442 TRP G N 1
ATOM 5043 C CA . TRP G 1 24 ? 98.450 27.450 108.156 1.00 40.62 442 TRP G CA 1
ATOM 5044 C C . TRP G 1 24 ? 97.555 26.979 107.015 1.00 39.39 442 TRP G C 1
ATOM 5045 O O . TRP G 1 24 ? 96.614 27.660 106.625 1.00 38.11 442 TRP G O 1
ATOM 5056 N N . ALA G 1 25 ? 97.832 25.787 106.491 1.00 38.47 443 ALA G N 1
ATOM 5057 C CA . ALA G 1 25 ? 97.020 25.212 105.427 1.00 38.37 443 ALA G CA 1
ATOM 5058 C C . ALA G 1 25 ? 95.587 25.010 105.905 1.00 34.95 443 ALA G C 1
ATOM 5059 O O . ALA G 1 25 ? 94.663 25.310 105.168 1.00 38.10 443 ALA G O 1
ATOM 5061 N N . ILE G 1 26 ? 95.432 24.459 107.110 1.00 34.23 444 ILE G N 1
ATOM 5062 C CA . ILE G 1 26 ? 94.128 24.210 107.707 1.00 38.47 444 ILE G CA 1
ATOM 5063 C C . ILE G 1 26 ? 93.392 25.540 107.920 1.00 41.92 444 ILE G C 1
ATOM 5064 O O . ILE G 1 26 ? 92.212 25.652 107.585 1.00 42.41 444 ILE G O 1
ATOM 5069 N N . ASP G 1 27 ? 94.098 26.562 108.413 1.00 40.13 445 ASP G N 1
ATOM 5070 C CA . ASP G 1 27 ? 93.486 27.836 108.757 1.00 46.86 445 ASP G CA 1
ATOM 5071 C C . ASP G 1 27 ? 93.025 28.564 107.487 1.00 49.27 445 ASP G C 1
ATOM 5072 O O . ASP G 1 27 ? 91.885 29.013 107.437 1.00 52.30 445 ASP G O 1
ATOM 5077 N N . ASN G 1 28 ? 93.939 28.723 106.515 1.00 52.00 446 ASN G N 1
ATOM 5078 C CA . ASN G 1 28 ? 93.765 29.671 105.418 1.00 55.82 446 ASN G CA 1
ATOM 5079 C C . ASN G 1 28 ? 93.632 29.047 104.019 1.00 55.83 446 ASN G C 1
ATOM 5080 O O . ASN G 1 28 ? 93.336 29.756 103.050 1.00 47.53 446 ASN G O 1
ATOM 5085 N N . ASP G 1 29 ? 93.892 27.751 103.814 1.00 57.51 447 ASP G N 1
ATOM 5086 C CA . ASP G 1 29 ? 93.646 27.123 102.533 1.00 56.25 447 ASP G CA 1
ATOM 5087 C C . ASP G 1 29 ? 94.565 27.664 101.428 1.00 54.53 447 ASP G C 1
ATOM 5088 O O . ASP G 1 29 ? 94.292 27.475 100.264 1.00 53.88 447 ASP G O 1
ATOM 5093 N N . GLU G 1 30 ? 95.707 28.234 101.804 1.00 53.97 448 GLU G N 1
ATOM 5094 C CA . GLU G 1 30 ? 96.701 28.703 100.854 1.00 57.80 448 GLU G CA 1
ATOM 5095 C C . GLU G 1 30 ? 98.051 28.762 101.553 1.00 54.56 448 GLU G C 1
ATOM 5096 O O . GLU G 1 30 ? 98.109 28.685 102.778 1.00 56.35 448 GLU G O 1
ATOM 5102 N N . CYS G 1 31 ? 99.140 28.857 100.775 1.00 53.29 449 CYS G N 1
ATOM 5103 C CA . CYS G 1 31 ? 100.487 28.797 101.309 1.00 51.95 449 CYS G CA 1
ATOM 5104 C C . CYS G 1 31 ? 101.327 29.980 100.834 1.00 61.47 449 CYS G C 1
ATOM 5105 O O . CYS G 1 31 ? 102.548 29.882 100.889 1.00 71.83 449 CYS G O 1
ATOM 5108 N N . GLN G 1 32 ? 100.696 31.055 100.342 1.00 74.58 450 GLN G N 1
ATOM 5109 C CA . GLN G 1 32 ? 101.467 32.166 99.794 1.00 78.98 450 GLN G CA 1
ATOM 5110 C C . GLN G 1 32 ? 101.978 33.049 100.927 1.00 84.47 450 GLN G C 1
ATOM 5111 O O . GLN G 1 32 ? 103.078 33.601 100.845 1.00 91.95 450 GLN G O 1
ATOM 5117 N N . GLU G 1 33 ? 101.181 33.137 102.000 1.00 82.33 451 GLU G N 1
ATOM 5118 C CA . GLU G 1 33 ? 101.482 33.990 103.147 1.00 85.83 451 GLU G CA 1
ATOM 5119 C C . GLU G 1 33 ? 102.269 33.315 104.279 1.00 83.23 451 GLU G C 1
ATOM 5120 O O . GLU G 1 33 ? 101.892 32.288 104.818 1.00 87.93 451 GLU G O 1
ATOM 5126 N N . ILE G 1 34 ? 103.379 33.953 104.621 1.00 89.86 452 ILE G N 1
ATOM 5127 C CA . ILE G 1 34 ? 104.311 33.431 105.591 1.00 101.62 452 ILE G CA 1
ATOM 5128 C C . ILE G 1 34 ? 103.920 33.985 106.962 1.00 103.44 452 ILE G C 1
ATOM 5129 O O . ILE G 1 34 ? 103.882 35.200 107.167 1.00 100.63 452 ILE G O 1
ATOM 5134 N N . PRO G 1 35 ? 103.538 33.127 107.936 1.00 107.74 453 PRO G N 1
ATOM 5135 C CA . PRO G 1 35 ? 103.581 33.509 109.353 1.00 109.39 453 PRO G CA 1
ATOM 5136 C C . PRO G 1 35 ? 104.946 33.230 109.995 1.00 93.51 453 PRO G C 1
ATOM 5137 O O . PRO G 1 35 ? 104.986 32.562 111.048 1.00 81.25 453 PRO G O 1
ATOM 5141 N N . GLN G 1 40 ? 113.568 35.321 109.978 1.00 84.17 458 GLN G N 1
ATOM 5142 C CA . GLN G 1 40 ? 113.569 33.947 110.553 1.00 87.47 458 GLN G CA 1
ATOM 5143 C C . GLN G 1 40 ? 114.178 33.022 109.497 1.00 76.99 458 GLN G C 1
ATOM 5144 O O . GLN G 1 40 ? 114.461 33.484 108.397 1.00 75.18 458 GLN G O 1
ATOM 5150 N N . SER G 1 41 ? 114.449 31.761 109.855 1.00 63.54 459 SER G N 1
ATOM 5151 C CA . SER G 1 41 ? 115.449 30.997 109.120 1.00 65.98 459 SER G CA 1
ATOM 5152 C C . SER G 1 41 ? 114.862 30.390 107.845 1.00 60.21 459 SER G C 1
ATOM 5153 O O . SER G 1 41 ? 113.652 30.135 107.745 1.00 51.24 459 SER G O 1
ATOM 5156 N N . ASP G 1 42 ? 115.764 30.199 106.866 1.00 54.89 460 ASP G N 1
ATOM 5157 C CA . ASP G 1 42 ? 115.427 29.602 105.589 1.00 57.92 460 ASP G CA 1
ATOM 5158 C C . ASP G 1 42 ? 114.860 28.205 105.802 1.00 50.81 460 ASP G C 1
ATOM 5159 O O . ASP G 1 42 ? 113.868 27.850 105.167 1.00 52.39 460 ASP G O 1
ATOM 5164 N N . ILE G 1 43 ? 115.500 27.436 106.697 1.00 50.20 461 ILE G N 1
ATOM 5165 C CA . ILE G 1 43 ? 115.112 26.067 106.999 1.00 50.01 461 ILE G CA 1
ATOM 5166 C C . ILE G 1 43 ? 113.637 26.042 107.392 1.00 47.98 461 ILE G C 1
ATOM 5167 O O . ILE G 1 43 ? 112.883 25.218 106.905 1.00 47.84 461 ILE G O 1
ATOM 5172 N N . CYS G 1 44 ? 113.263 26.942 108.299 1.00 43.83 462 CYS G N 1
ATOM 5173 C CA . CYS G 1 44 ? 111.917 27.029 108.817 1.00 44.48 462 CYS G CA 1
ATOM 5174 C C . CYS G 1 44 ? 110.938 27.439 107.724 1.00 42.92 462 CYS G C 1
ATOM 5175 O O . CYS G 1 44 ? 109.879 26.829 107.590 1.00 44.16 462 CYS G O 1
ATOM 5178 N N . ARG G 1 45 ? 111.291 28.465 106.941 1.00 45.32 463 ARG G N 1
ATOM 5179 C CA . ARG G 1 45 ? 110.387 28.965 105.913 1.00 46.35 463 ARG G CA 1
ATOM 5180 C C . ARG G 1 45 ? 110.131 27.889 104.849 1.00 44.26 463 ARG G C 1
ATOM 5181 O O . ARG G 1 45 ? 109.007 27.732 104.351 1.00 33.60 463 ARG G O 1
ATOM 5189 N N . ILE G 1 46 ? 111.197 27.146 104.492 1.00 38.48 464 ILE G N 1
ATOM 5190 C CA . ILE G 1 46 ? 111.080 26.103 103.492 1.00 38.65 464 ILE G CA 1
ATOM 5191 C C . ILE G 1 46 ? 110.160 25.000 104.013 1.00 32.79 464 ILE G C 1
ATOM 5192 O O . ILE G 1 46 ? 109.276 24.570 103.285 1.00 29.12 464 ILE G O 1
ATOM 5197 N N . ALA G 1 47 ? 110.393 24.541 105.240 1.00 32.59 465 ALA G N 1
ATOM 5198 C CA . ALA G 1 47 ? 109.602 23.459 105.827 1.00 35.99 465 ALA G CA 1
ATOM 5199 C C . ALA G 1 47 ? 108.137 23.858 105.968 1.00 37.91 465 ALA G C 1
ATOM 5200 O O . ALA G 1 47 ? 107.252 23.029 105.764 1.00 37.52 465 ALA G O 1
ATOM 5202 N N . GLN G 1 48 ? 107.886 25.104 106.355 1.00 37.15 466 GLN G N 1
ATOM 5203 C CA . GLN G 1 48 ? 106.536 25.612 106.503 1.00 36.09 466 GLN G CA 1
ATOM 5204 C C . GLN G 1 48 ? 105.796 25.538 105.169 1.00 35.20 466 GLN G C 1
ATOM 5205 O O . GLN G 1 48 ? 104.719 24.958 105.068 1.00 31.40 466 GLN G O 1
ATOM 5211 N N . ARG G 1 49 ? 106.396 26.135 104.142 1.00 37.92 467 ARG G N 1
ATOM 5212 C CA . ARG G 1 49 ? 105.802 26.202 102.826 1.00 38.60 467 ARG G CA 1
ATOM 5213 C C . ARG G 1 49 ? 105.583 24.783 102.277 1.00 35.79 467 ARG G C 1
ATOM 5214 O O . ARG G 1 49 ? 104.529 24.454 101.739 1.00 35.50 467 ARG G O 1
ATOM 5222 N N . GLN G 1 50 ? 106.590 23.935 102.415 1.00 35.38 468 GLN G N 1
ATOM 5223 C CA . GLN G 1 50 ? 106.517 22.617 101.796 1.00 36.37 468 GLN G CA 1
ATOM 5224 C C . GLN G 1 50 ? 105.445 21.767 102.470 1.00 32.80 468 GLN G C 1
ATOM 5225 O O . GLN G 1 50 ? 104.728 21.024 101.797 1.00 33.47 468 GLN G O 1
ATOM 5231 N N . CYS G 1 51 ? 105.346 21.839 103.800 1.00 33.20 469 CYS G N 1
ATOM 5232 C CA . CYS G 1 51 ? 104.332 21.063 104.513 1.00 33.43 469 CYS G CA 1
ATOM 5233 C C . CYS G 1 51 ? 102.954 21.662 104.306 1.00 34.26 469 CYS G C 1
ATOM 5234 O O . CYS G 1 51 ? 101.993 20.952 104.337 1.00 40.03 469 CYS G O 1
ATOM 5237 N N . CYS G 1 52 ? 102.864 22.980 104.093 1.00 35.10 470 CYS G N 1
ATOM 5238 C CA . CYS G 1 52 ? 101.608 23.628 103.763 1.00 34.79 470 CYS G CA 1
ATOM 5239 C C . CYS G 1 52 ? 101.112 23.094 102.425 1.00 34.99 470 CYS G C 1
ATOM 5240 O O . CYS G 1 52 ? 99.982 22.671 102.352 1.00 31.08 470 CYS G O 1
ATOM 5243 N N . ILE G 1 53 ? 101.978 23.103 101.401 1.00 36.01 471 ILE G N 1
ATOM 5244 C CA . ILE G 1 53 ? 101.622 22.682 100.055 1.00 40.90 471 ILE G CA 1
ATOM 5245 C C . ILE G 1 53 ? 101.232 21.193 100.052 1.00 39.24 471 ILE G C 1
ATOM 5246 O O . ILE G 1 53 ? 100.216 20.822 99.463 1.00 39.30 471 ILE G O 1
ATOM 5251 N N . SER G 1 54 ? 102.056 20.353 100.704 1.00 35.60 472 SER G N 1
ATOM 5252 C CA . SER G 1 54 ? 101.781 18.926 100.748 1.00 36.92 472 SER G CA 1
ATOM 5253 C C . SER G 1 54 ? 100.401 18.636 101.342 1.00 36.67 472 SER G C 1
ATOM 5254 O O . SER G 1 54 ? 99.723 17.736 100.884 1.00 36.35 472 SER G O 1
ATOM 5257 N N . TYR G 1 55 ? 100.035 19.349 102.410 1.00 37.01 473 TYR G N 1
ATOM 5258 C CA . TYR G 1 55 ? 98.783 19.127 103.105 1.00 38.38 473 TYR G CA 1
ATOM 5259 C C . TYR G 1 55 ? 97.637 19.434 102.151 1.00 37.23 473 TYR G C 1
ATOM 5260 O O . TYR G 1 55 ? 96.711 18.636 102.053 1.00 34.89 473 TYR G O 1
ATOM 5269 N N . LEU G 1 56 ? 97.681 20.603 101.491 1.00 34.43 474 LEU G N 1
ATOM 5270 C CA . LEU G 1 56 ? 96.641 21.000 100.561 1.00 35.46 474 LEU G CA 1
ATOM 5271 C C . LEU G 1 56 ? 96.584 20.033 99.384 1.00 36.01 474 LEU G C 1
ATOM 5272 O O . LEU G 1 56 ? 95.491 19.725 98.904 1.00 37.18 474 LEU G O 1
ATOM 5277 N N . LYS G 1 57 ? 97.755 19.570 98.908 1.00 32.50 475 LYS G N 1
ATOM 5278 C CA . LYS G 1 57 ? 97.784 18.662 97.781 1.00 34.36 475 LYS G CA 1
ATOM 5279 C C . LYS G 1 57 ? 97.115 17.330 98.156 1.00 36.79 475 LYS G C 1
ATOM 5280 O O . LYS G 1 57 ? 96.292 16.816 97.402 1.00 37.95 475 LYS G O 1
ATOM 5286 N N . GLU G 1 58 ? 97.466 16.775 99.315 1.00 33.45 476 GLU G N 1
ATOM 5287 C CA . GLU G 1 58 ? 96.970 15.463 99.693 1.00 36.57 476 GLU G CA 1
ATOM 5288 C C . GLU G 1 58 ? 95.466 15.541 99.946 1.00 38.56 476 GLU G C 1
ATOM 5289 O O . GLU G 1 58 ? 94.729 14.652 99.533 1.00 35.07 476 GLU G O 1
ATOM 5295 N N . LYS G 1 59 ? 95.020 16.641 100.563 1.00 38.94 477 LYS G N 1
ATOM 5296 C CA . LYS G 1 59 ? 93.617 16.854 100.874 1.00 39.93 477 LYS G CA 1
ATOM 5297 C C . LYS G 1 59 ? 92.790 16.939 99.591 1.00 38.44 477 LYS G C 1
ATOM 5298 O O . LYS G 1 59 ? 91.773 16.259 99.450 1.00 36.69 477 LYS G O 1
ATOM 5304 N N . SER G 1 60 ? 93.221 17.808 98.668 1.00 37.76 478 SER G N 1
ATOM 5305 C CA . SER G 1 60 ? 92.516 17.996 97.415 1.00 35.47 478 SER G CA 1
ATOM 5306 C C . SER G 1 60 ? 92.544 16.697 96.596 1.00 37.06 478 SER G C 1
ATOM 5307 O O . SER G 1 60 ? 91.541 16.335 95.972 1.00 30.16 478 SER G O 1
ATOM 5310 N N . CYS G 1 61 ? 93.667 15.984 96.627 1.00 31.45 479 CYS G N 1
ATOM 5311 C CA . CYS G 1 61 ? 93.750 14.703 95.951 1.00 34.05 479 CYS G CA 1
ATOM 5312 C C . CYS G 1 61 ? 92.713 13.709 96.476 1.00 33.23 479 CYS G C 1
ATOM 5313 O O . CYS G 1 61 ? 92.034 13.093 95.659 1.00 39.24 479 CYS G O 1
ATOM 5316 N N . VAL G 1 62 ? 92.600 13.546 97.804 1.00 32.02 480 VAL G N 1
ATOM 5317 C CA . VAL G 1 62 ? 91.650 12.604 98.393 1.00 33.41 480 VAL G CA 1
ATOM 5318 C C . VAL G 1 62 ? 90.209 13.009 98.028 1.00 37.56 480 VAL G C 1
ATOM 5319 O O . VAL G 1 62 ? 89.362 12.145 97.739 1.00 38.38 480 VAL G O 1
ATOM 5323 N N . ALA G 1 63 ? 89.921 14.322 98.019 1.00 32.20 481 ALA G N 1
ATOM 5324 C CA . ALA G 1 63 ? 88.614 14.809 97.622 1.00 33.16 481 ALA G CA 1
ATOM 5325 C C . ALA G 1 63 ? 88.353 14.457 96.162 1.00 32.51 481 ALA G C 1
ATOM 5326 O O . ALA G 1 63 ? 87.273 14.011 95.788 1.00 34.44 481 ALA G O 1
ATOM 5328 N N . GLY G 1 64 ? 89.377 14.644 95.325 1.00 32.96 482 GLY G N 1
ATOM 5329 C CA . GLY G 1 64 ? 89.310 14.316 93.901 1.00 33.21 482 GLY G CA 1
ATOM 5330 C C . GLY G 1 64 ? 88.972 12.842 93.671 1.00 32.99 482 GLY G C 1
ATOM 5331 O O . GLY G 1 64 ? 88.128 12.533 92.841 1.00 35.80 482 GLY G O 1
ATOM 5332 N N . VAL G 1 65 ? 89.645 11.936 94.400 1.00 31.44 483 VAL G N 1
ATOM 5333 C CA . VAL G 1 65 ? 89.397 10.506 94.290 1.00 35.00 483 VAL G CA 1
ATOM 5334 C C . VAL G 1 65 ? 87.925 10.209 94.626 1.00 38.81 483 VAL G C 1
ATOM 5335 O O . VAL G 1 65 ? 87.262 9.449 93.916 1.00 35.60 483 VAL G O 1
ATOM 5339 N N . MET G 1 66 ? 87.419 10.812 95.700 1.00 40.54 484 MET G N 1
ATOM 5340 C CA . MET G 1 66 ? 86.058 10.567 96.136 1.00 43.55 484 MET G CA 1
ATOM 5341 C C . MET G 1 66 ? 85.082 11.066 95.071 1.00 42.10 484 MET G C 1
ATOM 5342 O O . MET G 1 66 ? 84.122 10.362 94.751 1.00 38.41 484 MET G O 1
ATOM 5347 N N . GLY G 1 67 ? 85.382 12.253 94.510 1.00 40.38 485 GLY G N 1
ATOM 5348 C CA . GLY G 1 67 ? 84.621 12.816 93.407 1.00 40.12 485 GLY G CA 1
ATOM 5349 C C . GLY G 1 67 ? 84.471 11.851 92.230 1.00 41.57 485 GLY G C 1
ATOM 5350 O O . GLY G 1 67 ? 83.360 11.635 91.725 1.00 37.18 485 GLY G O 1
ATOM 5351 N N . ALA G 1 68 ? 85.576 11.246 91.814 1.00 35.74 486 ALA G N 1
ATOM 5352 C CA . ALA G 1 68 ? 85.544 10.319 90.695 1.00 40.98 486 ALA G CA 1
ATOM 5353 C C . ALA G 1 68 ? 84.668 9.125 91.031 1.00 42.26 486 ALA G C 1
ATOM 5354 O O . ALA G 1 68 ? 83.892 8.690 90.198 1.00 42.69 486 ALA G O 1
ATOM 5356 N N . LYS G 1 69 ? 84.800 8.589 92.251 1.00 41.59 487 LYS G N 1
ATOM 5357 C CA . LYS G 1 69 ? 84.070 7.380 92.609 1.00 41.55 487 LYS G CA 1
ATOM 5358 C C . LYS G 1 69 ? 82.572 7.665 92.698 1.00 41.45 487 LYS G C 1
ATOM 5359 O O . LYS G 1 69 ? 81.793 6.739 92.563 1.00 42.36 487 LYS G O 1
ATOM 5365 N N . GLU G 1 70 ? 82.200 8.926 92.969 1.00 41.10 488 GLU G N 1
ATOM 5366 C CA . GLU G 1 70 ? 80.819 9.343 93.123 1.00 46.84 488 GLU G CA 1
ATOM 5367 C C . GLU G 1 70 ? 80.210 9.761 91.775 1.00 51.99 488 GLU G C 1
ATOM 5368 O O . GLU G 1 70 ? 79.043 10.150 91.725 1.00 61.67 488 GLU G O 1
ATOM 5374 N N . GLY G 1 71 ? 80.991 9.712 90.688 1.00 52.69 489 GLY G N 1
ATOM 5375 C CA . GLY G 1 71 ? 80.494 10.004 89.356 1.00 54.56 489 GLY G CA 1
ATOM 5376 C C . GLY G 1 71 ? 80.601 11.484 88.971 1.00 58.67 489 GLY G C 1
ATOM 5377 O O . GLY G 1 71 ? 79.956 11.896 88.014 1.00 68.84 489 GLY G O 1
ATOM 5378 N N . GLU G 1 72 ? 81.381 12.274 89.710 1.00 58.41 490 GLU G N 1
ATOM 5379 C CA . GLU G 1 72 ? 81.482 13.697 89.460 1.00 63.09 490 GLU G CA 1
ATOM 5380 C C . GLU G 1 72 ? 82.354 13.943 88.233 1.00 61.91 490 GLU G C 1
ATOM 5381 O O . GLU G 1 72 ? 83.229 13.146 87.918 1.00 63.17 490 GLU G O 1
ATOM 5387 N N . THR G 1 73 ? 82.073 15.045 87.525 1.00 68.27 491 THR G N 1
ATOM 5388 C CA . THR G 1 73 ? 82.924 15.550 86.466 1.00 67.02 491 THR G CA 1
ATOM 5389 C C . THR G 1 73 ? 84.138 16.215 87.103 1.00 64.40 491 THR G C 1
ATOM 5390 O O . THR G 1 73 ? 84.038 16.963 88.075 1.00 69.46 491 THR G O 1
ATOM 5394 N N . CYS G 1 74 ? 85.316 15.929 86.539 1.00 57.56 492 CYS G N 1
ATOM 5395 C CA . CYS G 1 74 ? 86.563 16.377 87.121 1.00 55.61 492 CYS G CA 1
ATOM 5396 C C . CYS G 1 74 ? 86.851 17.772 86.555 1.00 62.71 492 CYS G C 1
ATOM 5397 O O . CYS G 1 74 ? 86.778 18.001 85.336 1.00 62.90 492 CYS G O 1
ATOM 5400 N N . GLY G 1 75 ? 87.090 18.742 87.444 1.00 69.11 493 GLY G N 1
ATOM 5401 C CA . GLY G 1 75 ? 87.668 20.026 87.047 1.00 74.53 493 GLY G CA 1
ATOM 5402 C C . GLY G 1 75 ? 86.831 20.749 86.001 1.00 69.01 493 GLY G C 1
ATOM 5403 O O . GLY G 1 75 ? 85.676 21.037 86.356 1.00 68.70 493 GLY G O 1
ATOM 5404 N N . GLY G 1 83 ? 98.191 28.180 92.463 1.00 68.58 501 GLY G N 1
ATOM 5405 C CA . GLY G 1 83 ? 97.285 27.156 93.024 1.00 73.41 501 GLY G CA 1
ATOM 5406 C C . GLY G 1 83 ? 97.984 25.802 93.136 1.00 75.06 501 GLY G C 1
ATOM 5407 O O . GLY G 1 83 ? 98.957 25.555 92.435 1.00 72.81 501 GLY G O 1
ATOM 5408 N N . VAL G 1 84 ? 97.520 24.957 94.065 1.00 74.96 502 VAL G N 1
ATOM 5409 C CA . VAL G 1 84 ? 98.163 23.686 94.357 1.00 66.56 502 VAL G CA 1
ATOM 5410 C C . VAL G 1 84 ? 97.159 22.533 94.330 1.00 67.48 502 VAL G C 1
ATOM 5411 O O . VAL G 1 84 ? 97.540 21.414 94.644 1.00 84.90 502 VAL G O 1
ATOM 5415 N N . SER G 1 85 ? 95.904 22.759 93.925 1.00 51.37 503 SER G N 1
ATOM 5416 C CA . SER G 1 85 ? 94.876 21.752 94.066 1.00 43.01 503 SER G CA 1
ATOM 5417 C C . SER G 1 85 ? 95.124 20.570 93.130 1.00 41.07 503 SER G C 1
ATOM 5418 O O . SER G 1 85 ? 95.286 20.764 91.940 1.00 40.86 503 SER G O 1
ATOM 5421 N N . LEU G 1 86 ? 95.085 19.331 93.659 1.00 37.29 504 LEU G N 1
ATOM 5422 C CA . LEU G 1 86 ? 95.118 18.141 92.826 1.00 36.61 504 LEU G CA 1
ATOM 5423 C C . LEU G 1 86 ? 93.726 17.556 92.663 1.00 36.22 504 LEU G C 1
ATOM 5424 O O . LEU G 1 86 ? 93.594 16.366 92.410 1.00 33.49 504 LEU G O 1
ATOM 5429 N N . TYR G 1 87 ? 92.681 18.349 92.853 1.00 39.34 505 TYR G N 1
ATOM 5430 C CA . TYR G 1 87 ? 91.340 17.805 92.775 1.00 36.38 505 TYR G CA 1
ATOM 5431 C C . TYR G 1 87 ? 91.155 17.180 91.394 1.00 39.50 505 TYR G C 1
ATOM 5432 O O . TYR G 1 87 ? 90.836 15.988 91.285 1.00 36.39 505 TYR G O 1
ATOM 5441 N N . LYS G 1 88 ? 91.388 17.993 90.352 1.00 40.23 506 LYS G N 1
ATOM 5442 C CA . LYS G 1 88 ? 91.144 17.587 88.980 1.00 41.76 506 LYS G CA 1
ATOM 5443 C C . LYS G 1 88 ? 92.064 16.435 88.585 1.00 37.15 506 LYS G C 1
ATOM 5444 O O . LYS G 1 88 ? 91.620 15.443 88.005 1.00 41.10 506 LYS G O 1
ATOM 5450 N N . GLN G 1 89 ? 93.355 16.569 88.899 1.00 36.59 507 GLN G N 1
ATOM 5451 C CA . GLN G 1 89 ? 94.331 15.564 88.546 1.00 31.74 507 GLN G CA 1
ATOM 5452 C C . GLN G 1 89 ? 93.933 14.222 89.151 1.00 33.04 507 GLN G C 1
ATOM 5453 O O . GLN G 1 89 ? 93.894 13.220 88.452 1.00 35.95 507 GLN G O 1
ATOM 5459 N N . CYS G 1 90 ? 93.643 14.191 90.453 1.00 32.92 508 CYS G N 1
ATOM 5460 C CA . CYS G 1 90 ? 93.353 12.946 91.127 1.00 31.92 508 CYS G CA 1
ATOM 5461 C C . CYS G 1 90 ? 91.993 12.395 90.683 1.00 31.60 508 CYS G C 1
ATOM 5462 O O . CYS G 1 90 ? 91.827 11.187 90.545 1.00 34.19 508 CYS G O 1
ATOM 5465 N N . CYS G 1 91 ? 91.036 13.267 90.401 1.00 33.78 509 CYS G N 1
ATOM 5466 C CA . CYS G 1 91 ? 89.757 12.841 89.843 1.00 31.81 509 CYS G CA 1
ATOM 5467 C C . CYS G 1 91 ? 89.960 12.166 88.468 1.00 33.06 509 CYS G C 1
ATOM 5468 O O . CYS G 1 91 ? 89.495 11.049 88.238 1.00 34.51 509 CYS G O 1
ATOM 5471 N N . ASP G 1 92 ? 90.711 12.820 87.570 1.00 32.87 510 ASP G N 1
ATOM 5472 C CA . ASP G 1 92 ? 90.994 12.271 86.252 1.00 34.70 510 ASP G CA 1
ATOM 5473 C C . ASP G 1 92 ? 91.726 10.927 86.342 1.00 37.85 510 ASP G C 1
ATOM 5474 O O . ASP G 1 92 ? 91.349 9.964 85.657 1.00 36.01 510 ASP G O 1
ATOM 5479 N N . CYS G 1 93 ? 92.775 10.867 87.191 1.00 31.74 511 CYS G N 1
ATOM 5480 C CA . CYS G 1 93 ? 93.601 9.688 87.274 1.00 33.38 511 CYS G CA 1
ATOM 5481 C C . CYS G 1 93 ? 92.822 8.537 87.900 1.00 33.53 511 CYS G C 1
ATOM 5482 O O . CYS G 1 93 ? 92.987 7.381 87.508 1.00 38.68 511 CYS G O 1
ATOM 5485 N N . CYS G 1 94 ? 92.013 8.833 88.906 1.00 33.57 512 CYS G N 1
ATOM 5486 C CA . CYS G 1 94 ? 91.139 7.824 89.477 1.00 36.51 512 CYS G CA 1
ATOM 5487 C C . CYS G 1 94 ? 90.217 7.306 88.381 1.00 35.60 512 CYS G C 1
ATOM 5488 O O . CYS G 1 94 ? 90.082 6.102 88.245 1.00 38.20 512 CYS G O 1
ATOM 5491 N N . GLY G 1 95 ? 89.646 8.217 87.589 1.00 39.14 513 GLY G N 1
ATOM 5492 C CA . GLY G 1 95 ? 88.714 7.866 86.521 1.00 41.01 513 GLY G CA 1
ATOM 5493 C C . GLY G 1 95 ? 89.315 6.894 85.501 1.00 41.95 513 GLY G C 1
ATOM 5494 O O . GLY G 1 95 ? 88.627 6.001 85.025 1.00 34.94 513 GLY G O 1
ATOM 5495 N N . LEU G 1 96 ? 90.623 7.025 85.228 1.00 43.60 514 LEU G N 1
ATOM 5496 C CA . LEU G 1 96 ? 91.307 6.093 84.345 1.00 36.56 514 LEU G CA 1
ATOM 5497 C C . LEU G 1 96 ? 91.189 4.678 84.915 1.00 36.65 514 LEU G C 1
ATOM 5498 O O . LEU G 1 96 ? 90.852 3.727 84.182 1.00 38.57 514 LEU G O 1
ATOM 5503 N N . GLY G 1 97 ? 91.539 4.539 86.191 1.00 38.17 515 GLY G N 1
ATOM 5504 C CA . GLY G 1 97 ? 91.537 3.259 86.877 1.00 41.64 515 GLY G CA 1
ATOM 5505 C C . GLY G 1 97 ? 90.132 2.673 86.948 1.00 41.01 515 GLY G C 1
ATOM 5506 O O . GLY G 1 97 ? 89.949 1.477 86.767 1.00 43.59 515 GLY G O 1
ATOM 5507 N N . LEU G 1 98 ? 89.141 3.521 87.223 1.00 41.18 516 LEU G N 1
ATOM 5508 C CA . LEU G 1 98 ? 87.755 3.077 87.348 1.00 42.62 516 LEU G CA 1
ATOM 5509 C C . LEU G 1 98 ? 87.274 2.495 86.034 1.00 44.42 516 LEU G C 1
ATOM 5510 O O . LEU G 1 98 ? 86.599 1.464 86.053 1.00 48.23 516 LEU G O 1
ATOM 5515 N N . ARG G 1 99 ? 87.625 3.162 84.914 1.00 47.04 517 ARG G N 1
ATOM 5516 C CA . ARG G 1 99 ? 87.109 2.773 83.617 1.00 49.59 517 ARG G CA 1
ATOM 5517 C C . ARG G 1 99 ? 87.682 1.413 83.229 1.00 50.48 517 ARG G C 1
ATOM 5518 O O . ARG G 1 99 ? 86.962 0.568 82.687 1.00 49.54 517 ARG G O 1
ATOM 5526 N N . VAL G 1 100 ? 88.980 1.208 83.543 1.00 43.72 518 VAL G N 1
ATOM 5527 C CA . VAL G 1 100 ? 89.655 -0.037 83.252 1.00 40.47 518 VAL G CA 1
ATOM 5528 C C . VAL G 1 100 ? 89.033 -1.156 84.089 1.00 42.94 518 VAL G C 1
ATOM 5529 O O . VAL G 1 100 ? 88.786 -2.244 83.584 1.00 43.62 518 VAL G O 1
ATOM 5533 N N . ARG G 1 101 ? 88.818 -0.891 85.377 1.00 43.35 519 ARG G N 1
ATOM 5534 C CA . ARG G 1 101 ? 88.231 -1.847 86.299 1.00 47.21 519 ARG G CA 1
ATOM 5535 C C . ARG G 1 101 ? 86.830 -2.224 85.833 1.00 47.04 519 ARG G C 1
ATOM 5536 O O . ARG G 1 101 ? 86.475 -3.400 85.846 1.00 47.16 519 ARG G O 1
ATOM 5544 N N . ALA G 1 102 ? 86.059 -1.220 85.390 1.00 45.05 520 ALA G N 1
ATOM 5545 C CA . ALA G 1 102 ? 84.688 -1.422 84.948 1.00 42.36 520 ALA G CA 1
ATOM 5546 C C . ALA G 1 102 ? 84.639 -2.346 83.731 1.00 45.81 520 ALA G C 1
ATOM 5547 O O . ALA G 1 102 ? 83.635 -3.019 83.518 1.00 46.55 520 ALA G O 1
ATOM 5549 N N . GLU G 1 103 ? 85.721 -2.385 82.940 1.00 49.60 521 GLU G N 1
ATOM 5550 C CA . GLU G 1 103 ? 85.783 -3.232 81.757 1.00 51.88 521 GLU G CA 1
ATOM 5551 C C . GLU G 1 103 ? 86.246 -4.648 82.111 1.00 53.69 521 GLU G C 1
ATOM 5552 O O . GLU G 1 103 ? 86.376 -5.485 81.230 1.00 54.40 521 GLU G O 1
ATOM 5558 N N . GLY G 1 104 ? 86.488 -4.924 83.397 1.00 55.99 522 GLY G N 1
ATOM 5559 C CA . GLY G 1 104 ? 86.897 -6.249 83.834 1.00 59.58 522 GLY G CA 1
ATOM 5560 C C . GLY G 1 104 ? 88.384 -6.518 83.590 1.00 62.33 522 GLY G C 1
ATOM 5561 O O . GLY G 1 104 ? 88.828 -7.660 83.691 1.00 62.54 522 GLY G O 1
ATOM 5562 N N . GLN G 1 105 ? 89.159 -5.468 83.299 1.00 63.82 523 GLN G N 1
ATOM 5563 C CA . GLN G 1 105 ? 90.571 -5.643 82.976 1.00 69.30 523 GLN G CA 1
ATOM 5564 C C . GLN G 1 105 ? 91.422 -5.316 84.201 1.00 63.77 523 GLN G C 1
ATOM 5565 O O . GLN G 1 105 ? 90.995 -4.593 85.088 1.00 63.88 523 GLN G O 1
ATOM 5571 N N . SER G 1 106 ? 92.639 -5.842 84.283 1.00 67.53 524 SER G N 1
ATOM 5572 C CA . SER G 1 106 ? 93.571 -5.413 85.321 1.00 68.49 524 SER G CA 1
ATOM 5573 C C . SER G 1 106 ? 94.322 -4.175 84.853 1.00 61.15 524 SER G C 1
ATOM 5574 O O . SER G 1 106 ? 94.569 -4.011 83.670 1.00 56.26 524 SER G O 1
ATOM 5577 N N . CYS G 1 107 ? 94.688 -3.316 85.801 1.00 62.11 525 CYS G N 1
ATOM 5578 C CA . CYS G 1 107 ? 95.504 -2.176 85.468 1.00 68.36 525 CYS G CA 1
ATOM 5579 C C . CYS G 1 107 ? 96.971 -2.584 85.493 1.00 68.55 525 CYS G C 1
ATOM 5580 O O . CYS G 1 107 ? 97.404 -3.459 86.240 1.00 64.92 525 CYS G O 1
ATOM 5583 N N . GLU G 1 108 ? 97.749 -1.827 84.722 1.00 67.27 526 GLU G N 1
ATOM 5584 C CA . GLU G 1 108 ? 99.203 -1.892 84.781 1.00 73.91 526 GLU G CA 1
ATOM 5585 C C . GLU G 1 108 ? 99.774 -0.546 85.243 1.00 66.10 526 GLU G C 1
ATOM 5586 O O . GLU G 1 108 ? 99.336 0.509 84.814 1.00 64.77 526 GLU G O 1
ATOM 5592 N N . SER G 1 109 ? 100.730 -0.622 86.164 1.00 64.08 527 SER G N 1
ATOM 5593 C CA . SER G 1 109 ? 101.499 0.527 86.608 1.00 63.67 527 SER G CA 1
ATOM 5594 C C . SER G 1 109 ? 102.111 1.246 85.404 1.00 66.19 527 SER G C 1
ATOM 5595 O O . SER G 1 109 ? 102.714 0.613 84.544 1.00 70.98 527 SER G O 1
ATOM 5598 N N . ASN G 1 110 ? 101.913 2.566 85.342 1.00 63.02 528 ASN G N 1
ATOM 5599 C CA . ASN G 1 110 ? 102.522 3.389 84.318 1.00 56.91 528 ASN G CA 1
ATOM 5600 C C . ASN G 1 110 ? 103.162 4.588 85.005 1.00 53.88 528 ASN G C 1
ATOM 5601 O O . ASN G 1 110 ? 102.558 5.634 85.152 1.00 42.85 528 ASN G O 1
ATOM 5606 N N . PRO G 1 111 ? 104.439 4.456 85.443 1.00 55.94 529 PRO G N 1
ATOM 5607 C CA . PRO G 1 111 ? 105.161 5.555 86.091 1.00 49.91 529 PRO G CA 1
ATOM 5608 C C . PRO G 1 111 ? 105.222 6.861 85.295 1.00 40.11 529 PRO G C 1
ATOM 5609 O O . PRO G 1 111 ? 105.412 7.929 85.842 1.00 42.67 529 PRO G O 1
ATOM 5613 N N . ASN G 1 112 ? 105.064 6.791 83.985 1.00 42.24 530 ASN G N 1
ATOM 5614 C CA . ASN G 1 112 ? 105.102 7.992 83.162 1.00 44.25 530 ASN G CA 1
ATOM 5615 C C . ASN G 1 112 ? 103.931 8.917 83.492 1.00 44.92 530 ASN G C 1
ATOM 5616 O O . ASN G 1 112 ? 104.016 10.098 83.207 1.00 44.93 530 ASN G O 1
ATOM 5621 N N . LEU G 1 113 ? 102.838 8.383 84.067 1.00 45.41 531 LEU G N 1
ATOM 5622 C CA . LEU G 1 113 ? 101.710 9.198 84.507 1.00 45.91 531 LEU G CA 1
ATOM 5623 C C . LEU G 1 113 ? 102.122 10.129 85.649 1.00 45.15 531 LEU G C 1
ATOM 5624 O O . LEU G 1 113 ? 101.426 11.091 85.937 1.00 41.30 531 LEU G O 1
ATOM 5629 N N . GLY G 1 114 ? 103.220 9.804 86.341 1.00 52.76 532 GLY G N 1
ATOM 5630 C CA . GLY G 1 114 ? 103.737 10.643 87.409 1.00 49.43 532 GLY G CA 1
ATOM 5631 C C . GLY G 1 114 ? 103.073 10.321 88.739 1.00 47.54 532 GLY G C 1
ATOM 5632 O O . GLY G 1 114 ? 102.314 9.350 88.854 1.00 44.29 532 GLY G O 1
ATOM 5633 N N . TYR G 1 115 ? 103.420 11.131 89.745 1.00 45.26 533 TYR G N 1
ATOM 5634 C CA . TYR G 1 115 ? 102.942 10.982 91.109 1.00 43.41 533 TYR G CA 1
ATOM 5635 C C . TYR G 1 115 ? 102.096 12.201 91.443 1.00 45.81 533 TYR G C 1
ATOM 5636 O O . TYR G 1 115 ? 102.533 13.323 91.203 1.00 42.63 533 TYR G O 1
ATOM 5645 N N . PRO G 1 116 ? 100.891 12.048 92.043 1.00 47.43 534 PRO G N 1
ATOM 5646 C CA . PRO G 1 116 ? 100.356 10.752 92.449 1.00 49.29 534 PRO G CA 1
ATOM 5647 C C . PRO G 1 116 ? 99.438 10.036 91.451 1.00 43.34 534 PRO G C 1
ATOM 5648 O O . PRO G 1 116 ? 98.795 9.063 91.820 1.00 45.53 534 PRO G O 1
ATOM 5652 N N . CYS G 1 117 ? 99.421 10.473 90.197 1.00 36.28 535 CYS G N 1
ATOM 5653 C CA . CYS G 1 117 ? 98.480 9.994 89.203 1.00 37.61 535 CYS G CA 1
ATOM 5654 C C . CYS G 1 117 ? 98.535 8.468 89.086 1.00 41.49 535 CYS G C 1
ATOM 5655 O O . CYS G 1 117 ? 97.505 7.805 89.143 1.00 34.23 535 CYS G O 1
ATOM 5658 N N . ASN G 1 118 ? 99.739 7.913 88.935 1.00 38.74 536 ASN G N 1
ATOM 5659 C CA . ASN G 1 118 ? 99.892 6.480 88.745 1.00 41.09 536 ASN G CA 1
ATOM 5660 C C . ASN G 1 118 ? 99.304 5.713 89.932 1.00 43.72 536 ASN G C 1
ATOM 5661 O O . ASN G 1 118 ? 98.471 4.815 89.770 1.00 44.16 536 ASN G O 1
ATOM 5666 N N . HIS G 1 119 ? 99.763 6.083 91.128 1.00 39.96 537 HIS G N 1
ATOM 5667 C CA . HIS G 1 119 ? 99.313 5.473 92.362 1.00 40.54 537 HIS G CA 1
ATOM 5668 C C . HIS G 1 119 ? 97.790 5.589 92.477 1.00 36.15 537 HIS G C 1
ATOM 5669 O O . HIS G 1 119 ? 97.134 4.667 92.913 1.00 35.83 537 HIS G O 1
ATOM 5676 N N . VAL G 1 120 ? 97.226 6.736 92.115 1.00 32.97 538 VAL G N 1
ATOM 5677 C CA . VAL G 1 120 ? 95.801 6.950 92.277 1.00 36.32 538 VAL G CA 1
ATOM 5678 C C . VAL G 1 120 ? 95.045 6.103 91.266 1.00 35.13 538 VAL G C 1
ATOM 5679 O O . VAL G 1 120 ? 94.032 5.514 91.597 1.00 35.75 538 VAL G O 1
ATOM 5683 N N . MET G 1 121 ? 95.541 6.043 90.035 1.00 35.83 539 MET G N 1
ATOM 5684 C CA . MET G 1 121 ? 94.920 5.209 89.035 1.00 36.58 539 MET G CA 1
ATOM 5685 C C . MET G 1 121 ? 94.872 3.752 89.509 1.00 37.39 539 MET G C 1
ATOM 5686 O O . MET G 1 121 ? 93.853 3.103 89.396 1.00 39.22 539 MET G O 1
ATOM 5691 N N . LEU G 1 122 ? 95.975 3.237 90.017 1.00 38.28 540 LEU G N 1
ATOM 5692 C CA . LEU G 1 122 ? 96.069 1.849 90.449 1.00 42.14 540 LEU G CA 1
ATOM 5693 C C . LEU G 1 122 ? 95.100 1.595 91.599 1.00 43.03 540 LEU G C 1
ATOM 5694 O O . LEU G 1 122 ? 94.380 0.599 91.592 1.00 45.15 540 LEU G O 1
ATOM 5699 N N . SER G 1 123 ? 95.116 2.464 92.596 1.00 39.74 541 SER G N 1
ATOM 5700 C CA . SER G 1 123 ? 94.260 2.314 93.753 1.00 45.01 541 SER G CA 1
ATOM 5701 C C . SER G 1 123 ? 92.793 2.249 93.319 1.00 48.53 541 SER G C 1
ATOM 5702 O O . SER G 1 123 ? 92.044 1.389 93.786 1.00 50.32 541 SER G O 1
ATOM 5705 N N . CYS G 1 124 ? 92.385 3.132 92.406 1.00 43.13 542 CYS G N 1
ATOM 5706 C CA . CYS G 1 124 ? 91.009 3.146 91.919 1.00 45.11 542 CYS G CA 1
ATOM 5707 C C . CYS G 1 124 ? 90.694 1.942 91.032 1.00 50.76 542 CYS G C 1
ATOM 5708 O O . CYS G 1 124 ? 89.544 1.562 90.893 1.00 55.60 542 CYS G O 1
ATOM 5711 N N . CYS G 1 125 ? 91.724 1.370 90.422 1.00 49.56 543 CYS G N 1
ATOM 5712 C CA . CYS G 1 125 ? 91.555 0.242 89.530 1.00 50.98 543 CYS G CA 1
ATOM 5713 C C . CYS G 1 125 ? 91.415 -1.059 90.302 1.00 54.56 543 CYS G C 1
ATOM 5714 O O . CYS G 1 125 ? 90.775 -1.976 89.836 1.00 58.23 543 CYS G O 1
ATOM 5717 N N . GLU G 1 126 ? 92.028 -1.158 91.482 1.00 61.98 544 GLU G N 1
ATOM 5718 C CA . GLU G 1 126 ? 92.043 -2.384 92.272 1.00 71.83 544 GLU G CA 1
ATOM 5719 C C . GLU G 1 126 ? 90.811 -2.479 93.179 1.00 69.21 544 GLU G C 1
ATOM 5720 O O . GLU G 1 126 ? 90.267 -3.558 93.357 1.00 74.05 544 GLU G O 1
ATOM 5726 N N . GLY G 1 127 ? 90.359 -1.345 93.714 1.00 72.69 545 GLY G N 1
ATOM 5727 C CA . GLY G 1 127 ? 89.026 -1.249 94.286 1.00 76.15 545 GLY G CA 1
ATOM 5728 C C . GLY G 1 127 ? 88.941 -0.105 95.284 1.00 76.43 545 GLY G C 1
ATOM 5729 O O . GLY G 1 127 ? 88.999 1.060 94.838 1.00 76.05 545 GLY G O 1
ATOM 5730 N N . MET H 1 8 ? 90.559 0.385 69.761 1.00 74.46 426 MET H N 1
ATOM 5731 C CA . MET H 1 8 ? 91.701 0.175 70.680 1.00 70.79 426 MET H CA 1
ATOM 5732 C C . MET H 1 8 ? 91.155 0.056 72.097 1.00 66.75 426 MET H C 1
ATOM 5733 O O . MET H 1 8 ? 90.268 0.821 72.451 1.00 62.71 426 MET H O 1
ATOM 5738 N N . SER H 1 9 ? 91.647 -0.910 72.890 1.00 64.38 427 SER H N 1
ATOM 5739 C CA . SER H 1 9 ? 91.252 -0.993 74.301 1.00 62.99 427 SER H CA 1
ATOM 5740 C C . SER H 1 9 ? 91.573 0.308 75.045 1.00 54.76 427 SER H C 1
ATOM 5741 O O . SER H 1 9 ? 92.357 1.114 74.569 1.00 51.63 427 SER H O 1
ATOM 5744 N N . THR H 1 10 ? 90.950 0.507 76.202 1.00 56.34 428 THR H N 1
ATOM 5745 C CA . THR H 1 10 ? 91.181 1.670 77.039 1.00 59.36 428 THR H CA 1
ATOM 5746 C C . THR H 1 10 ? 92.614 1.650 77.577 1.00 61.62 428 THR H C 1
ATOM 5747 O O . THR H 1 10 ? 93.265 2.702 77.639 1.00 50.23 428 THR H O 1
ATOM 5751 N N . LYS H 1 11 ? 93.102 0.456 77.949 1.00 61.94 429 LYS H N 1
ATOM 5752 C CA . LYS H 1 11 ? 94.451 0.329 78.474 1.00 60.38 429 LYS H CA 1
ATOM 5753 C C . LYS H 1 11 ? 95.474 0.765 77.423 1.00 57.77 429 LYS H C 1
ATOM 5754 O O . LYS H 1 11 ? 96.402 1.521 77.716 1.00 62.27 429 LYS H O 1
ATOM 5760 N N . ASP H 1 12 ? 95.303 0.281 76.190 1.00 58.65 430 ASP H N 1
ATOM 5761 C CA . ASP H 1 12 ? 96.239 0.570 75.120 1.00 58.06 430 ASP H CA 1
ATOM 5762 C C . ASP H 1 12 ? 96.154 2.044 74.738 1.00 53.15 430 ASP H C 1
ATOM 5763 O O . ASP H 1 12 ? 97.144 2.650 74.354 1.00 49.15 430 ASP H O 1
ATOM 5768 N N . LEU H 1 13 ? 94.956 2.612 74.806 1.00 50.29 431 LEU H N 1
ATOM 5769 C CA . LEU H 1 13 ? 94.760 3.995 74.435 1.00 51.85 431 LEU H CA 1
ATOM 5770 C C . LEU H 1 13 ? 95.487 4.892 75.428 1.00 51.35 431 LEU H C 1
ATOM 5771 O O . LEU H 1 13 ? 96.084 5.885 75.027 1.00 46.17 431 LEU H O 1
ATOM 5776 N N . ILE H 1 14 ? 95.457 4.507 76.704 1.00 51.40 432 ILE H N 1
ATOM 5777 C CA . ILE H 1 14 ? 96.140 5.243 77.757 1.00 57.84 432 ILE H CA 1
ATOM 5778 C C . ILE H 1 14 ? 97.641 5.230 77.485 1.00 57.64 432 ILE H C 1
ATOM 5779 O O . ILE H 1 14 ? 98.268 6.281 77.518 1.00 51.89 432 ILE H O 1
ATOM 5784 N N . GLU H 1 15 ? 98.178 4.036 77.197 1.00 62.89 433 GLU H N 1
ATOM 5785 C CA . GLU H 1 15 ? 99.593 3.866 76.896 1.00 58.36 433 GLU H CA 1
ATOM 5786 C C . GLU H 1 15 ? 99.976 4.739 75.705 1.00 54.34 433 GLU H C 1
ATOM 5787 O O . GLU H 1 15 ? 100.962 5.473 75.758 1.00 58.91 433 GLU H O 1
ATOM 5793 N N . THR H 1 16 ? 99.168 4.672 74.637 1.00 53.11 434 THR H N 1
ATOM 5794 C CA . THR H 1 16 ? 99.440 5.372 73.389 1.00 47.95 434 THR H CA 1
ATOM 5795 C C . THR H 1 16 ? 99.452 6.870 73.640 1.00 48.89 434 THR H C 1
ATOM 5796 O O . THR H 1 16 ? 100.390 7.536 73.246 1.00 47.89 434 THR H O 1
ATOM 5800 N N . CYS H 1 17 ? 98.391 7.384 74.269 1.00 47.59 435 CYS H N 1
ATOM 5801 C CA . CYS H 1 17 ? 98.226 8.806 74.480 1.00 45.98 435 CYS H CA 1
ATOM 5802 C C . CYS H 1 17 ? 99.241 9.307 75.499 1.00 43.04 435 CYS H C 1
ATOM 5803 O O . CYS H 1 17 ? 99.710 10.436 75.389 1.00 41.02 435 CYS H O 1
ATOM 5806 N N . CYS H 1 18 ? 99.585 8.473 76.473 1.00 42.60 436 CYS H N 1
ATOM 5807 C CA . CYS H 1 18 ? 100.658 8.791 77.402 1.00 46.87 436 CYS H CA 1
ATOM 5808 C C . CYS H 1 18 ? 101.978 9.020 76.656 1.00 47.36 436 CYS H C 1
ATOM 5809 O O . CYS H 1 18 ? 102.652 10.029 76.882 1.00 44.96 436 CYS H O 1
ATOM 5812 N N . ALA H 1 19 ? 102.336 8.095 75.757 1.00 47.11 437 ALA H N 1
ATOM 5813 C CA . ALA H 1 19 ? 103.591 8.223 75.035 1.00 48.39 437 ALA H CA 1
ATOM 5814 C C . ALA H 1 19 ? 103.572 9.465 74.142 1.00 48.00 437 ALA H C 1
ATOM 5815 O O . ALA H 1 19 ? 104.569 10.169 74.024 1.00 46.38 437 ALA H O 1
ATOM 5817 N N . ALA H 1 20 ? 102.423 9.757 73.524 1.00 44.98 438 ALA H N 1
ATOM 5818 C CA . ALA H 1 20 ? 102.273 10.957 72.719 1.00 45.74 438 ALA H CA 1
ATOM 5819 C C . ALA H 1 20 ? 102.520 12.195 73.568 1.00 47.71 438 ALA H C 1
ATOM 5820 O O . ALA H 1 20 ? 103.184 13.117 73.125 1.00 48.83 438 ALA H O 1
ATOM 5822 N N . GLY H 1 21 ? 101.943 12.242 74.777 1.00 45.47 439 GLY H N 1
ATOM 5823 C CA . GLY H 1 21 ? 102.109 13.377 75.670 1.00 44.31 439 GLY H CA 1
ATOM 5824 C C . GLY H 1 21 ? 103.575 13.577 76.038 1.00 43.22 439 GLY H C 1
ATOM 5825 O O . GLY H 1 21 ? 104.071 14.693 75.972 1.00 47.37 439 GLY H O 1
ATOM 5826 N N . GLN H 1 22 ? 104.257 12.505 76.438 1.00 42.24 440 GLN H N 1
ATOM 5827 C CA . GLN H 1 22 ? 105.677 12.588 76.748 1.00 47.01 440 GLN H CA 1
ATOM 5828 C C . GLN H 1 22 ? 106.442 13.157 75.547 1.00 49.34 440 GLN H C 1
ATOM 5829 O O . GLN H 1 22 ? 107.276 14.050 75.692 1.00 45.22 440 GLN H O 1
ATOM 5835 N N . GLN H 1 23 ? 106.121 12.636 74.365 1.00 51.78 441 GLN H N 1
ATOM 5836 C CA . GLN H 1 23 ? 106.791 13.039 73.144 1.00 53.01 441 GLN H CA 1
ATOM 5837 C C . GLN H 1 23 ? 106.517 14.516 72.875 1.00 54.76 441 GLN H C 1
ATOM 5838 O O . GLN H 1 23 ? 107.422 15.256 72.518 1.00 50.79 441 GLN H O 1
ATOM 5844 N N . TRP H 1 24 ? 105.280 14.966 73.100 1.00 52.66 442 TRP H N 1
ATOM 5845 C CA . TRP H 1 24 ? 104.945 16.374 72.944 1.00 55.60 442 TRP H CA 1
ATOM 5846 C C . TRP H 1 24 ? 105.771 17.223 73.911 1.00 52.01 442 TRP H C 1
ATOM 5847 O O . TRP H 1 24 ? 106.237 18.288 73.533 1.00 53.80 442 TRP H O 1
ATOM 5858 N N . ALA H 1 25 ? 105.949 16.758 75.153 1.00 48.45 443 ALA H N 1
ATOM 5859 C CA . ALA H 1 25 ? 106.729 17.495 76.136 1.00 48.95 443 ALA H CA 1
ATOM 5860 C C . ALA H 1 25 ? 108.165 17.653 75.667 1.00 47.69 443 ALA H C 1
ATOM 5861 O O . ALA H 1 25 ? 108.730 18.716 75.811 1.00 49.27 443 ALA H O 1
ATOM 5863 N N . ILE H 1 26 ? 108.752 16.574 75.146 1.00 55.87 444 ILE H N 1
ATOM 5864 C CA . ILE H 1 26 ? 110.130 16.585 74.666 1.00 59.89 444 ILE H CA 1
ATOM 5865 C C . ILE H 1 26 ? 110.251 17.550 73.481 1.00 61.09 444 ILE H C 1
ATOM 5866 O O . ILE H 1 26 ? 111.178 18.338 73.417 1.00 57.11 444 ILE H O 1
ATOM 5871 N N . ASP H 1 27 ? 109.284 17.498 72.554 1.00 67.23 445 ASP H N 1
ATOM 5872 C CA . ASP H 1 27 ? 109.338 18.266 71.316 1.00 70.79 445 ASP H CA 1
ATOM 5873 C C . ASP H 1 27 ? 109.168 19.755 71.607 1.00 77.91 445 ASP H C 1
ATOM 5874 O O . ASP H 1 27 ? 109.952 20.570 71.145 1.00 77.37 445 ASP H O 1
ATOM 5879 N N . ASN H 1 28 ? 108.122 20.097 72.362 1.00 79.97 446 ASN H N 1
ATOM 5880 C CA . ASN H 1 28 ? 107.799 21.463 72.746 1.00 83.53 446 ASN H CA 1
ATOM 5881 C C . ASN H 1 28 ? 107.855 21.504 74.267 1.00 80.77 446 ASN H C 1
ATOM 5882 O O . ASN H 1 28 ? 107.605 20.492 74.908 1.00 87.88 446 ASN H O 1
ATOM 5887 N N . ASP H 1 29 ? 108.199 22.641 74.852 1.00 77.90 447 ASP H N 1
ATOM 5888 C CA . ASP H 1 29 ? 108.519 22.626 76.273 1.00 72.35 447 ASP H CA 1
ATOM 5889 C C . ASP H 1 29 ? 107.281 22.955 77.104 1.00 65.85 447 ASP H C 1
ATOM 5890 O O . ASP H 1 29 ? 107.382 23.673 78.095 1.00 71.99 447 ASP H O 1
ATOM 5895 N N . GLU H 1 30 ? 106.102 22.488 76.675 1.00 62.65 448 GLU H N 1
ATOM 5896 C CA . GLU H 1 30 ? 104.831 22.917 77.245 1.00 66.69 448 GLU H CA 1
ATOM 5897 C C . GLU H 1 30 ? 103.773 21.849 76.971 1.00 63.99 448 GLU H C 1
ATOM 5898 O O . GLU H 1 30 ? 103.982 20.960 76.152 1.00 64.63 448 GLU H O 1
ATOM 5904 N N . CYS H 1 31 ? 102.650 21.931 77.692 1.00 62.67 449 CYS H N 1
ATOM 5905 C CA . CYS H 1 31 ? 101.581 20.946 77.621 1.00 69.95 449 CYS H CA 1
ATOM 5906 C C . CYS H 1 31 ? 100.221 21.594 77.346 1.00 81.03 449 CYS H C 1
ATOM 5907 O O . CYS H 1 31 ? 99.188 21.277 77.958 1.00 65.80 449 CYS H O 1
ATOM 5910 N N . GLN H 1 32 ? 100.203 22.414 76.295 1.00 88.41 450 GLN H N 1
ATOM 5911 C CA . GLN H 1 32 ? 98.968 23.002 75.783 1.00 94.60 450 GLN H CA 1
ATOM 5912 C C . GLN H 1 32 ? 98.197 21.957 74.979 1.00 102.76 450 GLN H C 1
ATOM 5913 O O . GLN H 1 32 ? 96.970 21.976 74.990 1.00 102.89 450 GLN H O 1
ATOM 5919 N N . GLU H 1 33 ? 98.948 21.114 74.252 1.00 105.42 451 GLU H N 1
ATOM 5920 C CA . GLU H 1 33 ? 98.441 20.209 73.230 1.00 102.93 451 GLU H CA 1
ATOM 5921 C C . GLU H 1 33 ? 97.054 20.678 72.759 1.00 102.85 451 GLU H C 1
ATOM 5922 O O . GLU H 1 33 ? 96.562 20.049 71.815 1.00 93.74 451 GLU H O 1
ATOM 5928 N N . SER H 1 41 ? 89.039 11.425 72.549 1.00 67.12 459 SER H N 1
ATOM 5929 C CA . SER H 1 41 ? 88.372 10.981 73.803 1.00 63.93 459 SER H CA 1
ATOM 5930 C C . SER H 1 41 ? 89.037 11.630 75.020 1.00 62.03 459 SER H C 1
ATOM 5931 O O . SER H 1 41 ? 90.216 12.013 74.996 1.00 53.73 459 SER H O 1
ATOM 5934 N N . ASP H 1 42 ? 88.220 11.781 76.071 1.00 60.31 460 ASP H N 1
ATOM 5935 C CA . ASP H 1 42 ? 88.650 12.338 77.344 1.00 63.98 460 ASP H CA 1
ATOM 5936 C C . ASP H 1 42 ? 89.793 11.497 77.920 1.00 56.10 460 ASP H C 1
ATOM 5937 O O . ASP H 1 42 ? 90.753 12.037 78.430 1.00 48.23 460 ASP H O 1
ATOM 5942 N N . ILE H 1 43 ? 89.673 10.170 77.829 1.00 52.97 461 ILE H N 1
ATOM 5943 C CA . ILE H 1 43 ? 90.672 9.244 78.338 1.00 54.27 461 ILE H CA 1
ATOM 5944 C C . ILE H 1 43 ? 92.035 9.559 77.731 1.00 52.95 461 ILE H C 1
ATOM 5945 O O . ILE H 1 43 ? 93.029 9.616 78.436 1.00 48.73 461 ILE H O 1
ATOM 5950 N N . CYS H 1 44 ? 92.060 9.739 76.405 1.00 58.35 462 CYS H N 1
ATOM 5951 C CA . CYS H 1 44 ? 93.289 10.026 75.671 1.00 55.00 462 CYS H CA 1
ATOM 5952 C C . CYS H 1 44 ? 93.823 11.400 76.080 1.00 48.24 462 CYS H C 1
ATOM 5953 O O . CYS H 1 44 ? 95.013 11.537 76.331 1.00 48.54 462 CYS H O 1
ATOM 5956 N N . ARG H 1 45 ? 92.956 12.413 76.146 1.00 45.43 463 ARG H N 1
ATOM 5957 C CA . ARG H 1 45 ? 93.397 13.764 76.461 1.00 50.42 463 ARG H CA 1
ATOM 5958 C C . ARG H 1 45 ? 93.982 13.816 77.878 1.00 51.81 463 ARG H C 1
ATOM 5959 O O . ARG H 1 45 ? 94.970 14.502 78.120 1.00 52.67 463 ARG H O 1
ATOM 5967 N N . ILE H 1 46 ? 93.369 13.090 78.823 1.00 48.39 464 ILE H N 1
ATOM 5968 C CA . ILE H 1 46 ? 93.840 13.059 80.200 1.00 49.10 464 ILE H CA 1
ATOM 5969 C C . ILE H 1 46 ? 95.226 12.418 80.250 1.00 44.38 464 ILE H C 1
ATOM 5970 O O . ILE H 1 46 ? 96.116 12.959 80.868 1.00 39.71 464 ILE H O 1
ATOM 5975 N N . ALA H 1 47 ? 95.388 11.261 79.611 1.00 47.04 465 ALA H N 1
ATOM 5976 C CA . ALA H 1 47 ? 96.651 10.532 79.634 1.00 45.03 465 ALA H CA 1
ATOM 5977 C C . ALA H 1 47 ? 97.772 11.339 78.971 1.00 45.38 465 ALA H C 1
ATOM 5978 O O . ALA H 1 47 ? 98.924 11.331 79.446 1.00 41.03 465 ALA H O 1
ATOM 5980 N N . GLN H 1 48 ? 97.431 12.016 77.862 1.00 44.96 466 GLN H N 1
ATOM 5981 C CA . GLN H 1 48 ? 98.383 12.862 77.158 1.00 46.54 466 GLN H CA 1
ATOM 5982 C C . GLN H 1 48 ? 98.903 13.956 78.077 1.00 40.38 466 GLN H C 1
ATOM 5983 O O . GLN H 1 48 ? 100.100 14.120 78.253 1.00 44.65 466 GLN H O 1
ATOM 5989 N N . ARG H 1 49 ? 97.968 14.718 78.643 1.00 40.76 467 ARG H N 1
ATOM 5990 C CA . ARG H 1 49 ? 98.290 15.856 79.478 1.00 42.85 467 ARG H CA 1
ATOM 5991 C C . ARG H 1 49 ? 99.075 15.391 80.695 1.00 40.95 467 ARG H C 1
ATOM 5992 O O . ARG H 1 49 ? 100.065 16.004 81.044 1.00 38.02 467 ARG H O 1
ATOM 6000 N N . GLN H 1 50 ? 98.645 14.294 81.338 1.00 42.62 468 GLN H N 1
ATOM 6001 C CA . GLN H 1 50 ? 99.280 13.862 82.566 1.00 40.74 468 GLN H CA 1
ATOM 6002 C C . GLN H 1 50 ? 100.720 13.438 82.311 1.00 42.61 468 GLN H C 1
ATOM 6003 O O . GLN H 1 50 ? 101.600 13.748 83.114 1.00 41.70 468 GLN H O 1
ATOM 6009 N N . CYS H 1 51 ? 100.958 12.698 81.217 1.00 43.03 469 CYS H N 1
ATOM 6010 C CA . CYS H 1 51 ? 102.308 12.237 80.914 1.00 40.41 469 CYS H CA 1
ATOM 6011 C C . CYS H 1 51 ? 103.182 13.392 80.416 1.00 40.33 469 CYS H C 1
ATOM 6012 O O . CYS H 1 51 ? 104.388 13.409 80.667 1.00 40.15 469 CYS H O 1
ATOM 6015 N N . CYS H 1 52 ? 102.560 14.377 79.760 1.00 43.16 470 CYS H N 1
ATOM 6016 C CA . CYS H 1 52 ? 103.258 15.575 79.329 1.00 44.82 470 CYS H CA 1
ATOM 6017 C C . CYS H 1 52 ? 103.758 16.345 80.546 1.00 44.04 470 CYS H C 1
ATOM 6018 O O . CYS H 1 52 ? 104.926 16.677 80.646 1.00 43.75 470 CYS H O 1
ATOM 6021 N N . ILE H 1 53 ? 102.848 16.599 81.488 1.00 49.76 471 ILE H N 1
ATOM 6022 C CA . ILE H 1 53 ? 103.125 17.382 82.684 1.00 51.49 471 ILE H CA 1
ATOM 6023 C C . ILE H 1 53 ? 104.145 16.652 83.553 1.00 45.10 471 ILE H C 1
ATOM 6024 O O . ILE H 1 53 ? 105.048 17.301 84.056 1.00 39.92 471 ILE H O 1
ATOM 6029 N N . SER H 1 54 ? 103.994 15.336 83.759 1.00 41.16 472 SER H N 1
ATOM 6030 C CA . SER H 1 54 ? 104.938 14.592 84.583 1.00 42.66 472 SER H CA 1
ATOM 6031 C C . SER H 1 54 ? 106.356 14.725 84.048 1.00 39.93 472 SER H C 1
ATOM 6032 O O . SER H 1 54 ? 107.278 14.827 84.832 1.00 39.10 472 SER H O 1
ATOM 6035 N N . TYR H 1 55 ? 106.526 14.650 82.729 1.00 45.88 473 TYR H N 1
ATOM 6036 C CA . TYR H 1 55 ? 107.846 14.730 82.122 1.00 52.03 473 TYR H CA 1
ATOM 6037 C C . TYR H 1 55 ? 108.471 16.099 82.437 1.00 46.72 473 TYR H C 1
ATOM 6038 O O . TYR H 1 55 ? 109.615 16.170 82.840 1.00 47.46 473 TYR H O 1
ATOM 6047 N N . LEU H 1 56 ? 107.718 17.175 82.208 1.00 44.18 474 LEU H N 1
ATOM 6048 C CA . LEU H 1 56 ? 108.199 18.527 82.462 1.00 46.00 474 LEU H CA 1
ATOM 6049 C C . LEU H 1 56 ? 108.448 18.741 83.955 1.00 42.60 474 LEU H C 1
ATOM 6050 O O . LEU H 1 56 ? 109.384 19.425 84.333 1.00 37.04 474 LEU H O 1
ATOM 6055 N N . LYS H 1 57 ? 107.599 18.152 84.808 1.00 40.69 475 LYS H N 1
ATOM 6056 C CA . LYS H 1 57 ? 107.770 18.291 86.250 1.00 43.60 475 LYS H CA 1
ATOM 6057 C C . LYS H 1 57 ? 109.059 17.604 86.694 1.00 42.25 475 LYS H C 1
ATOM 6058 O O . LYS H 1 57 ? 109.816 18.168 87.478 1.00 38.41 475 LYS H O 1
ATOM 6064 N N . GLU H 1 58 ? 109.299 16.384 86.216 1.00 42.13 476 GLU H N 1
ATOM 6065 C CA . GLU H 1 58 ? 110.458 15.632 86.664 1.00 48.86 476 GLU H CA 1
ATOM 6066 C C . GLU H 1 58 ? 111.722 16.315 86.160 1.00 44.88 476 GLU H C 1
ATOM 6067 O O . GLU H 1 58 ? 112.688 16.408 86.889 1.00 39.86 476 GLU H O 1
ATOM 6073 N N . LYS H 1 59 ? 111.690 16.831 84.944 1.00 45.29 477 LYS H N 1
ATOM 6074 C CA . LYS H 1 59 ? 112.821 17.526 84.341 1.00 51.13 477 LYS H CA 1
ATOM 6075 C C . LYS H 1 59 ? 113.157 18.795 85.135 1.00 45.08 477 LYS H C 1
ATOM 6076 O O . LYS H 1 59 ? 114.300 19.005 85.478 1.00 42.71 477 LYS H O 1
ATOM 6082 N N . SER H 1 60 ? 112.164 19.642 85.393 1.00 41.47 478 SER H N 1
ATOM 6083 C CA . SER H 1 60 ? 112.351 20.854 86.173 1.00 45.64 478 SER H CA 1
ATOM 6084 C C . SER H 1 60 ? 112.834 20.524 87.594 1.00 41.35 478 SER H C 1
ATOM 6085 O O . SER H 1 60 ? 113.710 21.190 88.137 1.00 40.11 478 SER H O 1
ATOM 6088 N N . CYS H 1 61 ? 112.280 19.463 88.193 1.00 41.41 479 CYS H N 1
ATOM 6089 C CA . CYS H 1 61 ? 112.709 19.029 89.519 1.00 40.27 479 CYS H CA 1
ATOM 6090 C C . CYS H 1 61 ? 114.192 18.666 89.512 1.00 37.53 479 CYS H C 1
ATOM 6091 O O . CYS H 1 61 ? 114.915 19.111 90.389 1.00 40.32 479 CYS H O 1
ATOM 6094 N N . VAL H 1 62 ? 114.641 17.855 88.549 1.00 40.67 480 VAL H N 1
ATOM 6095 C CA . VAL H 1 62 ? 116.033 17.410 88.477 1.00 42.28 480 VAL H CA 1
ATOM 6096 C C . VAL H 1 62 ? 116.940 18.617 88.256 1.00 42.68 480 VAL H C 1
ATOM 6097 O O . VAL H 1 62 ? 118.005 18.664 88.821 1.00 44.42 480 VAL H O 1
ATOM 6101 N N . ALA H 1 63 ? 116.519 19.583 87.441 1.00 43.74 481 ALA H N 1
ATOM 6102 C CA . ALA H 1 63 ? 117.277 20.808 87.219 1.00 44.33 481 ALA H CA 1
ATOM 6103 C C . ALA H 1 63 ? 117.395 21.566 88.532 1.00 44.45 481 ALA H C 1
ATOM 6104 O O . ALA H 1 63 ? 118.480 22.034 88.880 1.00 40.97 481 ALA H O 1
ATOM 6106 N N . GLY H 1 64 ? 116.278 21.646 89.273 1.00 44.50 482 GLY H N 1
ATOM 6107 C CA . GLY H 1 64 ? 116.259 22.272 90.591 1.00 45.76 482 GLY H CA 1
ATOM 6108 C C . GLY H 1 64 ? 117.284 21.674 91.549 1.00 42.03 482 GLY H C 1
ATOM 6109 O O . GLY H 1 64 ? 118.021 22.405 92.215 1.00 41.61 482 GLY H O 1
ATOM 6110 N N . VAL H 1 65 ? 117.289 20.343 91.641 1.00 38.75 483 VAL H N 1
ATOM 6111 C CA . VAL H 1 65 ? 118.214 19.630 92.517 1.00 41.38 483 VAL H CA 1
ATOM 6112 C C . VAL H 1 65 ? 119.658 19.973 92.133 1.00 47.24 483 VAL H C 1
ATOM 6113 O O . VAL H 1 65 ? 120.488 20.254 92.993 1.00 46.78 483 VAL H O 1
ATOM 6117 N N . MET H 1 66 ? 119.956 19.954 90.826 1.00 52.39 484 MET H N 1
ATOM 6118 C CA . MET H 1 66 ? 121.310 20.195 90.355 1.00 57.01 484 MET H CA 1
ATOM 6119 C C . MET H 1 66 ? 121.705 21.628 90.686 1.00 51.65 484 MET H C 1
ATOM 6120 O O . MET H 1 66 ? 122.829 21.864 91.132 1.00 48.65 484 MET H O 1
ATOM 6125 N N . GLY H 1 67 ? 120.759 22.567 90.496 1.00 49.76 485 GLY H N 1
ATOM 6126 C CA . GLY H 1 67 ? 120.935 23.963 90.859 1.00 53.43 485 GLY H CA 1
ATOM 6127 C C . GLY H 1 67 ? 121.387 24.132 92.309 1.00 56.20 485 GLY H C 1
ATOM 6128 O O . GLY H 1 67 ? 122.376 24.820 92.582 1.00 56.09 485 GLY H O 1
ATOM 6129 N N . ALA H 1 68 ? 120.676 23.471 93.230 1.00 56.16 486 ALA H N 1
ATOM 6130 C CA . ALA H 1 68 ? 121.010 23.582 94.641 1.00 57.19 486 ALA H CA 1
ATOM 6131 C C . ALA H 1 68 ? 122.414 23.041 94.890 1.00 58.17 486 ALA H C 1
ATOM 6132 O O . ALA H 1 68 ? 123.173 23.661 95.629 1.00 57.86 486 ALA H O 1
ATOM 6134 N N . LYS H 1 69 ? 122.749 21.888 94.292 1.00 54.34 487 LYS H N 1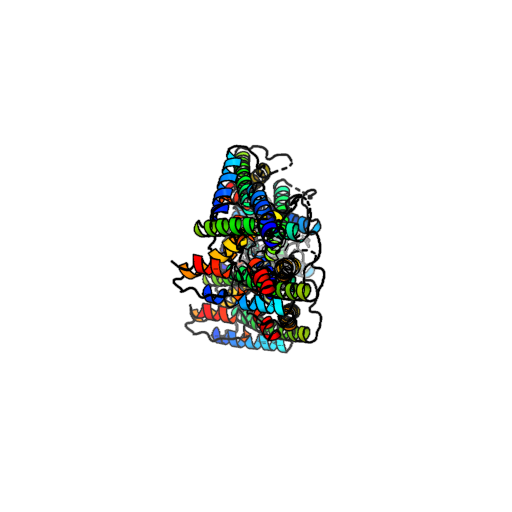
ATOM 6135 C CA . LYS H 1 69 ? 124.035 21.262 94.557 1.00 60.18 487 LYS H CA 1
ATOM 6136 C C . LYS H 1 69 ? 125.188 22.112 94.012 1.00 56.68 487 LYS H C 1
ATOM 6137 O O . LYS H 1 69 ? 126.294 22.011 94.529 1.00 56.06 487 LYS H O 1
ATOM 6143 N N . GLU H 1 70 ? 124.912 22.934 92.989 1.00 57.51 488 GLU H N 1
ATOM 6144 C CA . GLU H 1 70 ? 125.914 23.765 92.341 1.00 61.47 488 GLU H CA 1
ATOM 6145 C C . GLU H 1 70 ? 126.026 25.127 93.026 1.00 58.30 488 GLU H C 1
ATOM 6146 O O . GLU H 1 70 ? 126.897 25.902 92.674 1.00 60.27 488 GLU H O 1
ATOM 6152 N N . GLY H 1 71 ? 125.177 25.415 94.020 1.00 63.06 489 GLY H N 1
ATOM 6153 C CA . GLY H 1 71 ? 125.228 26.686 94.736 1.00 62.06 489 GLY H CA 1
ATOM 6154 C C . GLY H 1 71 ? 124.380 27.795 94.092 1.00 66.45 489 GLY H C 1
ATOM 6155 O O . GLY H 1 71 ? 124.477 28.957 94.463 1.00 76.35 489 GLY H O 1
ATOM 6156 N N . GLU H 1 72 ? 123.496 27.429 93.165 1.00 67.97 490 GLU H N 1
ATOM 6157 C CA . GLU H 1 72 ? 122.629 28.392 92.510 1.00 73.22 490 GLU H CA 1
ATOM 6158 C C . GLU H 1 72 ? 121.480 28.750 93.454 1.00 73.54 490 GLU H C 1
ATOM 6159 O O . GLU H 1 72 ? 121.122 27.963 94.334 1.00 71.58 490 GLU H O 1
ATOM 6165 N N . THR H 1 73 ? 120.946 29.954 93.280 1.00 75.73 491 THR H N 1
ATOM 6166 C CA . THR H 1 73 ? 119.800 30.432 94.040 1.00 73.73 491 THR H CA 1
ATOM 6167 C C . THR H 1 73 ? 118.531 29.776 93.503 1.00 68.52 491 THR H C 1
ATOM 6168 O O . THR H 1 73 ? 118.338 29.685 92.304 1.00 67.01 491 THR H O 1
ATOM 6172 N N . CYS H 1 74 ? 117.645 29.398 94.414 1.00 65.67 492 CYS H N 1
ATOM 6173 C CA . CYS H 1 74 ? 116.373 28.786 94.060 1.00 64.66 492 CYS H CA 1
ATOM 6174 C C . CYS H 1 74 ? 115.343 29.819 93.586 1.00 68.12 492 CYS H C 1
ATOM 6175 O O . CYS H 1 74 ? 114.341 29.453 92.966 1.00 67.62 492 CYS H O 1
ATOM 6178 N N . GLY H 1 75 ? 115.600 31.112 93.854 1.00 70.66 493 GLY H N 1
ATOM 6179 C CA . GLY H 1 75 ? 114.643 32.187 93.652 1.00 77.06 493 GLY H CA 1
ATOM 6180 C C . GLY H 1 75 ? 114.197 32.770 94.999 1.00 89.69 493 GLY H C 1
ATOM 6181 O O . GLY H 1 75 ? 114.450 32.174 96.052 1.00 81.58 493 GLY H O 1
ATOM 6182 N N . ALA H 1 76 ? 113.510 33.928 94.967 1.00 92.21 494 ALA H N 1
ATOM 6183 C CA . ALA H 1 76 ? 112.739 34.391 96.115 1.00 89.97 494 ALA H CA 1
ATOM 6184 C C . ALA H 1 76 ? 111.264 34.533 95.720 1.00 91.97 494 ALA H C 1
ATOM 6185 O O . ALA H 1 76 ? 110.491 35.050 96.556 1.00 105.06 494 ALA H O 1
ATOM 6187 N N . SER H 1 85 ? 106.500 26.328 91.439 1.00 56.35 503 SER H N 1
ATOM 6188 C CA . SER H 1 85 ? 107.588 25.913 90.513 1.00 55.24 503 SER H CA 1
ATOM 6189 C C . SER H 1 85 ? 108.253 24.638 91.027 1.00 49.74 503 SER H C 1
ATOM 6190 O O . SER H 1 85 ? 108.639 24.605 92.192 1.00 44.03 503 SER H O 1
ATOM 6193 N N . LEU H 1 86 ? 108.428 23.620 90.170 1.00 50.73 504 LEU H N 1
ATOM 6194 C CA . LEU H 1 86 ? 109.135 22.430 90.619 1.00 48.06 504 LEU H CA 1
ATOM 6195 C C . LEU H 1 86 ? 110.649 22.646 90.587 1.00 45.30 504 LEU H C 1
ATOM 6196 O O . LEU H 1 86 ? 111.343 22.094 91.439 1.00 54.41 504 LEU H O 1
ATOM 6201 N N . TYR H 1 87 ? 111.133 23.580 89.760 1.00 45.73 505 TYR H N 1
ATOM 6202 C CA . TYR H 1 87 ? 112.526 23.973 89.884 1.00 42.98 505 TYR H CA 1
ATOM 6203 C C . TYR H 1 87 ? 112.757 24.459 91.311 1.00 40.09 505 TYR H C 1
ATOM 6204 O O . TYR H 1 87 ? 113.626 23.959 92.008 1.00 43.92 505 TYR H O 1
ATOM 6213 N N . LYS H 1 88 ? 111.969 25.447 91.731 1.00 39.87 506 LYS H N 1
ATOM 6214 C CA . LYS H 1 88 ? 112.189 26.128 93.005 1.00 43.61 506 LYS H CA 1
ATOM 6215 C C . LYS H 1 88 ? 111.905 25.163 94.152 1.00 40.83 506 LYS H C 1
ATOM 6216 O O . LYS H 1 88 ? 112.662 25.091 95.102 1.00 41.12 506 LYS H O 1
ATOM 6222 N N . GLN H 1 89 ? 110.808 24.420 94.070 1.00 40.11 507 GLN H N 1
ATOM 6223 C CA . GLN H 1 89 ? 110.465 23.448 95.099 1.00 40.52 507 GLN H CA 1
ATOM 6224 C C . GLN H 1 89 ? 111.610 22.453 95.321 1.00 35.69 507 GLN H C 1
ATOM 6225 O O . GLN H 1 89 ? 112.033 22.244 96.445 1.00 34.47 507 GLN H O 1
ATOM 6231 N N . CYS H 1 90 ? 112.102 21.848 94.256 1.00 34.38 508 CYS H N 1
ATOM 6232 C CA . CYS H 1 90 ? 113.130 20.825 94.378 1.00 37.62 508 CYS H CA 1
ATOM 6233 C C . CYS H 1 90 ? 114.470 21.446 94.779 1.00 39.06 508 CYS H C 1
ATOM 6234 O O . CYS H 1 90 ? 115.224 20.851 95.545 1.00 39.65 508 CYS H O 1
ATOM 6237 N N . CYS H 1 91 ? 114.753 22.657 94.309 1.00 39.81 509 CYS H N 1
ATOM 6238 C CA . CYS H 1 91 ? 115.928 23.398 94.754 1.00 43.89 509 CYS H CA 1
ATOM 6239 C C . CYS H 1 91 ? 115.857 23.661 96.263 1.00 43.16 509 CYS H C 1
ATOM 6240 O O . CYS H 1 91 ? 116.797 23.373 96.993 1.00 43.88 509 CYS H O 1
ATOM 6243 N N . ASP H 1 92 ? 114.729 24.177 96.751 1.00 38.92 510 ASP H N 1
ATOM 6244 C CA . ASP H 1 92 ? 114.540 24.455 98.172 1.00 39.45 510 ASP H CA 1
ATOM 6245 C C . ASP H 1 92 ? 114.640 23.184 98.993 1.00 37.74 510 ASP H C 1
ATOM 6246 O O . ASP H 1 92 ? 115.268 23.201 100.028 1.00 40.50 510 ASP H O 1
ATOM 6251 N N . CYS H 1 93 ? 113.986 22.097 98.573 1.00 39.39 511 CYS H N 1
ATOM 6252 C CA . CYS H 1 93 ? 113.968 20.853 99.323 1.00 40.48 511 CYS H CA 1
ATOM 6253 C C . CYS H 1 93 ? 115.366 20.234 99.361 1.00 42.40 511 CYS H C 1
ATOM 6254 O O . CYS H 1 93 ? 115.776 19.669 100.373 1.00 38.74 511 CYS H O 1
ATOM 6257 N N . CYS H 1 94 ? 116.081 20.285 98.240 1.00 47.71 512 CYS H N 1
ATOM 6258 C CA . CYS H 1 94 ? 117.463 19.842 98.221 1.00 48.23 512 CYS H CA 1
ATOM 6259 C C . CYS H 1 94 ? 118.258 20.687 99.225 1.00 50.75 512 CYS H C 1
ATOM 6260 O O . CYS H 1 94 ? 119.009 20.146 100.010 1.00 49.62 512 CYS H O 1
ATOM 6263 N N . GLY H 1 95 ? 118.046 22.000 99.206 1.00 52.02 513 GLY H N 1
ATOM 6264 C CA . GLY H 1 95 ? 118.729 22.940 100.083 1.00 60.20 513 GLY H CA 1
ATOM 6265 C C . GLY H 1 95 ? 118.515 22.624 101.558 1.00 65.72 513 GLY H C 1
ATOM 6266 O O . GLY H 1 95 ? 119.421 22.799 102.338 1.00 72.15 513 GLY H O 1
ATOM 6267 N N . LEU H 1 96 ? 117.341 22.118 101.944 1.00 68.31 514 LEU H N 1
ATOM 6268 C CA . LEU H 1 96 ? 117.117 21.671 103.306 1.00 67.44 514 LEU H CA 1
ATOM 6269 C C . LEU H 1 96 ? 118.114 20.585 103.663 1.00 68.47 514 LEU H C 1
ATOM 6270 O O . LEU H 1 96 ? 118.694 20.651 104.726 1.00 75.39 514 LEU H O 1
ATOM 6275 N N . GLY H 1 97 ? 118.227 19.570 102.804 1.00 68.55 515 GLY H N 1
ATOM 6276 C CA . GLY H 1 97 ? 119.108 18.444 103.035 1.00 71.44 515 GLY H CA 1
ATOM 6277 C C . GLY H 1 97 ? 120.575 18.888 103.099 1.00 78.72 515 GLY H C 1
ATOM 6278 O O . GLY H 1 97 ? 121.338 18.410 103.935 1.00 86.03 515 GLY H O 1
ATOM 6279 N N . LEU H 1 98 ? 120.953 19.818 102.217 1.00 74.29 516 LEU H N 1
ATOM 6280 C CA . LEU H 1 98 ? 122.311 20.314 102.159 1.00 80.69 516 LEU H CA 1
ATOM 6281 C C . LEU H 1 98 ? 122.664 21.011 103.470 1.00 90.26 516 LEU H C 1
ATOM 6282 O O . LEU H 1 98 ? 123.759 20.825 103.993 1.00 105.63 516 LEU H O 1
ATOM 6287 N N . ARG H 1 99 ? 121.739 21.820 103.983 1.00 97.51 517 ARG H N 1
ATOM 6288 C CA . ARG H 1 99 ? 121.997 22.660 105.147 1.00 98.50 517 ARG H CA 1
ATOM 6289 C C . ARG H 1 99 ? 122.125 21.776 106.382 1.00 96.11 517 ARG H C 1
ATOM 6290 O O . ARG H 1 99 ? 122.971 22.054 107.219 1.00 110.39 517 ARG H O 1
ATOM 6298 N N . VAL H 1 100 ? 121.326 20.699 106.458 1.00 89.56 518 VAL H N 1
ATOM 6299 C CA . VAL H 1 100 ? 121.393 19.744 107.554 1.00 95.79 518 VAL H CA 1
ATOM 6300 C C . VAL H 1 100 ? 122.735 19.029 107.513 1.00 107.96 518 VAL H C 1
ATOM 6301 O O . VAL H 1 100 ? 123.380 18.883 108.556 1.00 134.37 518 VAL H O 1
ATOM 6305 N N . ARG H 1 101 ? 123.130 18.578 106.316 1.00 112.75 519 ARG H N 1
ATOM 6306 C CA . ARG H 1 101 ? 124.388 17.870 106.128 1.00 111.54 519 ARG H CA 1
ATOM 6307 C C . ARG H 1 101 ? 125.543 18.794 106.518 1.00 114.02 519 ARG H C 1
ATOM 6308 O O . ARG H 1 101 ? 126.481 18.359 107.179 1.00 118.47 519 ARG H O 1
ATOM 6316 N N . ALA H 1 102 ? 125.456 20.069 106.098 1.00 105.07 520 ALA H N 1
ATOM 6317 C CA . ALA H 1 102 ? 126.500 21.051 106.338 1.00 103.43 520 ALA H CA 1
ATOM 6318 C C . ALA H 1 102 ? 126.708 21.268 107.836 1.00 114.99 520 ALA H C 1
ATOM 6319 O O . ALA H 1 102 ? 127.801 21.637 108.259 1.00 130.64 520 ALA H O 1
ATOM 6321 N N . GLU H 1 103 ? 125.653 21.052 108.639 1.00 115.31 521 GLU H N 1
ATOM 6322 C CA . GLU H 1 103 ? 125.726 21.239 110.082 1.00 113.44 521 GLU H CA 1
ATOM 6323 C C . GLU H 1 103 ? 126.246 19.984 110.780 1.00 110.37 521 GLU H C 1
ATOM 6324 O O . GLU H 1 103 ? 126.316 19.965 112.004 1.00 117.35 521 GLU H O 1
ATOM 6330 N N . GLY H 1 104 ? 126.578 18.944 110.015 1.00 109.43 522 GLY H N 1
ATOM 6331 C CA . GLY H 1 104 ? 127.135 17.725 110.578 1.00 115.65 522 GLY H CA 1
ATOM 6332 C C . GLY H 1 104 ? 126.067 16.817 111.188 1.00 115.54 522 GLY H C 1
ATOM 6333 O O . GLY H 1 104 ? 126.389 15.878 111.912 1.00 131.44 522 GLY H O 1
ATOM 6334 N N . GLN H 1 105 ? 124.794 17.078 110.877 1.00 110.10 523 GLN H N 1
ATOM 6335 C CA . GLN H 1 105 ? 123.698 16.309 111.446 1.00 103.62 523 GLN H CA 1
ATOM 6336 C C . GLN H 1 105 ? 123.238 15.247 110.452 1.00 101.48 523 GLN H C 1
ATOM 6337 O O . GLN H 1 105 ? 123.444 15.371 109.248 1.00 111.50 523 GLN H O 1
ATOM 6343 N N . SER H 1 106 ? 122.621 14.194 110.990 1.00 99.70 524 SER H N 1
ATOM 6344 C CA . SER H 1 106 ? 122.136 13.088 110.192 1.00 106.61 524 SER H CA 1
ATOM 6345 C C . SER H 1 106 ? 120.748 13.411 109.652 1.00 105.06 524 SER H C 1
ATOM 6346 O O . SER H 1 106 ? 119.985 14.161 110.250 1.00 116.00 524 SER H O 1
ATOM 6349 N N . CYS H 1 107 ? 120.427 12.830 108.510 1.00 96.97 525 CYS H N 1
ATOM 6350 C CA . CYS H 1 107 ? 119.168 13.092 107.841 1.00 93.02 525 CYS H CA 1
ATOM 6351 C C . CYS H 1 107 ? 118.074 12.202 108.421 1.00 93.16 525 CYS H C 1
ATOM 6352 O O . CYS H 1 107 ? 118.337 11.035 108.703 1.00 100.53 525 CYS H O 1
ATOM 6355 N N . GLU H 1 108 ? 116.874 12.765 108.602 1.00 85.84 526 GLU H N 1
ATOM 6356 C CA . GLU H 1 108 ? 115.706 11.990 108.964 1.00 79.82 526 GLU H CA 1
ATOM 6357 C C . GLU H 1 108 ? 114.622 12.236 107.917 1.00 72.45 526 GLU H C 1
ATOM 6358 O O . GLU H 1 108 ? 114.328 13.368 107.568 1.00 70.88 526 GLU H O 1
ATOM 6364 N N . SER H 1 109 ? 114.022 11.149 107.429 1.00 66.81 527 SER H N 1
ATOM 6365 C CA . SER H 1 109 ? 112.858 11.201 106.568 1.00 62.57 527 SER H CA 1
ATOM 6366 C C . SER H 1 109 ? 111.749 12.006 107.248 1.00 69.41 527 SER H C 1
ATOM 6367 O O . SER H 1 109 ? 111.458 11.789 108.427 1.00 68.76 527 SER H O 1
ATOM 6370 N N . ASN H 1 110 ? 111.149 12.943 106.499 1.00 61.04 528 ASN H N 1
ATOM 6371 C CA . ASN H 1 110 ? 109.982 13.666 106.983 1.00 53.88 528 ASN H CA 1
ATOM 6372 C C . ASN H 1 110 ? 108.892 13.616 105.920 1.00 50.26 528 ASN H C 1
ATOM 6373 O O . ASN H 1 110 ? 108.790 14.506 105.081 1.00 49.80 528 ASN H O 1
ATOM 6378 N N . PRO H 1 111 ? 108.052 12.561 105.930 1.00 49.95 529 PRO H N 1
ATOM 6379 C CA . PRO H 1 111 ? 106.992 12.398 104.933 1.00 50.28 529 PRO H CA 1
ATOM 6380 C C . PRO H 1 111 ? 106.019 13.568 104.827 1.00 49.83 529 PRO H C 1
ATOM 6381 O O . PRO H 1 111 ? 105.352 13.741 103.818 1.00 54.03 529 PRO H O 1
ATOM 6385 N N . ASN H 1 112 ? 105.913 14.377 105.873 1.00 49.48 530 ASN H N 1
ATOM 6386 C CA . ASN H 1 112 ? 105.006 15.513 105.852 1.00 46.36 530 ASN H CA 1
ATOM 6387 C C . ASN H 1 112 ? 105.425 16.525 104.789 1.00 43.22 530 ASN H C 1
ATOM 6388 O O . ASN H 1 112 ? 104.580 17.296 104.330 1.00 43.36 530 ASN H O 1
ATOM 6393 N N . LEU H 1 113 ? 106.716 16.530 104.409 1.00 39.28 531 LEU H N 1
ATOM 6394 C CA . LEU H 1 113 ? 107.216 17.413 103.364 1.00 41.53 531 LEU H CA 1
ATOM 6395 C C . LEU H 1 113 ? 106.610 17.043 102.015 1.00 42.68 531 LEU H C 1
ATOM 6396 O O . LEU H 1 113 ? 106.657 17.849 101.088 1.00 42.08 531 LEU H O 1
ATOM 6401 N N . GLY H 1 114 ? 106.116 15.811 101.884 1.00 47.99 532 GLY H N 1
ATOM 6402 C CA . GLY H 1 114 ? 105.428 15.376 100.675 1.00 52.22 532 GLY H CA 1
ATOM 6403 C C . GLY H 1 114 ? 1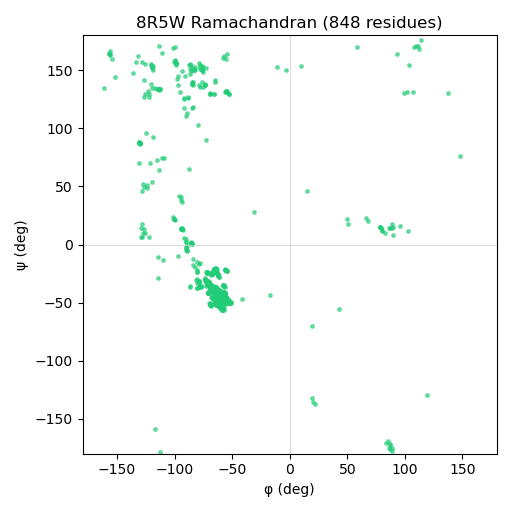06.404 14.837 99.642 1.00 46.81 532 GLY H C 1
ATOM 6404 O O . GLY H 1 114 ? 107.582 14.680 99.920 1.00 44.57 532 GLY H O 1
ATOM 6405 N N . TYR H 1 115 ? 105.877 14.583 98.445 1.00 52.53 533 TYR H N 1
ATOM 6406 C CA . TYR H 1 115 ? 106.638 14.077 97.313 1.00 51.99 533 TYR H CA 1
ATOM 6407 C C . TYR H 1 115 ? 106.659 15.143 96.226 1.00 46.38 533 TYR H C 1
ATOM 6408 O O . TYR H 1 115 ? 105.621 15.695 95.901 1.00 52.08 533 TYR H O 1
ATOM 6417 N N . PRO H 1 116 ? 107.816 15.460 95.607 1.00 46.70 534 PRO H N 1
ATOM 6418 C CA . PRO H 1 116 ? 109.087 14.778 95.875 1.00 43.90 534 PRO H CA 1
ATOM 6419 C C . PRO H 1 116 ? 110.013 15.383 96.928 1.00 41.08 534 PRO H C 1
ATOM 6420 O O . PRO H 1 116 ? 111.154 14.945 97.056 1.00 45.89 534 PRO H O 1
ATOM 6424 N N . CYS H 1 117 ? 109.499 16.332 97.715 1.00 38.57 535 CYS H N 1
ATOM 6425 C CA . CYS H 1 117 ? 110.322 17.138 98.583 1.00 40.54 535 CYS H CA 1
ATOM 6426 C C . CYS H 1 117 ? 111.124 16.263 99.547 1.00 43.01 535 CYS H C 1
ATOM 6427 O O . CYS H 1 117 ? 112.334 16.426 99.685 1.00 38.05 535 CYS H O 1
ATOM 6430 N N . ASN H 1 118 ? 110.442 15.328 100.212 1.00 40.82 536 ASN H N 1
ATOM 6431 C CA . ASN H 1 118 ? 111.093 14.487 101.202 1.00 46.81 536 ASN H CA 1
ATOM 6432 C C . ASN H 1 118 ? 112.239 13.690 100.565 1.00 51.18 536 ASN H C 1
ATOM 6433 O O . ASN H 1 118 ? 113.376 13.712 101.062 1.00 50.64 536 ASN H O 1
ATOM 6438 N N . HIS H 1 119 ? 111.913 12.990 99.478 1.00 53.35 537 HIS H N 1
ATOM 6439 C CA . HIS H 1 119 ? 112.892 12.193 98.765 1.00 62.23 537 HIS H CA 1
ATOM 6440 C C . HIS H 1 119 ? 114.080 13.052 98.338 1.00 56.84 537 HIS H C 1
ATOM 6441 O O . HIS H 1 119 ? 115.240 12.638 98.423 1.00 59.21 537 HIS H O 1
ATOM 6448 N N . VAL H 1 120 ? 113.788 14.266 97.859 1.00 49.34 538 VAL H N 1
ATOM 6449 C CA . VAL H 1 120 ? 114.847 15.118 97.357 1.00 48.59 538 VAL H CA 1
ATOM 6450 C C . VAL H 1 120 ? 115.719 15.604 98.512 1.00 47.52 538 VAL H C 1
ATOM 6451 O O . VAL H 1 120 ? 116.948 15.667 98.403 1.00 45.03 538 VAL H O 1
ATOM 6455 N N . MET H 1 121 ? 115.073 15.973 99.618 1.00 47.87 539 MET H N 1
ATOM 6456 C CA . MET H 1 121 ? 115.821 16.415 100.775 1.00 51.34 539 MET H CA 1
ATOM 6457 C C . MET H 1 121 ? 116.773 15.319 101.252 1.00 48.93 539 MET H C 1
ATOM 6458 O O . MET H 1 121 ? 117.929 15.602 101.533 1.00 44.23 539 MET H O 1
ATOM 6463 N N . LEU H 1 122 ? 116.285 14.080 101.354 1.00 51.84 540 LEU H N 1
ATOM 6464 C CA . LEU H 1 122 ? 117.102 12.978 101.835 1.00 63.53 540 LEU H CA 1
ATOM 6465 C C . LEU H 1 122 ? 118.290 12.750 100.911 1.00 66.07 540 LEU H C 1
ATOM 6466 O O . LEU H 1 122 ? 119.415 12.606 101.379 1.00 77.21 540 LEU H O 1
ATOM 6471 N N . SER H 1 123 ? 118.010 12.677 99.605 1.00 66.54 541 SER H N 1
ATOM 6472 C CA . SER H 1 123 ? 119.048 12.437 98.624 1.00 65.99 541 SER H CA 1
ATOM 6473 C C . SER H 1 123 ? 120.153 13.486 98.746 1.00 61.38 541 SER H C 1
ATOM 6474 O O . SER H 1 123 ? 121.332 13.147 98.748 1.00 80.87 541 SER H O 1
ATOM 6477 N N . CYS H 1 124 ? 119.779 14.761 98.883 1.00 62.35 542 CYS H N 1
ATOM 6478 C CA . CYS H 1 124 ? 120.764 15.822 99.002 1.00 63.21 542 CYS H CA 1
ATOM 6479 C C . CYS H 1 124 ? 121.473 15.815 100.351 1.00 79.40 542 CYS H C 1
ATOM 6480 O O . CYS H 1 124 ? 122.575 16.336 100.469 1.00 78.57 542 CYS H O 1
ATOM 6483 N N . CYS H 1 125 ? 120.827 15.238 101.367 1.00 84.15 543 CYS H N 1
ATOM 6484 C CA . CYS H 1 125 ? 121.399 15.184 102.698 1.00 92.40 543 CYS H CA 1
ATOM 6485 C C . CYS H 1 125 ? 122.442 14.072 102.816 1.00 98.44 543 CYS H C 1
ATOM 6486 O O . CYS H 1 125 ? 123.410 14.235 103.572 1.00 98.56 543 CYS H O 1
ATOM 6489 N N . GLU H 1 126 ? 122.247 12.977 102.065 1.00 99.19 544 GLU H N 1
ATOM 6490 C CA . GLU H 1 126 ? 123.091 11.800 102.165 1.00 102.99 544 GLU H CA 1
ATOM 6491 C C . GLU H 1 126 ? 124.352 11.925 101.275 1.00 109.08 544 GLU H C 1
ATOM 6492 O O . GLU H 1 126 ? 124.302 12.583 100.195 1.00 107.73 544 GLU H O 1
#

B-factor: mean 58.34, std 19.78, range [29.12, 150.71]

Radius of gyration: 41.91 Å; Cα contacts (8 Å, |Δi|>4): 1551; chains: 8; bounding box: 106×57×126 Å

Foldseek 3Di:
DDDDDDDDDLVVLLVVLLVQLLVCCVVPVDNPDPDPSSNVSSSVSNLVNNAVVLLVCLLVCLVVVHDLDPPSHCNNVNVVLLVLLQVCLVVVHQQDQDCVSPPPSRVSSNVSNVD/DLVVLLVVLLVLLCVVCVVPVALPPPDDDPSSNVSSSVSNLVNNAVVLLVCLLVCLVVPHDLPVGSHCNSVNVPLLVLLQVCLVVVHADDQDCVSPPPSRVSSNVSNDD/DLVVLLVVLLVQLLVVCVVPVDQPDDDPPSSNVSSSVSNLVNSAVVLLVCLLVCLVVPHQLPVRHCNSVNVVLLVLLQVCLVVVHQDDQDCVSPPPSRVSSNVSNVD/DDDDDLVVLLVVLLVQLCVCCVVPVDRPVVSSNVSSNVSNVVNNLVVLLVCLLVCLVVVHDLPCGNSNLNVVLLVLLQVCLVVVHADDQDCVSPPPSRVSSNVSND/DDDDDDDDDLVVLLVVLLVQLLVVCVVPVDNPDVPSSNVSSSVSNVVNNLVVLLVCLLVCLVVVHDLDPPGNSNLNVVLLVLLQVCLVVVHADDQDCVSPPPSRVSSNVSND/DLVVLLVVLLVLLCVVCVVDVALPPRDVDDPSSNVSSSVSNLVNNAVVLLVCLLVCLVVPHDQPVGRHCNSVNVVLLVLLQVCLVVVHQDDQDCVSPPPSRVSSNVSNVD/DLVVLLVVLLVQLCVCCVVPVDQPDDPPDPSSNVSSSVSNLVNQAVVLLVCLLVCLVVPHDADVRHCNRLNVVLLVLLQVCLVVVHQDDQDCVSPPPSRVSSNVSNVD/DDLVVLLVVLLVQLCVCCVVPVDQPDVPSSNVSSSVSNVVNNLVVLLVCLLVCLVVVHQLPCGSSNLSVVLLVLLQVCLVVVHADDQDCVSPPPSRVSSNVSND

Organism: Mus musculus (NCBI:txid10090)

Nearest PDB structures (foldseek):
  8r5w-assembly1_A  TM=1.009E+00  e=1.289E-17  Mus musculus
  8r5w-assembly1_G  TM=9.573E-01  e=7.266E-15  Mus musculus
  8r5w-assembly1_F  TM=9.585E-01  e=8.913E-15  Mus musculus
  8r5w-assembly1_C  TM=9.555E-01  e=1.211E-14  Mus musculus
  8r5w-assembly1_B  TM=9.601E-01  e=1.211E-14  Mus musculus

Solvent-accessible surface area: 45379 Å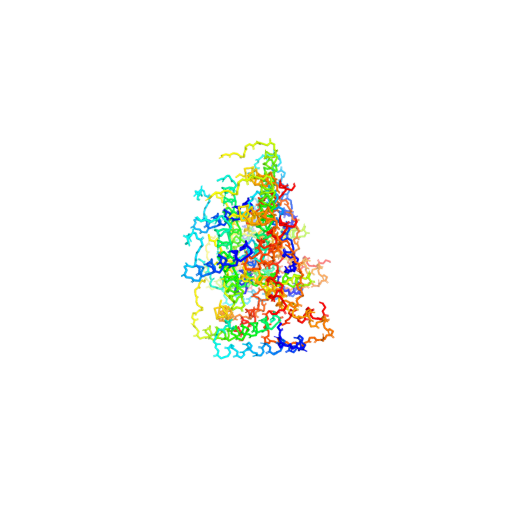² total; per-residue (Å²): 77,126,71,112,140,157,162,86,31,11,40,69,45,8,116,75,5,3,59,48,0,54,94,92,3,85,99,52,105,94,12,143,75,141,24,17,10,19,156,20,0,45,120,16,1,0,18,18,67,12,55,107,102,20,11,69,38,0,24,115,7,14,121,134,68,97,116,28,49,80,205,114,70,25,68,69,25,0,0,10,0,0,16,0,0,23,112,6,112,74,96,73,58,83,36,113,60,21,93,66,1,11,129,15,1,20,117,10,8,35,50,1,6,127,69,80,12,53,92,70,8,109,88,3,5,51,44,0,50,93,73,2,93,98,56,107,57,16,164,121,46,102,146,53,87,26,13,122,6,0,16,41,4,0,0,26,9,65,10,50,102,102,17,12,90,35,0,24,100,0,6,119,107,40,20,37,26,47,195,71,48,77,23,14,118,32,0,3,12,0,0,15,0,0,43,82,6,118,85,84,72,68,80,40,122,69,24,101,70,1,16,127,16,0,19,114,13,9,37,47,2,5,103,107,90,9,24,87,71,2,116,90,3,4,59,43,0,39,90,80,2,68,92,65,90,39,11,147,133,30,122,102,75,14,29,148,23,0,21,85,5,0,0,11,11,6,10,52,26,60,15,13,10,42,0,17,10,2,13,54,79,69,86,124,29,91,125,45,78,25,66,104,25,0,0,11,0,0,15,2,0,39,114,3,63,19,9,66,59,88,30,90,68,14,96,67,1,10,113,15,0,20,92,10,6,53,45,0,10,145,28,159,69,101,56,14,6,41,71,12,2,56,71,4,4,57,46,1,45,92,112,0,84,109,76,113,110,17,175,68,82,21,25,153,22,0,60,128,14,1,4,40,6,64,36,61,92,113,42,11,85,37,0,24,123,3,13,130,135,71,100,114,30,39,146,98,42,70,52,17,0,0,18,0,0,19,0,0,37,116,0,130,87,100,74,58,91,43,97,65,17,83,50,3,13,116,18,1,20,110,14,1,45,50,3,5,153,208,184,79,182,133,163,170,105,32,6,48,70,41,9,106,74,5,3,61,49,0,54,119,106,2,99,102,57,96,93,20,160,74,84,19,23,33,184,25,0,41,111,16,1,0,34,9,65,32,67,99,110,42,12,85,36,0,20,121,8,12,124,139,68,111,114,28,46,80,207,108,36,71,39,20,0,0,9,0,0,13,0,0,27,96,9,130,89,110,71,91,81,40,73,37,16,57,15,3,9,132,19,1,21,122,11,8,39,46,3,5,151,99,12,62,81,50,8,68,11,0,0,20,4,0,32,46,1,1,90,32,6,105,42,11,144,72,13,50,164,82,53,74,15,2,78,2,0,5,50,4,1,0,25,11,71,10,51,100,105,15,12,90,37,0,25,103,6,8,108,148,41,55,24,18,68,173,66,46,79,22,74,108,30,0,3,12,0,0,15,2,0,47,89,1,117,90,94,72,69,85,28,106,65,22,94,64,0,12,128,17,0,20,116,11,6,37,44,0,8,133,53,95,11,88,74,68,9,102,89,4,5,59,39,2,53,95,67,1,98,94,82,93,33,14,128,106,107,95,208,52,67,14,25,111,20,0,21,95,6,0,3,11,8,71,9,48,101,102,16,12,95,44,0,23,109,3,12,110,116,68,87,122,33,81,132,42,78,20,64,108,26,0,0,9,0,0,9,0,0,38,89,2,98,29,8,71,56,82,26,111,69,10,100,71,1,17,127,16,1,20,120,9,6,52,53,0,9,157,22,113,17,5,46,78,38,3,76,71,4,3,58,44,0,51,96,96,1,82,108,57,105,112,11,113,77,82,89,31,27,173,14,0,45,112,14,0,0,35,13,53,29,71,98,92,40,12,92,44,0,24,124,6,11,102,135,68,101,116,30,48,147,105,38,75,63,20,0,0,18,0,0,14,0,0,28,103,10,132,80,104,72,67,97,34,100,66,20,95,77,3,11,128,20,2,20,120,15,6,32,53,3,10,155

Secondary structure (DSSP, 8-state):
---------HHHHHHHHHHHHHHHHHHSS------HHHHHHHHHHHHHHHHHHHHHHHHHHHHTT---------HHHHHHHHHHHHHHHHTTPPP---GGG-TTHHHHHHHHHH-/-HHHHHHHHHHHHHHHHHHSS--TT----HHHHHHHHHHHHHHHHHHHHHHHHHHHHTT---------HHHHHHHHHHHHHHHHTTPPP---GGG-TTHHHHHHHHH--/-HHHHHHHHHHHHHHHHHHHS--TT---HHHHHHHHHHHHHHHHHHHHHHHHHHHHTT--------HHHHHHHHHHHHHHHHTTPPP---GGG-TTHHHHHHHHH--/---S-HHHHHHHHHHHHHHHHHHSSS---HHHHHHHHHHHHHHHHHHHHHHHHHHHHTT------HHHHHHHHHHHHHHHHHTTPPP---GGG-TTHHHHHHHHH-/---------HHHHHHHHHHHHHHHHHHSS-----HHHHHHHHHHHHHHHHHHHHHHHHHHHHHT-------HHHHHHHHHHHHHHHHHTTPPP---GGG-TTHHHHHHHHH-/-HHHHHHHHHHHHHHHHHHSS-STT-----HHHHHHHHHHHHHHHHHHHHHHHHHHHHTT---------HHHHHHHHHHHHHHHHTTPPP---GGG-TTHHHHHHHHHH-/-HHHHHHHHHHHHHHHHHHHS-SSS----HHHHHHHHHHHHHHHHHHHHHHHHHHHHTTPPP-----HHHHHHHHHHHHHHHHTTPPP---GGG-TTHHHHHHHHHH-/--HHHHHHHHHHHHHHHHHHSSS----HHHHHHHHHHHHHHHHHHHHHHHHHHHHHT------HHHHHHHHHHHHHHHHHTTPPP---GGG-TTHHHHHHHHH-

GO terms:
  GO:0050840 extracellular matrix binding (F, IDA)
  GO:0010811 positive regulation of cell-substrate adhesion (P, IDA)
  GO:0005515 protein binding (F, IPI)
  GO:0031012 extracellular matrix (C, HDA)
  GO:0071953 elastic fiber (C, TAS)

Sequence (871 aa):
MHHHHHHMSTKDLIEETCCAAGQQWAIDNDECQEQSDICRIAQRQCCISYLKEEKSCVAGVMGAKEGETCGAEVSLYKQCCDCCGLGLRVRAEGQSCESNPNLGYPCNHVMLSCCEGSTKDLIEETCCAAGQQWAIDNDECQEIPQSDICRIAQRRQCCISYLKEKSCVAGVMGAKEGETCGCGVSLYKQCCDCCGLGLRVRAEGQSCESNPNLGYPCNHVMLSCCEGSTKDLIETCCAAGQQWAIDNDECQEIPSDICRIAQRQCCISYLKEKSCVAGVMGAKEGETCGGVSLYKQCCDCCGLGLRVRAEGQSCESNPNLGYPCNHVMLSCCEGHHHMSTKDLIETCCAAGQQWAIDNDECQSDICRIAQRQCCISYLKEKSCVAGVMGAKEGETCGASLYKQCCDCCGLGLRVRAEGQSCESNPNLGYPCNHVMLSCCEMHHHHHHMSTKDLIETCCAAGQQWAIDNDECQESDICRIAQRQCCISYLKEKSCVAGVMGAKEGETCGAESLYKQCCDCCGLGLRVRAEGQSCESNPNLGYPCNHVMLSCCESTKDLIETCCAAGQQQWAIDNDECQEIPAQSDICRIAQRRQCCISYLKEKSCVAGVMGAKEGETCGCGVSLYKQCCDCCGLGLRRVRAEGQSCESNPNLGYPCNHVMLSCCEGSTKDLIETCCAAGQQWAIDNDECQEIPQSDICRIAQRQCCISYLKEKSCVAGVMGAKEGETCGGVSLYKQCCDCCGLGLRVRAEGQSCESNPNLGYPCNHVMLSCCEGMSTKDLIETCCAAGQQWAIDNDECQESDICRIAQRQCCISYLKEKSCVAGVMGAKEGETCGASLYKQCCDCCGLGLRVRAEGQSCESNPNLGYPCNHVMLSCCE